Protein 8UVC (pdb70)

InterPro domains:
  IPR001898 Solute carrier family 13 [PF00939] (11-571)

Structure (mmCIF, N/CA/C/O backbone):
data_8UVC
#
_entry.id   8UVC
#
_cell.length_a   1.00
_cell.length_b   1.00
_cell.length_c   1.00
_cell.angle_alpha   90.00
_cell.angle_beta   90.00
_cell.angle_gamma   90.00
#
_symmetry.space_group_name_H-M   'P 1'
#
loop_
_entity.id
_entity.type
_entity.pdbx_description
1 polymer 'Na(+)/dicarboxylate cotransporter 3'
2 non-polymer 'SODIUM ION'
3 non-polymer '2-OXOGLUTARIC ACID'
4 non-polymer TETRADECANE
5 non-polymer 1,2-Distearoyl-sn-glycerophosphoethanolamine
6 non-polymer CHOLESTEROL
#
loop_
_atom_site.group_PDB
_atom_site.id
_atom_site.type_symbol
_atom_site.label_atom_id
_atom_site.label_alt_id
_atom_site.label_comp_id
_atom_site.label_asym_id
_atom_site.label_entity_id
_atom_site.label_seq_id
_atom_site.pdbx_PDB_ins_code
_atom_site.Cartn_x
_atom_site.Cartn_y
_atom_site.Cartn_z
_atom_site.occupancy
_atom_site.B_iso_or_equiv
_atom_site.auth_seq_id
_atom_site.auth_comp_id
_atom_site.auth_asym_id
_atom_site.auth_atom_id
_atom_site.pdbx_PDB_model_num
ATOM 1 N N . MET A 1 1 ? 78.021 146.372 122.880 1.00 126.34 1 MET A N 1
ATOM 2 C CA . MET A 1 1 ? 77.894 145.341 121.857 1.00 126.34 1 MET A CA 1
ATOM 3 C C . MET A 1 1 ? 78.815 144.162 122.148 1.00 126.34 1 MET A C 1
ATOM 4 O O . MET A 1 1 ? 79.568 143.721 121.279 1.00 126.34 1 MET A O 1
ATOM 9 N N . ALA A 1 2 ? 78.751 143.654 123.382 1.00 122.81 2 ALA A N 1
ATOM 10 C CA . ALA A 1 2 ? 79.562 142.501 123.756 1.00 122.81 2 ALA A CA 1
ATOM 11 C C . ALA A 1 2 ? 79.133 141.235 123.028 1.00 122.81 2 ALA A C 1
ATOM 12 O O . ALA A 1 2 ? 79.910 140.274 122.966 1.00 122.81 2 ALA A O 1
ATOM 14 N N . ALA A 1 3 ? 77.914 141.210 122.482 1.00 120.97 3 ALA A N 1
ATOM 15 C CA . ALA A 1 3 ? 77.465 140.047 121.725 1.00 120.97 3 ALA A CA 1
ATOM 16 C C . ALA A 1 3 ? 78.320 139.835 120.483 1.00 120.97 3 ALA A C 1
ATOM 17 O O . ALA A 1 3 ? 78.615 138.694 120.112 1.00 120.97 3 ALA A O 1
ATOM 19 N N . LEU A 1 4 ? 78.722 140.924 119.824 1.00 120.05 4 LEU A N 1
ATOM 20 C CA . LEU A 1 4 ? 79.588 140.804 118.654 1.00 120.05 4 LEU A CA 1
ATOM 21 C C . LEU A 1 4 ? 80.932 140.188 119.022 1.00 120.05 4 LEU A C 1
ATOM 22 O O . LEU A 1 4 ? 81.431 139.301 118.318 1.00 120.05 4 LEU A O 1
ATOM 27 N N . ALA A 1 5 ? 81.532 140.641 120.126 1.00 116.02 5 ALA A N 1
ATOM 28 C CA . ALA A 1 5 ? 82.803 140.073 120.564 1.00 116.02 5 ALA A CA 1
ATOM 29 C C . ALA A 1 5 ? 82.648 138.608 120.952 1.00 116.02 5 ALA A C 1
ATOM 30 O O . ALA A 1 5 ? 83.511 137.778 120.637 1.00 116.02 5 ALA A O 1
ATOM 32 N N . ALA A 1 6 ? 81.554 138.272 121.639 1.00 114.12 6 ALA A N 1
ATOM 33 C CA . ALA A 1 6 ? 81.312 136.880 122.002 1.00 114.12 6 ALA A CA 1
ATOM 34 C C . ALA A 1 6 ? 81.175 136.004 120.763 1.00 114.12 6 ALA A C 1
ATOM 35 O O . ALA A 1 6 ? 81.754 134.914 120.699 1.00 114.12 6 ALA A O 1
ATOM 37 N N . ALA A 1 7 ? 80.423 136.471 119.764 1.00 111.03 7 ALA A N 1
ATOM 38 C CA . ALA A 1 7 ? 80.261 135.706 118.532 1.00 111.03 7 ALA A CA 1
ATOM 39 C C . ALA A 1 7 ? 81.585 135.560 117.795 1.00 111.03 7 ALA A C 1
ATOM 40 O O . ALA A 1 7 ? 81.869 134.506 117.215 1.00 111.03 7 ALA A O 1
ATOM 42 N N . ALA A 1 8 ? 82.406 136.613 117.798 1.00 108.60 8 ALA A N 1
ATOM 43 C CA . ALA A 1 8 ? 83.724 136.521 117.178 1.00 108.60 8 ALA A CA 1
ATOM 44 C C . ALA A 1 8 ? 84.588 135.480 117.878 1.00 108.60 8 ALA A C 1
ATOM 45 O O . ALA A 1 8 ? 85.304 134.715 117.222 1.00 108.60 8 ALA A O 1
ATOM 47 N N . LYS A 1 9 ? 84.535 135.438 119.212 1.00 107.30 9 LYS A N 1
ATOM 48 C CA . LYS A 1 9 ? 85.290 134.425 119.944 1.00 107.30 9 LYS A CA 1
ATOM 49 C C . LYS A 1 9 ? 84.778 133.022 119.637 1.00 107.30 9 LYS A C 1
ATOM 50 O O . LYS A 1 9 ? 85.571 132.083 119.492 1.00 107.30 9 LYS A O 1
ATOM 56 N N . LYS A 1 10 ? 83.455 132.859 119.537 1.00 105.92 10 LYS A N 1
ATOM 57 C CA . LYS A 1 10 ? 82.899 131.558 119.170 1.00 105.92 10 LYS A CA 1
ATOM 58 C C . LYS A 1 10 ? 83.374 131.130 117.788 1.00 105.92 10 LYS A C 1
ATOM 59 O O . LYS A 1 10 ? 83.724 129.963 117.575 1.00 105.92 10 LYS A O 1
ATOM 65 N N . VAL A 1 11 ? 83.384 132.062 116.833 1.00 98.44 11 VAL A N 1
ATOM 66 C CA . VAL A 1 11 ? 83.828 131.744 115.479 1.00 98.44 11 VAL A CA 1
ATOM 67 C C . VAL A 1 11 ? 85.304 131.367 115.475 1.00 98.44 11 VAL A C 1
ATOM 68 O O . VAL A 1 11 ? 85.710 130.395 114.826 1.00 98.44 11 VAL A O 1
ATOM 72 N N . TRP A 1 12 ? 86.129 132.124 116.202 1.00 92.94 12 TRP A N 1
ATOM 73 C CA . TRP A 1 12 ? 87.560 131.838 116.232 1.00 92.94 12 TRP A CA 1
ATOM 74 C C . TRP A 1 12 ? 87.849 130.494 116.888 1.00 92.94 12 TRP A C 1
ATOM 75 O O . TRP A 1 12 ? 88.748 129.767 116.450 1.00 92.94 12 TRP A O 1
ATOM 86 N N . SER A 1 13 ? 87.111 130.152 117.946 1.00 96.31 13 SER A N 1
ATOM 87 C CA . SER A 1 13 ? 87.344 128.880 118.622 1.00 96.31 13 SER A CA 1
ATOM 88 C C . SER A 1 13 ? 87.072 127.694 117.705 1.00 96.31 13 SER A C 1
ATOM 89 O O . SER A 1 13 ? 87.772 126.678 117.785 1.00 96.31 13 SER A O 1
ATOM 92 N N . ALA A 1 14 ? 86.068 127.801 116.834 1.00 88.95 14 ALA A N 1
ATOM 93 C CA . ALA A 1 14 ? 85.744 126.758 115.868 1.00 88.95 14 ALA A CA 1
ATOM 94 C C . ALA A 1 14 ? 86.216 127.107 114.461 1.00 88.95 14 ALA A C 1
ATOM 95 O O . ALA A 1 14 ? 85.562 126.743 113.479 1.00 88.95 14 ALA A O 1
ATOM 97 N N . ARG A 1 15 ? 87.348 127.807 114.346 1.00 85.24 15 ARG A N 1
ATOM 98 C CA . ARG A 1 15 ? 87.805 128.276 113.042 1.00 85.24 15 ARG A CA 1
ATOM 99 C C . ARG A 1 15 ? 88.208 127.125 112.127 1.00 85.24 15 ARG A C 1
ATOM 100 O O . ARG A 1 15 ? 87.998 127.200 110.911 1.00 85.24 15 ARG A O 1
ATOM 108 N N . ARG A 1 16 ? 88.777 126.054 112.688 1.00 77.89 16 ARG A N 1
ATOM 109 C CA . ARG A 1 16 ? 89.276 124.960 111.861 1.00 77.89 16 ARG A CA 1
ATOM 110 C C . ARG A 1 16 ? 88.143 124.283 111.098 1.00 77.89 16 ARG A C 1
ATOM 111 O O . ARG A 1 16 ? 88.223 124.108 109.876 1.00 77.89 16 ARG A O 1
ATOM 119 N N . LEU A 1 17 ? 87.071 123.911 111.801 1.00 73.66 17 LEU A N 1
ATOM 120 C CA . LEU A 1 17 ? 85.950 123.247 111.143 1.00 73.66 17 LEU A CA 1
ATOM 121 C C . LEU A 1 17 ? 85.263 124.169 110.145 1.00 73.66 17 LEU A C 1
ATOM 122 O O . LEU A 1 17 ? 84.868 123.730 109.060 1.00 73.66 17 LEU A O 1
ATOM 127 N N . LEU A 1 18 ? 85.103 125.446 110.498 1.00 74.90 18 LEU A N 1
ATOM 128 C CA . LEU A 1 18 ? 84.462 126.393 109.591 1.00 74.90 18 LEU A CA 1
ATOM 129 C C . LEU A 1 18 ? 85.254 126.529 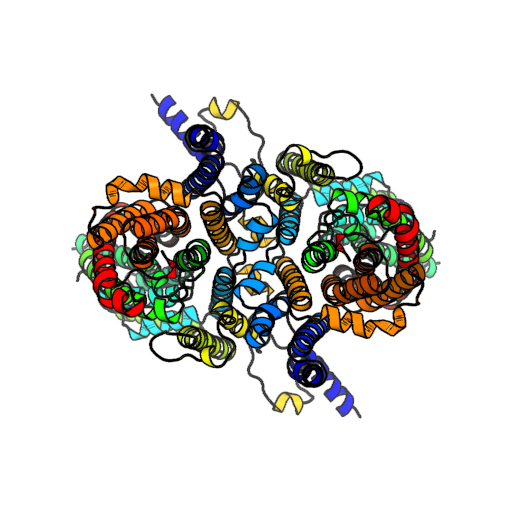108.298 1.00 74.90 18 LEU A C 1
ATOM 130 O O . LEU A 1 18 ? 84.688 126.474 107.199 1.00 74.90 18 LEU A O 1
ATOM 135 N N . VAL A 1 19 ? 86.572 126.701 108.414 1.00 69.05 19 VAL A N 1
ATOM 136 C CA . VAL A 1 19 ? 87.417 126.808 107.229 1.00 69.05 19 VAL A CA 1
ATOM 137 C C . VAL A 1 19 ? 87.339 125.525 106.415 1.00 69.05 19 VAL A C 1
ATOM 138 O O . VAL A 1 19 ? 87.178 125.554 105.189 1.00 69.05 19 VAL A O 1
ATOM 142 N N . LEU A 1 20 ? 87.417 124.378 107.094 1.00 65.26 20 LEU A N 1
ATOM 143 C CA . LEU A 1 20 ? 87.406 123.096 106.403 1.00 65.26 20 LEU A CA 1
ATOM 144 C C . LEU A 1 20 ? 86.122 122.905 105.609 1.00 65.26 20 LEU A C 1
ATOM 145 O O . LEU A 1 20 ? 86.152 122.434 104.466 1.00 65.26 20 LEU A O 1
ATOM 150 N N . LEU A 1 21 ? 84.983 123.263 106.199 1.00 69.16 21 LEU A N 1
ATOM 151 C CA . LEU A 1 21 ? 83.710 123.040 105.527 1.00 69.16 21 LEU A CA 1
ATOM 152 C C . LEU A 1 21 ? 83.451 124.074 104.436 1.00 69.16 21 LEU A C 1
ATOM 153 O O . LEU A 1 21 ? 82.880 123.738 103.394 1.00 69.16 21 LEU A O 1
ATOM 158 N N . PHE A 1 22 ? 83.863 125.328 104.644 1.00 70.88 22 PHE A N 1
ATOM 159 C CA . PHE A 1 22 ? 83.491 126.399 103.728 1.00 70.88 22 PHE A CA 1
ATOM 160 C C . PHE A 1 22 ? 84.516 126.673 102.636 1.00 70.88 22 PHE A C 1
ATOM 161 O O . PHE A 1 22 ? 84.197 127.397 101.685 1.00 70.88 22 PHE A O 1
ATOM 169 N N . THR A 1 23 ? 85.736 126.149 102.747 1.00 66.54 23 THR A N 1
ATOM 170 C CA . THR A 1 23 ? 86.710 126.356 101.677 1.00 66.54 23 THR A CA 1
ATOM 171 C C . THR A 1 23 ? 86.291 125.703 100.365 1.00 66.54 23 THR A C 1
ATOM 172 O O . THR A 1 23 ? 86.391 126.366 99.318 1.00 66.54 23 THR A O 1
ATOM 176 N N . PRO A 1 24 ? 85.839 124.438 100.328 1.00 64.81 24 PRO A N 1
ATOM 177 C CA . PRO A 1 24 ? 85.390 123.881 99.039 1.00 64.81 24 PRO A CA 1
ATOM 178 C C . PRO A 1 24 ? 84.256 124.665 98.404 1.00 64.81 24 PRO A C 1
ATOM 179 O O . PRO A 1 24 ? 84.240 124.837 97.180 1.00 64.81 24 PRO A O 1
ATOM 183 N N . LEU A 1 25 ? 83.307 125.156 99.203 1.00 67.02 25 LEU A N 1
ATOM 184 C CA . LEU A 1 25 ? 82.212 125.941 98.642 1.00 67.02 25 LEU A CA 1
ATOM 185 C C . LEU A 1 25 ? 82.714 127.259 98.068 1.00 67.02 25 LEU A C 1
ATOM 186 O O . LEU A 1 25 ? 82.241 127.704 97.016 1.00 67.02 25 LEU A O 1
ATOM 191 N N . ALA A 1 26 ? 83.669 127.900 98.745 1.00 67.76 26 ALA A N 1
ATOM 192 C CA . ALA A 1 26 ? 84.221 129.148 98.234 1.00 67.76 26 ALA A CA 1
ATOM 193 C C . ALA A 1 26 ? 85.043 128.926 96.971 1.00 67.76 26 ALA A C 1
ATOM 194 O O . ALA A 1 26 ? 85.062 129.790 96.087 1.00 67.76 26 ALA A O 1
ATOM 196 N N . LEU A 1 27 ? 85.723 127.786 96.865 1.00 64.76 27 LEU A N 1
ATOM 197 C CA . LEU A 1 27 ? 86.559 127.493 95.708 1.00 64.76 27 LEU A CA 1
ATOM 198 C C . LEU A 1 27 ? 85.805 126.804 94.579 1.00 64.76 27 LEU A C 1
ATOM 199 O O . LEU A 1 27 ? 86.388 126.585 93.513 1.00 64.76 27 LEU A O 1
ATOM 204 N N . LEU A 1 28 ? 84.542 126.448 94.794 1.00 66.59 28 LEU A N 1
ATOM 205 C CA . LEU A 1 28 ? 83.744 125.816 93.746 1.00 66.59 28 LEU A CA 1
ATOM 206 C C . LEU A 1 28 ? 83.700 126.585 92.425 1.00 66.59 28 LEU A C 1
ATOM 207 O O . LEU A 1 28 ? 83.782 125.933 91.371 1.00 66.59 28 LEU A O 1
ATOM 212 N N . PRO A 1 29 ? 83.566 127.917 92.388 1.00 68.01 29 PRO A N 1
ATOM 213 C CA . PRO A 1 29 ? 83.532 128.603 91.082 1.00 68.01 29 PRO A CA 1
ATOM 214 C C . PRO A 1 29 ? 84.795 128.427 90.254 1.00 68.01 29 PRO A C 1
ATOM 215 O O . PRO A 1 29 ? 84.751 128.652 89.037 1.00 68.01 29 PRO A O 1
ATOM 219 N N . VAL A 1 30 ? 85.917 128.045 90.869 1.00 66.04 30 VAL A N 1
ATOM 220 C CA . VAL A 1 30 ? 87.137 127.786 90.107 1.00 66.04 30 VAL A CA 1
ATOM 221 C C . VAL A 1 30 ? 86.912 126.656 89.111 1.00 66.04 30 VAL A C 1
ATOM 222 O O . VAL A 1 30 ? 87.374 126.715 87.965 1.00 66.04 30 VAL A O 1
ATOM 226 N N . VAL A 1 31 ? 86.196 125.611 89.532 1.00 65.91 31 VAL A N 1
ATOM 227 C CA . VAL A 1 31 ? 85.916 124.487 88.642 1.00 65.91 31 VAL A CA 1
ATOM 228 C C . VAL A 1 31 ? 85.086 124.943 87.448 1.00 65.91 31 VAL A C 1
ATOM 229 O O . VAL A 1 31 ? 85.350 124.555 86.304 1.00 65.91 31 VAL A O 1
ATOM 233 N N . PHE A 1 32 ? 84.073 125.776 87.694 1.00 67.89 32 PHE A N 1
ATOM 234 C CA . PHE A 1 32 ? 83.191 126.210 86.615 1.00 67.89 32 PHE A CA 1
ATOM 235 C C . PHE A 1 32 ? 83.898 127.165 85.660 1.00 67.89 32 PHE A C 1
ATOM 236 O O . PHE A 1 32 ? 83.670 127.116 84.446 1.00 67.89 32 PHE A O 1
ATOM 244 N N . ALA A 1 33 ? 84.753 128.045 86.186 1.00 66.58 33 ALA A N 1
ATOM 245 C CA . ALA A 1 33 ? 85.376 129.061 85.342 1.00 66.58 33 ALA A CA 1
ATOM 246 C C . ALA A 1 33 ? 86.388 128.452 84.378 1.00 66.58 33 ALA A C 1
ATOM 247 O O . ALA A 1 33 ? 86.396 128.783 83.187 1.00 66.58 33 ALA A O 1
ATOM 249 N N . LEU A 1 34 ? 87.241 127.568 84.869 1.00 64.38 34 LEU A N 1
ATOM 250 C CA . LEU A 1 34 ? 88.321 126.989 84.083 1.00 64.38 34 LEU A CA 1
ATOM 251 C C . LEU A 1 34 ? 87.826 125.781 83.303 1.00 64.38 34 LEU A C 1
ATOM 252 O O . LEU A 1 34 ? 86.736 125.261 83.551 1.00 64.38 34 LEU A O 1
ATOM 257 N N . PRO A 1 35 ? 88.605 125.313 82.330 1.00 63.80 35 PRO A N 1
ATOM 258 C CA . PRO A 1 35 ? 88.309 124.024 81.691 1.00 63.80 35 PRO A CA 1
ATOM 259 C C . PRO A 1 35 ? 88.299 122.906 82.718 1.00 63.80 35 PRO A C 1
ATOM 260 O O . PRO A 1 35 ? 88.939 123.022 83.774 1.00 63.80 35 PRO A O 1
ATOM 264 N N . PRO A 1 36 ? 87.580 121.803 82.445 1.00 63.35 36 PRO A N 1
ATOM 265 C CA . PRO A 1 36 ? 87.280 120.820 83.500 1.00 63.35 36 PRO A CA 1
ATOM 266 C C . PRO A 1 36 ? 88.489 120.276 84.247 1.00 63.35 36 PRO A C 1
ATOM 267 O O . PRO A 1 36 ? 88.560 120.399 85.473 1.00 63.35 36 PRO A O 1
ATOM 271 N N . LYS A 1 37 ? 89.440 119.671 83.532 1.00 62.85 37 LYS A N 1
ATOM 272 C CA . LYS A 1 37 ? 90.584 119.056 84.200 1.00 62.85 37 LYS A CA 1
ATOM 273 C C . LYS A 1 37 ? 91.441 120.105 84.902 1.00 62.85 37 LYS A C 1
ATOM 274 O O . LYS A 1 37 ? 91.812 119.944 86.073 1.00 62.85 37 LYS A O 1
ATOM 280 N N . GLU A 1 38 ? 91.758 121.194 84.197 1.00 61.67 38 GLU A N 1
ATOM 281 C CA . GLU A 1 38 ? 92.547 122.264 84.798 1.00 61.67 38 GLU A CA 1
ATOM 282 C C . GLU A 1 38 ? 91.807 122.904 85.963 1.00 61.67 38 GLU A C 1
ATOM 283 O O . GLU A 1 38 ? 92.412 123.218 86.995 1.00 61.67 38 GLU A O 1
ATOM 289 N N . GLY A 1 39 ? 90.497 123.109 85.816 1.00 61.70 39 GLY A N 1
ATOM 290 C CA . GLY A 1 39 ? 89.724 123.692 86.900 1.00 61.70 39 GLY A CA 1
ATOM 291 C C . GLY A 1 39 ? 89.711 122.824 88.141 1.00 61.70 39 GLY A C 1
ATOM 292 O O . GLY A 1 39 ? 89.862 123.321 89.258 1.00 61.70 39 GLY A O 1
ATOM 293 N N . ARG A 1 40 ? 89.537 121.515 87.964 1.00 60.80 40 ARG A N 1
ATOM 294 C CA . ARG A 1 40 ? 89.532 120.610 89.108 1.00 60.80 40 ARG A CA 1
ATOM 295 C C . ARG A 1 40 ? 90.906 120.540 89.765 1.00 60.80 40 ARG A C 1
ATOM 296 O O . ARG A 1 40 ? 91.011 120.517 91.000 1.00 60.80 40 ARG A O 1
ATOM 304 N N . CYS A 1 41 ? 91.974 120.520 88.962 1.00 60.11 41 CYS A N 1
ATOM 305 C CA . CYS A 1 41 ? 93.317 120.520 89.535 1.00 60.11 41 CYS A CA 1
ATOM 306 C C . CYS A 1 41 ? 93.584 121.800 90.318 1.00 60.11 41 CYS A C 1
ATOM 307 O O . CYS A 1 41 ? 94.159 121.760 91.413 1.00 60.11 41 CYS A O 1
ATOM 310 N N . LEU A 1 42 ? 93.174 122.948 89.772 1.00 58.14 42 LEU A N 1
ATOM 311 C CA . LEU A 1 42 ? 93.348 124.209 90.485 1.00 58.14 42 LEU A CA 1
ATOM 312 C C . LEU A 1 42 ? 92.516 124.238 91.759 1.00 58.14 42 LEU A C 1
ATOM 313 O O . LEU A 1 42 ? 92.954 124.782 92.777 1.00 58.14 42 LEU A O 1
ATOM 318 N N . PHE A 1 43 ? 91.311 123.665 91.718 1.00 57.53 43 PHE A N 1
ATOM 319 C CA . PHE A 1 43 ? 90.495 123.555 92.922 1.00 57.53 43 PHE A CA 1
ATOM 320 C C . PHE A 1 43 ? 91.223 122.762 93.998 1.00 57.53 43 PHE A C 1
ATOM 321 O O . PHE A 1 43 ? 91.268 123.171 95.164 1.00 57.53 43 PHE A O 1
ATOM 329 N N . VAL A 1 44 ? 91.811 121.626 93.617 1.00 55.89 44 VAL A N 1
ATOM 330 C CA . VAL A 1 44 ? 92.545 120.811 94.582 1.00 55.89 44 VAL A CA 1
ATOM 331 C C . VAL A 1 44 ? 93.724 121.588 95.153 1.00 55.89 44 VAL A C 1
ATOM 332 O O . VAL A 1 44 ? 93.961 121.588 96.370 1.00 55.89 44 VAL A O 1
ATOM 336 N N . ILE A 1 45 ? 94.478 122.265 94.285 1.00 55.98 45 ILE A N 1
ATOM 337 C CA . ILE A 1 45 ? 95.673 122.979 94.731 1.00 55.98 45 ILE A CA 1
ATOM 338 C C . ILE A 1 45 ? 95.298 124.104 95.688 1.00 55.98 45 ILE A C 1
ATOM 339 O O . ILE A 1 45 ? 95.926 124.286 96.738 1.00 55.98 45 ILE A O 1
ATOM 344 N N . LEU A 1 46 ? 94.263 124.874 95.343 1.00 56.17 46 LEU A N 1
ATOM 345 C CA . LEU A 1 46 ? 93.840 125.977 96.200 1.00 56.17 46 LEU A CA 1
ATOM 346 C C . LEU A 1 46 ? 93.278 125.469 97.521 1.00 56.17 46 LEU A C 1
ATOM 347 O O . LEU A 1 46 ? 93.523 126.069 98.575 1.00 56.17 46 LEU A O 1
ATOM 352 N N . LEU A 1 47 ? 92.521 124.368 97.489 1.00 55.95 47 LEU A N 1
ATOM 353 C CA . LEU A 1 47 ? 92.010 123.785 98.724 1.00 55.95 47 LEU A CA 1
ATOM 354 C C . LEU A 1 47 ? 93.151 123.372 99.639 1.00 55.95 47 LEU A C 1
ATOM 355 O O . LEU A 1 47 ? 93.125 123.641 100.846 1.00 55.95 47 LEU A O 1
ATOM 360 N N . MET A 1 48 ? 94.172 122.726 99.074 1.00 55.40 48 MET A N 1
ATOM 361 C CA . MET A 1 48 ? 95.299 122.286 99.887 1.00 55.40 48 MET A CA 1
ATOM 362 C C . MET A 1 48 ? 96.082 123.477 100.423 1.00 55.40 48 MET A C 1
ATOM 363 O O . MET A 1 48 ? 96.548 123.458 101.567 1.00 55.40 48 MET A O 1
ATOM 368 N N . ALA A 1 49 ? 96.226 124.528 99.612 1.00 56.38 49 ALA A N 1
ATOM 369 C CA . ALA A 1 49 ? 96.916 125.732 100.065 1.00 56.38 49 ALA A CA 1
ATOM 370 C C . ALA A 1 49 ? 96.187 126.376 101.236 1.00 56.38 49 ALA A C 1
ATOM 371 O O . ALA A 1 49 ? 96.808 126.765 102.233 1.00 56.38 49 ALA A O 1
ATOM 373 N N . VAL A 1 50 ? 94.862 126.498 101.132 1.00 58.75 50 VAL A N 1
ATOM 374 C CA . VAL A 1 50 ? 94.087 127.101 102.212 1.00 58.75 50 VAL A CA 1
ATOM 375 C C . VAL A 1 50 ? 94.158 126.239 103.466 1.00 58.75 50 VAL A C 1
ATOM 376 O O . VAL A 1 50 ? 94.301 126.753 104.581 1.00 58.75 50 VAL A O 1
ATOM 380 N N . TYR A 1 51 ? 94.058 124.916 103.307 1.00 57.29 51 TYR A N 1
ATOM 381 C CA . TYR A 1 51 ? 94.128 124.030 104.464 1.00 57.29 51 TYR A CA 1
ATOM 382 C C . TYR A 1 51 ? 95.490 124.115 105.144 1.00 57.29 51 TYR A C 1
ATOM 383 O O . TYR A 1 51 ? 95.579 124.080 106.377 1.00 57.29 51 TYR A O 1
ATOM 392 N N . TRP A 1 52 ? 96.563 124.217 104.357 1.00 54.27 52 TRP A N 1
ATOM 393 C CA . TRP A 1 52 ? 97.894 124.358 104.937 1.00 54.27 52 TRP A CA 1
ATOM 394 C C . TRP A 1 52 ? 98.048 125.690 105.660 1.00 54.27 52 TRP A C 1
ATOM 395 O O . TRP A 1 52 ? 98.601 125.741 106.764 1.00 54.27 52 TRP A O 1
ATOM 406 N N . CYS A 1 53 ? 97.574 126.779 105.049 1.00 63.12 53 CYS A N 1
ATOM 407 C CA . CYS A 1 53 ? 97.737 128.096 105.656 1.00 63.12 53 CYS A CA 1
ATOM 408 C C . CYS A 1 53 ? 96.924 128.227 106.937 1.00 63.12 53 CYS A C 1
ATOM 409 O O . CYS A 1 53 ? 97.415 128.762 107.938 1.00 63.12 53 CYS A O 1
ATOM 412 N N . THR A 1 54 ? 95.683 127.745 106.930 1.00 62.33 54 THR A N 1
ATOM 413 C CA . THR A 1 54 ? 94.798 127.873 108.079 1.00 62.33 54 THR A CA 1
ATOM 414 C C . THR A 1 54 ? 94.961 126.748 109.091 1.00 62.33 54 THR A C 1
ATOM 415 O O . THR A 1 54 ? 94.358 126.819 110.167 1.00 62.33 54 THR A O 1
ATOM 419 N N . GLU A 1 55 ? 95.750 125.720 108.772 1.00 66.11 55 GLU A N 1
ATOM 420 C CA . GLU A 1 55 ? 95.962 124.575 109.659 1.00 66.11 55 GLU A CA 1
ATOM 421 C C . GLU A 1 55 ? 94.642 123.885 110.000 1.00 66.11 55 GLU A C 1
ATOM 422 O O . GLU A 1 55 ? 94.457 123.373 111.105 1.00 66.11 55 GLU A O 1
ATOM 428 N N . ALA A 1 56 ? 93.713 123.877 109.040 1.00 62.53 56 ALA A N 1
ATOM 429 C CA . ALA A 1 56 ? 92.432 123.210 109.251 1.00 62.53 56 ALA A CA 1
ATOM 430 C C . ALA A 1 56 ? 92.610 121.713 109.460 1.00 62.53 56 ALA A C 1
ATOM 431 O O . ALA A 1 56 ? 91.820 121.087 110.175 1.00 62.53 56 ALA A O 1
ATOM 433 N N . LEU A 1 57 ? 93.629 121.131 108.848 1.00 56.19 57 LEU A N 1
ATOM 434 C CA . LEU A 1 57 ? 94.019 119.743 109.021 1.00 56.19 57 LEU A CA 1
ATOM 435 C C . LEU A 1 57 ? 95.509 119.698 109.308 1.00 56.19 57 LEU A C 1
ATOM 436 O O . LEU A 1 57 ? 96.231 120.660 109.023 1.00 56.19 57 LEU A O 1
ATOM 441 N N . PRO A 1 58 ? 96.001 118.606 109.892 1.00 52.32 58 PRO A N 1
ATOM 442 C CA . PRO A 1 58 ? 97.452 118.440 110.011 1.00 52.32 58 PRO A CA 1
ATOM 443 C C . PRO A 1 58 ? 98.104 118.465 108.637 1.00 52.32 58 PRO A C 1
ATOM 444 O O . PRO A 1 58 ? 97.519 118.033 107.642 1.00 52.32 58 PRO A O 1
ATOM 448 N N . LEU A 1 59 ? 99.326 119.001 108.593 1.00 51.47 59 LEU A N 1
ATOM 449 C CA . LEU A 1 59 ? 100.009 119.192 107.316 1.00 51.47 59 LEU A CA 1
ATOM 450 C C . LEU A 1 59 ? 100.141 117.878 106.556 1.00 51.47 59 LEU A C 1
ATOM 451 O O . LEU A 1 59 ? 99.925 117.832 105.339 1.00 51.47 59 LEU A O 1
ATOM 456 N N . SER A 1 60 ? 100.487 116.798 107.259 1.00 52.25 60 SER A N 1
ATOM 457 C CA . SER A 1 60 ? 100.582 115.493 106.613 1.00 52.25 60 SER A CA 1
ATOM 458 C C . SER A 1 60 ? 99.224 115.028 106.100 1.00 52.25 60 SER A C 1
ATOM 459 O O . SER A 1 60 ? 99.133 114.446 105.013 1.00 52.25 60 SER A O 1
ATOM 462 N N . VAL A 1 61 ? 98.160 115.267 106.870 1.00 50.92 61 VAL A N 1
ATOM 463 C CA . VAL A 1 61 ? 96.824 114.858 106.444 1.00 50.92 61 VAL A CA 1
ATOM 464 C C . VAL A 1 61 ? 96.391 115.644 105.213 1.00 50.92 61 VAL A C 1
ATOM 465 O O . VAL A 1 61 ? 95.824 115.082 104.268 1.00 50.92 61 VAL A O 1
ATOM 469 N N . THR A 1 62 ? 96.648 116.954 105.204 1.00 51.93 62 THR A N 1
ATOM 470 C CA . THR A 1 62 ? 96.340 117.760 104.027 1.00 51.93 62 THR A CA 1
ATOM 471 C C . THR A 1 62 ? 97.157 117.303 102.825 1.00 51.93 62 THR A C 1
ATOM 472 O O . THR A 1 62 ? 96.672 117.324 101.688 1.00 51.93 62 THR A O 1
ATOM 476 N N . ALA A 1 63 ? 98.398 116.874 103.060 1.00 51.38 63 ALA A N 1
ATOM 477 C CA . ALA A 1 63 ? 99.233 116.371 101.976 1.00 51.38 63 ALA A CA 1
ATOM 478 C C . ALA A 1 63 ? 98.676 115.096 101.358 1.00 51.38 63 ALA A C 1
ATOM 479 O O . ALA A 1 63 ? 99.068 114.741 100.243 1.00 51.38 63 ALA A O 1
ATOM 481 N N . LEU A 1 64 ? 97.777 114.398 102.055 1.00 52.08 64 LEU A N 1
ATOM 482 C CA . LEU A 1 64 ? 97.157 113.199 101.506 1.00 52.08 64 LEU A CA 1
ATOM 483 C C . LEU A 1 64 ? 95.965 113.510 100.613 1.00 52.08 64 LEU A C 1
ATOM 484 O O . LEU A 1 64 ? 95.387 112.584 100.037 1.00 52.08 64 LEU A O 1
ATOM 489 N N . LEU A 1 65 ? 95.585 114.781 100.490 1.00 53.23 65 LEU A N 1
ATOM 490 C CA . LEU A 1 65 ? 94.420 115.135 99.687 1.00 53.23 65 LEU A CA 1
ATOM 491 C C . LEU A 1 65 ? 94.539 114.807 98.199 1.00 53.23 65 LEU A C 1
ATOM 492 O O . LEU A 1 65 ? 93.495 114.504 97.595 1.00 53.23 65 LEU A O 1
ATOM 497 N N . PRO A 1 66 ? 95.710 114.881 97.546 1.00 54.88 66 PRO A N 1
ATOM 498 C CA . PRO A 1 66 ? 95.762 114.453 96.138 1.00 54.88 66 PRO A CA 1
ATOM 499 C C . PRO A 1 66 ? 95.291 113.026 95.940 1.00 54.88 66 PRO A C 1
ATOM 500 O O . PRO A 1 66 ? 94.588 112.743 94.964 1.00 54.88 66 PRO A O 1
ATOM 504 N N . ILE A 1 67 ? 95.612 112.144 96.890 1.00 55.13 67 ILE A N 1
ATOM 505 C CA . ILE A 1 67 ? 95.252 110.732 96.800 1.00 55.13 67 ILE A CA 1
ATOM 506 C C . ILE A 1 67 ? 93.752 110.575 96.630 1.00 55.13 67 ILE A C 1
ATOM 507 O O . ILE A 1 67 ? 93.280 109.702 95.894 1.00 55.13 67 ILE A O 1
ATOM 512 N N . VAL A 1 68 ? 92.980 111.388 97.344 1.00 56.05 68 VAL A N 1
ATOM 513 C CA . VAL A 1 68 ? 91.533 111.333 97.209 1.00 56.05 68 VAL A CA 1
ATOM 514 C C . VAL A 1 68 ? 91.083 112.090 95.969 1.00 56.05 68 VAL A C 1
ATOM 515 O O . VAL A 1 68 ? 90.398 111.536 95.105 1.00 56.05 68 VAL A O 1
ATOM 519 N N . LEU A 1 69 ? 91.498 113.346 95.837 1.00 56.23 69 LEU A N 1
ATOM 520 C CA . LEU A 1 69 ? 90.871 114.247 94.881 1.00 56.23 69 LEU A CA 1
ATOM 521 C C . LEU A 1 69 ? 91.253 113.962 93.431 1.00 56.23 69 LEU A C 1
ATOM 522 O O . LEU A 1 69 ? 90.383 114.006 92.556 1.00 56.23 69 LEU A O 1
ATOM 527 N N . PHE A 1 70 ? 92.524 113.675 93.143 1.00 56.45 70 PHE A N 1
ATOM 528 C CA . PHE A 1 70 ? 92.920 113.428 91.757 1.00 56.45 70 PHE A CA 1
ATOM 529 C C . PHE A 1 70 ? 92.204 112.231 91.139 1.00 56.45 70 PHE A C 1
ATOM 530 O O . PHE A 1 70 ? 91.749 112.344 89.987 1.00 56.45 70 PHE A O 1
ATOM 538 N N . PRO A 1 71 ? 92.071 111.078 91.809 1.00 56.70 71 PRO A N 1
ATOM 539 C CA . PRO A 1 71 ? 91.343 109.966 91.173 1.00 56.70 71 PRO A CA 1
ATOM 540 C C . PRO A 1 71 ? 89.852 110.210 91.005 1.00 56.70 71 PRO A C 1
ATOM 541 O O . PRO A 1 71 ? 89.311 109.897 89.937 1.00 56.70 71 PRO A O 1
ATOM 545 N N . PHE A 1 72 ? 89.160 110.748 92.017 1.00 61.49 72 PHE A N 1
ATOM 546 C CA . PHE A 1 72 ? 87.735 111.025 91.841 1.00 61.49 72 PHE A CA 1
ATOM 547 C C . PHE A 1 72 ? 87.484 112.058 90.751 1.00 61.49 72 PHE A C 1
ATOM 548 O O . PHE A 1 72 ? 86.482 111.964 90.035 1.00 61.49 72 PHE A O 1
ATOM 556 N N . MET A 1 73 ? 88.368 113.040 90.604 1.00 60.93 73 MET A N 1
ATOM 557 C CA . MET A 1 73 ? 88.195 114.077 89.599 1.00 60.93 73 MET A CA 1
ATOM 558 C C . MET A 1 73 ? 88.778 113.696 88.245 1.00 60.93 73 MET A C 1
ATOM 559 O O . MET A 1 73 ? 88.661 114.478 87.297 1.00 60.93 73 MET A O 1
ATOM 564 N N . GLY A 1 74 ? 89.393 112.521 88.128 1.00 59.81 74 GLY A N 1
ATOM 565 C CA . GLY A 1 74 ? 89.953 112.090 86.864 1.00 59.81 74 GLY A CA 1
ATOM 566 C C . GLY A 1 74 ? 91.251 112.757 86.477 1.00 59.81 74 GLY A C 1
ATOM 567 O O . GLY A 1 74 ? 91.696 112.593 85.335 1.00 59.81 74 GLY A O 1
ATOM 568 N N . ILE A 1 75 ? 91.868 113.513 87.385 1.00 59.45 75 ILE A N 1
ATOM 569 C CA . ILE A 1 75 ? 93.135 114.168 87.074 1.00 59.45 75 ILE A CA 1
ATOM 570 C C . ILE A 1 75 ? 94.252 113.139 86.961 1.00 59.45 75 ILE A C 1
ATOM 571 O O . ILE A 1 75 ? 95.060 113.174 86.025 1.00 59.45 75 ILE A O 1
ATOM 576 N N . LEU A 1 76 ? 94.308 112.202 87.902 1.00 60.20 76 LEU A N 1
ATOM 577 C CA . LEU A 1 76 ? 95.386 111.225 87.941 1.00 60.20 76 LEU A CA 1
ATOM 578 C C . LEU A 1 76 ? 94.922 109.952 88.637 1.00 60.20 76 LEU A C 1
ATOM 579 O O . LEU A 1 76 ? 94.331 110.019 89.722 1.00 60.20 76 LEU A O 1
ATOM 584 N N . PRO A 1 77 ? 95.161 108.783 88.051 1.00 60.18 77 PRO A N 1
ATOM 585 C CA . PRO A 1 77 ? 94.774 107.534 88.715 1.00 60.18 77 PRO A CA 1
ATOM 586 C C . PRO A 1 77 ? 95.613 107.280 89.958 1.00 60.18 77 PRO A C 1
ATOM 587 O O . PRO A 1 77 ? 96.704 107.827 90.133 1.00 60.18 77 PRO A O 1
ATOM 591 N N . SER A 1 78 ? 95.070 106.434 90.837 1.00 60.85 78 SER A N 1
ATOM 592 C CA . SER A 1 78 ? 95.721 106.169 92.117 1.00 60.85 78 SER A CA 1
ATOM 593 C C . SER A 1 78 ? 97.103 105.558 91.927 1.00 60.85 78 SER A C 1
ATOM 594 O O . SER A 1 78 ? 98.061 105.947 92.608 1.00 60.85 78 SER A O 1
ATOM 597 N N . ASN A 1 79 ? 97.229 104.612 90.993 1.00 64.22 79 ASN A N 1
ATOM 598 C CA . ASN A 1 79 ? 98.500 103.939 90.759 1.00 64.22 79 ASN A CA 1
ATOM 599 C C . ASN A 1 79 ? 99.574 104.878 90.228 1.00 64.22 79 ASN A C 1
ATOM 600 O O . ASN A 1 79 ? 100.747 104.494 90.203 1.00 64.22 79 ASN A O 1
ATOM 605 N N . LYS A 1 80 ? 99.203 106.079 89.790 1.00 61.31 80 LYS A N 1
ATOM 606 C CA . LYS A 1 80 ? 100.165 107.098 89.395 1.00 61.31 80 LYS A CA 1
ATOM 607 C C . LYS A 1 80 ? 100.436 108.113 90.494 1.00 61.31 80 LYS A C 1
ATOM 608 O O . LYS A 1 80 ? 101.597 108.435 90.754 1.00 61.31 80 LYS A O 1
ATOM 614 N N . VAL A 1 81 ? 99.392 108.612 91.160 1.00 57.91 81 VAL A N 1
ATOM 615 C CA . VAL A 1 81 ? 99.586 109.656 92.162 1.00 57.91 81 VAL A CA 1
ATOM 616 C C . VAL A 1 81 ? 100.276 109.097 93.402 1.00 57.91 81 VAL A C 1
ATOM 617 O O . VAL A 1 81 ? 101.115 109.770 94.012 1.00 57.91 81 VAL A O 1
ATOM 621 N N . CYS A 1 82 ? 99.937 107.866 93.801 1.00 58.92 82 CYS A N 1
ATOM 622 C CA . CYS A 1 82 ? 100.508 107.317 95.030 1.00 58.92 82 CYS A CA 1
ATOM 623 C C . CYS A 1 82 ? 102.025 107.175 94.969 1.00 58.92 82 CYS A C 1
ATOM 624 O O . CYS A 1 82 ? 102.699 107.603 95.922 1.00 58.92 82 CYS A O 1
ATOM 627 N N . PRO A 1 83 ? 102.630 106.594 93.923 1.00 57.77 83 PRO A N 1
ATOM 628 C CA . PRO A 1 83 ? 104.102 106.546 93.877 1.00 57.77 83 PRO A CA 1
ATOM 629 C C . PRO A 1 83 ? 104.765 107.908 93.748 1.00 57.77 83 PRO A C 1
ATOM 630 O O . PRO A 1 83 ? 105.937 108.037 94.121 1.00 57.77 83 PRO A O 1
ATOM 634 N N . GLN A 1 84 ? 104.138 108.984 93.373 1.00 59.29 84 GLN A N 1
ATOM 635 C CA . GLN A 1 84 ? 104.829 110.278 93.480 1.00 59.29 84 GLN A CA 1
ATOM 636 C C . GLN A 1 84 ? 105.248 110.561 94.926 1.00 59.29 84 GLN A C 1
ATOM 637 O O . GLN A 1 84 ? 106.087 111.394 95.089 1.00 59.29 84 GLN A O 1
ATOM 643 N N . TYR A 1 85 ? 104.746 109.853 95.915 1.00 55.23 85 TYR A N 1
ATOM 644 C CA . TYR A 1 85 ? 104.991 110.146 97.344 1.00 55.23 85 TYR A CA 1
ATOM 645 C C . TYR A 1 85 ? 106.295 109.542 97.868 1.00 55.23 85 TYR A C 1
ATOM 646 O O . TYR A 1 85 ? 106.657 109.814 98.993 1.00 55.23 85 TYR A O 1
ATOM 655 N N . PHE A 1 86 ? 106.917 108.688 97.096 1.00 59.34 86 PHE A N 1
ATOM 656 C CA . PHE A 1 86 ? 108.231 108.135 97.460 1.00 59.34 86 PHE A CA 1
ATOM 657 C C . PHE A 1 86 ? 109.201 108.236 96.294 1.00 59.34 86 PHE A C 1
ATOM 658 O O . PHE A 1 86 ? 109.937 107.327 96.078 1.00 59.34 86 PHE A O 1
ATOM 666 N N . LEU A 1 87 ? 109.187 109.338 95.579 1.00 56.56 87 LEU A N 1
ATOM 667 C CA . LEU A 1 87 ? 110.305 109.696 94.664 1.00 56.56 87 LEU A CA 1
ATOM 668 C C . LEU A 1 87 ? 111.596 109.692 95.500 1.00 56.56 87 LEU A C 1
ATOM 669 O O . LEU A 1 87 ? 111.456 109.762 96.692 1.00 56.56 87 LEU A O 1
ATOM 674 N N . ASP A 1 88 ? 112.808 109.600 94.924 1.00 57.61 88 ASP A N 1
ATOM 675 C CA . ASP A 1 88 ? 114.120 109.472 95.552 1.00 57.61 88 ASP A CA 1
ATOM 676 C C . ASP A 1 88 ? 114.465 110.693 96.397 1.00 57.61 88 ASP A C 1
ATOM 677 O O . ASP A 1 88 ? 115.288 110.601 97.314 1.00 57.61 88 ASP A O 1
ATOM 682 N N . THR A 1 89 ? 113.844 111.840 96.115 1.00 54.27 89 THR A N 1
ATOM 683 C CA . THR A 1 89 ? 114.047 113.011 96.960 1.00 54.27 89 THR A CA 1
ATOM 684 C C . THR A 1 89 ? 113.599 112.733 98.389 1.00 54.27 89 THR A C 1
ATOM 685 O O . THR A 1 89 ? 114.272 113.123 99.352 1.00 54.27 89 THR A O 1
ATOM 689 N N . ASN A 1 90 ? 112.465 112.047 98.547 1.00 55.31 90 ASN A N 1
ATOM 690 C CA . ASN A 1 90 ? 112.029 111.645 99.878 1.00 55.31 90 ASN A CA 1
ATOM 691 C C . ASN A 1 90 ? 112.991 110.664 100.530 1.00 55.31 90 ASN A C 1
ATOM 692 O O . ASN A 1 90 ? 113.120 110.670 101.756 1.00 55.31 90 ASN A O 1
ATOM 697 N N . PHE A 1 91 ? 113.694 109.837 99.755 1.00 54.99 91 PHE A N 1
ATOM 698 C CA . PHE A 1 91 ? 114.673 108.963 100.391 1.00 54.99 91 PHE A CA 1
ATOM 699 C C . PHE A 1 91 ? 115.927 109.717 100.801 1.00 54.99 91 PHE A C 1
ATOM 700 O O . PHE A 1 91 ? 116.543 109.384 101.818 1.00 54.99 91 PHE A O 1
ATOM 708 N N . LEU A 1 92 ? 116.325 110.731 100.033 1.00 53.41 92 LEU A N 1
ATOM 709 C CA . LEU A 1 92 ? 117.403 111.599 100.493 1.00 53.41 92 LEU A CA 1
ATOM 710 C C . LEU A 1 92 ? 117.008 112.295 101.790 1.00 53.41 92 LEU A C 1
ATOM 711 O O . LEU A 1 92 ? 117.805 112.374 102.735 1.00 53.41 92 LEU A O 1
ATOM 716 N N . PHE A 1 93 ? 115.762 112.772 101.862 1.00 51.63 93 PHE A N 1
ATOM 717 C CA . PHE A 1 93 ? 115.270 113.382 103.094 1.00 51.63 93 PHE A CA 1
ATOM 718 C C . PHE A 1 93 ? 115.274 112.384 104.245 1.00 51.63 93 PHE A C 1
ATOM 719 O O . PHE A 1 93 ? 115.664 112.723 105.367 1.00 51.63 93 PHE A O 1
ATOM 727 N N . LEU A 1 94 ? 114.824 111.154 103.989 1.00 52.49 94 LEU A N 1
ATOM 728 C CA . LEU A 1 94 ? 114.757 110.146 105.041 1.00 52.49 94 LEU A CA 1
ATOM 729 C C . LEU A 1 94 ? 116.147 109.764 105.530 1.00 52.49 94 LEU A C 1
ATOM 730 O O . LEU A 1 94 ? 116.353 109.558 106.730 1.00 52.49 94 LEU A O 1
ATOM 735 N N . SER A 1 95 ? 117.111 109.652 104.615 1.00 52.99 95 SER A N 1
ATOM 736 C CA . SER A 1 95 ? 118.485 109.378 105.020 1.00 52.99 95 SER A CA 1
ATOM 737 C C . SER A 1 95 ? 119.044 110.519 105.859 1.00 52.99 95 SER A C 1
ATOM 738 O O . SER A 1 95 ? 119.723 110.284 106.866 1.00 52.99 95 SER A O 1
ATOM 741 N N . GLY A 1 96 ? 118.763 111.763 105.465 1.00 51.53 96 GLY A N 1
ATOM 742 C CA . GLY A 1 96 ? 119.179 112.891 106.283 1.00 51.53 96 GLY A CA 1
ATOM 743 C C . GLY A 1 96 ? 118.558 112.865 107.666 1.00 51.53 96 GLY A C 1
ATOM 744 O O . GLY A 1 96 ? 119.228 113.137 108.665 1.00 51.53 96 GLY A O 1
ATOM 745 N N . LEU A 1 97 ? 117.269 112.528 107.744 1.00 50.38 97 LEU A N 1
ATOM 746 C CA . LEU A 1 97 ? 116.594 112.446 109.036 1.00 50.38 97 LEU A CA 1
ATOM 747 C C . LEU A 1 97 ? 117.171 111.333 109.898 1.00 50.38 97 LEU A C 1
ATOM 748 O O . LEU A 1 97 ? 117.324 111.499 111.111 1.00 50.38 97 LEU A O 1
ATOM 753 N N . ILE A 1 98 ? 117.474 110.184 109.294 1.00 51.22 98 ILE A N 1
ATOM 754 C CA . ILE A 1 98 ? 118.053 109.075 110.045 1.00 51.22 98 ILE A CA 1
ATOM 755 C C . ILE A 1 98 ? 119.434 109.450 110.566 1.00 51.22 98 ILE A C 1
ATOM 756 O O . ILE A 1 98 ? 119.787 109.141 111.711 1.00 51.22 98 ILE A O 1
ATOM 761 N N . MET A 1 99 ? 120.236 110.124 109.739 1.00 54.68 99 MET A N 1
ATOM 762 C CA . MET A 1 99 ? 121.551 110.563 110.192 1.00 54.68 99 MET A CA 1
ATOM 763 C C . MET A 1 99 ? 121.427 111.588 111.314 1.00 54.68 99 MET A C 1
ATOM 764 O O . MET A 1 99 ? 122.202 111.563 112.277 1.00 54.68 99 MET A O 1
ATOM 769 N N . ALA A 1 100 ? 120.453 112.496 111.208 1.00 53.42 100 ALA A N 1
ATOM 770 C CA . ALA A 1 100 ? 120.215 113.462 112.276 1.00 53.42 100 ALA A CA 1
ATOM 771 C C . ALA A 1 100 ? 119.785 112.770 113.563 1.00 53.42 100 ALA A C 1
ATOM 772 O O . ALA A 1 100 ? 120.192 113.170 114.660 1.00 53.42 100 ALA A O 1
ATOM 774 N N . SER A 1 101 ? 118.945 111.740 113.448 1.00 54.76 101 SER A N 1
ATOM 775 C CA . SER A 1 101 ? 118.529 110.976 114.619 1.00 54.76 101 SER A CA 1
ATOM 776 C C . SER A 1 101 ? 119.715 110.274 115.263 1.00 54.76 101 SER A C 1
ATOM 777 O O . SER A 1 101 ? 119.833 110.237 116.492 1.00 54.76 101 SER A O 1
ATOM 780 N N . ALA A 1 102 ? 120.605 109.709 114.445 1.00 54.53 102 ALA A N 1
ATOM 781 C CA . ALA A 1 102 ? 121.812 109.090 114.983 1.00 54.53 102 ALA A CA 1
ATOM 782 C C . ALA A 1 102 ? 122.693 110.119 115.682 1.00 54.53 102 ALA A C 1
ATOM 783 O O . ALA A 1 102 ? 123.268 109.838 116.740 1.00 54.53 102 ALA A O 1
ATOM 785 N N . ILE A 1 103 ? 122.815 111.315 115.100 1.00 55.62 103 ILE A N 1
ATOM 786 C CA . ILE A 1 103 ? 123.627 112.369 115.705 1.00 55.62 103 ILE A CA 1
ATOM 787 C C . ILE A 1 103 ? 123.045 112.793 117.048 1.00 55.62 103 ILE A C 1
ATOM 788 O O . ILE A 1 103 ? 123.774 112.960 118.034 1.00 55.62 103 ILE A O 1
ATOM 793 N N . GLU A 1 104 ? 121.725 112.980 117.109 1.00 59.71 104 GLU A N 1
ATOM 794 C CA . GLU A 1 104 ? 121.096 113.428 118.348 1.00 59.71 104 GLU A CA 1
ATOM 795 C C . GLU A 1 104 ? 121.049 112.321 119.393 1.00 59.71 104 GLU A C 1
ATOM 796 O O . GLU A 1 104 ? 120.963 112.608 120.592 1.00 59.71 104 GLU A O 1
ATOM 802 N N . GLU A 1 105 ? 121.090 111.059 118.960 1.00 60.60 105 GLU A N 1
ATOM 803 C CA . GLU A 1 105 ? 121.030 109.946 119.901 1.00 60.60 105 GLU A CA 1
ATOM 804 C C . GLU A 1 105 ? 122.239 109.939 120.827 1.00 60.60 105 GLU A C 1
ATOM 805 O O . GLU A 1 105 ? 122.114 109.649 122.022 1.00 60.60 105 GLU A O 1
ATOM 811 N N . TRP A 1 106 ? 123.415 110.257 120.294 1.00 59.50 106 TRP A N 1
ATOM 812 C CA . TRP A 1 106 ? 124.656 110.215 121.052 1.00 59.50 106 TRP A CA 1
ATOM 813 C C . TRP A 1 106 ? 125.116 111.594 121.505 1.00 59.50 106 TRP A C 1
ATOM 814 O O . TRP A 1 106 ? 126.265 111.740 121.935 1.00 59.50 106 TRP A O 1
ATOM 825 N N . ASN A 1 107 ? 124.248 112.604 121.413 1.00 62.36 107 ASN A N 1
ATOM 826 C CA . ASN A 1 107 ? 124.550 113.967 121.853 1.00 62.36 107 ASN A CA 1
ATOM 827 C C . ASN A 1 107 ? 125.770 114.543 121.141 1.00 62.36 107 ASN A C 1
ATOM 828 O O . ASN A 1 107 ? 126.505 115.355 121.706 1.00 62.36 107 ASN A O 1
ATOM 833 N N . LEU A 1 108 ? 125.997 114.121 119.897 1.00 60.47 108 LEU A N 1
ATOM 834 C CA . LEU A 1 108 ? 127.084 114.693 119.111 1.00 60.47 108 LEU A CA 1
ATOM 835 C C . LEU A 1 108 ? 126.815 116.158 118.791 1.00 60.47 108 LEU A C 1
ATOM 836 O O . LEU A 1 108 ? 127.735 116.986 118.812 1.00 60.47 108 LEU A O 1
ATOM 841 N N . HIS A 1 109 ? 125.557 116.492 118.493 1.00 61.83 109 HIS A N 1
ATOM 842 C CA . HIS A 1 109 ? 125.204 117.873 118.185 1.00 61.83 109 HIS A CA 1
ATOM 843 C C . HIS A 1 109 ? 125.455 118.786 119.378 1.00 61.83 109 HIS A C 1
ATOM 844 O O . HIS A 1 109 ? 125.962 119.901 119.216 1.00 61.83 109 HIS A O 1
ATOM 851 N N . ARG A 1 110 ? 125.114 118.330 120.585 1.00 64.56 110 ARG A N 1
ATOM 852 C CA . ARG A 1 110 ? 125.368 119.133 121.777 1.00 64.56 110 ARG A CA 1
ATOM 853 C C . ARG A 1 110 ? 126.862 119.324 122.009 1.00 64.56 110 ARG A C 1
ATOM 854 O O . ARG A 1 110 ? 127.301 120.417 122.387 1.00 64.56 110 ARG A O 1
ATOM 862 N N . ARG A 1 111 ? 127.655 118.272 121.797 1.00 64.02 111 ARG A N 1
ATOM 863 C CA . ARG A 1 111 ? 129.101 118.391 121.954 1.00 64.02 111 ARG A CA 1
ATOM 864 C C . ARG A 1 111 ? 129.674 119.405 120.974 1.00 64.02 111 ARG A C 1
ATOM 865 O O . ARG A 1 111 ? 130.486 120.260 121.349 1.00 64.02 111 ARG A O 1
ATOM 873 N N . ILE A 1 112 ? 129.248 119.334 119.711 1.00 62.85 112 ILE A N 1
ATOM 874 C CA . ILE A 1 112 ? 129.726 120.283 118.709 1.00 62.85 112 ILE A CA 1
ATOM 875 C C . ILE A 1 112 ? 129.301 121.700 119.072 1.00 62.85 112 ILE A C 1
ATOM 876 O O . ILE A 1 112 ? 130.088 122.649 118.961 1.00 62.85 112 ILE A O 1
ATOM 881 N N . ALA A 1 113 ? 128.052 121.863 119.516 1.00 62.00 113 ALA A N 1
ATOM 882 C CA . ALA A 1 113 ? 127.548 123.182 119.879 1.00 62.00 113 ALA A CA 1
ATOM 883 C C . ALA A 1 113 ? 128.359 123.789 121.015 1.00 62.00 113 ALA A C 1
ATOM 884 O O . ALA A 1 113 ? 128.774 124.952 120.949 1.00 62.00 113 ALA A O 1
ATOM 886 N N . LEU A 1 114 ? 128.601 123.006 122.066 1.00 64.46 114 LEU A N 1
ATOM 887 C CA . LEU A 1 114 ? 129.340 123.520 123.213 1.00 64.46 114 LEU A CA 1
ATOM 888 C C . LEU A 1 114 ? 130.794 123.795 122.855 1.00 64.46 114 LEU A C 1
ATOM 889 O O . LEU A 1 114 ? 131.378 124.777 123.329 1.00 64.46 114 LEU A O 1
ATOM 894 N N . LYS A 1 115 ? 131.393 122.953 122.009 1.00 67.77 115 LYS A N 1
ATOM 895 C CA . LYS A 1 115 ? 132.760 123.208 121.573 1.00 67.77 115 LYS A CA 1
ATOM 896 C C . LYS A 1 115 ? 132.856 124.509 120.786 1.00 67.77 115 LYS A C 1
ATOM 897 O O . LYS A 1 115 ? 133.770 125.310 121.010 1.00 67.77 115 LYS A O 1
ATOM 903 N N . ILE A 1 116 ? 131.915 124.743 119.868 1.00 64.21 116 ILE A N 1
ATOM 904 C CA . ILE A 1 116 ? 131.933 125.985 119.098 1.00 64.21 116 ILE A CA 1
ATOM 905 C C . ILE A 1 116 ? 131.720 127.183 120.015 1.00 64.21 116 ILE A C 1
ATOM 906 O O . ILE A 1 116 ? 132.372 128.223 119.861 1.00 64.21 116 ILE A O 1
ATOM 911 N N . LEU A 1 117 ? 130.802 127.061 120.977 1.00 65.06 117 LEU A N 1
ATOM 912 C CA . LEU A 1 117 ? 130.576 128.156 121.917 1.00 65.06 117 LEU A CA 1
ATOM 913 C C . LEU A 1 117 ? 131.829 128.454 122.731 1.00 65.06 117 LEU A C 1
ATOM 914 O O . LEU A 1 117 ? 132.113 129.617 123.042 1.00 65.06 117 LEU A O 1
ATOM 919 N N . MET A 1 118 ? 132.585 127.417 123.097 1.00 69.56 118 MET A N 1
ATOM 920 C CA . MET A 1 118 ? 133.871 127.634 123.754 1.00 69.56 118 MET A CA 1
ATOM 921 C C . MET A 1 118 ? 134.846 128.354 122.830 1.00 69.56 118 MET A C 1
ATOM 922 O O . MET A 1 118 ? 135.556 129.275 123.250 1.00 69.56 118 MET A O 1
ATOM 927 N N . LEU A 1 119 ? 134.896 127.939 121.562 1.00 70.11 119 LEU A N 1
ATOM 928 C CA . LEU A 1 119 ? 135.886 128.493 120.642 1.00 70.11 119 LEU A CA 1
ATOM 929 C C . LEU A 1 119 ? 135.626 129.966 120.351 1.00 70.11 119 LEU A C 1
ATOM 930 O O . LEU A 1 119 ? 136.561 130.776 120.348 1.00 70.11 119 LEU A O 1
ATOM 935 N N . VAL A 1 120 ? 134.368 130.334 120.099 1.00 69.64 120 VAL A N 1
ATOM 936 C CA . VAL A 1 120 ? 134.085 131.693 119.644 1.00 69.64 120 VAL A CA 1
ATOM 937 C C . VAL A 1 120 ? 134.384 132.719 120.732 1.00 69.64 120 VAL A C 1
ATOM 938 O O . VAL A 1 120 ? 134.985 133.764 120.455 1.00 69.64 120 VAL A O 1
ATOM 942 N N . GLY A 1 121 ? 133.994 132.451 121.970 1.00 71.39 121 GLY A N 1
ATOM 943 C CA . GLY A 1 121 ? 134.265 133.351 123.073 1.00 71.39 121 GLY A CA 1
ATOM 944 C C . GLY A 1 121 ? 133.051 133.550 123.957 1.00 71.39 121 GLY A C 1
ATOM 945 O O . GLY A 1 121 ? 132.069 132.804 123.899 1.00 71.39 121 GLY A O 1
ATOM 946 N N . VAL A 1 122 ? 133.128 134.588 124.791 1.00 75.26 122 VAL A N 1
ATOM 947 C CA . VAL A 1 122 ? 132.124 134.845 125.818 1.00 75.26 122 VAL A CA 1
ATOM 948 C C . VAL A 1 122 ? 131.672 136.300 125.746 1.00 75.26 122 VAL A C 1
ATOM 949 O O . VAL A 1 122 ? 130.667 136.683 126.357 1.00 75.26 122 VAL A O 1
ATOM 953 N N . GLN A 1 123 ? 132.402 137.116 124.989 1.00 75.63 123 GLN A N 1
ATOM 954 C CA . GLN A 1 123 ? 132.040 138.517 124.832 1.00 75.63 123 GLN A CA 1
ATOM 955 C C . GLN A 1 123 ? 130.677 138.630 124.147 1.00 75.63 123 GLN A C 1
ATOM 956 O O . GLN A 1 123 ? 130.329 137.795 123.309 1.00 75.63 123 GLN A O 1
ATOM 962 N N . PRO A 1 124 ? 129.891 139.662 124.480 1.00 73.48 124 PRO A N 1
ATOM 963 C CA . PRO A 1 124 ? 128.483 139.685 124.023 1.00 73.48 124 PRO A CA 1
ATOM 964 C C . PRO A 1 124 ? 128.317 139.605 122.515 1.00 73.48 124 PRO A C 1
ATOM 965 O O . PRO A 1 124 ? 127.553 138.763 122.026 1.00 73.48 124 PRO A O 1
ATOM 969 N N . ALA A 1 125 ? 128.960 140.475 121.750 1.00 69.46 125 ALA A N 1
ATOM 970 C CA . ALA A 1 125 ? 128.857 140.334 120.282 1.00 69.46 125 ALA A CA 1
ATOM 971 C C . ALA A 1 125 ? 129.414 138.978 119.863 1.00 69.46 125 ALA A C 1
ATOM 972 O O . ALA A 1 125 ? 128.766 138.320 119.026 1.00 69.46 125 ALA A O 1
ATOM 974 N N . ARG A 1 126 ? 130.523 138.566 120.478 1.00 70.51 126 ARG A N 1
ATOM 975 C CA . ARG A 1 126 ? 131.162 137.280 120.123 1.00 70.51 126 ARG A CA 1
ATOM 976 C C . ARG A 1 126 ? 130.184 136.181 120.478 1.00 70.51 126 ARG A C 1
ATOM 977 O O . ARG A 1 126 ? 130.086 135.289 119.723 1.00 70.51 126 ARG A O 1
ATOM 985 N N . LEU A 1 127 ? 129.412 136.339 121.534 1.00 67.26 127 LEU A N 1
ATOM 986 C CA . LEU A 1 127 ? 128.473 135.291 121.984 1.00 67.26 127 LEU A CA 1
ATOM 987 C C . LEU A 1 127 ? 127.285 135.182 121.025 1.00 67.26 127 LEU A C 1
ATOM 988 O O . LEU A 1 127 ? 126.905 134.066 120.728 1.00 67.26 127 LEU A O 1
ATOM 993 N N . ILE A 1 128 ? 126.781 136.295 120.513 1.00 61.68 128 ILE A N 1
ATOM 994 C CA . ILE A 1 128 ? 125.694 136.206 119.510 1.00 61.68 128 ILE A CA 1
ATOM 995 C C . ILE A 1 128 ? 126.286 135.574 118.255 1.00 61.68 128 ILE A C 1
ATOM 996 O O . ILE A 1 128 ? 125.642 134.693 117.723 1.00 61.68 128 ILE A O 1
ATOM 1001 N N . LEU A 1 129 ? 127.518 135.930 117.900 1.00 58.74 129 LEU A N 1
ATOM 1002 C CA . LEU A 1 129 ? 128.118 135.265 116.730 1.00 58.74 129 LEU A CA 1
ATOM 1003 C C . LEU A 1 129 ? 128.187 133.769 116.998 1.00 58.74 129 LEU A C 1
ATOM 1004 O O . LEU A 1 129 ? 127.752 133.041 116.158 1.00 58.74 129 LEU A O 1
ATOM 1009 N N . GLY A 1 130 ? 128.666 133.349 118.152 1.00 59.39 130 GLY A N 1
ATOM 1010 C CA . GLY A 1 130 ? 128.812 131.931 118.473 1.00 59.39 130 GLY A CA 1
ATOM 1011 C C . GLY A 1 130 ? 127.501 131.250 118.325 1.00 59.39 130 GLY A C 1
ATOM 1012 O O . GLY A 1 130 ? 127.439 130.281 117.607 1.00 59.39 130 GLY A O 1
ATOM 1013 N N . MET A 1 131 ? 126.474 131.837 118.900 1.00 61.83 131 MET A N 1
ATOM 1014 C CA . MET A 1 131 ? 125.145 131.202 118.877 1.00 61.83 131 MET A CA 1
ATOM 1015 C C . MET A 1 131 ? 124.685 131.062 117.438 1.00 61.83 131 MET A C 1
ATOM 1016 O O . MET A 1 131 ? 124.400 129.956 117.051 1.00 61.83 131 MET A O 1
ATOM 1021 N N . MET A 1 132 ? 124.738 132.130 116.667 1.00 55.95 132 MET A N 1
ATOM 1022 C CA . MET A 1 132 ? 124.306 132.112 115.262 1.00 55.95 132 MET A CA 1
ATOM 1023 C C . MET A 1 132 ? 125.092 131.059 114.477 1.00 55.95 132 MET A C 1
ATOM 1024 O O . MET A 1 132 ? 124.455 130.216 113.872 1.00 55.95 132 MET A O 1
ATOM 1029 N N . VAL A 1 133 ? 126.402 130.990 114.641 1.00 56.07 133 VAL A N 1
ATOM 1030 C CA . VAL A 1 133 ? 127.216 130.037 113.838 1.00 56.07 133 VAL A CA 1
ATOM 1031 C C . VAL A 1 133 ? 126.845 128.617 114.265 1.00 56.07 133 VAL A C 1
ATOM 1032 O O . VAL A 1 133 ? 126.480 127.843 113.402 1.00 56.07 133 VAL A O 1
ATOM 1036 N N . THR A 1 134 ? 126.747 128.350 115.556 1.00 57.63 134 THR A N 1
ATOM 1037 C CA . THR A 1 134 ? 126.307 127.022 116.029 1.00 57.63 134 THR A CA 1
ATOM 1038 C C . THR A 1 134 ? 124.940 126.658 115.446 1.00 57.63 134 THR A C 1
ATOM 1039 O O . THR A 1 134 ? 124.864 125.610 114.803 1.00 57.63 134 THR A O 1
ATOM 1043 N N . THR A 1 135 ? 123.934 127.514 115.562 1.00 54.60 135 THR A N 1
ATOM 1044 C CA . THR A 1 135 ? 122.570 127.116 115.147 1.00 54.60 135 THR A CA 1
ATOM 1045 C C . THR A 1 135 ? 122.548 126.930 113.636 1.00 54.60 135 THR A C 1
ATOM 1046 O O . THR A 1 135 ? 121.856 126.041 113.189 1.00 54.60 135 THR A O 1
ATOM 1050 N N . SER A 1 136 ? 123.301 127.733 112.905 1.00 55.03 136 SER A N 1
ATOM 1051 C CA . SER A 1 136 ? 123.269 127.664 111.429 1.00 55.03 136 SER A CA 1
ATOM 1052 C C . SER A 1 136 ? 123.975 126.392 110.968 1.00 55.03 136 SER A C 1
ATOM 1053 O O . SER A 1 136 ? 123.512 125.779 110.018 1.00 55.03 136 SER A O 1
ATOM 1056 N N . PHE A 1 137 ? 125.058 126.035 111.636 1.00 57.94 137 PHE A N 1
ATOM 1057 C CA . PHE A 1 137 ? 125.763 124.772 111.333 1.00 57.94 137 PHE A CA 1
ATOM 1058 C C . PHE A 1 137 ? 124.863 123.597 111.707 1.00 57.94 137 PHE A C 1
ATOM 1059 O O . PHE A 1 137 ? 124.762 122.709 110.878 1.00 57.94 137 PHE A O 1
ATOM 1067 N N . LEU A 1 138 ? 124.204 123.615 112.866 1.00 56.25 138 LEU A N 1
ATOM 1068 C CA . LEU A 1 138 ? 123.386 122.467 113.226 1.00 56.25 138 LEU A CA 1
ATOM 1069 C C . LEU A 1 138 ? 122.098 122.403 112.416 1.00 56.25 138 LEU A C 1
ATOM 1070 O O . LEU A 1 138 ? 121.545 121.315 112.229 1.00 56.25 138 LEU A O 1
ATOM 1075 N N . SER A 1 139 ? 121.617 123.542 111.915 1.00 54.07 139 SER A N 1
ATOM 1076 C CA . SER A 1 139 ? 120.451 123.534 111.042 1.00 54.07 139 SER A CA 1
ATOM 1077 C C . SER A 1 139 ? 120.787 123.052 109.638 1.00 54.07 139 SER A C 1
ATOM 1078 O O . SER A 1 139 ? 119.875 122.717 108.875 1.00 54.07 139 SER A O 1
ATOM 1081 N N . MET A 1 140 ? 122.072 123.018 109.278 1.00 54.93 140 MET A N 1
ATOM 1082 C CA . MET A 1 140 ? 122.463 122.505 107.970 1.00 54.93 140 MET A CA 1
ATOM 1083 C C . MET A 1 140 ? 122.200 121.010 107.853 1.00 54.93 140 MET A C 1
ATOM 1084 O O . MET A 1 140 ? 122.015 120.497 106.744 1.00 54.93 140 MET A O 1
ATOM 1089 N N . TRP A 1 141 ? 122.182 120.300 108.975 1.00 56.11 141 TRP A N 1
ATOM 1090 C CA . TRP A 1 141 ? 121.991 118.856 108.995 1.00 56.11 141 TRP A CA 1
ATOM 1091 C C . TRP A 1 141 ? 120.783 118.424 109.807 1.00 56.11 141 TRP A C 1
ATOM 1092 O O . TRP A 1 141 ? 120.068 117.507 109.398 1.00 56.11 141 TRP A O 1
ATOM 1103 N N . LEU A 1 142 ? 120.535 119.058 110.947 1.00 56.09 142 LEU A N 1
ATOM 1104 C CA . LEU A 1 142 ? 119.303 118.848 111.686 1.00 56.09 142 LEU A CA 1
ATOM 1105 C C . LEU A 1 142 ? 118.233 119.810 111.178 1.00 56.09 142 LEU A C 1
ATOM 1106 O O . LEU A 1 142 ? 118.511 120.751 110.433 1.00 56.09 142 LEU A O 1
ATOM 1111 N N . SER A 1 143 ? 116.993 119.562 111.583 1.00 59.38 143 SER A N 1
ATOM 1112 C CA . SER A 1 143 ? 115.912 120.462 111.214 1.00 59.38 143 SER A CA 1
ATOM 1113 C C . SER A 1 143 ? 116.046 121.784 111.963 1.00 59.38 143 SER A C 1
ATOM 1114 O O . SER A 1 143 ? 116.683 121.869 113.016 1.00 59.38 143 SER A O 1
ATOM 1117 N N . ASN A 1 144 ? 115.443 122.832 111.394 1.00 58.08 144 ASN A N 1
ATOM 1118 C CA . ASN A 1 144 ? 115.459 124.136 112.049 1.00 58.08 144 ASN A CA 1
ATOM 1119 C C . ASN A 1 144 ? 114.793 124.067 113.416 1.00 58.08 144 ASN A C 1
ATOM 1120 O O . ASN A 1 144 ? 115.295 124.636 114.394 1.00 58.08 144 ASN A O 1
ATOM 1125 N N . THR A 1 145 ? 113.663 123.362 113.500 1.00 60.77 145 THR A N 1
ATOM 1126 C CA . THR A 1 145 ? 112.957 123.213 114.767 1.00 60.77 145 THR A CA 1
ATOM 1127 C C . THR A 1 145 ? 113.833 122.527 115.807 1.00 60.77 145 THR A C 1
ATOM 1128 O O . THR A 1 145 ? 113.931 122.985 116.951 1.00 60.77 145 THR A O 1
ATOM 1132 N N . ALA A 1 146 ? 114.484 121.427 115.423 1.00 61.18 146 ALA A N 1
ATOM 1133 C CA . ALA A 1 146 ? 115.324 120.697 116.367 1.00 61.18 146 ALA A CA 1
ATOM 1134 C C . ALA A 1 146 ? 116.512 121.535 116.817 1.00 61.18 146 ALA A C 1
ATOM 1135 O O . ALA A 1 146 ? 116.851 121.557 118.006 1.00 61.18 146 ALA A O 1
ATOM 1137 N N . SER A 1 147 ? 117.158 122.235 115.881 1.00 59.59 147 SER A N 1
ATOM 1138 C CA . SER A 1 147 ? 118.308 123.059 116.235 1.00 59.59 147 SER A CA 1
ATOM 1139 C C . SER A 1 147 ? 117.909 124.170 117.197 1.00 59.59 147 SER A C 1
ATOM 1140 O O . SER A 1 147 ? 118.582 124.404 118.208 1.00 59.59 147 SER A O 1
ATOM 1143 N N . THR A 1 148 ? 116.802 124.858 116.905 1.00 59.74 148 THR A N 1
ATOM 1144 C CA . THR A 1 148 ? 116.346 125.925 117.789 1.00 59.74 148 THR A CA 1
ATOM 1145 C C . THR A 1 148 ? 115.969 125.382 119.162 1.00 59.74 148 THR A C 1
ATOM 1146 O O . THR A 1 148 ? 116.338 125.963 120.192 1.00 59.74 148 THR A O 1
ATOM 1150 N N . ALA A 1 149 ? 115.241 124.262 119.199 1.00 63.09 149 ALA A N 1
ATOM 1151 C CA . ALA A 1 149 ? 114.792 123.707 120.469 1.00 63.09 149 ALA A CA 1
ATOM 1152 C C . ALA A 1 149 ? 115.952 123.189 121.303 1.00 63.09 149 ALA A C 1
ATOM 1153 O O . ALA A 1 149 ? 115.877 123.198 122.535 1.00 63.09 149 ALA A O 1
ATOM 1155 N N . MET A 1 150 ? 117.020 122.716 120.661 1.00 65.19 150 MET A N 1
ATOM 1156 C CA . MET A 1 150 ? 118.181 122.277 121.422 1.00 65.19 150 MET A CA 1
ATOM 1157 C C . MET A 1 150 ? 119.027 123.456 121.880 1.00 65.19 150 MET A C 1
ATOM 1158 O O . MET A 1 150 ? 119.610 123.408 122.968 1.00 65.19 150 MET A O 1
ATOM 1163 N N . MET A 1 151 ? 119.098 124.523 121.082 1.00 63.29 151 MET A N 1
ATOM 1164 C CA . MET A 1 151 ? 120.036 125.589 121.400 1.00 63.29 151 MET A CA 1
ATOM 1165 C C . MET A 1 151 ? 119.431 126.627 122.337 1.00 63.29 151 MET A C 1
ATOM 1166 O O . MET A 1 151 ? 120.174 127.373 122.984 1.00 63.29 151 MET A O 1
ATOM 1171 N N . LEU A 1 152 ? 118.101 126.698 122.420 1.00 64.05 152 LEU A N 1
ATOM 1172 C CA . LEU A 1 152 ? 117.471 127.657 123.328 1.00 64.05 152 LEU A CA 1
ATOM 1173 C C . LEU A 1 152 ? 117.790 127.404 124.798 1.00 64.05 152 LEU A C 1
ATOM 1174 O O . LEU A 1 152 ? 118.089 128.377 125.512 1.00 64.05 152 LEU A O 1
ATOM 1179 N N . PRO A 1 153 ? 117.716 126.173 125.329 1.00 64.65 153 PRO A N 1
ATOM 1180 C CA . PRO A 1 153 ? 118.084 125.984 126.745 1.00 64.65 153 PRO A CA 1
ATOM 1181 C C . PRO A 1 153 ? 119.517 126.379 127.056 1.00 64.65 153 PRO A C 1
ATOM 1182 O O . PRO A 1 153 ? 119.789 126.902 128.144 1.00 64.65 153 PRO A O 1
ATOM 1186 N N . ILE A 1 154 ? 120.444 126.145 126.126 1.00 64.82 154 ILE A N 1
ATOM 1187 C CA . ILE A 1 154 ? 121.831 126.544 126.344 1.00 64.82 154 ILE A CA 1
ATOM 1188 C C . ILE A 1 154 ? 121.936 128.060 126.445 1.00 64.82 154 ILE A C 1
ATOM 1189 O O . ILE A 1 154 ? 122.634 128.595 127.316 1.00 64.82 154 ILE A O 1
ATOM 1194 N N . ALA A 1 155 ? 121.239 128.775 125.559 1.00 66.56 155 ALA A N 1
ATOM 1195 C CA . ALA A 1 155 ? 121.231 130.232 125.623 1.00 66.56 155 ALA A CA 1
ATOM 1196 C C . ALA A 1 155 ? 120.611 130.722 126.923 1.00 66.56 155 ALA A C 1
ATOM 1197 O O . ALA A 1 155 ? 121.099 131.682 127.529 1.00 66.56 155 ALA A O 1
ATOM 1199 N N . ASN A 1 156 ? 119.526 130.079 127.363 1.00 70.51 156 ASN A N 1
ATOM 1200 C CA . ASN A 1 156 ? 118.900 130.461 128.624 1.00 70.51 156 ASN A CA 1
ATOM 1201 C C . ASN A 1 156 ? 119.857 130.273 129.793 1.00 70.51 156 ASN A C 1
ATOM 1202 O O . ASN A 1 156 ? 119.972 131.149 130.658 1.00 70.51 156 ASN A O 1
ATOM 1207 N N . ALA A 1 157 ? 120.559 129.138 129.830 1.00 69.69 157 ALA A N 1
ATOM 1208 C CA . ALA A 1 157 ? 121.511 128.889 130.908 1.00 69.69 157 ALA A CA 1
ATOM 1209 C C . ALA A 1 157 ? 122.649 129.901 130.885 1.00 69.69 157 ALA A C 1
ATOM 1210 O O . ALA A 1 157 ? 123.056 130.413 131.936 1.00 69.69 157 ALA A O 1
ATOM 1212 N N . ILE A 1 158 ? 123.172 130.207 129.695 1.00 70.25 158 ILE A N 1
ATOM 1213 C CA . ILE A 1 158 ? 124.265 131.171 129.592 1.00 70.25 158 ILE A CA 1
ATOM 1214 C C . ILE A 1 158 ? 123.806 132.551 130.047 1.00 70.25 158 ILE A C 1
ATOM 1215 O O . ILE A 1 158 ? 124.526 133.255 130.764 1.00 70.25 158 ILE A O 1
ATOM 1220 N N . LEU A 1 159 ? 122.603 132.961 129.637 1.00 71.99 159 LEU A N 1
ATOM 1221 C CA . LEU A 1 159 ? 122.089 134.266 130.040 1.00 71.99 159 LEU A CA 1
ATOM 1222 C C . LEU A 1 159 ? 121.854 134.332 131.544 1.00 71.99 159 LEU A C 1
ATOM 1223 O O . LEU A 1 159 ? 122.157 135.349 132.181 1.00 71.99 159 LEU A O 1
ATOM 1228 N N . LYS A 1 160 ? 121.312 133.261 132.131 1.00 74.29 160 LYS A N 1
ATOM 1229 C CA . LYS A 1 160 ? 121.113 133.235 133.576 1.00 74.29 160 LYS A CA 1
ATOM 1230 C C . LYS A 1 160 ? 122.442 133.318 134.314 1.00 74.29 160 LYS A C 1
ATOM 1231 O O . LYS A 1 160 ? 122.554 134.015 135.328 1.00 74.29 160 LYS A O 1
ATOM 1237 N N . SER A 1 161 ? 123.460 132.609 133.824 1.00 76.82 161 SER A N 1
ATOM 1238 C CA . SER A 1 161 ? 124.776 132.690 134.448 1.00 76.82 161 SER A CA 1
ATOM 1239 C C . SER A 1 161 ? 125.366 134.089 134.313 1.00 76.82 161 SER A C 1
ATOM 1240 O O . SER A 1 161 ? 126.000 134.595 135.247 1.00 76.82 161 SER A O 1
ATOM 1243 N N . LEU A 1 162 ? 125.173 134.725 133.156 1.00 77.23 162 LEU A N 1
ATOM 1244 C CA . LEU A 1 162 ? 125.687 136.075 132.947 1.00 77.23 162 LEU A CA 1
ATOM 1245 C C . LEU A 1 162 ? 125.013 137.079 133.872 1.00 77.23 162 LEU A C 1
ATOM 1246 O O . LEU A 1 162 ? 125.674 137.970 134.419 1.00 77.23 162 LEU A O 1
ATOM 1251 N N . PHE A 1 163 ? 123.700 136.956 134.059 1.00 78.76 163 PHE A N 1
ATOM 1252 C CA . PHE A 1 163 ? 122.928 137.946 134.795 1.00 78.76 163 PHE A CA 1
ATOM 1253 C C . PHE A 1 163 ? 122.376 137.428 136.116 1.00 78.76 163 PHE A C 1
ATOM 1254 O O . PHE A 1 163 ? 121.455 138.040 136.667 1.00 78.76 163 PHE A O 1
ATOM 1262 N N . GLY A 1 164 ? 122.904 136.326 136.638 1.00 81.32 164 GLY A N 1
ATOM 1263 C CA . GLY A 1 164 ? 122.446 135.795 137.908 1.00 81.32 164 GLY A CA 1
ATOM 1264 C C . GLY A 1 164 ? 122.900 136.613 139.100 1.00 81.32 164 GLY A C 1
ATOM 1265 O O . GLY A 1 164 ? 123.860 137.378 139.010 1.00 81.32 164 GLY A O 1
ATOM 1266 N N . ASP A 1 219 ? 120.757 154.828 137.281 1.00 113.16 219 ASP A N 1
ATOM 1267 C CA . ASP A 1 219 ? 121.543 154.072 136.314 1.00 113.16 219 ASP A CA 1
ATOM 1268 C C . ASP A 1 219 ? 121.068 152.624 136.254 1.00 113.16 219 ASP A C 1
ATOM 1269 O O . ASP A 1 219 ? 121.487 151.855 135.388 1.00 113.16 219 ASP A O 1
ATOM 1274 N N . SER A 1 220 ? 120.186 152.259 137.188 1.00 110.75 220 SER A N 1
ATOM 1275 C CA . SER A 1 220 ? 119.611 150.919 137.174 1.00 110.75 220 SER A CA 1
ATOM 1276 C C . SER A 1 220 ? 118.741 150.697 135.945 1.00 110.75 220 SER A C 1
ATOM 1277 O O . SER A 1 220 ? 118.723 149.589 135.394 1.00 110.75 220 SER A O 1
ATOM 1280 N N . ARG A 1 221 ? 118.011 151.728 135.505 1.00 108.63 221 ARG A N 1
ATOM 1281 C CA . ARG A 1 221 ? 117.207 151.590 134.295 1.00 108.63 221 ARG A CA 1
ATOM 1282 C C . ARG A 1 221 ? 118.081 151.288 133.085 1.00 108.63 221 ARG A C 1
ATOM 1283 O O . ARG A 1 221 ? 117.734 150.435 132.262 1.00 108.63 221 ARG A O 1
ATOM 1291 N N . LYS A 1 222 ? 119.228 151.961 132.970 1.00 106.66 222 LYS A N 1
ATOM 1292 C CA . LYS A 1 222 ? 120.154 151.670 131.880 1.00 106.66 222 LYS A CA 1
ATOM 1293 C C . LYS A 1 222 ? 120.625 150.222 131.910 1.00 106.66 222 LYS A C 1
ATOM 1294 O O . LYS A 1 222 ? 120.594 149.527 130.884 1.00 106.66 222 LYS A O 1
ATOM 1300 N N . GLU A 1 223 ? 121.088 149.755 133.071 1.00 104.04 223 GLU A N 1
ATOM 1301 C CA . GLU A 1 223 ? 121.694 148.431 133.134 1.00 104.04 223 GLU A CA 1
ATOM 1302 C C . GLU A 1 223 ? 120.640 147.359 132.882 1.00 104.04 223 GLU A C 1
ATOM 1303 O O . GLU A 1 223 ? 120.892 146.370 132.182 1.00 104.04 223 GLU A O 1
ATOM 1309 N N . ASP A 1 224 ? 119.434 147.562 133.422 1.00 98.08 224 ASP A N 1
ATOM 1310 C CA . ASP A 1 224 ? 118.331 146.641 133.170 1.00 98.08 224 ASP A CA 1
ATOM 1311 C C . ASP A 1 224 ? 117.923 146.652 131.700 1.00 98.08 224 ASP A C 1
ATOM 1312 O O . ASP A 1 224 ? 117.625 145.593 131.133 1.00 98.08 224 ASP A O 1
ATOM 1317 N N . GLU A 1 225 ? 117.904 147.831 131.070 1.00 94.76 225 GLU A N 1
ATOM 1318 C CA . GLU A 1 225 ? 117.652 147.919 129.637 1.00 94.76 225 GLU A CA 1
ATOM 1319 C C . GLU A 1 225 ? 118.652 147.085 128.854 1.00 94.76 225 GLU A C 1
ATOM 1320 O O . GLU A 1 225 ? 118.275 146.346 127.936 1.00 94.76 225 GLU A O 1
ATOM 1326 N N . TYR A 1 226 ? 119.934 147.194 129.207 1.00 89.07 226 TYR A N 1
ATOM 1327 C CA . TYR A 1 226 ? 120.962 146.452 128.487 1.00 89.07 226 TYR A CA 1
ATOM 1328 C C . TYR A 1 226 ? 120.796 144.950 128.701 1.00 89.07 226 TYR A C 1
ATOM 1329 O O . TYR A 1 226 ? 120.939 144.160 127.760 1.00 89.07 226 TYR A O 1
ATOM 1338 N N . ARG A 1 227 ? 120.466 144.544 129.931 1.00 86.47 227 ARG A N 1
ATOM 1339 C CA . ARG A 1 227 ? 120.213 143.132 130.212 1.00 86.47 227 ARG A CA 1
ATOM 1340 C C . ARG A 1 227 ? 119.069 142.596 129.362 1.00 86.47 227 ARG A C 1
ATOM 1341 O O . ARG A 1 227 ? 119.171 141.516 128.765 1.00 86.47 227 ARG A O 1
ATOM 1349 N N . ARG A 1 228 ? 117.970 143.346 129.300 1.00 85.81 228 ARG A N 1
ATOM 1350 C CA . ARG A 1 228 ? 116.787 142.894 128.576 1.00 85.81 228 ARG A CA 1
ATOM 1351 C C . ARG A 1 228 ? 117.049 142.847 127.076 1.00 85.81 228 ARG A C 1
ATOM 1352 O O . ARG A 1 228 ? 116.596 141.925 126.382 1.00 85.81 228 ARG A O 1
ATOM 1360 N N . ASN A 1 229 ? 117.792 143.829 126.560 1.00 78.48 229 ASN A N 1
ATOM 1361 C CA . ASN A 1 229 ? 118.147 143.821 125.143 1.00 78.48 229 ASN A CA 1
ATOM 1362 C C . ASN A 1 229 ? 119.055 142.644 124.806 1.00 78.48 229 ASN A C 1
ATOM 1363 O O . ASN A 1 229 ? 118.902 142.020 123.751 1.00 78.48 229 ASN A O 1
ATOM 1368 N N . ILE A 1 230 ? 120.003 142.323 125.692 1.00 74.98 230 ILE A N 1
ATOM 1369 C CA . ILE A 1 230 ? 120.865 141.163 125.467 1.00 74.98 230 ILE A CA 1
ATOM 1370 C C . ILE A 1 230 ? 120.044 139.879 125.461 1.00 74.98 230 ILE A C 1
ATOM 1371 O O . ILE A 1 230 ? 120.244 139.001 124.610 1.00 74.98 230 ILE A O 1
ATOM 1376 N N . TRP A 1 231 ? 119.113 139.746 126.412 1.00 72.60 231 TRP A N 1
ATOM 1377 C CA . TRP A 1 231 ? 118.223 138.586 126.424 1.00 72.60 231 TRP A CA 1
ATOM 1378 C C . TRP A 1 231 ? 117.467 138.456 125.108 1.00 72.60 231 TRP A C 1
ATOM 1379 O O . TRP A 1 231 ? 117.448 137.381 124.489 1.00 72.60 231 TRP A O 1
ATOM 1390 N N . LYS A 1 232 ? 116.838 139.548 124.664 1.00 71.25 232 LYS A N 1
ATOM 1391 C CA . LYS A 1 232 ? 116.057 139.501 123.432 1.00 71.25 232 LYS A CA 1
ATOM 1392 C C . LYS A 1 232 ? 116.935 139.161 122.235 1.00 71.25 232 LYS A C 1
ATOM 1393 O O . LYS A 1 232 ? 116.530 138.388 121.361 1.00 71.25 232 LYS A O 1
ATOM 1399 N N . GLY A 1 233 ? 118.142 139.728 122.180 1.00 66.15 233 GLY A N 1
ATOM 1400 C CA . GLY A 1 233 ? 119.032 139.445 121.067 1.00 66.15 233 GLY A CA 1
ATOM 1401 C C . GLY A 1 233 ? 119.453 137.992 121.012 1.00 66.15 233 GLY A C 1
ATOM 1402 O O . GLY A 1 233 ? 119.449 137.374 119.944 1.00 66.15 233 GLY A O 1
ATOM 1403 N N . PHE A 1 234 ? 119.821 137.427 122.163 1.00 65.97 234 PHE A N 1
ATOM 1404 C CA . PHE A 1 234 ? 120.200 136.020 122.194 1.00 65.97 234 PHE A CA 1
ATOM 1405 C C . PHE A 1 234 ? 119.034 135.136 121.780 1.00 65.97 234 PHE A C 1
ATOM 1406 O O . PHE A 1 234 ? 119.209 134.179 121.016 1.00 65.97 234 PHE A O 1
ATOM 1414 N N . LEU A 1 235 ? 117.830 135.446 122.264 1.00 65.74 235 LEU A N 1
ATOM 1415 C CA . LEU A 1 235 ? 116.682 134.607 121.948 1.00 65.74 235 LEU A CA 1
ATOM 1416 C C . LEU A 1 235 ? 116.195 134.776 120.513 1.00 65.74 235 LEU A C 1
ATOM 1417 O O . LEU A 1 235 ? 115.553 133.864 119.984 1.00 65.74 235 LEU A O 1
ATOM 1422 N N . ILE A 1 236 ? 116.482 135.910 119.873 1.00 61.07 236 ILE A N 1
ATOM 1423 C CA . ILE A 1 236 ? 116.071 136.105 118.487 1.00 61.07 236 ILE A CA 1
ATOM 1424 C C . ILE A 1 236 ? 117.133 135.665 117.485 1.00 61.07 236 ILE A C 1
ATOM 1425 O O . ILE A 1 236 ? 116.798 135.392 116.324 1.00 61.07 236 ILE A O 1
ATOM 1430 N N . SER A 1 237 ? 118.401 135.583 117.896 1.00 57.35 237 SER A N 1
ATOM 1431 C CA . SER A 1 237 ? 119.450 135.190 116.964 1.00 57.35 237 SER A CA 1
ATOM 1432 C C . SER A 1 237 ? 119.420 133.703 116.639 1.00 57.35 237 SER A C 1
ATOM 1433 O O . SER A 1 237 ? 119.962 133.299 115.605 1.00 57.35 237 SER A O 1
ATOM 1436 N N . ILE A 1 238 ? 118.803 132.886 117.485 1.00 54.89 238 ILE A N 1
ATOM 1437 C CA . ILE A 1 238 ? 118.795 131.435 117.301 1.00 54.89 238 ILE A CA 1
ATOM 1438 C C . ILE A 1 238 ? 117.856 131.024 116.168 1.00 54.89 238 ILE A C 1
ATOM 1439 O O . ILE A 1 238 ? 118.308 130.351 115.231 1.00 54.89 238 ILE A O 1
ATOM 1444 N N . PRO A 1 239 ? 116.559 131.370 116.195 1.00 54.78 239 PRO A N 1
ATOM 1445 C CA . PRO A 1 239 ? 115.685 130.914 115.099 1.00 54.78 239 PRO A CA 1
ATOM 1446 C C . PRO A 1 239 ? 116.060 131.505 113.755 1.00 54.78 239 PRO A C 1
ATOM 1447 O O . PRO A 1 239 ? 115.934 130.830 112.725 1.00 54.78 239 PRO A O 1
ATOM 1451 N N . TYR A 1 240 ? 116.519 132.757 113.738 1.00 55.12 240 TYR A N 1
ATOM 1452 C CA . TYR A 1 240 ? 116.928 133.378 112.484 1.00 55.12 240 TYR A CA 1
ATOM 1453 C C . TYR A 1 240 ? 118.108 132.633 111.877 1.00 55.12 240 TYR A C 1
ATOM 1454 O O . TYR A 1 240 ? 118.122 132.332 110.679 1.00 55.12 240 TYR A O 1
ATOM 1463 N N . SER A 1 241 ? 119.102 132.310 112.705 1.00 52.48 241 SER A N 1
ATOM 1464 C CA . SER A 1 241 ? 120.262 131.574 112.220 1.00 52.48 241 SER A CA 1
ATOM 1465 C C . SER A 1 241 ? 119.888 130.157 111.807 1.00 52.48 241 SER A C 1
ATOM 1466 O O . SER A 1 241 ? 120.448 129.622 110.847 1.00 52.48 241 SER A O 1
ATOM 1469 N N . ALA A 1 242 ? 118.946 129.532 112.516 1.00 52.27 242 ALA A N 1
ATOM 1470 C CA . ALA A 1 242 ? 118.485 128.206 112.115 1.00 52.27 242 ALA A CA 1
ATOM 1471 C C . ALA A 1 242 ? 117.829 128.250 110.740 1.00 52.27 242 ALA A C 1
ATOM 1472 O O . ALA A 1 242 ? 118.110 127.412 109.874 1.00 52.27 242 ALA A O 1
ATOM 1474 N N . SER A 1 243 ? 116.959 129.238 110.519 1.00 52.14 243 SER A N 1
ATOM 1475 C CA . SER A 1 243 ? 116.310 129.380 109.220 1.00 52.14 243 SER A CA 1
ATOM 1476 C C . SER A 1 243 ? 117.327 129.671 108.124 1.00 52.14 243 SER A C 1
ATOM 1477 O O . SER A 1 243 ? 117.218 129.144 107.011 1.00 52.14 243 SER A O 1
ATOM 1480 N N . ILE A 1 244 ? 118.318 130.513 108.418 1.00 51.41 244 ILE A N 1
ATOM 1481 C CA . ILE A 1 244 ? 119.336 130.844 107.424 1.00 51.41 244 ILE A CA 1
ATOM 1482 C C . ILE A 1 244 ? 120.168 129.614 107.079 1.00 51.41 244 ILE A C 1
ATOM 1483 O O . ILE A 1 244 ? 120.416 129.323 105.903 1.00 51.41 244 ILE A O 1
ATOM 1488 N N . GLY A 1 245 ? 120.598 128.864 108.096 1.00 51.08 245 GLY A N 1
ATOM 1489 C CA . GLY A 1 245 ? 121.441 127.705 107.875 1.00 51.08 245 GLY A CA 1
ATOM 1490 C C . GLY A 1 245 ? 120.722 126.521 107.269 1.00 51.08 245 GLY A C 1
ATOM 1491 O O . GLY A 1 245 ? 121.371 125.661 106.666 1.00 51.08 245 GLY A O 1
ATOM 1492 N N . GLY A 1 246 ? 119.397 126.454 107.414 1.00 52.91 246 GLY A N 1
ATOM 1493 C CA . GLY A 1 246 ? 118.654 125.388 106.767 1.00 52.91 246 GLY A CA 1
ATOM 1494 C C . GLY A 1 246 ? 118.704 125.438 105.254 1.00 52.91 246 GLY A C 1
ATOM 1495 O O . GLY A 1 246 ? 118.495 124.411 104.601 1.00 52.91 246 GLY A O 1
ATOM 1496 N N . THR A 1 247 ? 118.981 126.609 104.680 1.00 51.57 247 THR A N 1
ATOM 1497 C CA . THR A 1 247 ? 119.024 126.768 103.232 1.00 51.57 247 THR A CA 1
ATOM 1498 C C . THR A 1 247 ? 120.361 126.370 102.621 1.00 51.57 247 THR A C 1
ATOM 1499 O O . THR A 1 247 ? 120.447 126.249 101.395 1.00 51.57 247 THR A O 1
ATOM 1503 N N . ALA A 1 248 ? 121.400 126.166 103.435 1.00 51.23 248 ALA A N 1
ATOM 1504 C CA . ALA A 1 248 ? 122.729 125.916 102.887 1.00 51.23 248 ALA A CA 1
ATOM 1505 C C . ALA A 1 248 ? 122.828 124.549 102.221 1.00 51.23 248 ALA A C 1
ATOM 1506 O O . ALA A 1 248 ? 123.605 124.380 101.275 1.00 51.23 248 ALA A O 1
ATOM 1508 N N . THR A 1 249 ? 122.061 123.569 102.691 1.00 53.29 249 THR A N 1
ATOM 1509 C CA . THR A 1 249 ? 122.110 122.219 102.154 1.00 53.29 249 THR A CA 1
ATOM 1510 C C . THR A 1 249 ? 120.716 121.786 101.725 1.00 53.29 249 THR A C 1
ATOM 1511 O O . THR A 1 249 ? 119.705 122.310 102.200 1.00 53.29 249 THR A O 1
ATOM 1515 N N . LEU A 1 250 ? 120.676 120.821 100.803 1.00 53.09 250 LEU A N 1
ATOM 1516 C CA . LEU A 1 250 ? 119.397 120.291 100.341 1.00 53.09 250 LEU A CA 1
ATOM 1517 C C . LEU A 1 250 ? 118.635 119.623 101.477 1.00 53.09 250 LEU A C 1
ATOM 1518 O O . LEU A 1 250 ? 117.418 119.797 101.607 1.00 53.09 250 LEU A O 1
ATOM 1523 N N . THR A 1 251 ? 119.335 118.855 102.311 1.00 55.83 251 THR A N 1
ATOM 1524 C CA . THR A 1 251 ? 118.711 118.195 103.449 1.00 55.83 251 THR A CA 1
ATOM 1525 C C . THR A 1 251 ? 118.542 119.118 104.648 1.00 55.83 251 THR A C 1
ATOM 1526 O O . THR A 1 251 ? 117.954 118.700 105.651 1.00 55.83 251 THR A O 1
ATOM 1530 N N . GLY A 1 252 ? 119.046 120.351 104.571 1.00 55.01 252 GLY A N 1
ATOM 1531 C CA . GLY A 1 252 ? 118.916 121.265 105.694 1.00 55.01 252 GLY A CA 1
ATOM 1532 C C . GLY A 1 252 ? 117.474 121.612 106.008 1.00 55.01 252 GLY A C 1
ATOM 1533 O O . GLY A 1 252 ? 117.091 121.714 107.175 1.00 55.01 252 GLY A O 1
ATOM 1534 N N . THR A 1 253 ? 116.655 121.795 104.975 1.00 55.15 253 THR A N 1
ATOM 1535 C CA . THR A 1 253 ? 115.261 122.154 105.177 1.00 55.15 253 THR A CA 1
ATOM 1536 C C . THR A 1 253 ? 114.410 121.517 104.086 1.00 55.15 253 THR A C 1
ATOM 1537 O O . THR A 1 253 ? 114.899 121.205 102.997 1.00 55.15 253 THR A O 1
ATOM 1541 N N . ALA A 1 254 ? 113.133 121.315 104.405 1.00 53.06 254 ALA A N 1
ATOM 1542 C CA . ALA A 1 254 ? 112.216 120.668 103.469 1.00 53.06 254 ALA A CA 1
ATOM 1543 C C . ALA A 1 254 ? 112.025 121.415 102.150 1.00 53.06 254 ALA A C 1
ATOM 1544 O O . ALA A 1 254 ? 111.953 120.742 101.106 1.00 53.06 254 ALA A O 1
ATOM 1546 N N . PRO A 1 255 ? 111.900 122.750 102.109 1.00 51.07 255 PRO A N 1
ATOM 1547 C CA . PRO A 1 255 ? 111.652 123.416 100.817 1.00 51.07 255 PRO A CA 1
ATOM 1548 C C . PRO A 1 255 ? 112.690 123.132 99.742 1.00 51.07 255 PRO A C 1
ATOM 1549 O O . PRO A 1 255 ? 112.338 123.099 98.555 1.00 51.07 255 PRO A O 1
ATOM 1553 N N . ASN A 1 256 ? 113.958 122.942 100.110 1.00 50.57 256 ASN A N 1
ATOM 1554 C CA . ASN A 1 256 ? 114.957 122.579 99.110 1.00 50.57 256 ASN A CA 1
ATOM 1555 C C . ASN A 1 256 ? 114.606 121.251 98.452 1.00 50.57 256 ASN A C 1
ATOM 1556 O O . ASN A 1 256 ? 114.697 121.105 97.225 1.00 50.57 256 ASN A O 1
ATOM 1561 N N . LEU A 1 257 ? 114.180 120.274 99.253 1.00 50.71 257 LEU A N 1
ATOM 1562 C CA . LEU A 1 257 ? 113.761 118.996 98.697 1.00 50.71 257 LEU A CA 1
ATOM 1563 C C . LEU A 1 257 ? 112.453 119.120 97.927 1.00 50.71 257 LEU A C 1
ATOM 1564 O O . LEU A 1 257 ? 112.230 118.368 96.975 1.00 50.71 257 LEU A O 1
ATOM 1569 N N . ILE A 1 258 ? 111.584 120.059 98.309 1.00 50.20 258 ILE A N 1
ATOM 1570 C CA . ILE A 1 258 ? 110.396 120.331 97.501 1.00 50.20 258 ILE A CA 1
ATOM 1571 C C . ILE A 1 258 ? 110.802 120.801 96.112 1.00 50.20 258 ILE A C 1
ATOM 1572 O O . ILE A 1 258 ? 110.261 120.344 95.099 1.00 50.20 258 ILE A O 1
ATOM 1577 N N . LEU A 1 259 ? 111.761 121.724 96.048 1.00 49.73 259 LEU A N 1
ATOM 1578 C CA . LEU A 1 259 ? 112.255 122.187 94.755 1.00 49.73 259 LEU A CA 1
ATOM 1579 C C . LEU A 1 259 ? 112.842 121.031 93.956 1.00 49.73 259 LEU A C 1
ATOM 1580 O O . LEU A 1 259 ? 112.536 120.859 92.769 1.00 49.73 259 LEU A O 1
ATOM 1585 N N . LEU A 1 260 ? 113.669 120.210 94.607 1.00 52.07 260 LEU A N 1
ATOM 1586 C CA . LEU A 1 260 ? 114.308 119.094 93.915 1.00 52.07 260 LEU A CA 1
ATOM 1587 C C . LEU A 1 260 ? 113.278 118.108 93.372 1.00 52.07 260 LEU A C 1
ATOM 1588 O O . LEU A 1 260 ? 113.399 117.639 92.234 1.00 52.07 260 LEU A O 1
ATOM 1593 N N . GLY A 1 261 ? 112.260 117.782 94.168 1.00 53.28 261 GLY A N 1
ATOM 1594 C CA . GLY A 1 261 ? 111.268 116.816 93.729 1.00 53.28 261 GLY A CA 1
ATOM 1595 C C . GLY A 1 261 ? 110.334 117.359 92.665 1.00 53.28 261 GLY A C 1
ATOM 1596 O O . GLY A 1 261 ? 109.980 116.649 91.720 1.00 53.28 261 GLY A O 1
ATOM 1597 N N . GLN A 1 262 ? 109.915 118.620 92.800 1.00 54.63 262 GLN A N 1
ATOM 1598 C CA . GLN A 1 262 ? 109.019 119.206 91.813 1.00 54.63 262 GLN A CA 1
ATOM 1599 C C . GLN A 1 262 ? 109.728 119.500 90.500 1.00 54.63 262 GLN A C 1
ATOM 1600 O O . GLN A 1 262 ? 109.069 119.568 89.456 1.00 54.63 262 GLN A O 1
ATOM 1606 N N . LEU A 1 263 ? 111.054 119.669 90.526 1.00 55.63 263 LEU A N 1
ATOM 1607 C CA . LEU A 1 263 ? 111.797 119.778 89.277 1.00 55.63 263 LEU A CA 1
ATOM 1608 C C . LEU A 1 263 ? 111.647 118.513 88.445 1.00 55.63 263 LEU A C 1
ATOM 1609 O O . LEU A 1 263 ? 111.525 118.580 87.217 1.00 55.63 263 LEU A O 1
ATOM 1614 N N . LYS A 1 264 ? 111.643 117.348 89.099 1.00 60.38 264 LYS A N 1
ATOM 1615 C CA . LYS A 1 264 ? 111.490 116.089 88.378 1.00 60.38 264 LYS A CA 1
ATOM 1616 C C . LYS A 1 264 ? 110.150 116.006 87.660 1.00 60.38 264 LYS A C 1
ATOM 1617 O O . LYS A 1 264 ? 110.048 115.363 86.609 1.00 60.38 264 LYS A O 1
ATOM 1623 N N . SER A 1 265 ? 109.113 116.640 88.207 1.00 59.76 265 SER A N 1
ATOM 1624 C CA . SER A 1 265 ? 107.808 116.612 87.558 1.00 59.76 265 SER A CA 1
ATOM 1625 C C . SER A 1 265 ? 107.710 117.667 86.463 1.00 59.76 265 SER A C 1
ATOM 1626 O O . SER A 1 265 ? 107.260 117.376 85.350 1.00 59.76 265 SER A O 1
ATOM 1629 N N . PHE A 1 266 ? 108.125 118.900 86.761 1.00 58.51 266 PHE A N 1
ATOM 1630 C CA . PHE A 1 266 ? 108.009 119.966 85.772 1.00 58.51 266 PHE A CA 1
ATOM 1631 C C . PHE A 1 266 ? 109.052 119.821 84.670 1.00 58.51 266 PHE A C 1
ATOM 1632 O O . PHE A 1 266 ? 108.739 119.993 83.487 1.00 58.51 266 PHE A O 1
ATOM 1640 N N . PHE A 1 267 ? 110.293 119.504 85.035 1.00 60.48 267 PHE A N 1
ATOM 1641 C CA . PHE A 1 267 ? 111.396 119.377 84.083 1.00 60.48 267 PHE A CA 1
ATOM 1642 C C . PHE A 1 267 ? 112.131 118.073 84.363 1.00 6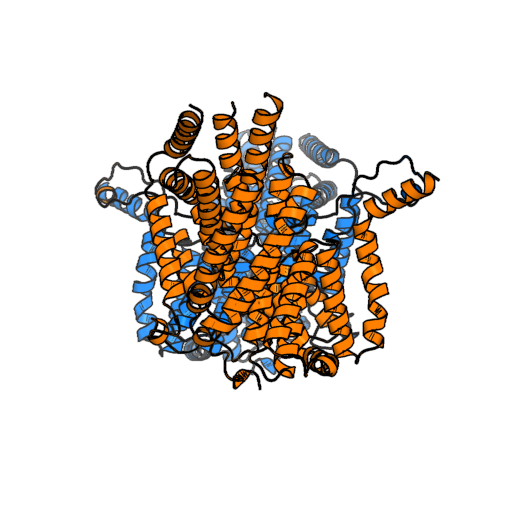0.48 267 PHE A C 1
ATOM 1643 O O . PHE A 1 267 ? 113.180 118.067 85.021 1.00 60.48 267 PHE A O 1
ATOM 1651 N N . PRO A 1 268 ? 111.602 116.944 83.883 1.00 64.95 268 PRO A N 1
ATOM 1652 C CA . PRO A 1 268 ? 112.224 115.649 84.210 1.00 64.95 268 PRO A CA 1
ATOM 1653 C C . PRO A 1 268 ? 113.657 115.523 83.731 1.00 64.95 268 PRO A C 1
ATOM 1654 O O . PRO A 1 268 ? 114.445 114.795 84.347 1.00 64.95 268 PRO A O 1
ATOM 1658 N N . GLN A 1 269 ? 114.019 116.206 82.649 1.00 69.28 269 GLN A N 1
ATOM 1659 C CA . GLN A 1 269 ? 115.355 116.084 82.084 1.00 69.28 269 GLN A CA 1
ATOM 1660 C C . GLN A 1 269 ? 116.386 116.965 82.780 1.00 69.28 269 GLN A C 1
ATOM 1661 O O . GLN A 1 269 ? 117.574 116.873 82.456 1.00 69.28 269 GLN A O 1
ATOM 1667 N N . CYS A 1 270 ? 115.971 117.807 83.719 1.00 69.00 270 CYS A N 1
ATOM 1668 C CA . CYS A 1 270 ? 116.904 118.646 84.460 1.00 69.00 270 CYS A CA 1
ATOM 1669 C C . CYS A 1 270 ? 117.593 117.832 85.547 1.00 69.00 270 CYS A C 1
ATOM 1670 O O . CYS A 1 270 ? 116.935 117.133 86.323 1.00 69.00 270 CYS A O 1
ATOM 1673 N N . ASP A 1 271 ? 118.923 117.927 85.602 1.00 67.74 271 ASP A N 1
ATOM 1674 C CA . ASP A 1 271 ? 119.687 117.203 86.609 1.00 67.74 271 ASP A CA 1
ATOM 1675 C C . ASP A 1 271 ? 120.836 118.023 87.187 1.00 67.74 271 ASP A C 1
ATOM 1676 O O . ASP A 1 271 ? 121.697 117.452 87.868 1.00 67.74 271 ASP A O 1
ATOM 1681 N N . VAL A 1 272 ? 120.884 119.334 86.944 1.00 61.58 272 VAL A N 1
ATOM 1682 C CA . VAL A 1 272 ? 122.022 120.128 87.400 1.00 61.58 272 VAL A CA 1
ATOM 1683 C C . VAL A 1 272 ? 121.945 120.474 88.882 1.00 61.58 272 VAL A C 1
ATOM 1684 O O . VAL A 1 272 ? 122.960 120.871 89.468 1.00 61.58 272 VAL A O 1
ATOM 1688 N N . VAL A 1 273 ? 120.779 120.341 89.507 1.00 56.23 273 VAL A N 1
ATOM 1689 C CA . VAL A 1 273 ? 120.624 120.624 90.929 1.00 56.23 273 VAL A CA 1
ATOM 1690 C C . VAL A 1 273 ? 120.832 119.324 91.698 1.00 56.23 273 VAL A C 1
ATOM 1691 O O . VAL A 1 273 ? 120.050 118.380 91.565 1.00 56.23 273 VAL A O 1
ATOM 1695 N N . ASN A 1 274 ? 121.888 119.278 92.503 1.00 56.79 274 ASN A N 1
ATOM 1696 C CA . ASN A 1 274 ? 122.153 118.155 93.390 1.00 56.79 274 ASN A CA 1
ATOM 1697 C C . ASN A 1 274 ? 122.725 118.715 94.687 1.00 56.79 274 ASN A C 1
ATOM 1698 O O . ASN A 1 274 ? 122.702 119.926 94.924 1.00 56.79 274 ASN A O 1
ATOM 1703 N N . PHE A 1 275 ? 123.238 117.826 95.539 1.00 52.91 275 PHE A N 1
ATOM 1704 C CA . PHE A 1 275 ? 123.759 118.259 96.831 1.00 52.91 275 PHE A CA 1
ATOM 1705 C C . PHE A 1 275 ? 124.957 119.187 96.662 1.00 52.91 275 PHE A C 1
ATOM 1706 O O . PHE A 1 275 ? 125.023 120.254 97.282 1.00 52.91 275 PHE A O 1
ATOM 1714 N N . GLY A 1 276 ? 125.912 118.798 95.815 1.00 52.43 276 GLY A N 1
ATOM 1715 C CA . GLY A 1 276 ? 127.127 119.587 95.673 1.00 52.43 276 GLY A CA 1
ATOM 1716 C C . GLY A 1 276 ? 126.883 120.956 95.064 1.00 52.43 276 GLY A C 1
ATOM 1717 O O . GLY A 1 276 ? 127.394 121.967 95.557 1.00 52.43 276 GLY A O 1
ATOM 1718 N N . SER A 1 277 ? 126.111 121.007 93.976 1.00 51.53 277 SER A N 1
ATOM 1719 C CA . SER A 1 277 ? 125.844 122.285 93.323 1.00 51.53 277 SER A CA 1
ATOM 1720 C C . SER A 1 277 ? 125.033 123.205 94.225 1.00 51.53 277 SER A C 1
ATOM 1721 O O . SER A 1 277 ? 125.334 124.401 94.343 1.00 51.53 277 SER A O 1
ATOM 1724 N N . TRP A 1 278 ? 124.009 122.662 94.886 1.00 49.54 278 TRP A N 1
ATOM 1725 C CA . TRP A 1 278 ? 123.219 123.476 95.799 1.00 49.54 278 TRP A CA 1
ATOM 1726 C C . TRP A 1 278 ? 124.070 123.988 96.950 1.00 49.54 278 TRP A C 1
ATOM 1727 O O . TRP A 1 278 ? 123.908 125.133 97.386 1.00 49.54 278 TRP A O 1
ATOM 1738 N N . PHE A 1 279 ? 124.981 123.157 97.461 1.00 50.33 279 PHE A N 1
ATOM 1739 C CA . PHE A 1 279 ? 125.844 123.603 98.548 1.00 50.33 279 PHE A CA 1
ATOM 1740 C C . PHE A 1 279 ? 126.771 124.721 98.089 1.00 50.33 279 PHE A C 1
ATOM 1741 O O . PHE A 1 279 ? 126.860 125.770 98.735 1.00 50.33 279 PHE A O 1
ATOM 1749 N N . ILE A 1 280 ? 127.460 124.525 96.961 1.00 51.89 280 ILE A N 1
ATOM 1750 C CA . ILE A 1 280 ? 128.381 125.557 96.494 1.00 51.89 280 ILE A CA 1
ATOM 1751 C C . ILE A 1 280 ? 127.645 126.829 96.101 1.00 51.89 280 ILE A C 1
ATOM 1752 O O . ILE A 1 280 ? 128.258 127.901 96.053 1.00 51.89 280 ILE A O 1
ATOM 1757 N N . PHE A 1 281 ? 126.344 126.748 95.816 1.00 49.43 281 PHE A N 1
ATOM 1758 C CA . PHE A 1 281 ? 125.586 127.969 95.566 1.00 49.43 281 PHE A CA 1
ATOM 1759 C C . PHE A 1 281 ? 125.169 128.650 96.866 1.00 49.43 281 PHE A C 1
ATOM 1760 O O . PHE A 1 281 ? 125.338 129.864 97.020 1.00 49.43 281 PHE A O 1
ATOM 1768 N N . ALA A 1 282 ? 124.626 127.885 97.813 1.00 50.53 282 ALA A N 1
ATOM 1769 C CA . ALA A 1 282 ? 123.935 128.461 98.959 1.00 50.53 282 ALA A CA 1
ATOM 1770 C C . ALA A 1 282 ? 124.842 128.744 100.147 1.00 50.53 282 ALA A C 1
ATOM 1771 O O . ALA A 1 282 ? 124.566 129.679 100.907 1.00 50.53 282 ALA A O 1
ATOM 1773 N N . PHE A 1 283 ? 125.905 127.962 100.342 1.00 51.21 283 PHE A N 1
ATOM 1774 C CA . PHE A 1 283 ? 126.759 128.156 101.511 1.00 51.21 283 PHE A CA 1
ATOM 1775 C C . PHE A 1 283 ? 127.407 129.535 101.556 1.00 51.21 283 PHE A C 1
ATOM 1776 O O . PHE A 1 283 ? 127.398 130.155 102.632 1.00 51.21 283 PHE A O 1
ATOM 1784 N N . PRO A 1 284 ? 127.999 130.066 100.476 1.00 50.84 284 PRO A N 1
ATOM 1785 C CA . PRO A 1 284 ? 128.460 131.465 100.543 1.00 50.84 284 PRO A CA 1
ATOM 1786 C C . PRO A 1 284 ? 127.330 132.449 100.788 1.00 50.84 284 PRO A C 1
ATOM 1787 O O . PRO A 1 284 ? 127.498 133.409 101.553 1.00 50.84 284 PRO A O 1
ATOM 1791 N N . LEU A 1 285 ? 126.172 132.226 100.163 1.00 50.86 285 LEU A N 1
ATOM 1792 C CA . LEU A 1 285 ? 125.016 133.079 100.418 1.00 50.86 285 LEU A CA 1
ATOM 1793 C C . LEU A 1 285 ? 124.561 132.960 101.865 1.00 50.86 285 LEU A C 1
ATOM 1794 O O . LEU A 1 285 ? 124.220 133.964 102.504 1.00 50.86 285 LEU A O 1
ATOM 1799 N N . MET A 1 286 ? 124.552 131.736 102.399 1.00 52.75 286 MET A N 1
ATOM 1800 C CA . MET A 1 286 ? 124.185 131.538 103.796 1.00 52.75 286 MET A CA 1
ATOM 1801 C C . MET A 1 286 ? 125.153 132.258 104.723 1.00 52.75 286 MET A C 1
ATOM 1802 O O . MET A 1 286 ? 124.736 132.873 105.707 1.00 52.75 286 MET A O 1
ATOM 1807 N N . LEU A 1 287 ? 126.452 132.188 104.426 1.00 51.46 287 LEU A N 1
ATOM 1808 C CA . LEU A 1 287 ? 127.443 132.861 105.259 1.00 51.46 287 LEU A CA 1
ATOM 1809 C C . LEU A 1 287 ? 127.271 134.373 105.211 1.00 51.46 287 LEU A C 1
ATOM 1810 O O . LEU A 1 287 ? 127.344 135.046 106.246 1.00 51.46 287 LEU A O 1
ATOM 1815 N N . LEU A 1 288 ? 127.043 134.926 104.017 1.00 51.09 288 LEU A N 1
ATOM 1816 C CA . LEU A 1 288 ? 126.842 136.367 103.900 1.00 51.09 288 LEU A CA 1
ATOM 1817 C C . LEU A 1 288 ? 125.594 136.811 104.653 1.00 51.09 288 LEU A C 1
ATOM 1818 O O . LEU A 1 288 ? 125.614 137.823 105.367 1.00 51.09 288 LEU A O 1
ATOM 1823 N N . PHE A 1 289 ? 124.499 136.060 104.514 1.00 52.36 289 PHE A N 1
ATOM 1824 C CA . PHE A 1 289 ? 123.270 136.417 105.210 1.00 52.36 289 PHE A CA 1
ATOM 1825 C C . PHE A 1 289 ? 123.421 136.269 106.718 1.00 52.36 289 PHE A C 1
ATOM 1826 O O . PHE A 1 289 ? 122.889 137.088 107.473 1.00 52.36 289 PHE A O 1
ATOM 1834 N N . LEU A 1 290 ? 124.148 135.247 107.175 1.00 51.15 290 LEU A N 1
ATOM 1835 C CA . LEU A 1 290 ? 124.396 135.087 108.602 1.00 51.15 290 LEU A CA 1
ATOM 1836 C C . LEU A 1 290 ? 125.235 136.234 109.149 1.00 51.15 290 LEU A C 1
ATOM 1837 O O . LEU A 1 290 ? 124.966 136.734 110.244 1.00 51.15 290 LEU A O 1
ATOM 1842 N N . LEU A 1 291 ? 126.256 136.662 108.403 1.00 52.31 291 LEU A N 1
ATOM 1843 C CA . LEU A 1 291 ? 127.062 137.798 108.837 1.00 52.31 291 LEU A CA 1
ATOM 1844 C C . LEU A 1 291 ? 126.228 139.071 108.912 1.00 52.31 291 LEU A C 1
ATOM 1845 O O . LEU A 1 291 ? 126.322 139.832 109.885 1.00 52.31 291 LEU A O 1
ATOM 1850 N N . ALA A 1 292 ? 125.401 139.318 107.891 1.00 51.48 292 ALA A N 1
ATOM 1851 C CA . ALA A 1 292 ? 124.551 140.504 107.901 1.00 51.48 292 ALA A CA 1
ATOM 1852 C C . ALA A 1 292 ? 123.564 140.465 109.060 1.00 51.48 292 ALA A C 1
ATOM 1853 O O . ALA A 1 292 ? 123.355 141.475 109.744 1.00 51.48 292 ALA A O 1
ATOM 1855 N N . GLY A 1 293 ? 122.955 139.303 109.304 1.00 53.10 293 GLY A N 1
ATOM 1856 C CA . GLY A 1 293 ? 122.034 139.178 110.419 1.00 53.10 293 GLY A CA 1
ATOM 1857 C C . GLY A 1 293 ? 122.714 139.353 111.761 1.00 53.10 293 GLY A C 1
ATOM 1858 O O . GLY A 1 293 ? 122.149 139.957 112.675 1.00 53.10 293 GLY A O 1
ATOM 1859 N N . TRP A 1 294 ? 123.931 138.823 111.903 1.00 54.08 294 TRP A N 1
ATOM 1860 C CA . TRP A 1 294 ? 124.670 138.996 113.148 1.00 54.08 294 TRP A CA 1
ATOM 1861 C C . TRP A 1 294 ? 124.977 140.463 113.396 1.00 54.08 294 TRP A C 1
ATOM 1862 O O . TRP A 1 294 ? 124.804 140.963 114.512 1.00 54.08 294 TRP A O 1
ATOM 1873 N N . LEU A 1 295 ? 125.432 141.172 112.361 1.00 54.29 295 LEU A N 1
ATOM 1874 C CA . LEU A 1 295 ? 125.694 142.599 112.518 1.00 54.29 295 LEU A CA 1
ATOM 1875 C C . LEU A 1 295 ? 124.422 143.353 112.881 1.00 54.29 295 LEU A C 1
ATOM 1876 O O . LEU A 1 295 ? 124.432 144.210 113.773 1.00 54.29 295 LEU A O 1
ATOM 1881 N N . TRP A 1 296 ? 123.312 143.034 112.212 1.00 56.74 296 TRP A N 1
ATOM 1882 C CA . TRP A 1 296 ? 122.057 143.732 112.469 1.00 56.74 296 TRP A CA 1
ATOM 1883 C C . TRP A 1 296 ? 121.572 143.492 113.894 1.00 56.74 296 TRP A C 1
ATOM 1884 O O . TRP A 1 296 ? 121.159 144.428 114.590 1.00 56.74 296 TRP A O 1
ATOM 1895 N N . ILE A 1 297 ? 121.635 142.241 114.355 1.00 57.39 297 ILE A N 1
ATOM 1896 C CA . ILE A 1 297 ? 121.174 141.915 115.700 1.00 57.39 297 ILE A CA 1
ATOM 1897 C C . ILE A 1 297 ? 122.092 142.531 116.749 1.00 57.39 297 ILE A C 1
ATOM 1898 O O . ILE A 1 297 ? 121.626 143.064 117.763 1.00 57.39 297 ILE A O 1
ATOM 1903 N N . SER A 1 298 ? 123.408 142.472 116.527 1.00 62.58 298 SER A N 1
ATOM 1904 C CA . SER A 1 298 ? 124.348 143.043 117.484 1.00 62.58 298 SER A CA 1
ATOM 1905 C C . SER A 1 298 ? 124.180 144.552 117.593 1.00 62.58 298 SER A C 1
ATOM 1906 O O . SER A 1 298 ? 124.230 145.110 118.695 1.00 62.58 298 SER A O 1
ATOM 1909 N N . PHE A 1 299 ? 123.984 145.234 116.462 1.00 64.90 299 PHE A N 1
ATOM 1910 C CA . PHE A 1 299 ? 123.718 146.667 116.507 1.00 64.90 299 PHE A CA 1
ATOM 1911 C C . PHE A 1 299 ? 122.399 146.966 117.205 1.00 64.90 299 PHE A C 1
ATOM 1912 O O . PHE A 1 299 ? 122.313 147.897 118.015 1.00 64.90 299 PHE A O 1
ATOM 1920 N N . LEU A 1 300 ? 121.361 146.182 116.914 1.00 64.24 300 LEU A N 1
ATOM 1921 C CA . LEU A 1 300 ? 120.028 146.508 117.404 1.00 64.24 300 LEU A CA 1
ATOM 1922 C C . LEU A 1 300 ? 119.876 146.237 118.896 1.00 64.24 300 LEU A C 1
ATOM 1923 O O . LEU A 1 300 ? 119.278 147.046 119.615 1.00 64.24 300 LEU A O 1
ATOM 1928 N N . TYR A 1 301 ? 120.404 145.114 119.373 1.00 69.44 301 TYR A N 1
ATOM 1929 C CA . TYR A 1 301 ? 120.247 144.638 120.747 1.00 69.44 301 TYR A CA 1
ATOM 1930 C C . TYR A 1 301 ? 121.560 144.502 121.504 1.00 69.44 301 TYR A C 1
ATOM 1931 O O . TYR A 1 301 ? 121.612 144.854 122.684 1.00 69.44 301 TYR A O 1
ATOM 1940 N N . GLY A 1 302 ? 122.624 144.018 120.859 1.00 71.19 302 GLY A N 1
ATOM 1941 C CA . GLY A 1 302 ? 123.877 143.715 121.524 1.00 71.19 302 GLY A CA 1
ATOM 1942 C C . GLY A 1 302 ? 124.752 144.888 121.909 1.00 71.19 302 GLY A C 1
ATOM 1943 O O . GLY A 1 302 ? 125.841 144.681 122.450 1.00 71.19 302 GLY A O 1
ATOM 1944 N N . GLY A 1 303 ? 124.317 146.119 121.655 1.00 75.01 303 GLY A N 1
ATOM 1945 C CA . GLY A 1 303 ? 125.117 147.274 122.017 1.00 75.01 303 GLY A CA 1
ATOM 1946 C C . GLY A 1 303 ? 126.342 147.486 121.156 1.00 75.01 303 GLY A C 1
ATOM 1947 O O . GLY A 1 303 ? 127.294 148.138 121.595 1.00 75.01 303 GLY A O 1
ATOM 1948 N N . LEU A 1 304 ? 126.345 146.951 119.939 1.00 73.42 304 LEU A N 1
ATOM 1949 C CA . LEU A 1 304 ? 127.477 147.116 119.035 1.00 73.42 304 LEU A CA 1
ATOM 1950 C C . LEU A 1 304 ? 127.606 148.565 118.577 1.00 73.42 304 LEU A C 1
ATOM 1951 O O . LEU A 1 304 ? 126.657 149.145 118.051 1.00 73.42 304 LEU A O 1
ATOM 1956 N N . ASN A 1 319 ? 132.832 139.962 135.808 1.00 86.38 319 ASN A N 1
ATOM 1957 C CA . ASN A 1 319 ? 132.848 138.590 136.303 1.00 86.38 319 ASN A CA 1
ATOM 1958 C C . ASN A 1 319 ? 131.746 137.760 135.656 1.00 86.38 319 ASN A C 1
ATOM 1959 O O . ASN A 1 319 ? 131.683 136.545 135.839 1.00 86.38 319 ASN A O 1
ATOM 1964 N N . ALA A 1 320 ? 130.870 138.429 134.902 1.00 84.70 320 ALA A N 1
ATOM 1965 C CA . ALA A 1 320 ? 129.804 137.720 134.201 1.00 84.70 320 ALA A CA 1
ATOM 1966 C C . ALA A 1 320 ? 130.367 136.808 133.118 1.00 84.70 320 ALA A C 1
ATOM 1967 O O . ALA A 1 320 ? 129.869 135.694 132.910 1.00 84.70 320 ALA A O 1
ATOM 1969 N N . GLU A 1 321 ? 131.404 137.270 132.414 1.00 84.43 321 GLU A N 1
ATOM 1970 C CA . GLU A 1 321 ? 132.026 136.448 131.382 1.00 84.43 321 GLU A CA 1
ATOM 1971 C C . GLU A 1 321 ? 132.610 135.173 131.974 1.00 84.43 321 GLU A C 1
ATOM 1972 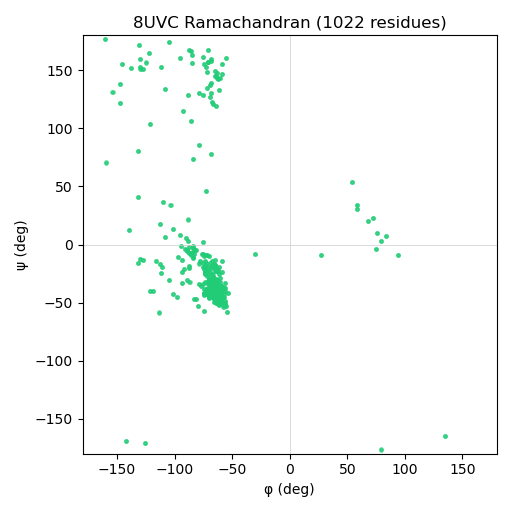O O . GLU A 1 321 ? 132.490 134.092 131.384 1.00 84.43 321 GLU A O 1
ATOM 1978 N N . ASP A 1 322 ? 133.244 135.279 133.144 1.00 84.60 322 ASP A N 1
ATOM 1979 C CA . ASP A 1 322 ? 133.777 134.095 133.807 1.00 84.60 322 ASP A CA 1
ATOM 1980 C C . ASP A 1 322 ? 132.664 133.125 134.180 1.00 84.60 322 ASP A C 1
ATOM 1981 O O . ASP A 1 322 ? 132.819 131.908 134.035 1.00 84.60 322 ASP A O 1
ATOM 1986 N N . ARG A 1 323 ? 131.531 133.6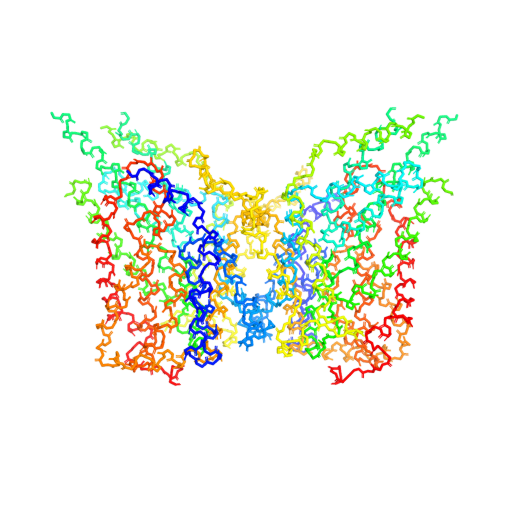44 134.659 1.00 81.73 323 ARG A N 1
ATOM 1987 C CA . ARG A 1 323 ? 130.412 132.775 135.013 1.00 81.73 323 ARG A CA 1
ATOM 1988 C C . ARG A 1 323 ? 129.850 132.063 133.788 1.00 81.73 323 ARG A C 1
ATOM 1989 O O . ARG A 1 323 ? 129.517 130.872 133.849 1.00 81.73 323 ARG A O 1
ATOM 1997 N N . ALA A 1 324 ? 129.716 132.780 132.669 1.00 79.29 324 ALA A N 1
ATOM 1998 C CA . ALA A 1 324 ? 129.222 132.147 131.450 1.00 79.29 324 ALA A CA 1
ATOM 1999 C C . ALA A 1 324 ? 130.196 131.089 130.944 1.00 79.29 324 ALA A C 1
ATOM 2000 O O . ALA A 1 324 ? 129.783 130.009 130.502 1.00 79.29 324 ALA A O 1
ATOM 2002 N N . ARG A 1 325 ? 131.497 131.378 131.006 1.00 80.38 325 ARG A N 1
ATOM 2003 C CA . ARG A 1 325 ? 132.491 130.381 130.628 1.00 80.38 325 ARG A CA 1
ATOM 2004 C C . ARG A 1 325 ? 132.402 129.156 131.531 1.00 80.38 325 ARG A C 1
ATOM 2005 O O . ARG A 1 325 ? 132.522 128.016 131.064 1.00 80.38 325 ARG A O 1
ATOM 2013 N N . ALA A 1 326 ? 132.180 129.375 132.829 1.00 78.09 326 ALA A N 1
ATOM 2014 C CA . ALA A 1 326 ? 132.064 128.266 133.770 1.00 78.09 326 ALA A CA 1
ATOM 2015 C C . ALA A 1 326 ? 130.839 127.408 133.478 1.00 78.09 326 ALA A C 1
ATOM 2016 O O . ALA A 1 326 ? 130.907 126.178 133.551 1.00 78.09 326 ALA A O 1
ATOM 2018 N N . VAL A 1 327 ? 129.704 128.033 133.159 1.00 77.19 327 VAL A N 1
ATOM 2019 C CA . VAL A 1 327 ? 128.519 127.228 132.866 1.00 77.19 327 VAL A CA 1
ATOM 2020 C C . VAL A 1 327 ? 128.695 126.480 131.547 1.00 77.19 327 VAL A C 1
ATOM 2021 O O . VAL A 1 327 ? 128.244 125.333 131.409 1.00 77.19 327 VAL A O 1
ATOM 2025 N N . ILE A 1 328 ? 129.372 127.090 130.568 1.00 75.61 328 ILE A N 1
ATOM 2026 C CA . ILE A 1 328 ? 129.628 126.400 129.306 1.00 75.61 328 ILE A CA 1
ATOM 2027 C C . ILE A 1 328 ? 130.530 125.191 129.532 1.00 75.61 328 ILE A C 1
ATOM 2028 O O . ILE A 1 328 ? 130.301 124.111 128.974 1.00 75.61 328 ILE A O 1
ATOM 2033 N N . ARG A 1 329 ? 131.570 125.351 130.353 1.00 78.81 329 ARG A N 1
ATOM 2034 C CA . ARG A 1 329 ? 132.446 124.214 130.614 1.00 78.81 329 ARG A CA 1
ATOM 2035 C C . ARG A 1 329 ? 131.749 123.159 131.467 1.00 78.81 329 ARG A C 1
ATOM 2036 O O . ARG A 1 329 ? 132.007 121.967 131.296 1.00 78.81 329 ARG A O 1
ATOM 2044 N N . GLU A 1 330 ? 130.845 123.567 132.359 1.00 78.30 330 GLU A N 1
ATOM 2045 C CA . GLU A 1 330 ? 129.993 122.600 133.045 1.00 78.30 330 GLU A CA 1
ATOM 2046 C C . GLU A 1 330 ? 129.196 121.762 132.056 1.00 78.30 330 GLU A C 1
ATOM 2047 O O . GLU A 1 330 ? 129.178 120.528 132.146 1.00 78.30 330 GLU A O 1
ATOM 2053 N N . GLU A 1 331 ? 128.524 122.415 131.112 1.00 76.19 331 GLU A N 1
ATOM 2054 C CA . GLU A 1 331 ? 127.665 121.670 130.200 1.00 76.19 331 GLU A CA 1
ATOM 2055 C C . GLU A 1 331 ? 128.465 120.842 129.202 1.00 76.19 331 GLU A C 1
ATOM 2056 O O . GLU A 1 331 ? 127.960 119.829 128.707 1.00 76.19 331 GLU A O 1
ATOM 2062 N N . TYR A 1 332 ? 129.696 121.253 128.881 1.00 71.93 332 TYR A N 1
ATOM 2063 C CA . TYR A 1 332 ? 130.551 120.403 128.053 1.00 71.93 332 TYR A CA 1
ATOM 2064 C C . TYR A 1 332 ? 131.068 119.199 128.829 1.00 71.93 332 TYR A C 1
ATOM 2065 O O . TYR A 1 332 ? 131.096 118.083 128.298 1.00 71.93 332 TYR A O 1
ATOM 2074 N N . GLN A 1 333 ? 131.489 119.401 130.082 1.00 73.88 333 GLN A N 1
ATOM 2075 C CA . GLN A 1 333 ? 131.999 118.295 130.885 1.00 73.88 333 GLN A CA 1
ATOM 2076 C C . GLN A 1 333 ? 130.904 117.299 131.236 1.00 73.88 333 GLN A C 1
ATOM 2077 O O . GLN A 1 333 ? 131.185 116.105 131.393 1.00 73.88 333 GLN A O 1
ATOM 2083 N N . ASN A 1 334 ? 129.660 117.763 131.366 1.00 73.04 334 ASN A N 1
ATOM 2084 C CA . ASN A 1 334 ? 128.565 116.861 131.701 1.00 73.04 334 ASN A CA 1
ATOM 2085 C C . ASN A 1 334 ? 128.303 115.837 130.605 1.00 73.04 334 ASN A C 1
ATOM 2086 O O . ASN A 1 334 ? 127.652 114.820 130.865 1.00 73.04 334 ASN A O 1
ATOM 2091 N N . LEU A 1 335 ? 128.795 116.080 129.388 1.00 69.02 335 LEU A N 1
ATOM 2092 C CA . LEU A 1 335 ? 128.679 115.093 128.323 1.00 69.02 335 LEU A CA 1
ATOM 2093 C C . LEU A 1 335 ? 129.610 113.907 128.532 1.00 69.02 335 LEU A C 1
ATOM 2094 O O . LEU A 1 335 ? 129.391 112.850 127.932 1.00 69.02 335 LEU A O 1
ATOM 2099 N N . GLY A 1 336 ? 130.636 114.057 129.366 1.00 67.74 336 GLY A N 1
ATOM 2100 C CA . GLY A 1 336 ? 131.604 113.011 129.581 1.00 67.74 336 GLY A CA 1
ATOM 2101 C C . GLY A 1 336 ? 132.624 112.952 128.464 1.00 67.74 336 GLY A C 1
ATOM 2102 O O . GLY A 1 336 ? 132.623 113.781 127.549 1.00 67.74 336 GLY A O 1
ATOM 2103 N N . PRO A 1 337 ? 133.523 111.974 128.522 1.00 65.38 337 PRO A N 1
ATOM 2104 C CA . PRO A 1 337 ? 134.501 111.808 127.443 1.00 65.38 337 PRO A CA 1
ATOM 2105 C C . PRO A 1 337 ? 133.829 111.355 126.157 1.00 65.38 337 PRO A C 1
ATOM 2106 O O . PRO A 1 337 ? 132.731 110.793 126.158 1.00 65.38 337 PRO A O 1
ATOM 2110 N N . ILE A 1 338 ? 134.507 111.621 125.042 1.00 66.61 338 ILE A N 1
ATOM 2111 C CA . ILE A 1 338 ? 133.979 111.259 123.732 1.00 66.61 338 ILE A CA 1
ATOM 2112 C C . ILE A 1 338 ? 133.874 109.743 123.638 1.00 66.61 338 ILE A C 1
ATOM 2113 O O . ILE A 1 338 ? 134.876 109.028 123.750 1.00 66.61 338 ILE A O 1
ATOM 2118 N N . LYS A 1 339 ? 132.658 109.248 123.435 1.00 65.27 339 LYS A N 1
ATOM 2119 C CA . LYS A 1 339 ? 132.436 107.818 123.317 1.00 65.27 339 LYS A CA 1
ATOM 2120 C C . LYS A 1 339 ? 132.896 107.318 121.951 1.00 65.27 339 LYS A C 1
ATOM 2121 O O . LYS A 1 339 ? 133.059 108.085 120.999 1.00 65.27 339 LYS A O 1
ATOM 2127 N N . PHE A 1 340 ? 133.112 106.004 121.867 1.00 65.28 340 PHE A N 1
ATOM 2128 C CA . PHE A 1 340 ? 133.411 105.392 120.576 1.00 65.28 340 PHE A CA 1
ATOM 2129 C C . PHE A 1 340 ? 132.239 105.550 119.618 1.00 65.28 340 PHE A C 1
ATOM 2130 O O . PHE A 1 340 ? 132.432 105.752 118.413 1.00 65.28 340 PHE A O 1
ATOM 2138 N N . ALA A 1 341 ? 131.013 105.456 120.139 1.00 61.63 341 ALA A N 1
ATOM 2139 C CA . ALA A 1 341 ? 129.834 105.639 119.301 1.00 61.63 341 ALA A CA 1
ATOM 2140 C C . ALA A 1 341 ? 129.782 107.046 118.723 1.00 61.63 341 ALA A C 1
ATOM 2141 O O . ALA A 1 341 ? 129.417 107.231 117.558 1.00 61.63 341 ALA A O 1
ATOM 2143 N N . GLU A 1 342 ? 130.140 108.053 119.524 1.00 63.32 342 GLU A N 1
ATOM 2144 C CA . GLU A 1 342 ? 130.159 109.423 119.020 1.00 63.32 342 GLU A CA 1
ATOM 2145 C C . GLU A 1 342 ? 131.172 109.584 117.894 1.00 63.32 342 GLU A C 1
ATOM 2146 O O . GLU A 1 342 ? 130.883 110.223 116.877 1.00 63.32 342 GLU A O 1
ATOM 2152 N N . GLN A 1 343 ? 132.366 109.009 118.058 1.00 62.92 343 GLN A N 1
ATOM 2153 C CA . GLN A 1 343 ? 133.378 109.092 117.010 1.00 62.92 343 GLN A CA 1
ATOM 2154 C C . GLN A 1 343 ? 132.919 108.383 115.742 1.00 62.92 343 GLN A C 1
ATOM 2155 O O . GLN A 1 343 ? 133.112 108.892 114.631 1.00 62.92 343 GLN A O 1
ATOM 2161 N N . ALA A 1 344 ? 132.313 107.202 115.888 1.00 59.86 344 ALA A N 1
ATOM 2162 C CA . ALA A 1 344 ? 131.822 106.474 114.723 1.00 59.86 344 ALA A CA 1
ATOM 2163 C C . ALA A 1 344 ? 130.726 107.252 114.007 1.00 59.86 344 ALA A C 1
ATOM 2164 O O . ALA A 1 344 ? 130.711 107.325 112.773 1.00 59.86 344 ALA A O 1
ATOM 2166 N N . VAL A 1 345 ? 129.802 107.846 114.766 1.00 59.22 345 VAL A N 1
ATOM 2167 C CA . VAL A 1 345 ? 128.726 108.625 114.162 1.00 59.22 345 VAL A CA 1
ATOM 2168 C C . VAL A 1 345 ? 129.286 109.851 113.454 1.00 59.22 345 VAL A C 1
ATOM 2169 O O . VAL A 1 345 ? 128.839 110.209 112.360 1.00 59.22 345 VAL A O 1
ATOM 2173 N N . PHE A 1 346 ? 130.275 110.514 114.061 1.00 63.83 346 PHE A N 1
ATOM 2174 C CA . PHE A 1 346 ? 130.878 111.680 113.424 1.00 63.83 346 PHE A CA 1
ATOM 2175 C C . PHE A 1 346 ? 131.589 111.301 112.131 1.00 63.83 346 PHE A C 1
ATOM 2176 O O . PHE A 1 346 ? 131.488 112.015 111.126 1.00 63.83 346 PHE A O 1
ATOM 2184 N N . ILE A 1 347 ? 132.321 110.186 112.138 1.00 62.62 347 ILE A N 1
ATOM 2185 C CA . ILE A 1 347 ? 133.017 109.750 110.930 1.00 62.62 347 ILE A CA 1
ATOM 2186 C C . ILE A 1 347 ? 132.017 109.378 109.843 1.00 62.62 347 ILE A C 1
ATOM 2187 O O . ILE A 1 347 ? 132.203 109.712 108.665 1.00 62.62 347 ILE A O 1
ATOM 2192 N N . LEU A 1 348 ? 130.934 108.693 110.219 1.00 60.80 348 LEU A N 1
ATOM 2193 C CA . LEU A 1 348 ? 129.904 108.350 109.244 1.00 60.80 348 LEU A CA 1
ATOM 2194 C C . LEU A 1 348 ? 129.225 109.597 108.693 1.00 60.80 348 LEU A C 1
ATOM 2195 O O . LEU A 1 348 ? 128.893 109.651 107.507 1.00 60.80 348 LEU A O 1
ATOM 2200 N N . PHE A 1 349 ? 129.011 110.609 109.536 1.00 60.42 349 PHE A N 1
ATOM 2201 C CA . PHE A 1 349 ? 128.428 111.864 109.071 1.00 60.42 349 PHE A CA 1
ATOM 2202 C C . PHE A 1 349 ? 129.361 112.587 108.107 1.00 60.42 349 PHE A C 1
ATOM 2203 O O . PHE A 1 349 ? 128.910 113.158 107.104 1.00 60.42 349 PHE A O 1
ATOM 2211 N N . CYS A 1 350 ? 130.662 112.589 108.403 1.00 64.95 350 CYS A N 1
ATOM 2212 C CA . CYS A 1 350 ? 131.625 113.195 107.491 1.00 64.95 350 CYS A CA 1
ATOM 2213 C C . CYS A 1 350 ? 131.641 112.469 106.152 1.00 64.95 350 CYS A C 1
ATOM 2214 O O . CYS A 1 350 ? 131.681 113.106 105.092 1.00 64.95 350 CYS A O 1
ATOM 2217 N N . MET A 1 351 ? 131.607 111.134 106.182 1.00 65.33 351 MET A N 1
ATOM 2218 C CA . MET A 1 351 ? 131.525 110.368 104.942 1.00 65.33 351 MET A CA 1
ATOM 2219 C C . MET A 1 351 ? 130.237 110.680 104.191 1.00 65.33 351 MET A C 1
ATOM 2220 O O . MET A 1 351 ? 130.242 110.814 102.964 1.00 65.33 351 MET A O 1
ATOM 2225 N N . PHE A 1 352 ? 129.127 110.795 104.919 1.00 60.11 352 PHE A N 1
ATOM 2226 C CA . PHE A 1 352 ? 127.843 111.158 104.330 1.00 60.11 352 PHE A CA 1
ATOM 2227 C C . PHE A 1 352 ? 127.944 112.472 103.568 1.00 60.11 352 PHE A C 1
ATOM 2228 O O . PHE A 1 352 ? 127.606 112.548 102.379 1.00 60.11 352 PHE A O 1
ATOM 2236 N N . ALA A 1 353 ? 128.452 113.509 104.234 1.00 59.30 353 ALA A N 1
ATOM 2237 C CA . ALA A 1 353 ? 128.549 114.825 103.610 1.00 59.30 353 ALA A CA 1
ATOM 2238 C C . ALA A 1 353 ? 129.500 114.805 102.419 1.00 59.30 353 ALA A C 1
ATOM 2239 O O . ALA A 1 353 ? 129.185 115.343 101.350 1.00 59.30 353 ALA A O 1
ATOM 2241 N N . ILE A 1 354 ? 130.667 114.175 102.579 1.00 61.10 354 ILE A N 1
ATOM 2242 C CA . ILE A 1 354 ? 131.669 114.190 101.518 1.00 61.10 354 ILE A CA 1
ATOM 2243 C C . ILE A 1 354 ? 131.174 113.425 100.296 1.00 61.10 354 ILE A C 1
ATOM 2244 O O . ILE A 1 354 ? 131.334 113.881 99.158 1.00 61.10 354 ILE A O 1
ATOM 2249 N N . LEU A 1 355 ? 130.564 112.256 100.505 1.00 61.05 355 LEU A N 1
ATOM 2250 C CA . LEU A 1 355 ? 130.086 111.463 99.381 1.00 61.05 355 LEU A CA 1
ATOM 2251 C C . LEU A 1 355 ? 128.886 112.110 98.705 1.00 61.05 355 LEU A C 1
ATOM 2252 O O . LEU A 1 355 ? 128.729 111.985 97.485 1.00 61.05 355 LEU A O 1
ATOM 2257 N N . LEU A 1 356 ? 128.027 112.797 99.464 1.00 57.70 356 LEU A N 1
ATOM 2258 C CA . LEU A 1 356 ? 126.958 113.558 98.828 1.00 57.70 356 LEU A CA 1
ATOM 2259 C C . LEU A 1 356 ? 127.521 114.698 97.991 1.00 57.70 356 LEU A C 1
ATOM 2260 O O . LEU A 1 356 ? 127.037 114.966 96.885 1.00 57.70 356 LEU A O 1
ATOM 2265 N N . PHE A 1 357 ? 128.546 115.382 98.504 1.00 61.92 357 PHE A N 1
ATOM 2266 C CA . PHE A 1 357 ? 129.106 116.524 97.791 1.00 61.92 357 PHE A CA 1
ATOM 2267 C C . PHE A 1 357 ? 129.844 116.096 96.528 1.00 61.92 357 PHE A C 1
ATOM 2268 O O . PHE A 1 357 ? 129.748 116.764 95.492 1.00 61.92 357 PHE A O 1
ATOM 2276 N N . THR A 1 358 ? 130.580 114.990 96.589 1.00 63.19 358 THR A N 1
ATOM 2277 C CA . THR A 1 358 ? 131.491 114.603 95.521 1.00 63.19 358 THR A CA 1
ATOM 2278 C C . THR A 1 358 ? 130.885 113.616 94.531 1.00 63.19 358 THR A C 1
ATOM 2279 O O . THR A 1 358 ? 131.611 113.098 93.677 1.00 63.19 358 THR A O 1
ATOM 2283 N N . ARG A 1 359 ? 129.584 113.334 94.625 1.00 63.76 359 ARG A N 1
ATOM 2284 C CA . ARG A 1 359 ? 128.967 112.409 93.679 1.00 63.76 359 ARG A CA 1
ATOM 2285 C C . ARG A 1 359 ? 128.989 112.977 92.265 1.00 63.76 359 ARG A C 1
ATOM 2286 O O . ARG A 1 359 ? 129.390 112.297 91.315 1.00 63.76 359 ARG A O 1
ATOM 2294 N N . ASP A 1 360 ? 128.565 114.228 92.111 1.00 71.94 360 ASP A N 1
ATOM 2295 C CA . ASP A 1 360 ? 128.552 114.896 90.816 1.00 71.94 360 ASP A CA 1
ATOM 2296 C C . ASP A 1 360 ? 128.513 116.405 91.021 1.00 71.94 360 ASP A C 1
ATOM 2297 O O . ASP A 1 360 ? 127.488 117.043 90.748 1.00 71.94 360 ASP A O 1
ATOM 2302 N N . PRO A 1 361 ? 129.604 117.013 91.498 1.00 75.44 361 PRO A N 1
ATOM 2303 C CA . PRO A 1 361 ? 129.574 118.451 91.813 1.00 75.44 361 PRO A CA 1
ATOM 2304 C C . PRO A 1 361 ? 129.500 119.354 90.592 1.00 75.44 361 PRO A C 1
ATOM 2305 O O . PRO A 1 361 ? 129.314 120.567 90.760 1.00 75.44 361 PRO A O 1
ATOM 2309 N N . LYS A 1 362 ? 129.662 118.811 89.385 1.00 76.78 362 LYS A N 1
ATOM 2310 C CA . LYS A 1 362 ? 129.474 119.471 88.093 1.00 76.78 362 LYS A CA 1
ATOM 2311 C C . LYS A 1 362 ? 130.591 120.440 87.721 1.00 76.78 362 LYS A C 1
ATOM 2312 O O . LYS A 1 362 ? 130.561 120.988 86.613 1.00 76.78 362 LYS A O 1
ATOM 2318 N N . PHE A 1 363 ? 131.573 120.676 88.591 1.00 81.51 363 PHE A N 1
ATOM 2319 C CA . PHE A 1 363 ? 132.754 121.440 88.203 1.00 81.51 363 PHE A CA 1
ATOM 2320 C C . PHE A 1 363 ? 134.006 120.572 88.164 1.00 81.51 363 PHE A C 1
ATOM 2321 O O . PHE A 1 363 ? 134.965 120.894 87.456 1.00 81.51 363 PHE A O 1
ATOM 2329 N N . ILE A 1 364 ? 134.013 119.476 88.914 1.00 83.89 364 ILE A N 1
ATOM 2330 C CA . ILE A 1 364 ? 135.052 118.454 88.811 1.00 83.89 364 ILE A CA 1
ATOM 2331 C C . ILE A 1 364 ? 134.351 117.108 88.668 1.00 83.89 364 ILE A C 1
ATOM 2332 O O . ILE A 1 364 ? 133.221 116.952 89.152 1.00 83.89 364 ILE A O 1
ATOM 2337 N N . PRO A 1 365 ? 134.955 116.126 88.002 1.00 84.55 365 PRO A N 1
ATOM 2338 C CA . PRO A 1 365 ? 134.299 114.818 87.878 1.00 84.55 365 PRO A CA 1
ATOM 2339 C C . PRO A 1 365 ? 134.086 114.171 89.237 1.00 84.55 365 PRO A C 1
ATOM 2340 O O . PRO A 1 365 ? 134.923 114.264 90.138 1.00 84.55 365 PRO A O 1
ATOM 2344 N N . GLY A 1 366 ? 132.939 113.506 89.376 1.00 74.56 366 GLY A N 1
ATOM 2345 C CA . GLY A 1 366 ? 132.576 112.820 90.593 1.00 74.56 366 GLY A CA 1
ATOM 2346 C C . GLY A 1 366 ? 132.712 111.311 90.467 1.00 74.56 366 GLY A C 1
ATOM 2347 O O . GLY A 1 366 ? 132.993 110.761 89.405 1.00 74.56 366 GLY A O 1
ATOM 2348 N N . TRP A 1 367 ? 132.501 110.640 91.601 1.00 66.85 367 TRP A N 1
ATOM 2349 C CA . TRP A 1 367 ? 132.599 109.187 91.620 1.00 66.85 367 TRP A CA 1
ATOM 2350 C C . TRP A 1 367 ? 131.402 108.511 90.968 1.00 66.85 367 TRP A C 1
ATOM 2351 O O . TRP A 1 367 ? 131.445 107.296 90.747 1.00 66.85 367 TRP A O 1
ATOM 2362 N N . ALA A 1 368 ? 130.341 109.259 90.656 1.00 69.43 368 ALA A N 1
ATOM 2363 C CA . ALA A 1 368 ? 129.224 108.688 89.916 1.00 69.43 368 ALA A CA 1
ATOM 2364 C C . ALA A 1 368 ? 129.586 108.399 88.466 1.00 69.43 368 ALA A C 1
ATOM 2365 O O . ALA A 1 368 ? 128.898 107.609 87.813 1.00 69.43 368 ALA A O 1
ATOM 2367 N N . SER A 1 369 ? 130.648 109.022 87.950 1.00 72.45 369 SER A N 1
ATOM 2368 C CA . SER A 1 369 ? 131.116 108.739 86.599 1.00 72.45 369 SER A CA 1
ATOM 2369 C C . SER A 1 369 ? 131.689 107.336 86.459 1.00 72.45 369 SER A C 1
ATOM 2370 O O . SER A 1 369 ? 131.878 106.873 85.330 1.00 72.45 369 SER A O 1
ATOM 2373 N N . LEU A 1 370 ? 131.969 106.657 87.568 1.00 73.45 370 LEU A N 1
ATOM 2374 C CA . LEU A 1 370 ? 132.493 105.299 87.548 1.00 73.45 370 LEU A CA 1
ATOM 2375 C C . LEU A 1 370 ? 131.401 104.247 87.421 1.00 73.45 370 LEU A C 1
ATOM 2376 O O . LEU A 1 370 ? 131.713 103.054 87.373 1.00 73.45 370 LEU A O 1
ATOM 2381 N N . PHE A 1 371 ? 130.135 104.657 87.368 1.00 72.78 371 PHE A N 1
ATOM 2382 C CA . PHE A 1 371 ? 129.028 103.714 87.282 1.00 72.78 371 PHE A CA 1
ATOM 2383 C C . PHE A 1 371 ? 128.135 104.042 86.092 1.00 72.78 371 PHE A C 1
ATOM 2384 O O . PHE A 1 371 ? 128.489 104.877 85.255 1.00 72.78 371 PHE A O 1
ATOM 2392 N N . ASN A 1 372 ? 126.985 103.386 86.008 1.00 76.91 372 ASN A N 1
ATOM 2393 C CA . ASN A 1 372 ? 126.075 103.619 84.893 1.00 76.91 372 ASN A CA 1
ATOM 2394 C C . ASN A 1 372 ? 125.474 105.016 84.993 1.00 76.91 372 ASN A C 1
ATOM 2395 O O . ASN A 1 372 ? 124.927 105.376 86.042 1.00 76.91 372 ASN A O 1
ATOM 2400 N N . PRO A 1 373 ? 125.566 105.831 83.943 1.00 73.77 373 PRO A N 1
ATOM 2401 C CA . PRO A 1 373 ? 124.958 107.166 83.991 1.00 73.77 373 PRO A CA 1
ATOM 2402 C C . PRO A 1 373 ? 123.447 107.084 84.150 1.00 73.77 373 PRO A C 1
ATOM 2403 O O . PRO A 1 373 ? 122.792 106.198 83.598 1.00 73.77 373 PRO A O 1
ATOM 2407 N N . GLY A 1 374 ? 122.897 108.023 84.916 1.00 68.74 374 GLY A N 1
ATOM 2408 C CA . GLY A 1 374 ? 121.467 108.107 85.113 1.00 68.74 374 GLY A CA 1
ATOM 2409 C C . GLY A 1 374 ? 120.887 107.128 86.109 1.00 68.74 374 GLY A C 1
ATOM 2410 O O . GLY A 1 374 ? 119.662 107.101 86.281 1.00 68.74 374 GLY A O 1
ATOM 2411 N N . PHE A 1 375 ? 121.717 106.324 86.771 1.00 63.00 375 PHE A N 1
ATOM 2412 C CA . PHE A 1 375 ? 121.244 105.339 87.734 1.00 63.00 375 PHE A CA 1
ATOM 2413 C C . PHE A 1 375 ? 121.415 105.786 89.178 1.00 63.00 375 PHE A C 1
ATOM 2414 O O . PHE A 1 375 ? 120.510 105.584 89.994 1.00 63.00 375 PHE A O 1
ATOM 2422 N N . LEU A 1 376 ? 122.551 106.388 89.514 1.00 61.46 376 LEU A N 1
ATOM 2423 C CA . LEU A 1 376 ? 122.811 106.806 90.881 1.00 61.46 376 LEU A CA 1
ATOM 2424 C C . LEU A 1 376 ? 122.200 108.179 91.152 1.00 61.46 376 LEU A C 1
ATOM 2425 O O . LEU A 1 376 ? 121.852 108.933 90.239 1.00 61.46 376 LEU A O 1
ATOM 2430 N N . SER A 1 377 ? 122.073 108.498 92.436 1.00 58.76 377 SER A N 1
ATOM 2431 C CA . SER A 1 377 ? 121.532 109.777 92.875 1.00 58.76 377 SER A CA 1
ATOM 2432 C C . SER A 1 377 ? 121.975 110.010 94.313 1.00 58.76 377 SER A C 1
ATOM 2433 O O . SER A 1 377 ? 122.633 109.165 94.926 1.00 58.76 377 SER A O 1
ATOM 2436 N N . ASP A 1 378 ? 121.609 111.176 94.850 1.00 59.13 378 ASP A N 1
ATOM 2437 C CA . ASP A 1 378 ? 121.933 111.481 96.238 1.00 59.13 378 ASP A CA 1
ATOM 2438 C C . ASP A 1 378 ? 121.191 110.561 97.198 1.00 59.13 378 ASP A C 1
ATOM 2439 O O . ASP A 1 378 ? 121.703 110.246 98.279 1.00 59.13 378 ASP A O 1
ATOM 2444 N N . ALA A 1 379 ? 119.988 110.122 96.820 1.00 56.72 379 ALA A N 1
ATOM 2445 C CA . ALA A 1 379 ? 119.216 109.227 97.675 1.00 56.72 379 ALA A CA 1
ATOM 2446 C C . ALA A 1 379 ? 119.933 107.902 97.885 1.00 56.72 379 ALA A C 1
ATOM 2447 O O . ALA A 1 379 ? 119.953 107.370 99.000 1.00 56.72 379 ALA A O 1
ATOM 2449 N N . VAL A 1 380 ? 120.509 107.345 96.819 1.00 56.14 380 VAL A N 1
ATOM 2450 C CA . VAL A 1 380 ? 121.192 106.059 96.929 1.00 56.14 380 VAL A CA 1
ATOM 2451 C C . VAL A 1 380 ? 122.382 106.174 97.870 1.00 56.14 380 VAL A C 1
ATOM 2452 O O . VAL A 1 380 ? 122.590 105.326 98.747 1.00 56.14 380 VAL A O 1
ATOM 2456 N N . THR A 1 381 ? 123.175 107.235 97.708 1.00 57.02 381 THR A N 1
ATOM 2457 C CA . THR A 1 381 ? 124.324 107.452 98.579 1.00 57.02 381 THR A CA 1
ATOM 2458 C C . THR A 1 381 ? 123.885 107.624 100.027 1.00 57.02 381 THR A C 1
ATOM 2459 O O . THR A 1 381 ? 124.477 107.039 100.944 1.00 57.02 381 THR A O 1
ATOM 2463 N N . GLY A 1 382 ? 122.833 108.414 100.249 1.00 55.09 382 GLY A N 1
ATOM 2464 C CA . GLY A 1 382 ? 122.360 108.633 101.605 1.00 55.09 382 GLY A CA 1
ATOM 2465 C C . GLY A 1 382 ? 121.876 107.359 102.268 1.00 55.09 382 GLY A C 1
ATOM 2466 O O . GLY A 1 382 ? 122.211 107.080 103.422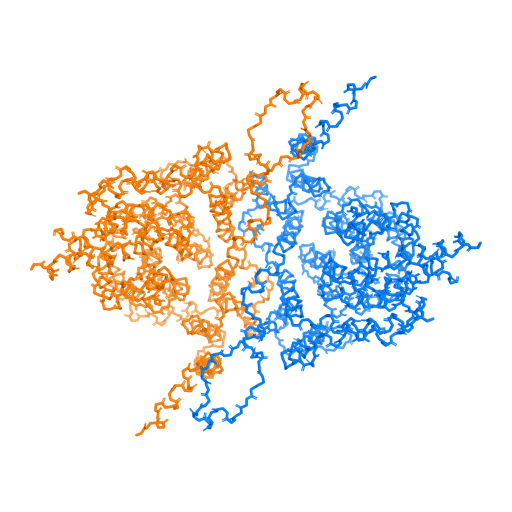 1.00 55.09 382 GLY A O 1
ATOM 2467 N N . VAL A 1 383 ? 121.078 106.569 101.546 1.00 53.65 383 VAL A N 1
ATOM 2468 C CA . VAL A 1 383 ? 120.564 105.321 102.103 1.00 53.65 383 VAL A CA 1
ATOM 2469 C C . VAL A 1 383 ? 121.705 104.353 102.382 1.00 53.65 383 VAL A C 1
ATOM 2470 O O . VAL A 1 383 ? 121.743 103.703 103.435 1.00 53.65 383 VAL A O 1
ATOM 2474 N N . ALA A 1 384 ? 122.661 104.250 101.454 1.00 53.59 384 ALA A N 1
ATOM 2475 C CA . ALA A 1 384 ? 123.792 103.353 101.656 1.00 53.59 384 ALA A CA 1
ATOM 2476 C C . ALA A 1 384 ? 124.602 103.751 102.882 1.00 53.59 384 ALA A C 1
ATOM 2477 O O . ALA A 1 384 ? 125.047 102.889 103.647 1.00 53.59 384 ALA A O 1
ATOM 2479 N N . ILE A 1 385 ? 124.807 105.054 103.084 1.00 54.92 385 ILE A N 1
ATOM 2480 C CA . ILE A 1 385 ? 125.592 105.499 104.230 1.00 54.92 385 ILE A CA 1
ATOM 2481 C C . ILE A 1 385 ? 124.831 105.275 105.532 1.00 54.92 385 ILE A C 1
ATOM 2482 O O . ILE A 1 385 ? 125.397 104.785 106.517 1.00 54.92 385 ILE A O 1
ATOM 2487 N N . VAL A 1 386 ? 123.539 105.616 105.565 1.00 53.32 386 VAL A N 1
ATOM 2488 C CA . VAL A 1 386 ? 122.787 105.472 106.808 1.00 53.32 386 VAL A CA 1
ATOM 2489 C C . VAL A 1 386 ? 122.487 104.015 107.130 1.00 53.32 386 VAL A C 1
ATOM 2490 O O . VAL A 1 386 ? 122.125 103.702 108.270 1.00 53.32 386 VAL A O 1
ATOM 2494 N N . THR A 1 387 ? 122.618 103.110 106.156 1.00 53.58 387 THR A N 1
ATOM 2495 C CA . THR A 1 387 ? 122.468 101.689 106.455 1.00 53.58 387 THR A CA 1
ATOM 2496 C C . THR A 1 387 ? 123.538 101.210 107.429 1.00 53.58 387 THR A C 1
ATOM 2497 O O . THR A 1 387 ? 123.284 100.313 108.242 1.00 53.58 387 THR A O 1
ATOM 2501 N N . ILE A 1 388 ? 124.730 101.810 107.378 1.00 52.06 388 ILE A N 1
ATOM 2502 C CA . ILE A 1 388 ? 125.820 101.407 108.264 1.00 52.06 388 ILE A CA 1
ATOM 2503 C C . ILE A 1 388 ? 125.468 101.672 109.721 1.00 52.06 388 ILE A C 1
ATOM 2504 O O . ILE A 1 388 ? 125.893 100.930 110.616 1.00 52.06 388 ILE A O 1
ATOM 2509 N N . LEU A 1 389 ? 124.682 102.718 109.987 1.00 52.74 389 LEU A N 1
ATOM 2510 C CA . LEU A 1 389 ? 124.317 103.059 111.358 1.00 52.74 389 LEU A CA 1
ATOM 2511 C C . LEU A 1 389 ? 123.538 101.950 112.052 1.00 52.74 389 LEU A C 1
ATOM 2512 O O . LEU A 1 389 ? 123.562 101.871 113.285 1.00 52.74 389 LEU A O 1
ATOM 2517 N N . PHE A 1 390 ? 122.852 101.096 111.299 1.00 52.99 390 PHE A N 1
ATOM 2518 C CA . PHE A 1 390 ? 121.969 100.094 111.877 1.00 52.99 390 PHE A CA 1
ATOM 2519 C C . PHE A 1 390 ? 122.665 98.775 112.187 1.00 52.99 390 PHE A C 1
ATOM 2520 O O . PHE A 1 390 ? 122.032 97.883 112.762 1.00 52.99 390 PHE A O 1
ATOM 2528 N N . PHE A 1 391 ? 123.939 98.620 111.829 1.00 54.87 391 PHE A N 1
ATOM 2529 C CA . PHE A 1 391 ? 124.689 97.431 112.215 1.00 54.87 391 PHE A CA 1
ATOM 2530 C C . PHE A 1 391 ? 126.060 97.715 112.807 1.00 54.87 391 PHE A C 1
ATOM 2531 O O . PHE A 1 391 ? 126.639 96.807 113.416 1.00 54.87 391 PHE A O 1
ATOM 2539 N N . PHE A 1 392 ? 126.601 98.915 112.653 1.00 58.59 392 PHE A N 1
ATOM 2540 C CA . PHE A 1 392 ? 127.909 99.211 113.222 1.00 58.59 392 PHE A CA 1
ATOM 2541 C C . PHE A 1 392 ? 127.815 99.236 114.743 1.00 58.59 392 PHE A C 1
ATOM 2542 O O . PHE A 1 392 ? 126.921 99.890 115.292 1.00 58.59 392 PHE A O 1
ATOM 2550 N N . PRO A 1 393 ? 128.700 98.538 115.453 1.00 62.07 393 PRO A N 1
ATOM 2551 C CA . PRO A 1 393 ? 128.598 98.490 116.916 1.00 62.07 393 PRO A CA 1
ATOM 2552 C C . PRO A 1 393 ? 128.820 99.856 117.545 1.00 62.07 393 PRO A C 1
ATOM 2553 O O . PRO A 1 393 ? 129.621 100.660 117.067 1.00 62.07 393 PRO A O 1
ATOM 2557 N N . SER A 1 394 ? 128.099 100.108 118.636 1.00 66.59 394 SER A N 1
ATOM 2558 C CA . SER A 1 394 ? 128.251 101.343 119.391 1.00 66.59 394 SER A CA 1
ATOM 2559 C C . SER A 1 394 ? 129.362 101.269 120.428 1.00 66.59 394 SER A C 1
ATOM 2560 O O . SER A 1 394 ? 129.702 102.296 121.024 1.00 66.59 394 SER A O 1
ATOM 2563 N N . GLN A 1 395 ? 129.927 100.089 120.658 1.00 71.24 395 GLN A N 1
ATOM 2564 C CA . GLN A 1 395 ? 131.043 99.908 121.571 1.00 71.24 395 GLN A CA 1
ATOM 2565 C C . GLN A 1 395 ? 132.290 99.535 120.781 1.00 71.24 395 GLN A C 1
ATOM 2566 O O . GLN A 1 395 ? 132.206 98.960 119.693 1.00 71.24 395 GLN A O 1
ATOM 2572 N N . ARG A 1 396 ? 133.445 99.872 121.336 1.00 78.00 396 ARG A N 1
ATOM 2573 C CA . ARG A 1 396 ? 134.706 99.636 120.646 1.00 78.00 396 ARG A CA 1
ATOM 2574 C C . ARG A 1 396 ? 134.958 98.141 120.507 1.00 78.00 396 ARG A C 1
ATOM 2575 O O . ARG A 1 396 ? 135.024 97.436 121.522 1.00 78.00 396 ARG A O 1
ATOM 2583 N N . PRO A 1 397 ? 135.103 97.617 119.295 1.00 87.50 397 PRO A N 1
ATOM 2584 C CA . PRO A 1 397 ? 135.404 96.194 119.132 1.00 87.50 397 PRO A CA 1
ATOM 2585 C C . PRO A 1 397 ? 136.850 95.882 119.490 1.00 87.50 397 PRO A C 1
ATOM 2586 O O . PRO A 1 397 ? 137.737 96.735 119.433 1.00 87.50 397 PRO A O 1
ATOM 2590 N N . SER A 1 398 ? 137.072 94.624 119.865 1.00 102.16 398 SER A N 1
ATOM 2591 C CA . SER A 1 398 ? 138.401 94.161 120.233 1.00 102.16 398 SER A CA 1
ATOM 2592 C C . SER A 1 398 ? 138.552 92.704 119.827 1.00 102.16 398 SER A C 1
ATOM 2593 O O . SER A 1 398 ? 137.639 91.894 120.012 1.00 102.16 398 SER A O 1
ATOM 2596 N N . LEU A 1 399 ? 139.719 92.377 119.271 1.00 108.22 399 LEU A N 1
ATOM 2597 C CA . LEU A 1 399 ? 140.004 91.005 118.875 1.00 108.22 399 LEU A CA 1
ATOM 2598 C C . LEU A 1 399 ? 140.270 90.094 120.065 1.00 108.22 399 LEU A C 1
ATOM 2599 O O . LEU A 1 399 ? 140.169 88.871 119.927 1.00 108.22 399 LEU A O 1
ATOM 2604 N N . LYS A 1 400 ? 140.608 90.661 121.227 1.00 108.82 400 LYS A N 1
ATOM 2605 C CA . LYS A 1 400 ? 140.860 89.841 122.407 1.00 108.82 400 LYS A CA 1
ATOM 2606 C C . LYS A 1 400 ? 139.589 89.171 122.912 1.00 108.82 400 LYS A C 1
ATOM 2607 O O . LYS A 1 400 ? 139.664 88.181 123.649 1.00 108.82 400 LYS A O 1
ATOM 2613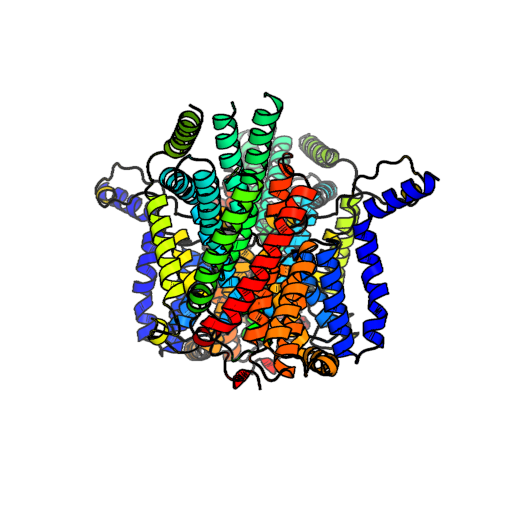 N N . TRP A 1 401 ? 138.421 89.697 122.537 1.00 107.92 401 TRP A N 1
ATOM 2614 C CA . TRP A 1 401 ? 137.162 89.127 123.007 1.00 107.92 401 TRP A CA 1
ATOM 2615 C C . TRP A 1 401 ? 136.978 87.701 122.502 1.00 107.92 401 TRP A C 1
ATOM 2616 O O . TRP A 1 401 ? 136.490 86.834 123.236 1.00 107.92 401 TRP A O 1
ATOM 2627 N N . TRP A 1 402 ? 137.358 87.440 121.248 1.00 109.03 402 TRP A N 1
ATOM 2628 C CA . TRP A 1 402 ? 137.308 86.076 120.732 1.00 109.03 402 TRP A CA 1
ATOM 2629 C C . TRP A 1 402 ? 138.241 85.158 121.510 1.00 109.03 402 TRP A C 1
ATOM 2630 O O . TRP A 1 402 ? 137.879 84.021 121.836 1.00 109.03 402 TRP A O 1
ATOM 2641 N N . PHE A 1 403 ? 139.450 85.634 121.816 1.00 112.31 403 PHE A N 1
ATOM 2642 C CA . PHE A 1 403 ? 140.420 84.805 122.524 1.00 112.31 403 PHE A CA 1
ATOM 2643 C C . PHE A 1 403 ? 140.024 84.587 123.978 1.00 112.31 403 PHE A C 1
ATOM 2644 O O . PHE A 1 403 ? 140.295 83.518 124.538 1.00 112.31 403 PHE A O 1
ATOM 2652 N N . ASP A 1 404 ? 139.390 85.575 124.604 1.00 114.69 404 ASP A N 1
ATOM 2653 C CA . ASP A 1 404 ? 139.014 85.484 126.014 1.00 114.69 404 ASP A CA 1
ATOM 2654 C C . ASP A 1 404 ? 137.665 84.785 126.114 1.00 114.69 404 ASP A C 1
ATOM 2655 O O . ASP A 1 404 ? 136.624 85.366 125.799 1.00 114.69 404 ASP A O 1
ATOM 2660 N N . PHE A 1 405 ? 137.681 83.527 126.558 1.00 116.96 405 PHE A N 1
ATOM 2661 C CA . PHE A 1 405 ? 136.456 82.747 126.677 1.00 116.96 405 PHE A CA 1
ATOM 2662 C C . PHE A 1 405 ? 135.635 83.112 127.906 1.00 116.96 405 PHE A C 1
ATOM 2663 O O . PHE A 1 405 ? 134.463 82.727 127.980 1.00 116.96 405 PHE A O 1
ATOM 2671 N N . LYS A 1 406 ? 136.211 83.836 128.864 1.00 117.08 406 LYS A N 1
ATOM 2672 C CA . LYS A 1 406 ? 135.509 84.187 130.090 1.00 117.08 406 LYS A CA 1
ATOM 2673 C C . LYS A 1 406 ? 134.762 85.512 129.997 1.00 117.08 406 LYS A C 1
ATOM 2674 O O . LYS A 1 406 ? 134.068 85.880 130.951 1.00 117.08 406 LYS A O 1
ATOM 2680 N N . ALA A 1 407 ? 134.886 86.230 128.885 1.00 116.65 407 ALA A N 1
ATOM 2681 C CA . ALA A 1 407 ? 134.175 87.487 128.729 1.00 116.65 407 ALA A CA 1
ATOM 2682 C C . ALA A 1 407 ? 132.680 87.235 128.535 1.00 116.65 407 ALA A C 1
ATOM 2683 O O . ALA A 1 407 ? 132.282 86.208 127.978 1.00 116.65 407 ALA A O 1
ATOM 2685 N N . PRO A 1 408 ? 131.831 88.154 128.993 1.00 114.70 408 PRO A N 1
ATOM 2686 C CA . PRO A 1 408 ? 130.393 88.011 128.745 1.00 114.70 408 PRO A CA 1
ATOM 2687 C C . PRO A 1 408 ? 130.074 88.107 127.262 1.00 114.70 408 PRO A C 1
ATOM 2688 O O . PRO A 1 408 ? 130.758 88.790 126.497 1.00 114.70 408 PRO A O 1
ATOM 2692 N N . ASN A 1 409 ? 129.017 87.407 126.861 1.00 111.09 409 ASN A N 1
ATOM 2693 C CA . ASN A 1 409 ? 128.619 87.306 125.461 1.00 111.09 409 ASN A CA 1
ATOM 2694 C C . ASN A 1 409 ? 127.322 88.062 125.184 1.00 111.09 409 ASN A C 1
ATOM 2695 O O . ASN A 1 409 ? 126.488 87.624 124.388 1.00 111.09 409 ASN A O 1
ATOM 2700 N N . THR A 1 410 ? 127.137 89.204 125.840 1.00 105.63 410 THR A N 1
ATOM 2701 C CA . THR A 1 410 ? 125.982 90.043 125.559 1.00 105.63 410 THR A CA 1
ATOM 2702 C C . THR A 1 410 ? 126.106 90.659 124.170 1.00 105.63 410 THR A C 1
ATOM 2703 O O . THR A 1 410 ? 127.178 91.119 123.771 1.00 105.63 410 THR A O 1
ATOM 2707 N N . GLU A 1 411 ? 124.999 90.660 123.431 1.00 96.98 411 GLU A N 1
ATOM 2708 C CA . GLU A 1 411 ? 125.013 91.188 122.074 1.00 96.98 411 GLU A CA 1
ATOM 2709 C C . GLU A 1 411 ? 125.225 92.696 122.088 1.00 96.98 411 GLU A C 1
ATOM 2710 O O . GLU A 1 411 ? 124.664 93.413 122.921 1.00 96.98 411 GLU A O 1
ATOM 2716 N N . THR A 1 412 ? 126.043 93.174 121.155 1.00 87.09 412 THR A N 1
ATOM 2717 C CA . THR A 1 412 ? 126.382 94.588 121.110 1.00 87.09 412 THR A CA 1
ATOM 2718 C C . THR A 1 412 ? 125.206 95.419 120.608 1.00 87.09 412 THR A C 1
ATOM 2719 O O . THR A 1 412 ? 124.348 94.945 119.860 1.00 87.09 412 THR A O 1
ATOM 2723 N N . GLU A 1 413 ? 125.172 96.668 121.044 1.00 75.17 413 GLU A N 1
ATOM 2724 C CA . GLU A 1 413 ? 124.182 97.647 120.615 1.00 75.17 413 GLU A CA 1
ATOM 2725 C C . GLU A 1 413 ? 124.671 98.358 119.360 1.00 75.17 413 GLU A C 1
ATOM 2726 O O . GLU A 1 413 ? 125.806 98.848 119.339 1.00 75.17 413 GLU A O 1
ATOM 2732 N N . PRO A 1 414 ? 123.872 98.421 118.300 1.00 64.63 414 PRO A N 1
ATOM 2733 C CA . PRO A 1 414 ? 124.282 99.172 117.110 1.00 64.63 414 PRO A CA 1
ATOM 2734 C C . PRO A 1 414 ? 124.254 100.670 117.375 1.00 64.63 414 PRO A C 1
ATOM 2735 O O . PRO A 1 414 ? 123.719 101.148 118.378 1.00 64.63 414 PRO A O 1
ATOM 2739 N N . LEU A 1 415 ? 124.860 101.418 116.450 1.00 58.16 415 LEU A N 1
ATOM 2740 C CA . LEU A 1 415 ? 124.882 102.873 116.575 1.00 58.16 415 LEU A CA 1
ATOM 2741 C C . LEU A 1 415 ? 123.472 103.445 116.604 1.00 58.16 415 LEU A C 1
ATOM 2742 O O . LEU A 1 415 ? 123.206 104.429 117.303 1.00 58.16 415 LEU A O 1
ATOM 2747 N N . LEU A 1 416 ? 122.555 102.843 115.852 1.00 55.56 416 LEU A N 1
ATOM 2748 C CA . LEU A 1 416 ? 121.169 103.294 115.827 1.00 55.56 416 LEU A CA 1
ATOM 2749 C C . LEU A 1 416 ? 120.268 102.089 115.614 1.00 55.56 416 LEU A C 1
ATOM 2750 O O . LEU A 1 416 ? 120.409 101.380 114.614 1.00 55.56 416 LEU A O 1
ATOM 2755 N N . THR A 1 417 ? 119.357 101.855 116.552 1.00 57.20 417 THR A N 1
ATOM 2756 C CA . THR A 1 417 ? 118.322 100.856 116.350 1.00 57.20 417 THR A CA 1
ATOM 2757 C C . THR A 1 417 ? 117.159 101.468 115.580 1.00 57.20 417 THR A C 1
ATOM 2758 O O . THR A 1 417 ? 116.955 102.685 115.576 1.00 57.20 417 THR A O 1
ATOM 2762 N N . TRP A 1 418 ? 116.389 100.608 114.912 1.00 56.75 418 TRP A N 1
ATOM 2763 C CA . TRP A 1 418 ? 115.272 101.121 114.129 1.00 56.75 418 TRP A CA 1
ATOM 2764 C C . TRP A 1 418 ? 114.165 101.673 115.016 1.00 56.75 418 TRP A C 1
ATOM 2765 O O . TRP A 1 418 ? 113.382 102.513 114.568 1.00 56.75 418 TRP A O 1
ATOM 2776 N N . LYS A 1 419 ? 114.078 101.218 116.266 1.00 60.74 419 LYS A N 1
ATOM 2777 C CA . LYS A 1 419 ? 113.068 101.751 117.175 1.00 60.74 419 LYS A CA 1
ATOM 2778 C C . LYS A 1 419 ? 113.286 103.240 117.421 1.00 60.74 419 LYS A C 1
ATOM 2779 O O . LYS A 1 419 ? 112.364 104.053 117.265 1.00 60.74 419 LYS A O 1
ATOM 2785 N N . LYS A 1 420 ? 114.513 103.617 117.789 1.00 60.70 420 LYS A N 1
ATOM 2786 C CA . LYS A 1 420 ? 114.825 105.022 118.032 1.00 60.70 420 LYS A CA 1
ATOM 2787 C C . LYS A 1 420 ? 114.669 105.851 116.764 1.00 60.70 420 LYS A C 1
ATOM 2788 O O . LYS A 1 420 ? 114.119 106.960 116.800 1.00 60.70 420 LYS A O 1
ATOM 2794 N N . ALA A 1 421 ? 115.145 105.330 115.632 1.00 58.18 421 ALA A N 1
ATOM 2795 C CA . ALA A 1 421 ? 115.023 106.057 114.374 1.00 58.18 421 ALA A CA 1
ATOM 2796 C C . ALA A 1 421 ? 113.561 106.296 114.021 1.00 58.18 421 ALA A C 1
ATOM 2797 O O . ALA A 1 421 ? 113.169 107.414 113.671 1.00 58.18 421 ALA A O 1
ATOM 2799 N N . GLN A 1 422 ? 112.731 105.258 114.135 1.00 57.34 422 GLN A N 1
ATOM 2800 C CA . GLN A 1 422 ? 111.316 105.399 113.817 1.00 57.34 422 GLN A CA 1
ATOM 2801 C C . GLN A 1 422 ? 110.636 106.388 114.752 1.00 57.34 422 GLN A C 1
ATOM 2802 O O . GLN A 1 422 ? 109.805 107.193 114.316 1.00 57.34 422 GLN A O 1
ATOM 2808 N N . GLU A 1 423 ? 110.977 106.352 116.041 1.00 61.54 423 GLU A N 1
ATOM 2809 C CA . GLU A 1 423 ? 110.369 107.290 116.973 1.00 61.54 423 GLU A CA 1
ATOM 2810 C C . GLU A 1 423 ? 110.951 108.695 116.869 1.00 61.54 423 GLU A C 1
ATOM 2811 O O . GLU A 1 423 ? 110.414 109.613 117.497 1.00 61.54 423 GLU A O 1
ATOM 2817 N N . THR A 1 424 ? 112.026 108.889 116.099 1.00 57.78 424 THR A N 1
ATOM 2818 C CA . THR A 1 424 ? 112.606 110.214 115.927 1.00 57.78 424 THR A CA 1
ATOM 2819 C C . THR A 1 424 ? 112.434 110.805 114.532 1.00 57.78 424 THR A C 1
ATOM 2820 O O . THR A 1 424 ? 112.551 112.025 114.385 1.00 57.78 424 THR A O 1
ATOM 2824 N N . VAL A 1 425 ? 112.166 109.993 113.518 1.00 53.73 425 VAL A N 1
ATOM 2825 C CA . VAL A 1 425 ? 111.995 110.514 112.158 1.00 53.73 425 VAL A CA 1
ATOM 2826 C C . VAL A 1 425 ? 110.633 111.195 112.050 1.00 53.73 425 VAL A C 1
ATOM 2827 O O . VAL A 1 425 ? 109.615 110.591 112.422 1.00 53.73 425 VAL A O 1
ATOM 2831 N N . PRO A 1 426 ? 110.574 112.436 111.559 1.00 51.31 426 PRO A N 1
ATOM 2832 C CA . PRO A 1 426 ? 109.278 113.095 111.342 1.00 51.31 426 PRO A CA 1
ATOM 2833 C C . PRO A 1 426 ? 108.588 112.632 110.067 1.00 51.31 426 PRO A C 1
ATOM 2834 O O . PRO A 1 426 ? 108.736 113.255 109.011 1.00 51.31 426 PRO A O 1
ATOM 2838 N N . TRP A 1 427 ? 107.836 111.532 110.155 1.00 52.17 427 TRP A N 1
ATOM 2839 C CA . TRP A 1 427 ? 107.154 110.996 108.980 1.00 52.17 427 TRP A CA 1
ATOM 2840 C C . TRP A 1 427 ? 106.133 111.979 108.418 1.00 52.17 427 TRP A C 1
ATOM 2841 O O . TRP A 1 427 ? 105.784 111.904 107.232 1.00 52.17 427 TRP A O 1
ATOM 2852 N N . ASN A 1 428 ? 105.648 112.907 109.248 1.00 51.28 428 ASN A N 1
ATOM 2853 C CA . ASN A 1 428 ? 104.714 113.919 108.766 1.00 51.28 428 ASN A CA 1
ATOM 2854 C C . ASN A 1 428 ? 105.347 114.784 107.685 1.00 51.28 428 ASN A C 1
ATOM 2855 O O . ASN A 1 428 ? 104.704 115.101 106.679 1.00 51.28 428 ASN A O 1
ATOM 2860 N N . ILE A 1 429 ? 106.610 115.175 107.871 1.00 49.54 429 ILE A N 1
ATOM 2861 C CA . ILE A 1 429 ? 107.284 115.988 106.865 1.00 49.54 429 ILE A CA 1
ATOM 2862 C C . ILE A 1 429 ? 107.522 115.187 105.591 1.00 49.54 429 ILE A C 1
ATOM 2863 O O . ILE A 1 429 ? 107.457 115.735 104.484 1.00 49.54 429 ILE A O 1
ATOM 2868 N N . ILE A 1 430 ? 107.808 113.889 105.719 1.00 49.85 430 ILE A N 1
ATOM 2869 C CA . ILE A 1 430 ? 107.965 113.043 104.538 1.00 49.85 430 ILE A CA 1
ATOM 2870 C C . ILE A 1 430 ? 106.665 113.001 103.744 1.00 49.85 430 ILE A C 1
ATOM 2871 O O . ILE A 1 430 ? 106.657 113.154 102.515 1.00 49.85 430 ILE A O 1
ATOM 2876 N N . LEU A 1 431 ? 105.541 112.810 104.440 1.00 49.64 431 LEU A N 1
ATOM 2877 C CA . LEU A 1 431 ? 104.253 112.810 103.755 1.00 49.64 431 LEU A CA 1
ATOM 2878 C C . LEU A 1 431 ? 103.926 114.178 103.167 1.00 49.64 431 LEU A C 1
ATOM 2879 O O . LEU A 1 431 ? 103.288 114.258 102.114 1.00 49.64 431 LEU A O 1
ATOM 2884 N N . LEU A 1 432 ? 104.351 115.257 103.826 1.00 47.75 432 LEU A N 1
ATOM 2885 C CA . LEU A 1 432 ? 104.137 116.598 103.287 1.00 47.75 432 LEU A CA 1
ATOM 2886 C C . LEU A 1 432 ? 104.906 116.798 101.986 1.00 47.75 432 LEU A C 1
ATOM 2887 O O . LEU A 1 432 ? 104.366 117.322 101.001 1.00 47.75 432 LEU A O 1
ATOM 2892 N N . LEU A 1 433 ? 106.174 116.379 101.964 1.00 49.08 433 LEU A N 1
ATOM 2893 C CA . LEU A 1 433 ? 106.958 116.465 100.737 1.00 49.08 433 LEU A CA 1
ATOM 2894 C C . LEU A 1 433 ? 106.324 115.623 99.640 1.00 49.08 433 LEU A C 1
ATOM 2895 O O . LEU A 1 433 ? 106.293 116.025 98.470 1.00 49.08 433 LEU A O 1
ATOM 2900 N N . GLY A 1 434 ? 105.826 114.440 100.003 1.00 50.32 434 GLY A N 1
ATOM 2901 C CA . GLY A 1 434 ? 105.162 113.600 99.024 1.00 50.32 434 GLY A CA 1
ATOM 2902 C C . GLY A 1 434 ? 103.904 114.229 98.461 1.00 50.32 434 GLY A C 1
ATOM 2903 O O . GLY A 1 434 ? 103.625 114.118 97.266 1.00 50.32 434 GLY A O 1
ATOM 2904 N N . GLY A 1 435 ? 103.116 114.875 99.319 1.00 50.12 435 GLY A N 1
ATOM 2905 C CA . GLY A 1 435 ? 101.952 115.595 98.837 1.00 50.12 435 GLY A CA 1
ATOM 2906 C C . GLY A 1 435 ? 102.328 116.716 97.891 1.00 50.12 435 GLY A C 1
ATOM 2907 O O . GLY A 1 435 ? 101.652 116.947 96.886 1.00 50.12 435 GLY A O 1
ATOM 2908 N N . GLY A 1 436 ? 103.419 117.421 98.194 1.00 50.88 436 GLY A N 1
ATOM 2909 C CA . GLY A 1 436 ? 103.900 118.443 97.275 1.00 50.88 436 GLY A CA 1
ATOM 2910 C C . GLY A 1 436 ? 104.289 117.872 95.923 1.00 50.88 436 GLY A C 1
ATOM 2911 O O . GLY A 1 436 ? 103.940 118.423 94.874 1.00 50.88 436 GLY A O 1
ATOM 2912 N N . PHE A 1 437 ? 105.016 116.751 95.931 1.00 50.37 437 PHE A N 1
ATOM 2913 C CA . PHE A 1 437 ? 105.417 116.121 94.674 1.00 50.37 437 PHE A CA 1
ATOM 2914 C C . PHE A 1 437 ? 104.203 115.650 93.881 1.00 50.37 437 PHE A C 1
ATOM 2915 O O . PHE A 1 437 ? 104.147 115.813 92.655 1.00 50.37 437 PHE A O 1
ATOM 2923 N N . ALA A 1 438 ? 103.225 115.053 94.564 1.00 52.90 438 ALA A N 1
ATOM 2924 C CA . ALA A 1 438 ? 102.021 114.585 93.887 1.00 52.90 438 ALA A CA 1
ATOM 2925 C C . ALA A 1 438 ? 101.219 115.744 93.314 1.00 52.90 438 ALA A C 1
ATOM 2926 O O . ALA A 1 438 ? 100.658 115.634 92.220 1.00 52.90 438 ALA A O 1
ATOM 2928 N N . MET A 1 439 ? 101.137 116.859 94.045 1.00 57.61 439 MET A N 1
ATOM 2929 C CA . MET A 1 439 ? 100.467 118.033 93.503 1.00 57.61 439 MET A CA 1
ATOM 2930 C C . MET A 1 439 ? 101.190 118.576 92.280 1.00 57.61 439 MET A C 1
ATOM 2931 O O . MET A 1 439 ? 100.540 119.001 91.320 1.00 57.61 439 MET A O 1
ATOM 2936 N N . ALA A 1 440 ? 102.525 118.579 92.295 1.00 54.97 440 ALA A N 1
ATOM 2937 C CA . ALA A 1 440 ? 103.265 119.000 91.109 1.00 54.97 440 ALA A CA 1
ATOM 2938 C C . ALA A 1 440 ? 102.966 118.089 89.924 1.00 54.97 440 ALA A C 1
ATOM 2939 O O . ALA A 1 440 ? 102.754 118.564 88.799 1.00 54.97 440 ALA A O 1
ATOM 2941 N N . LYS A 1 441 ? 102.936 116.775 90.160 1.00 58.02 441 LYS A N 1
ATOM 2942 C CA . LYS A 1 441 ? 102.624 115.838 89.085 1.00 58.02 441 LYS A CA 1
ATOM 2943 C C . LYS A 1 441 ? 101.214 116.057 88.551 1.00 58.02 441 LYS A C 1
ATOM 2944 O O . LYS A 1 441 ? 100.990 116.021 87.336 1.00 58.02 441 LYS A O 1
ATOM 2950 N N . GLY A 1 442 ? 100.248 116.277 89.444 1.00 56.66 442 GLY A N 1
ATOM 2951 C CA . GLY A 1 442 ? 98.887 116.529 89.002 1.00 56.66 442 GLY A CA 1
ATOM 2952 C C . GLY A 1 442 ? 98.756 117.822 88.222 1.00 56.66 442 GLY A C 1
ATOM 2953 O O . GLY A 1 442 ? 98.017 117.892 87.237 1.00 56.66 442 GLY A O 1
ATOM 2954 N N . CYS A 1 443 ? 99.468 118.865 88.654 1.00 59.41 443 CYS A N 1
ATOM 2955 C CA . CYS A 1 443 ? 99.460 120.127 87.922 1.00 59.41 443 CYS A CA 1
ATOM 2956 C C . CYS A 1 443 ? 100.054 119.956 86.531 1.00 59.41 443 CYS A C 1
ATOM 2957 O O . CYS A 1 443 ? 99.547 120.525 85.557 1.00 59.41 443 CYS A O 1
ATOM 2960 N N . GLU A 1 444 ? 101.133 119.178 86.419 1.00 62.15 444 GLU A N 1
ATOM 2961 C CA . GLU A 1 444 ? 101.744 118.961 85.111 1.00 62.15 444 GLU A CA 1
ATOM 2962 C C . GLU A 1 444 ? 100.849 118.125 84.201 1.00 62.15 444 GLU A C 1
ATOM 2963 O O . GLU A 1 444 ? 100.677 118.454 83.022 1.00 62.15 444 GLU A O 1
ATOM 2969 N N . GLU A 1 445 ? 100.270 117.044 84.728 1.00 63.91 445 GLU A N 1
ATOM 2970 C CA . GLU A 1 445 ? 99.519 116.116 83.887 1.00 63.91 445 GLU A CA 1
ATOM 2971 C C . GLU A 1 445 ? 98.163 116.677 83.476 1.00 63.91 445 GLU A C 1
ATOM 2972 O O . GLU A 1 445 ? 97.721 116.464 82.341 1.00 63.91 445 GLU A O 1
ATOM 2978 N N . SER A 1 446 ? 97.487 117.391 84.377 1.00 59.67 446 SER A N 1
ATOM 2979 C CA . SER A 1 446 ? 96.154 117.903 84.083 1.00 59.67 446 SER A CA 1
ATOM 2980 C C . SER A 1 446 ? 96.162 119.047 83.080 1.00 59.67 446 SER A C 1
ATOM 2981 O O . SER A 1 446 ? 95.088 119.447 82.618 1.00 59.67 446 SER A O 1
ATOM 2984 N N . GLY A 1 447 ? 97.330 119.579 82.732 1.00 58.13 447 GLY A N 1
ATOM 2985 C CA . GLY A 1 447 ? 97.397 120.736 81.867 1.00 58.13 447 GLY A CA 1
ATOM 2986 C C . GLY A 1 447 ? 97.217 122.060 82.569 1.00 58.13 447 GLY A C 1
ATOM 2987 O O . GLY A 1 447 ? 97.118 123.091 81.896 1.00 58.13 447 GLY A O 1
ATOM 2988 N N . LEU A 1 448 ? 97.162 122.064 83.903 1.00 57.46 448 LEU A N 1
ATOM 2989 C CA . LEU A 1 448 ? 97.016 123.314 84.638 1.00 57.46 448 LEU A CA 1
ATOM 2990 C C . LEU A 1 448 ? 98.238 124.207 84.474 1.00 57.46 448 LEU A C 1
ATOM 2991 O O . LEU A 1 448 ? 98.113 125.436 84.510 1.00 57.46 448 LEU A O 1
ATOM 2996 N N . SER A 1 449 ? 99.421 123.615 84.297 1.00 57.50 449 SER A N 1
ATOM 2997 C CA . SER A 1 449 ? 100.621 124.415 84.079 1.00 57.50 449 SER A CA 1
ATOM 2998 C C . SER A 1 449 ? 100.523 125.220 82.790 1.00 57.50 449 SER A C 1
ATOM 2999 O O . SER A 1 449 ? 100.901 126.396 82.753 1.00 57.50 449 SER A O 1
ATOM 3002 N N . VAL A 1 450 ? 100.016 124.604 81.720 1.00 57.31 450 VAL A N 1
ATOM 3003 C CA . VAL A 1 450 ? 99.868 125.316 80.453 1.00 57.31 450 VAL A CA 1
ATOM 3004 C C . VAL A 1 450 ? 98.887 126.472 80.603 1.00 57.31 450 VAL A C 1
ATOM 3005 O O . VAL A 1 450 ? 99.122 127.578 80.100 1.00 57.31 450 VAL A O 1
ATOM 3009 N N . TRP A 1 451 ? 97.772 126.235 81.298 1.00 59.35 451 TRP A N 1
ATOM 3010 C CA . TRP A 1 451 ? 96.799 127.299 81.525 1.00 59.35 451 TRP A CA 1
ATOM 3011 C C . TRP A 1 451 ? 97.397 128.431 82.351 1.00 59.35 451 TRP A C 1
ATOM 3012 O O . TRP A 1 451 ? 97.167 129.611 82.060 1.00 59.35 451 TRP A O 1
ATOM 3023 N N . ILE A 1 452 ? 98.167 128.092 83.388 1.00 60.38 452 ILE A N 1
ATOM 3024 C CA . ILE A 1 452 ? 98.802 129.114 84.216 1.00 60.38 452 ILE A CA 1
ATOM 3025 C C . ILE A 1 452 ? 99.781 129.935 83.388 1.00 60.38 452 ILE A C 1
ATOM 3026 O O . ILE A 1 452 ? 99.815 131.168 83.482 1.00 60.38 452 ILE A O 1
ATOM 3031 N N . GLY A 1 453 ? 100.588 129.266 82.562 1.00 61.84 453 GLY A N 1
ATOM 3032 C CA . GLY A 1 453 ? 101.497 129.986 81.686 1.00 61.84 453 GLY A CA 1
ATOM 3033 C C . GLY A 1 453 ? 100.767 130.897 80.719 1.00 61.84 453 GLY A C 1
ATOM 3034 O O . GLY A 1 453 ? 101.225 132.004 80.427 1.00 61.84 453 GLY A O 1
ATOM 3035 N N . GLY A 1 454 ? 99.623 130.442 80.205 1.00 62.55 454 GLY A N 1
ATOM 3036 C CA . GLY A 1 454 ? 98.799 131.307 79.380 1.00 62.55 454 GLY A CA 1
ATOM 3037 C C . GLY A 1 454 ? 98.261 132.506 80.135 1.00 62.55 454 GLY A C 1
ATOM 3038 O O . GLY A 1 454 ? 98.097 133.585 79.560 1.00 62.55 454 GLY A O 1
ATOM 3039 N N . GLN A 1 455 ? 97.977 132.336 81.428 1.00 66.11 455 GLN A N 1
ATOM 3040 C CA . GLN A 1 455 ? 97.486 133.445 82.238 1.00 66.11 455 GLN A CA 1
ATOM 3041 C C . GLN A 1 455 ? 98.582 134.440 82.597 1.00 66.11 455 GLN A C 1
ATOM 3042 O O . GLN A 1 455 ? 98.270 135.580 82.958 1.00 66.11 455 GLN A O 1
ATOM 3048 N N . LEU A 1 456 ? 99.851 134.042 82.510 1.00 66.63 456 LEU A N 1
ATOM 3049 C CA . LEU A 1 456 ? 100.971 134.908 82.851 1.00 66.63 456 LEU A CA 1
ATOM 3050 C C . LEU A 1 456 ? 101.455 135.738 81.667 1.00 66.63 456 LEU A C 1
ATOM 3051 O O . LEU A 1 456 ? 102.603 136.196 81.670 1.00 66.63 456 LEU A O 1
ATOM 3056 N N . HIS A 1 457 ? 100.607 135.934 80.659 1.00 75.07 457 HIS A N 1
ATOM 3057 C CA . HIS A 1 457 ? 101.011 136.705 79.486 1.00 75.07 457 HIS A CA 1
ATOM 3058 C C . HIS A 1 457 ? 101.398 138.150 79.795 1.00 75.07 457 HIS A C 1
ATOM 3059 O O . HIS A 1 457 ? 102.428 138.602 79.266 1.00 75.07 457 HIS A O 1
ATOM 3066 N N . PRO A 1 458 ? 100.653 138.921 80.598 1.00 74.16 458 PRO A N 1
ATOM 3067 C CA . PRO A 1 458 ? 101.047 140.324 80.822 1.00 74.16 458 PRO A CA 1
ATOM 3068 C C . PRO A 1 458 ? 102.396 140.493 81.500 1.00 74.16 458 PRO A C 1
ATOM 3069 O O . PRO A 1 458 ? 102.993 141.571 81.389 1.00 74.16 458 PRO A O 1
ATOM 3073 N N . LEU A 1 459 ? 102.897 139.476 82.196 1.00 73.68 459 LEU A N 1
ATOM 3074 C CA . LEU A 1 459 ? 104.175 139.570 82.889 1.00 73.68 459 LEU A CA 1
ATOM 3075 C C . LEU A 1 459 ? 105.359 139.182 82.013 1.00 73.68 459 LEU A C 1
ATOM 3076 O O . LEU A 1 459 ? 106.492 139.167 82.503 1.00 73.68 459 LEU A O 1
ATOM 3081 N N . GLU A 1 460 ? 105.129 138.870 80.737 1.00 76.67 460 GLU A N 1
ATOM 3082 C CA . GLU A 1 460 ? 106.205 138.430 79.858 1.00 76.67 460 GLU A CA 1
ATOM 3083 C C . GLU A 1 460 ? 107.198 139.537 79.525 1.00 76.67 460 GLU A C 1
ATOM 3084 O O . GLU A 1 460 ? 108.296 139.232 79.047 1.00 76.67 460 GLU A O 1
ATOM 3090 N N . ASN A 1 461 ? 106.849 140.800 79.758 1.00 77.32 461 ASN A N 1
ATOM 3091 C CA . ASN A 1 461 ? 107.734 141.917 79.458 1.00 77.32 461 ASN A CA 1
ATOM 3092 C C . ASN A 1 461 ? 108.561 142.364 80.657 1.00 77.32 461 ASN A C 1
ATOM 3093 O O . ASN A 1 461 ? 109.366 143.291 80.524 1.00 77.32 461 ASN A O 1
ATOM 3098 N N . VAL A 1 462 ? 108.383 141.738 81.812 1.00 71.58 462 VAL A N 1
ATOM 3099 C CA . VAL A 1 462 ? 109.141 142.123 83.008 1.00 71.58 462 VAL A CA 1
ATOM 3100 C C . VAL A 1 462 ? 110.593 141.683 82.846 1.00 71.58 462 VAL A C 1
ATOM 3101 O O . VAL A 1 462 ? 110.845 140.549 82.402 1.00 71.58 462 VAL A O 1
ATOM 3105 N N . PRO A 1 463 ? 111.568 142.530 83.165 1.00 67.39 463 PRO A N 1
ATOM 3106 C CA . PRO A 1 463 ? 112.973 142.107 83.112 1.00 67.39 463 PRO A CA 1
ATOM 3107 C C . PRO A 1 463 ? 113.228 140.951 84.061 1.00 67.39 463 PRO A C 1
ATOM 3108 O O . PRO A 1 463 ? 112.648 140.897 85.156 1.00 67.39 463 PRO A O 1
ATOM 3112 N N . PRO A 1 464 ? 114.081 139.999 83.669 1.00 62.03 464 PRO A N 1
ATOM 3113 C CA . PRO A 1 464 ? 114.288 138.808 84.514 1.00 62.03 464 PRO A CA 1
ATOM 3114 C C . PRO A 1 464 ? 114.795 139.118 85.913 1.00 62.03 464 PRO A C 1
ATOM 3115 O O . PRO A 1 464 ? 114.351 138.483 86.877 1.00 62.03 464 PRO A O 1
ATOM 3119 N N . ALA A 1 465 ? 115.713 140.077 86.058 1.00 61.65 465 ALA A N 1
ATOM 3120 C CA . ALA A 1 465 ? 116.202 140.429 87.388 1.00 61.65 465 ALA A CA 1
ATOM 3121 C C . ALA A 1 465 ? 115.101 141.062 88.228 1.00 61.65 465 ALA A C 1
ATOM 3122 O O . ALA A 1 465 ? 114.951 140.746 89.417 1.00 61.65 465 ALA A O 1
ATOM 3124 N N . LEU A 1 466 ? 114.316 141.955 87.623 1.00 62.79 466 LEU A N 1
ATOM 3125 C CA . LEU A 1 466 ? 113.170 142.521 88.323 1.00 62.79 466 LEU A CA 1
ATOM 3126 C C . LEU A 1 466 ? 112.160 141.438 88.673 1.00 62.79 466 LEU A C 1
ATOM 3127 O O . LEU A 1 466 ? 111.537 141.483 89.738 1.00 62.79 466 LEU A O 1
ATOM 3132 N N . ALA A 1 467 ? 111.986 140.456 87.786 1.00 60.85 467 ALA A N 1
ATOM 3133 C CA . ALA A 1 467 ? 111.091 139.343 88.084 1.00 60.85 467 ALA A CA 1
ATOM 3134 C C . ALA A 1 467 ? 111.577 138.556 89.294 1.00 60.85 467 ALA A C 1
ATOM 3135 O O . ALA A 1 467 ? 110.776 138.177 90.157 1.00 60.85 467 ALA A O 1
ATOM 3137 N N . VAL A 1 468 ? 112.886 138.304 89.375 1.00 57.26 468 VAL A N 1
ATOM 3138 C CA . VAL A 1 468 ? 113.446 137.620 90.539 1.00 57.26 468 VAL A CA 1
ATOM 3139 C C . VAL A 1 468 ? 113.182 138.429 91.800 1.00 57.26 468 VAL A C 1
ATOM 3140 O O . VAL A 1 468 ? 112.773 137.888 92.834 1.00 57.26 468 VAL A O 1
ATOM 3144 N N . LEU A 1 469 ? 113.411 139.742 91.729 1.00 58.54 469 LEU A N 1
ATOM 3145 C CA . LEU A 1 469 ? 113.188 140.590 92.896 1.00 58.54 469 LEU A CA 1
ATOM 3146 C C . LEU A 1 469 ? 111.733 140.531 93.351 1.00 58.54 469 LEU A C 1
ATOM 3147 O O . LEU A 1 469 ? 111.451 140.355 94.543 1.00 58.54 469 LEU A O 1
ATOM 3152 N N . LEU A 1 470 ? 110.795 140.657 92.408 1.00 59.16 470 LEU A N 1
ATOM 3153 C CA . LEU A 1 470 ? 109.379 140.652 92.767 1.00 59.16 470 LEU A CA 1
ATOM 3154 C C . LEU A 1 470 ? 108.944 139.307 93.335 1.00 59.16 470 LEU A C 1
ATOM 3155 O O . LEU A 1 470 ? 108.221 139.263 94.337 1.00 59.16 470 LEU A O 1
ATOM 3160 N N . ILE A 1 471 ? 109.358 138.199 92.714 1.00 56.97 471 ILE A N 1
ATOM 3161 C CA . ILE A 1 471 ? 108.923 136.898 93.216 1.00 56.97 471 ILE A CA 1
ATOM 3162 C C . ILE A 1 471 ? 109.535 136.626 94.583 1.00 56.97 471 ILE A C 1
ATOM 3163 O O . ILE A 1 471 ? 108.876 136.070 95.470 1.00 56.97 471 ILE A O 1
ATOM 3168 N N . THR A 1 472 ? 110.793 137.032 94.789 1.00 57.20 472 THR A N 1
ATOM 3169 C CA . THR A 1 472 ? 111.415 136.854 96.094 1.00 57.20 472 THR A CA 1
ATOM 3170 C C . THR A 1 472 ? 110.691 137.665 97.159 1.00 57.20 472 THR A C 1
ATOM 3171 O O . THR A 1 472 ? 110.429 137.163 98.256 1.00 57.20 472 THR A O 1
ATOM 3175 N N . VAL A 1 473 ? 110.337 138.915 96.846 1.00 57.23 473 VAL A N 1
ATOM 3176 C CA . VAL A 1 473 ? 109.622 139.749 97.810 1.00 57.23 473 VAL A CA 1
ATOM 3177 C C . VAL A 1 473 ? 108.260 139.145 98.133 1.00 57.23 473 VAL A C 1
ATOM 3178 O O . VAL A 1 473 ? 107.857 139.060 99.301 1.00 57.23 473 VAL A O 1
ATOM 3182 N N . VAL A 1 474 ? 107.534 138.708 97.100 1.00 56.94 474 VAL A N 1
ATOM 3183 C CA . VAL A 1 474 ? 106.193 138.165 97.301 1.00 56.94 474 VAL A CA 1
ATOM 3184 C C . VAL A 1 474 ? 106.250 136.904 98.153 1.00 56.94 474 VAL A C 1
ATOM 3185 O O . VAL A 1 474 ? 105.465 136.731 99.093 1.00 56.94 474 VAL A O 1
ATOM 3189 N N . ILE A 1 475 ? 107.188 136.008 97.846 1.00 55.81 475 ILE A N 1
ATOM 3190 C CA . ILE A 1 475 ? 107.283 134.756 98.587 1.00 55.81 475 ILE A CA 1
ATOM 3191 C C . ILE A 1 475 ? 107.755 135.009 100.015 1.00 55.81 475 ILE A C 1
ATOM 3192 O O . ILE A 1 475 ? 107.275 134.373 100.961 1.00 55.81 475 ILE A O 1
ATOM 3197 N N . ALA A 1 476 ? 108.688 135.947 100.200 1.00 59.85 476 ALA A N 1
ATOM 3198 C CA . ALA A 1 476 ? 109.170 136.258 101.541 1.00 59.85 476 ALA A CA 1
ATOM 3199 C C . ALA A 1 476 ? 108.065 136.852 102.403 1.00 59.85 476 ALA A C 1
ATOM 3200 O O . ALA A 1 476 ? 107.965 136.541 103.595 1.00 59.85 476 ALA A O 1
ATOM 3202 N N . PHE A 1 477 ? 107.227 137.714 101.824 1.00 64.51 477 PHE A N 1
ATOM 3203 C CA . PHE A 1 477 ? 106.145 138.309 102.596 1.00 64.51 477 PHE A CA 1
ATOM 3204 C C . PHE A 1 477 ? 104.907 137.424 102.656 1.00 64.51 477 PHE A C 1
ATOM 3205 O O . PHE A 1 477 ? 103.971 137.744 103.397 1.00 64.51 477 PHE A O 1
ATOM 3213 N N . PHE A 1 478 ? 104.879 136.327 101.903 1.00 60.44 478 PHE A N 1
ATOM 3214 C CA . PHE A 1 478 ? 103.797 135.360 102.025 1.00 60.44 478 PHE A CA 1
ATOM 3215 C C . PHE A 1 478 ? 104.146 134.242 102.998 1.00 60.44 478 PHE A C 1
ATOM 3216 O O . PHE A 1 478 ? 103.261 133.743 103.703 1.00 60.44 478 PHE A O 1
ATOM 3224 N N . THR A 1 479 ? 105.422 133.858 103.077 1.00 58.08 479 THR A N 1
ATOM 3225 C CA . THR A 1 479 ? 105.844 132.833 104.023 1.00 58.08 479 THR A CA 1
ATOM 3226 C C . THR A 1 479 ? 105.858 133.331 105.462 1.00 58.08 479 THR A C 1
ATOM 3227 O O . THR A 1 479 ? 106.041 132.520 106.376 1.00 58.08 479 THR A O 1
ATOM 3231 N N . GLU A 1 480 ? 105.677 134.635 105.685 1.00 61.22 480 GLU A N 1
ATOM 3232 C CA . GLU A 1 480 ? 105.608 135.160 107.043 1.00 61.22 480 GLU A CA 1
ATOM 3233 C C . GLU A 1 480 ? 104.367 134.685 107.785 1.00 61.22 480 GLU A C 1
ATOM 3234 O O . GLU A 1 480 ? 104.331 134.759 109.017 1.00 61.22 480 GLU A O 1
ATOM 3240 N N . PHE A 1 481 ? 103.351 134.203 107.067 1.00 62.12 481 PHE A N 1
ATOM 3241 C CA . PHE A 1 481 ? 102.097 133.789 107.677 1.00 62.12 481 PHE A CA 1
ATOM 3242 C C . PHE A 1 481 ? 101.838 132.292 107.598 1.00 62.12 481 PHE A C 1
ATOM 3243 O O . PHE A 1 481 ? 100.981 131.795 108.335 1.00 62.12 481 PHE A O 1
ATOM 3251 N N . ALA A 1 482 ? 102.546 131.568 106.737 1.00 59.71 482 ALA A N 1
ATOM 3252 C CA . ALA A 1 482 ? 102.314 130.147 106.532 1.00 59.71 482 ALA A CA 1
ATOM 3253 C C . ALA A 1 482 ? 103.633 129.391 106.610 1.00 59.71 482 ALA A C 1
ATOM 3254 O O . ALA A 1 482 ? 104.714 129.981 106.673 1.00 59.71 482 ALA A O 1
ATOM 3256 N N . SER A 1 483 ? 103.527 128.065 106.612 1.00 58.12 483 SER A N 1
ATOM 3257 C CA . SER A 1 483 ? 104.709 127.216 106.639 1.00 58.12 483 SER A CA 1
ATOM 3258 C C . SER A 1 483 ? 105.531 127.405 105.370 1.00 58.12 483 SER A C 1
ATOM 3259 O O . SER A 1 483 ? 104.987 127.627 104.285 1.00 58.12 483 SER A O 1
ATOM 3262 N N . ASN A 1 484 ? 106.855 127.324 105.515 1.00 56.42 484 ASN A N 1
ATOM 3263 C CA . ASN A 1 484 ? 107.742 127.491 104.368 1.00 56.42 484 ASN A CA 1
ATOM 3264 C C . ASN A 1 484 ? 107.517 126.395 103.335 1.00 56.42 484 ASN A C 1
ATOM 3265 O O . ASN A 1 484 ? 107.489 126.658 102.126 1.00 56.42 484 ASN A O 1
ATOM 3270 N N . THR A 1 485 ? 107.362 125.152 103.798 1.00 54.89 485 THR A N 1
ATOM 3271 C CA . THR A 1 485 ? 107.185 124.032 102.879 1.00 54.89 485 THR A CA 1
ATOM 3272 C C . THR A 1 485 ? 105.906 124.185 102.067 1.00 54.89 485 THR A C 1
ATOM 3273 O O . THR A 1 485 ? 105.911 124.019 100.843 1.00 54.89 485 THR A O 1
ATOM 3277 N N . ALA A 1 486 ? 104.797 124.515 102.733 1.00 52.98 486 ALA A N 1
ATOM 3278 C CA . ALA A 1 486 ? 103.542 124.714 102.017 1.00 52.98 486 ALA A CA 1
ATOM 3279 C C . ALA A 1 486 ? 103.640 125.886 101.050 1.00 52.98 486 ALA A C 1
ATOM 3280 O O . ALA A 1 486 ? 103.135 125.817 99.922 1.00 52.98 486 ALA A O 1
ATOM 3282 N N . THR A 1 487 ? 104.289 126.972 101.477 1.00 53.05 487 THR A N 1
ATOM 3283 C CA . THR A 1 487 ? 104.438 128.141 100.618 1.00 53.05 487 THR A CA 1
ATOM 3284 C C . THR A 1 487 ? 105.195 127.793 99.343 1.00 53.05 487 THR A C 1
ATOM 3285 O O . THR A 1 487 ? 104.759 128.133 98.236 1.00 53.05 487 THR A O 1
ATOM 3289 N N . ILE A 1 488 ? 106.332 127.106 99.476 1.00 50.49 488 ILE A N 1
ATOM 3290 C CA . ILE A 1 488 ? 107.110 126.770 98.289 1.00 50.49 488 ILE A CA 1
ATOM 3291 C C . ILE A 1 488 ? 106.366 125.754 97.431 1.00 50.49 488 ILE A C 1
ATOM 3292 O O . ILE A 1 488 ? 106.405 125.827 96.198 1.00 50.49 488 ILE A O 1
ATOM 3297 N N . ILE A 1 489 ? 105.649 124.816 98.059 1.00 50.84 489 ILE A N 1
ATOM 3298 C CA . ILE A 1 489 ? 104.868 123.846 97.297 1.00 50.84 489 ILE A CA 1
ATOM 3299 C C . ILE A 1 489 ? 103.846 124.559 96.425 1.00 50.84 489 ILE A C 1
ATOM 3300 O O . ILE A 1 489 ? 103.681 124.238 95.242 1.00 50.84 489 ILE A O 1
ATOM 3305 N N . ILE A 1 490 ? 103.150 125.542 96.994 1.00 53.55 490 ILE A N 1
ATOM 3306 C CA . ILE A 1 490 ? 102.114 126.243 96.244 1.00 53.55 490 ILE A CA 1
ATOM 3307 C C . ILE A 1 490 ? 102.727 127.128 95.164 1.00 53.55 490 ILE A C 1
ATOM 3308 O O . ILE A 1 490 ? 102.221 127.193 94.037 1.00 53.55 490 ILE A O 1
ATOM 3313 N N . PHE A 1 491 ? 103.829 127.814 95.478 1.00 55.24 491 PHE A N 1
ATOM 3314 C CA . PHE A 1 491 ? 104.336 128.844 94.577 1.00 55.24 491 PHE A CA 1
ATOM 3315 C C . PHE A 1 491 ? 105.280 128.320 93.500 1.00 55.24 491 PHE A C 1
ATOM 3316 O O . PHE A 1 491 ? 105.488 129.016 92.500 1.00 55.24 491 PHE A O 1
ATOM 3324 N N . LEU A 1 492 ? 105.857 127.130 93.667 1.00 52.39 492 LEU A N 1
ATOM 3325 C CA . LEU A 1 492 ? 106.860 126.665 92.712 1.00 52.39 492 LEU A CA 1
ATOM 3326 C C . LEU A 1 492 ? 106.327 126.445 91.297 1.00 52.39 492 LEU A C 1
ATOM 3327 O O . LEU A 1 492 ? 107.022 126.844 90.345 1.00 52.39 492 LEU A O 1
ATOM 3332 N N . PRO A 1 493 ? 105.166 125.810 91.074 1.00 53.28 493 PRO A N 1
ATOM 3333 C CA . PRO A 1 493 ? 104.670 125.700 89.689 1.00 53.28 493 PRO A CA 1
ATOM 3334 C C . PRO A 1 493 ? 104.475 127.046 89.014 1.00 53.28 493 PRO A C 1
ATOM 3335 O O . PRO A 1 493 ? 104.740 127.182 87.811 1.00 53.28 493 PRO A O 1
ATOM 3339 N N . VAL A 1 494 ? 104.021 128.050 89.767 1.00 54.02 494 VAL A N 1
ATOM 3340 C CA . VAL A 1 494 ? 103.869 129.389 89.207 1.00 54.02 494 VAL A CA 1
ATOM 3341 C C . VAL A 1 494 ? 105.220 129.935 88.771 1.00 54.02 494 VAL A C 1
ATOM 3342 O O . VAL A 1 494 ? 105.344 130.538 87.700 1.00 54.02 494 VAL A O 1
ATOM 3346 N N . LEU A 1 495 ? 106.251 129.737 89.596 1.00 53.08 495 LEU A N 1
ATOM 3347 C CA . LEU A 1 495 ? 107.587 130.201 89.236 1.00 53.08 495 LEU A CA 1
ATOM 3348 C C . LEU A 1 495 ? 108.099 129.496 87.987 1.00 53.08 495 LEU A C 1
ATOM 3349 O O . LEU A 1 495 ? 108.690 130.131 87.106 1.00 53.08 495 LEU A O 1
ATOM 3354 N N . ALA A 1 496 ? 107.882 128.182 87.894 1.00 54.01 496 ALA A N 1
ATOM 3355 C CA . ALA A 1 496 ? 108.334 127.444 86.718 1.00 54.01 496 ALA A CA 1
ATOM 3356 C C . ALA A 1 496 ? 107.638 127.936 85.455 1.00 54.01 496 ALA A C 1
ATOM 3357 O O . ALA A 1 496 ? 108.285 128.150 84.420 1.00 54.01 496 ALA A O 1
ATOM 3359 N N . GLU A 1 497 ? 106.320 128.136 85.522 1.00 57.18 497 GLU A N 1
ATOM 3360 C CA . GLU A 1 497 ? 105.593 128.607 84.348 1.00 57.18 497 GLU A CA 1
ATOM 3361 C C . GLU A 1 497 ? 105.987 130.033 83.983 1.00 57.18 497 GLU A C 1
ATOM 3362 O O . GLU A 1 497 ? 106.088 130.369 82.798 1.00 57.18 497 GLU A O 1
ATOM 3368 N N . LEU A 1 498 ? 106.215 130.885 84.985 1.00 57.31 498 LEU A N 1
ATOM 3369 C CA . LEU A 1 498 ? 106.663 132.245 84.711 1.00 57.31 498 LEU A CA 1
ATOM 3370 C C . LEU A 1 498 ? 108.031 132.246 84.043 1.00 57.31 498 LEU A C 1
ATOM 3371 O O . LEU A 1 498 ? 108.279 133.032 83.123 1.00 57.31 498 LEU A O 1
ATOM 3376 N N . ALA A 1 499 ? 108.933 131.374 84.497 1.00 57.07 499 ALA A N 1
ATOM 3377 C CA . ALA A 1 499 ? 110.246 131.276 83.871 1.00 57.07 499 ALA A CA 1
ATOM 3378 C C . ALA A 1 499 ? 110.138 130.779 82.436 1.00 57.07 499 ALA A C 1
ATOM 3379 O O . ALA A 1 499 ? 110.858 131.255 81.551 1.00 57.07 499 ALA A O 1
ATOM 3381 N N . ILE A 1 500 ? 109.251 129.812 82.189 1.00 60.33 500 ILE A N 1
ATOM 3382 C CA . ILE A 1 500 ? 109.030 129.348 80.821 1.00 60.33 500 ILE A CA 1
ATOM 3383 C C . ILE A 1 500 ? 108.514 130.487 79.950 1.00 60.33 500 ILE A C 1
ATOM 3384 O O . ILE A 1 500 ? 108.954 130.667 78.808 1.00 60.33 500 ILE A O 1
ATOM 3389 N N . ARG A 1 501 ? 107.577 131.277 80.478 1.00 64.61 501 ARG A N 1
ATOM 3390 C CA . ARG A 1 501 ? 107.015 132.387 79.713 1.00 64.61 501 ARG A CA 1
ATOM 3391 C C . ARG A 1 501 ? 108.039 133.496 79.495 1.00 64.61 501 ARG A C 1
ATOM 3392 O O . ARG A 1 501 ? 107.955 134.239 78.511 1.00 64.61 501 ARG A O 1
ATOM 3400 N N . LEU A 1 502 ? 109.008 133.627 80.401 1.00 63.35 502 LEU A N 1
ATOM 3401 C CA . LEU A 1 502 ? 109.940 134.747 80.365 1.00 63.35 502 LEU A CA 1
ATOM 3402 C C . LEU A 1 502 ? 111.196 134.476 79.548 1.00 63.35 502 LEU A C 1
ATOM 3403 O O . LEU A 1 502 ? 112.101 135.317 79.561 1.00 63.35 502 LEU A O 1
ATOM 3408 N N . ARG A 1 503 ? 111.288 133.328 78.869 1.00 69.05 503 ARG A N 1
ATOM 3409 C CA . ARG A 1 503 ? 112.396 133.040 77.954 1.00 69.05 503 ARG A CA 1
ATOM 3410 C C . ARG A 1 503 ? 113.705 132.874 78.735 1.00 69.05 503 ARG A C 1
ATOM 3411 O O . ARG A 1 503 ? 114.805 132.982 78.190 1.00 69.05 503 ARG A O 1
ATOM 3419 N N . VAL A 1 504 ? 113.588 132.589 80.031 1.00 60.20 504 VAL A N 1
ATOM 3420 C CA . VAL A 1 504 ? 114.745 132.499 80.913 1.00 60.20 504 VAL A CA 1
ATOM 3421 C C . VAL A 1 504 ? 114.795 131.121 81.562 1.00 60.20 504 VAL A C 1
ATOM 3422 O O . VAL A 1 504 ? 113.823 130.361 81.563 1.00 60.20 504 VAL A O 1
ATOM 3426 N N . HIS A 1 505 ? 115.955 130.815 82.135 1.00 55.15 505 HIS A N 1
ATOM 3427 C CA . HIS A 1 505 ? 116.186 129.513 82.746 1.00 55.15 505 HIS A CA 1
ATOM 3428 C C . HIS A 1 505 ? 115.210 129.289 83.898 1.00 55.15 505 HIS A C 1
ATOM 3429 O O . HIS A 1 505 ? 115.021 130.190 84.726 1.00 55.15 505 HIS A O 1
ATOM 3436 N N . PRO A 1 506 ? 114.563 128.122 83.977 1.00 53.94 506 PRO A N 1
ATOM 3437 C CA . PRO A 1 506 ? 113.603 127.893 85.072 1.00 53.94 506 PRO A CA 1
ATOM 3438 C C . PRO A 1 506 ? 114.213 128.023 86.455 1.00 53.94 506 PRO A C 1
ATOM 3439 O O . PRO A 1 506 ? 113.560 128.541 87.370 1.00 53.94 506 PRO A O 1
ATOM 3443 N N . LEU A 1 507 ? 115.455 127.572 86.631 1.00 50.64 507 LEU A N 1
ATOM 3444 C CA . LEU A 1 507 ? 116.090 127.667 87.940 1.00 50.64 507 LEU A CA 1
ATOM 3445 C C . LEU A 1 507 ? 116.272 129.113 88.369 1.00 50.64 507 LEU A C 1
ATOM 3446 O O . LEU A 1 507 ? 116.175 129.415 89.562 1.00 50.64 507 LEU A O 1
ATOM 3451 N N . TYR A 1 508 ? 116.486 130.019 87.412 1.00 50.88 508 TYR A N 1
ATOM 3452 C CA . TYR A 1 508 ? 116.706 131.426 87.723 1.00 50.88 508 TYR A CA 1
ATOM 3453 C C . TYR A 1 508 ? 115.539 132.042 88.484 1.00 50.88 508 TYR A C 1
ATOM 3454 O O . TYR A 1 508 ? 115.732 133.038 89.188 1.00 50.88 508 TYR A O 1
ATOM 3463 N N . LEU A 1 509 ? 114.339 131.477 88.361 1.00 50.03 509 LEU A N 1
ATOM 3464 C CA . LEU A 1 509 ? 113.202 131.878 89.178 1.00 50.03 509 LEU A CA 1
ATOM 3465 C C . LEU A 1 509 ? 112.858 130.882 90.274 1.00 50.03 509 LEU A C 1
ATOM 3466 O O . LEU A 1 509 ? 112.364 131.291 91.326 1.00 50.03 509 LEU A O 1
ATOM 3471 N N . MET A 1 510 ? 113.106 129.589 90.053 1.00 49.60 510 MET A N 1
ATOM 3472 C CA . MET A 1 510 ? 112.703 128.581 91.028 1.00 49.60 510 MET A CA 1
ATOM 3473 C C . MET A 1 510 ? 113.608 128.583 92.256 1.00 49.60 510 MET A C 1
ATOM 3474 O O . MET A 1 510 ? 113.123 128.459 93.386 1.00 49.60 510 MET A O 1
ATOM 3479 N N . ILE A 1 511 ? 114.922 128.710 92.057 1.00 48.03 511 ILE A N 1
ATOM 3480 C CA . ILE A 1 511 ? 115.852 128.707 93.189 1.00 48.03 511 ILE A CA 1
ATOM 3481 C C . ILE A 1 511 ? 115.636 129.900 94.115 1.00 48.03 511 ILE A C 1
ATOM 3482 O O . ILE A 1 511 ? 115.574 129.699 95.340 1.00 48.03 511 ILE A O 1
ATOM 3487 N N . PRO A 1 512 ? 115.538 131.147 93.627 1.00 48.11 512 PRO A N 1
ATOM 3488 C CA . PRO A 1 512 ? 115.290 132.257 94.562 1.00 48.11 512 PRO A CA 1
ATOM 3489 C C . PRO A 1 512 ? 114.001 132.104 95.346 1.00 48.11 512 PRO A C 1
ATOM 3490 O O . PRO A 1 512 ? 113.960 132.469 96.523 1.00 48.11 512 PRO A O 1
ATOM 3494 N N . GLY A 1 513 ? 112.947 131.561 94.736 1.00 48.48 513 GLY A N 1
ATOM 3495 C CA . GLY A 1 513 ? 111.726 131.320 95.486 1.00 48.48 513 GLY A CA 1
ATOM 3496 C C . GLY A 1 513 ? 111.916 130.294 96.587 1.00 48.48 513 GLY A C 1
ATOM 3497 O O . GLY A 1 513 ? 111.438 130.475 97.711 1.00 48.48 513 GLY A O 1
ATOM 3498 N N . THR A 1 514 ? 112.631 129.209 96.280 1.00 48.58 514 THR A N 1
ATOM 3499 C CA . THR A 1 514 ? 112.894 128.178 97.278 1.00 48.58 514 THR A CA 1
ATOM 3500 C C . THR A 1 514 ? 113.714 128.728 98.436 1.00 48.58 514 THR A C 1
ATOM 3501 O O . THR A 1 514 ? 113.453 128.405 99.601 1.00 48.58 514 THR A O 1
ATOM 3505 N N . VAL A 1 515 ? 114.713 129.561 98.139 1.00 50.00 515 VAL A N 1
ATOM 3506 C CA . VAL A 1 515 ? 115.529 130.134 99.204 1.00 50.00 515 VAL A CA 1
ATOM 3507 C C . VAL A 1 515 ? 114.728 131.151 100.012 1.00 50.00 515 VAL A C 1
ATOM 3508 O O . VAL A 1 515 ? 114.807 131.182 101.245 1.00 50.00 515 VAL A O 1
ATOM 3512 N N . GLY A 1 516 ? 113.937 131.989 99.337 1.00 51.55 516 GLY A N 1
ATOM 3513 C CA . GLY A 1 516 ? 113.213 133.049 100.011 1.00 51.55 516 GLY A CA 1
ATOM 3514 C C . GLY A 1 516 ? 112.030 132.580 100.827 1.00 51.55 516 GLY A C 1
ATOM 3515 O O . GLY A 1 516 ? 111.624 133.280 101.760 1.00 51.55 516 GLY A O 1
ATOM 3516 N N . CYS A 1 517 ? 111.458 131.420 100.497 1.00 53.57 517 CYS A N 1
ATOM 3517 C CA . CYS A 1 517 ? 110.377 130.896 101.324 1.00 53.57 517 CYS A CA 1
ATOM 3518 C C . CYS A 1 517 ? 110.853 130.539 102.726 1.00 53.57 517 CYS A C 1
ATOM 3519 O O . CYS A 1 517 ? 110.037 130.497 103.651 1.00 53.57 517 CYS A O 1
ATOM 3522 N N . SER A 1 518 ? 112.149 130.284 102.901 1.00 53.14 518 SER A N 1
ATOM 3523 C CA . SER A 1 518 ? 112.714 130.055 104.223 1.00 53.14 518 SER A CA 1
ATOM 3524 C C . SER A 1 518 ? 113.037 131.348 104.958 1.00 53.14 518 SER A C 1
ATOM 3525 O O . SER A 1 518 ? 113.386 131.297 106.142 1.00 53.14 518 SER A O 1
ATOM 3528 N N . PHE A 1 519 ? 112.933 132.498 104.290 1.00 53.93 519 PHE A N 1
ATOM 3529 C CA . PHE A 1 519 ? 113.204 133.794 104.913 1.00 53.93 519 PHE A CA 1
ATOM 3530 C C . PHE A 1 519 ? 111.946 134.274 105.638 1.00 53.93 519 PHE A C 1
ATOM 3531 O O . PHE A 1 519 ? 111.233 135.180 105.204 1.00 53.93 519 PHE A O 1
ATOM 3539 N N . ALA A 1 520 ? 111.678 133.633 106.771 1.00 56.87 520 ALA A N 1
ATOM 3540 C CA . ALA A 1 520 ? 110.511 133.929 107.598 1.00 56.87 520 ALA A CA 1
ATOM 3541 C C . ALA A 1 520 ? 111.012 134.332 108.981 1.00 56.87 520 ALA A C 1
ATOM 3542 O O . ALA A 1 520 ? 111.416 133.479 109.776 1.00 56.87 520 ALA A O 1
ATOM 3544 N N . PHE A 1 521 ? 110.985 135.634 109.265 1.00 57.90 521 PHE A N 1
ATOM 3545 C CA . PHE A 1 521 ? 111.593 136.171 110.471 1.00 57.90 521 PHE A CA 1
ATOM 3546 C C . PHE A 1 521 ? 110.667 137.041 111.309 1.00 57.90 521 PHE A C 1
ATOM 3547 O O . PHE A 1 521 ? 111.006 137.336 112.461 1.00 57.90 521 PHE A O 1
ATOM 3555 N N . MET A 1 522 ? 109.516 137.455 110.782 1.00 63.96 522 MET A N 1
ATOM 3556 C CA . MET A 1 522 ? 108.737 138.515 111.412 1.00 63.96 522 MET A CA 1
ATOM 3557 C C . MET A 1 522 ? 107.767 138.029 112.482 1.00 63.96 522 MET A C 1
ATOM 3558 O O . MET A 1 522 ? 107.529 138.754 113.455 1.00 63.96 522 MET A O 1
ATOM 3563 N N . LEU A 1 523 ? 107.209 136.831 112.348 1.00 61.53 523 LEU A N 1
ATOM 3564 C CA . LEU A 1 523 ? 106.127 136.427 113.230 1.00 61.53 523 LEU A CA 1
ATOM 3565 C C . LEU A 1 523 ? 106.398 135.057 113.830 1.00 61.53 523 LEU A C 1
ATOM 3566 O O . LEU A 1 523 ? 107.113 134.244 113.237 1.00 61.53 523 LEU A O 1
ATOM 3571 N N . PRO A 1 524 ? 105.846 134.776 115.016 1.00 62.26 524 PRO A N 1
ATOM 3572 C CA . PRO A 1 524 ? 105.962 133.417 115.570 1.00 62.26 524 PRO A CA 1
ATOM 3573 C C . PRO A 1 524 ? 105.329 132.359 114.688 1.00 62.26 524 PRO A C 1
ATOM 3574 O O . PRO A 1 524 ? 105.809 131.219 114.652 1.00 62.26 524 PRO A O 1
ATOM 3578 N N . VAL A 1 525 ? 104.254 132.707 113.976 1.00 63.17 525 VAL A N 1
ATOM 3579 C CA . VAL A 1 525 ? 103.576 131.759 113.095 1.00 63.17 525 VAL A CA 1
ATOM 3580 C C . VAL A 1 525 ? 104.366 131.488 111.825 1.00 63.17 525 VAL A C 1
ATOM 3581 O O . VAL A 1 525 ? 104.085 130.506 111.126 1.00 63.17 525 VAL A O 1
ATOM 3585 N N . SER A 1 526 ? 105.372 132.314 111.525 1.00 60.50 526 SER A N 1
ATOM 3586 C CA . SER A 1 526 ? 106.122 132.162 110.282 1.00 60.50 526 SER A CA 1
ATOM 3587 C C . SER A 1 526 ? 106.814 130.806 110.212 1.00 60.50 526 SER A C 1
ATOM 3588 O O . SER A 1 526 ? 106.663 130.069 109.231 1.00 60.50 526 SER A O 1
ATOM 3591 N N . THR A 1 527 ? 107.577 130.458 111.243 1.00 60.78 527 THR A N 1
ATOM 3592 C CA . THR A 1 527 ? 108.271 129.182 111.315 1.00 60.78 527 THR A CA 1
ATOM 3593 C C . THR A 1 527 ? 108.140 128.616 112.720 1.00 60.78 527 THR A C 1
ATOM 3594 O O . THR A 1 527 ? 107.985 129.373 113.685 1.00 60.78 527 THR A O 1
ATOM 3598 N N . PRO A 1 528 ? 108.185 127.294 112.862 1.00 61.11 528 PRO A N 1
ATOM 3599 C CA . PRO A 1 528 ? 108.148 126.681 114.197 1.00 61.11 528 PRO A CA 1
ATOM 3600 C C . PRO A 1 528 ? 109.277 127.163 115.096 1.00 61.11 528 PRO A C 1
ATOM 3601 O O . PRO A 1 528 ? 109.055 127.337 116.304 1.00 61.11 528 PRO A O 1
ATOM 3605 N N . PRO A 1 529 ? 110.502 127.378 114.580 1.00 59.23 529 PRO A N 1
ATOM 3606 C CA . PRO A 1 529 ? 111.534 127.965 115.456 1.00 59.23 529 PRO A CA 1
ATOM 3607 C C . PRO A 1 529 ? 111.137 129.306 116.048 1.00 59.23 529 PRO A C 1
ATOM 3608 O O . PRO A 1 529 ? 111.458 129.588 117.211 1.00 59.23 529 PRO A O 1
ATOM 3612 N N . ASN A 1 530 ? 110.441 130.142 115.276 1.00 59.43 530 ASN A N 1
ATOM 3613 C CA . ASN A 1 530 ? 109.972 131.417 115.807 1.00 59.43 530 ASN A CA 1
ATOM 3614 C C . ASN A 1 530 ? 108.991 131.203 116.952 1.00 59.43 530 ASN A C 1
ATOM 3615 O O . ASN A 1 530 ? 109.043 131.911 117.964 1.00 59.43 530 ASN A O 1
ATOM 3620 N N . SER A 1 531 ? 108.091 130.227 116.812 1.00 62.40 531 SER A N 1
ATOM 3621 C CA . SER A 1 531 ? 107.148 129.928 117.885 1.00 62.40 531 SER A CA 1
ATOM 3622 C C . SER A 1 531 ? 107.866 129.414 119.127 1.00 62.40 531 SER A C 1
ATOM 3623 O O . SER A 1 531 ? 107.515 129.784 120.254 1.00 62.40 531 SER A O 1
ATOM 3626 N N . ILE A 1 532 ? 108.874 128.557 118.943 1.00 62.12 532 ILE A N 1
ATOM 3627 C CA . ILE A 1 532 ? 109.621 128.043 120.089 1.00 62.12 532 ILE A CA 1
ATOM 3628 C C . ILE A 1 532 ? 110.337 129.177 120.811 1.00 62.12 532 ILE A C 1
ATOM 3629 O O . ILE A 1 532 ? 110.359 129.228 122.047 1.00 62.12 532 ILE A O 1
ATOM 3634 N N . ALA A 1 533 ? 110.940 130.098 120.056 1.00 63.66 533 ALA A N 1
ATOM 3635 C CA . ALA A 1 533 ? 111.595 131.243 120.682 1.00 63.66 533 ALA A CA 1
ATOM 3636 C C . ALA A 1 533 ? 110.591 132.133 121.403 1.00 63.66 533 ALA A C 1
ATOM 3637 O O . ALA A 1 533 ? 110.861 132.618 122.508 1.00 63.66 533 ALA A O 1
ATOM 3639 N N . PHE A 1 534 ? 109.428 132.366 120.790 1.00 66.85 534 PHE A N 1
ATOM 3640 C CA . PHE A 1 534 ? 108.407 133.199 121.416 1.00 66.85 534 PHE A CA 1
ATOM 3641 C C . PHE A 1 534 ? 107.843 132.553 122.674 1.00 66.85 534 PHE A C 1
ATOM 3642 O O . PHE A 1 534 ? 107.372 133.258 123.573 1.00 66.85 534 PHE A O 1
ATOM 3650 N N . ALA A 1 535 ? 107.881 131.221 122.755 1.00 67.57 535 ALA A N 1
ATOM 3651 C CA . ALA A 1 535 ? 107.408 130.536 123.952 1.00 67.57 535 ALA A CA 1
ATOM 3652 C C . ALA A 1 535 ? 108.252 130.860 125.178 1.00 67.57 535 ALA A C 1
ATOM 3653 O O . ALA A 1 535 ? 107.804 130.621 126.304 1.00 67.57 535 ALA A O 1
ATOM 3655 N N . SER A 1 536 ? 109.461 131.394 124.987 1.00 70.93 536 SER A N 1
ATOM 3656 C CA . SER A 1 536 ? 110.297 131.767 126.124 1.00 70.93 536 SER A CA 1
ATOM 3657 C C . SER A 1 536 ? 109.694 132.922 126.914 1.00 70.93 536 SER A C 1
ATOM 3658 O O . SER A 1 536 ? 109.849 132.980 128.138 1.00 70.93 536 SER A O 1
ATOM 3661 N N . GLY A 1 537 ? 109.010 133.845 126.238 1.00 72.14 537 GLY A N 1
ATOM 3662 C CA . GLY A 1 537 ? 108.358 134.956 126.893 1.00 72.14 537 GLY A CA 1
ATOM 3663 C C . GLY A 1 537 ? 109.166 136.234 126.971 1.00 72.14 537 GLY A C 1
ATOM 3664 O O . GLY A 1 537 ? 108.612 137.271 127.358 1.00 72.14 537 GLY A O 1
ATOM 3665 N N . HIS A 1 538 ? 110.449 136.202 126.619 1.00 72.18 538 HIS A N 1
ATOM 3666 C CA . HIS A 1 538 ? 111.270 137.405 126.628 1.00 72.18 538 HIS A CA 1
ATOM 3667 C C . HIS A 1 538 ? 111.199 138.186 125.323 1.00 72.18 538 HIS A C 1
ATOM 3668 O O . HIS A 1 538 ? 111.739 139.294 125.254 1.00 72.18 538 HIS A O 1
ATOM 3675 N N . LEU A 1 539 ? 110.547 137.645 124.299 1.00 70.51 539 LEU A N 1
ATOM 3676 C CA . LEU A 1 539 ? 110.467 138.283 122.992 1.00 70.51 539 LEU A CA 1
ATOM 3677 C C . LEU A 1 539 ? 109.057 138.805 122.753 1.00 70.51 539 LEU A C 1
ATOM 3678 O O . LEU A 1 539 ? 108.077 138.099 123.009 1.00 70.51 539 LEU A O 1
ATOM 3683 N N . LEU A 1 540 ? 108.963 140.039 122.274 1.00 72.25 540 LEU A N 1
ATOM 3684 C CA . LEU A 1 540 ? 107.695 140.611 121.854 1.00 72.25 540 LEU A CA 1
ATOM 3685 C C . LEU A 1 540 ? 107.516 140.439 120.349 1.00 72.25 540 LEU A C 1
ATOM 3686 O O . LEU A 1 540 ? 108.472 140.211 119.606 1.00 72.25 540 LEU A O 1
ATOM 3691 N N . VAL A 1 541 ? 106.262 140.545 119.906 1.00 70.40 541 VAL A N 1
ATOM 3692 C CA . VAL A 1 541 ? 105.971 140.444 118.479 1.00 70.40 541 VAL A CA 1
ATOM 3693 C C . VAL A 1 541 ? 106.586 141.617 117.727 1.00 70.40 541 VAL A C 1
ATOM 3694 O O . VAL A 1 541 ? 107.101 141.461 116.612 1.00 70.40 541 VAL A O 1
ATOM 3698 N N . LYS A 1 542 ? 106.553 142.809 118.331 1.00 71.63 542 LYS A N 1
ATOM 3699 C CA . LYS A 1 542 ? 107.104 143.992 117.678 1.00 71.63 542 LYS A CA 1
ATOM 3700 C C . LYS A 1 542 ? 108.608 143.862 117.469 1.00 71.63 542 LYS A C 1
ATOM 3701 O O . LYS A 1 542 ? 109.141 144.315 116.449 1.00 71.63 542 LYS A O 1
ATOM 3707 N N . ASP A 1 543 ? 109.308 143.254 118.428 1.00 72.12 543 ASP A N 1
ATOM 3708 C CA . ASP A 1 543 ? 110.748 143.057 118.290 1.00 72.12 543 ASP A CA 1
ATOM 3709 C C . ASP A 1 543 ? 111.066 142.191 117.078 1.00 72.12 543 ASP A C 1
ATOM 3710 O O . ASP A 1 543 ? 111.922 142.539 116.252 1.00 72.12 543 ASP A O 1
ATOM 3715 N N . MET A 1 544 ? 110.373 141.059 116.950 1.00 68.50 544 MET A N 1
ATOM 3716 C CA . MET A 1 544 ? 110.604 140.185 115.809 1.00 68.50 544 MET A CA 1
ATOM 3717 C C . MET A 1 544 ? 110.201 140.860 114.507 1.00 68.50 544 MET A C 1
ATOM 3718 O O . MET A 1 544 ? 110.861 140.676 113.485 1.00 68.50 544 MET A O 1
ATOM 3723 N N . VAL A 1 545 ? 109.127 141.652 114.523 1.00 66.93 545 VAL A N 1
ATOM 3724 C CA . VAL A 1 545 ? 108.696 142.340 113.306 1.00 66.93 545 VAL A CA 1
ATOM 3725 C C . VAL A 1 545 ? 109.759 143.336 112.848 1.00 66.93 545 VAL A C 1
ATOM 3726 O O . VAL A 1 545 ? 110.130 143.381 111.665 1.00 66.93 545 VAL A O 1
ATOM 3730 N N . ARG A 1 546 ? 110.269 144.146 113.780 1.00 70.02 546 ARG A N 1
ATOM 3731 C CA . ARG A 1 546 ? 111.233 145.177 113.410 1.00 70.02 546 ARG A CA 1
ATOM 3732 C C . ARG A 1 546 ? 112.581 144.579 113.027 1.00 70.02 546 ARG A C 1
ATOM 3733 O O . ARG A 1 546 ? 113.286 145.143 112.183 1.00 70.02 546 ARG A O 1
ATOM 3741 N N . THR A 1 547 ? 112.961 143.446 113.625 1.00 64.55 547 THR A N 1
ATOM 3742 C CA . THR A 1 547 ? 114.169 142.768 113.168 1.00 64.55 547 THR A CA 1
ATOM 3743 C C . THR A 1 547 ? 113.947 142.116 111.806 1.00 64.55 547 THR A C 1
ATOM 3744 O O . THR A 1 547 ? 114.818 142.176 110.925 1.00 64.55 547 THR A O 1
ATOM 3748 N N . GLY A 1 548 ? 112.778 141.505 111.607 1.00 62.92 548 GLY A N 1
ATOM 3749 C CA . GLY A 1 548 ? 112.511 140.743 110.409 1.00 62.92 548 GLY A CA 1
ATOM 3750 C C . GLY A 1 548 ? 112.301 141.575 109.173 1.00 62.92 548 GLY A C 1
ATOM 3751 O O . GLY A 1 548 ? 112.548 141.080 108.074 1.00 62.92 548 GLY A O 1
ATOM 3752 N N . LEU A 1 549 ? 111.874 142.831 109.318 1.00 63.25 549 LEU A N 1
ATOM 3753 C CA . LEU A 1 549 ? 111.804 143.685 108.137 1.00 63.25 549 LEU A CA 1
ATOM 3754 C C . LEU A 1 549 ? 113.173 143.801 107.475 1.00 63.25 549 LEU A C 1
ATOM 3755 O O . LEU A 1 549 ? 113.326 143.546 106.272 1.00 63.25 549 LEU A O 1
ATOM 3760 N N . LEU A 1 550 ? 114.190 144.160 108.255 1.00 61.05 550 LEU A N 1
ATOM 3761 C CA . LEU A 1 550 ? 115.519 144.299 107.675 1.00 61.05 550 LEU A CA 1
ATOM 3762 C C . LEU A 1 550 ? 116.143 142.950 107.359 1.00 61.05 550 LEU A C 1
ATOM 3763 O O . LEU A 1 550 ? 116.901 142.840 106.388 1.00 61.05 550 LEU A O 1
ATOM 3768 N N . MET A 1 551 ? 115.845 141.917 108.151 1.00 59.91 551 MET A N 1
ATOM 3769 C CA . MET A 1 551 ? 116.324 140.587 107.791 1.00 59.91 551 MET A CA 1
ATOM 3770 C C . MET A 1 551 ? 115.805 140.169 106.423 1.00 59.91 551 MET A C 1
ATOM 3771 O O . MET A 1 551 ? 116.568 139.671 105.588 1.00 59.91 551 MET A O 1
ATOM 3776 N N . ASN A 1 552 ? 114.518 140.397 106.164 1.00 59.82 552 ASN A N 1
ATOM 3777 C CA . ASN A 1 552 ? 113.931 140.059 104.875 1.00 59.82 552 ASN A CA 1
ATOM 3778 C C . ASN A 1 552 ? 114.513 140.914 103.758 1.00 59.82 552 ASN A C 1
ATOM 3779 O O . ASN A 1 552 ? 114.769 140.412 102.660 1.00 59.82 552 ASN A O 1
ATOM 3784 N N . LEU A 1 553 ? 114.716 142.209 104.011 1.00 59.67 553 LEU A N 1
ATOM 3785 C CA . LEU A 1 553 ? 115.283 143.075 102.980 1.00 59.67 553 LEU A CA 1
ATOM 3786 C C . LEU A 1 553 ? 116.694 142.630 102.604 1.00 59.67 553 LEU A C 1
ATOM 3787 O O . LEU A 1 553 ? 117.031 142.519 101.416 1.00 59.67 553 LEU A O 1
ATOM 3792 N N . MET A 1 554 ? 117.532 142.360 103.609 1.00 59.49 554 MET A N 1
ATOM 3793 C CA . MET A 1 554 ? 118.888 141.893 103.344 1.00 59.49 554 MET A CA 1
ATOM 3794 C C . MET A 1 554 ? 118.878 140.538 102.652 1.00 59.49 554 MET A C 1
ATOM 3795 O O . MET A 1 554 ? 119.686 140.289 101.752 1.00 59.49 554 MET A O 1
ATOM 3800 N N . GLY A 1 555 ? 117.971 139.647 103.061 1.00 57.99 555 GLY A N 1
ATOM 3801 C CA . GLY A 1 555 ? 117.863 138.361 102.395 1.00 57.99 555 GLY A CA 1
ATOM 3802 C C . GLY A 1 555 ? 117.475 138.491 100.936 1.00 57.99 555 GLY A C 1
ATOM 3803 O O . GLY A 1 555 ? 118.033 137.811 100.077 1.00 57.99 555 GLY A O 1
ATOM 3804 N N . VAL A 1 556 ? 116.520 139.373 100.637 1.00 57.98 556 VAL A N 1
ATOM 3805 C CA . VAL A 1 556 ? 116.099 139.585 99.253 1.00 57.98 556 VAL A CA 1
ATOM 3806 C C . VAL A 1 556 ? 117.255 140.137 98.427 1.00 57.98 556 VAL A C 1
ATOM 3807 O O . VAL A 1 556 ? 117.524 139.672 97.311 1.00 57.98 556 VAL A O 1
ATOM 3811 N N . LEU A 1 557 ? 117.958 141.136 98.966 1.00 58.92 557 LEU A N 1
ATOM 3812 C CA . LEU A 1 557 ? 119.068 141.737 98.230 1.00 58.92 557 LEU A CA 1
ATOM 3813 C C . LEU A 1 557 ? 120.182 140.725 97.985 1.00 58.92 557 LEU A C 1
ATOM 3814 O O . LEU A 1 557 ? 120.712 140.620 96.871 1.00 58.92 557 LEU A O 1
ATOM 3819 N N . LEU A 1 558 ? 120.543 139.957 99.016 1.00 56.09 558 LEU A N 1
ATOM 3820 C CA . LEU A 1 558 ? 121.608 138.972 98.871 1.00 56.09 558 LEU A CA 1
ATOM 3821 C C . LEU A 1 558 ? 121.194 137.840 97.942 1.00 56.09 558 LEU A C 1
ATOM 3822 O O . LEU A 1 558 ? 122.023 137.309 97.197 1.00 56.09 558 LEU A O 1
ATOM 3827 N N . LEU A 1 559 ? 119.918 137.453 97.972 1.00 54.83 559 LEU A N 1
ATOM 3828 C CA . LEU A 1 559 ? 119.429 136.426 97.063 1.00 54.83 559 LEU A CA 1
ATOM 3829 C C . LEU A 1 559 ? 119.486 136.900 95.618 1.00 54.83 559 LEU A C 1
ATOM 3830 O O . LEU A 1 559 ? 119.867 136.136 94.726 1.00 54.83 559 LEU A O 1
ATOM 3835 N N . SER A 1 560 ? 119.115 138.158 95.368 1.00 58.46 560 SER A N 1
ATOM 3836 C CA . SER A 1 560 ? 119.243 138.704 94.021 1.00 58.46 560 SER A CA 1
ATOM 3837 C C . SER A 1 560 ? 120.702 138.738 93.581 1.00 58.46 560 SER A C 1
ATOM 3838 O O . SER A 1 560 ? 121.025 138.380 92.441 1.00 58.46 560 SER A O 1
ATOM 3841 N N . LEU A 1 561 ? 121.597 139.154 94.481 1.00 57.55 561 LEU A N 1
ATOM 3842 C CA . LEU A 1 561 ? 123.021 139.177 94.160 1.00 57.55 561 LEU A CA 1
ATOM 3843 C C . LEU A 1 561 ? 123.528 137.783 93.808 1.00 57.55 561 LEU A C 1
ATOM 3844 O O . LEU A 1 561 ? 124.245 137.600 92.816 1.00 57.55 561 LEU A O 1
ATOM 3849 N N . ALA A 1 562 ? 123.160 136.785 94.614 1.00 54.25 562 ALA A N 1
ATOM 3850 C CA . ALA A 1 562 ? 123.592 135.415 94.357 1.00 54.25 562 ALA A CA 1
ATOM 3851 C C . ALA A 1 562 ? 123.031 134.894 93.043 1.00 54.25 562 ALA A C 1
ATOM 3852 O O . ALA A 1 562 ? 123.743 134.245 92.268 1.00 54.25 562 ALA A O 1
ATOM 3854 N N . MET A 1 563 ? 121.752 135.166 92.774 1.00 54.57 563 MET A N 1
ATOM 3855 C CA . MET A 1 563 ? 121.130 134.677 91.552 1.00 54.57 563 MET A CA 1
ATOM 3856 C C . MET A 1 563 ? 121.722 135.338 90.317 1.00 54.57 563 MET A C 1
ATOM 3857 O O . MET A 1 563 ? 121.741 134.731 89.241 1.00 54.57 563 MET A O 1
ATOM 3862 N N . ASN A 1 564 ? 122.206 136.573 90.444 1.00 58.96 564 ASN A N 1
ATOM 3863 C CA . ASN A 1 564 ? 122.715 137.300 89.293 1.00 58.96 564 ASN A CA 1
ATOM 3864 C C . ASN A 1 564 ? 124.230 137.233 89.136 1.00 58.96 564 ASN A C 1
ATOM 3865 O O . ASN A 1 564 ? 124.738 137.648 88.089 1.00 58.96 564 ASN A O 1
ATOM 3870 N N . THR A 1 565 ? 124.968 136.729 90.127 1.00 56.48 565 THR A N 1
ATOM 3871 C CA . THR A 1 565 ? 126.425 136.757 90.060 1.00 56.48 565 THR A CA 1
ATOM 3872 C C . THR A 1 565 ? 127.055 135.374 89.946 1.00 56.48 565 THR A C 1
ATOM 3873 O O . THR A 1 565 ? 127.769 135.109 88.976 1.00 56.48 565 THR A O 1
ATOM 3877 N N . TRP A 1 566 ? 126.815 134.471 90.901 1.00 51.74 566 TRP A N 1
ATOM 3878 C CA . TRP A 1 566 ? 127.506 133.188 90.882 1.00 51.74 566 TRP A CA 1
ATOM 3879 C C . TRP A 1 566 ? 126.595 131.985 90.701 1.00 51.74 566 TRP A C 1
ATOM 3880 O O . TRP A 1 566 ? 127.098 130.897 90.406 1.00 51.74 566 TRP A O 1
ATOM 3891 N N . ALA A 1 567 ? 125.281 132.141 90.867 1.00 51.44 567 ALA A N 1
ATOM 3892 C CA . ALA A 1 567 ? 124.374 131.068 90.479 1.00 51.44 567 ALA A CA 1
ATOM 3893 C C . ALA A 1 567 ? 124.399 130.849 88.972 1.00 51.44 567 ALA A C 1
ATOM 3894 O O . ALA A 1 567 ? 124.168 129.728 88.501 1.00 51.44 567 ALA A O 1
ATOM 3896 N N . GLN A 1 568 ? 124.690 131.906 88.208 1.00 52.98 568 GLN A N 1
ATOM 3897 C CA . GLN A 1 568 ? 124.754 131.790 86.755 1.00 52.98 568 GLN A CA 1
ATOM 3898 C C . GLN A 1 568 ? 125.830 130.802 86.327 1.00 52.98 568 GLN A C 1
ATOM 3899 O O . GLN A 1 568 ? 125.607 129.976 85.435 1.00 52.98 568 GLN A O 1
ATOM 3905 N N . THR A 1 569 ? 127.007 130.876 86.949 1.00 52.76 569 THR A N 1
ATOM 3906 C CA . THR A 1 569 ? 128.087 129.962 86.596 1.00 52.76 569 THR A CA 1
ATOM 3907 C C . THR A 1 569 ? 127.801 128.551 87.093 1.00 52.76 569 THR A C 1
ATOM 3908 O O . THR A 1 569 ? 128.103 127.570 86.404 1.00 52.76 569 THR A O 1
ATOM 3912 N N . ILE A 1 570 ? 127.217 128.429 88.285 1.00 49.89 570 ILE A N 1
ATOM 3913 C CA . ILE A 1 570 ? 127.018 127.112 88.882 1.00 49.89 570 ILE A CA 1
ATOM 3914 C C . ILE A 1 570 ? 125.958 126.327 88.116 1.00 49.89 570 ILE A C 1
ATOM 3915 O O . ILE A 1 570 ? 126.131 125.136 87.835 1.00 49.89 570 ILE A O 1
ATOM 3920 N N . PHE A 1 571 ? 124.850 126.977 87.761 1.00 50.61 571 PHE A N 1
ATOM 3921 C CA . PHE A 1 571 ? 123.714 126.279 87.171 1.00 50.61 571 PHE A CA 1
ATOM 3922 C C . PHE A 1 571 ? 123.527 126.561 85.684 1.00 50.61 571 PHE A C 1
ATOM 3923 O O . PHE A 1 571 ? 122.535 126.107 85.105 1.00 50.61 571 PHE A O 1
ATOM 3931 N N . GLN A 1 572 ? 124.453 127.280 85.052 1.00 56.01 572 GLN A N 1
ATOM 3932 C CA . GLN A 1 572 ? 124.345 127.635 83.634 1.00 56.01 572 GLN A CA 1
ATOM 3933 C C . GLN A 1 572 ? 123.015 128.332 83.344 1.00 56.01 572 GLN A C 1
ATOM 3934 O O . GLN A 1 572 ? 122.250 127.931 82.464 1.00 56.01 572 GLN A O 1
ATOM 3940 N N . LEU A 1 573 ? 122.743 129.391 84.107 1.00 53.55 573 LEU A N 1
ATOM 3941 C CA . LEU A 1 573 ? 121.500 130.143 83.991 1.00 53.55 573 LEU A CA 1
ATOM 3942 C C . LEU A 1 573 ? 121.527 131.177 82.875 1.00 53.55 573 LEU A C 1
ATOM 3943 O O . LEU A 1 573 ? 120.505 131.828 82.634 1.00 53.55 573 LEU A O 1
ATOM 3948 N N . GLY A 1 574 ? 122.663 131.349 82.198 1.00 59.49 574 GLY A N 1
ATOM 3949 C CA . GLY A 1 574 ? 122.770 132.371 81.174 1.00 59.49 574 GLY A CA 1
ATOM 3950 C C . GLY A 1 574 ? 121.991 132.074 79.911 1.00 59.49 574 GLY A C 1
ATOM 3951 O O . GLY A 1 574 ? 121.655 133.006 79.173 1.00 59.49 574 GLY A O 1
ATOM 3952 N N . THR A 1 575 ? 121.695 130.804 79.644 1.00 65.32 575 THR A N 1
ATOM 3953 C CA . THR A 1 575 ? 120.995 130.409 78.432 1.00 65.32 575 THR A CA 1
ATOM 3954 C C . THR A 1 575 ? 119.788 129.554 78.789 1.00 65.32 575 THR A C 1
ATOM 3955 O O . THR A 1 575 ? 119.781 128.850 79.802 1.00 65.32 575 THR A O 1
ATOM 3959 N N . PHE A 1 576 ? 118.767 129.625 77.947 1.00 69.72 576 PHE A N 1
ATOM 3960 C CA . PHE A 1 576 ? 117.590 128.784 78.123 1.00 69.72 576 PHE A CA 1
ATOM 3961 C C . PHE A 1 576 ? 117.970 127.330 77.882 1.00 69.72 576 PHE A C 1
ATOM 3962 O O . PHE A 1 576 ? 118.468 127.003 76.797 1.00 69.72 576 PHE A O 1
ATOM 3970 N N . PRO A 1 577 ? 117.757 126.433 78.840 1.00 69.83 577 PRO A N 1
ATOM 3971 C CA . PRO A 1 577 ? 118.143 125.032 78.641 1.00 69.83 577 PRO A CA 1
ATOM 3972 C C . PRO A 1 577 ? 117.246 124.325 77.634 1.00 69.83 577 PRO A C 1
ATOM 3973 O O . PRO A 1 577 ? 116.109 124.724 77.376 1.00 69.83 577 PRO A O 1
ATOM 3977 N N . ASP A 1 578 ? 117.791 123.254 77.048 1.00 77.21 578 ASP A N 1
ATOM 3978 C CA . ASP A 1 578 ? 117.025 122.468 76.084 1.00 77.21 578 ASP A CA 1
ATOM 3979 C C . ASP A 1 578 ? 115.871 121.733 76.755 1.00 77.21 578 ASP A C 1
ATOM 3980 O O . ASP A 1 578 ? 114.808 121.549 76.150 1.00 77.21 578 ASP A O 1
ATOM 3985 N N . TRP A 1 579 ? 116.056 121.306 78.006 1.00 72.24 579 TRP A N 1
ATOM 3986 C CA . TRP A 1 579 ? 115.013 120.553 78.691 1.00 72.24 579 TRP A CA 1
ATOM 3987 C C . TRP A 1 579 ? 113.850 121.418 79.153 1.00 72.24 579 TRP A C 1
ATOM 3988 O O . TRP A 1 579 ? 112.845 120.870 79.617 1.00 72.24 579 TRP A O 1
ATOM 3999 N N . ALA A 1 580 ? 113.964 122.740 79.053 1.00 74.16 580 ALA A N 1
ATOM 4000 C CA . ALA A 1 580 ? 112.875 123.635 79.418 1.00 74.16 580 ALA A CA 1
ATOM 4001 C C . ALA A 1 580 ? 112.000 124.008 78.231 1.00 74.16 580 ALA A C 1
ATOM 4002 O O . ALA A 1 580 ? 110.835 124.377 78.421 1.00 74.16 580 ALA A O 1
ATOM 4004 N N . ASP A 1 581 ? 112.536 123.928 77.019 1.00 80.95 581 ASP A N 1
ATOM 4005 C CA . ASP A 1 581 ? 111.791 124.300 75.825 1.00 80.95 581 ASP A CA 1
ATOM 4006 C C . ASP A 1 581 ? 110.978 123.125 75.298 1.00 80.95 581 ASP A C 1
ATOM 4007 O O . ASP A 1 581 ? 111.403 121.975 75.387 1.00 80.95 581 ASP A O 1
ATOM 4012 N N . MET B 1 1 ? 136.230 69.049 126.125 1.00 126.34 1 MET B N 1
ATOM 4013 C CA . MET B 1 1 ? 136.305 69.950 124.981 1.00 126.34 1 MET B CA 1
ATOM 4014 C C . MET B 1 1 ? 135.396 71.158 125.172 1.00 126.34 1 MET B C 1
ATOM 4015 O O . MET B 1 1 ? 134.600 71.494 124.294 1.00 126.34 1 MET B O 1
ATOM 4020 N N . ALA B 1 2 ? 135.517 71.810 126.332 1.00 122.81 2 ALA B N 1
ATOM 4021 C CA . ALA B 1 2 ? 134.722 73.002 126.604 1.00 122.81 2 ALA B CA 1
ATOM 4022 C C . ALA B 1 2 ? 135.112 74.170 125.710 1.00 122.81 2 ALA B C 1
ATOM 4023 O O . ALA B 1 2 ? 134.330 75.119 125.571 1.00 122.81 2 ALA B O 1
ATOM 4025 N N . ALA B 1 3 ? 136.303 74.126 125.107 1.00 120.97 3 ALA B N 1
ATOM 4026 C CA . ALA B 1 3 ? 136.712 75.189 124.196 1.00 120.97 3 ALA B CA 1
ATOM 4027 C C . ALA B 1 3 ? 135.798 75.253 122.980 1.00 120.97 3 ALA B C 1
ATOM 4028 O O . ALA B 1 3 ? 135.483 76.343 122.490 1.00 120.97 3 ALA B O 1
ATOM 4030 N N . LEU B 1 4 ? 135.368 74.094 122.476 1.00 120.05 4 LEU B N 1
ATOM 4031 C CA . LEU B 1 4 ? 134.447 74.076 121.343 1.00 120.05 4 LEU B CA 1
ATOM 4032 C C . LEU B 1 4 ? 133.120 74.736 121.699 1.00 120.05 4 LEU B C 1
ATOM 4033 O O . LEU B 1 4 ? 132.585 75.534 120.918 1.00 120.05 4 LEU B O 1
ATOM 4038 N N . ALA B 1 5 ? 132.575 74.420 122.876 1.00 116.02 5 ALA B N 1
ATOM 4039 C CA . ALA B 1 5 ? 131.325 75.040 123.304 1.00 116.02 5 ALA B CA 1
ATOM 4040 C C . ALA B 1 5 ? 131.494 76.541 123.506 1.00 116.02 5 ALA B C 1
ATOM 4041 O O . ALA B 1 5 ? 130.615 77.330 123.136 1.00 116.02 5 ALA B O 1
ATOM 4043 N N . ALA B 1 6 ? 132.619 76.953 124.094 1.00 114.12 6 ALA B N 1
ATOM 4044 C CA . ALA B 1 6 ? 132.874 78.378 124.276 1.00 114.12 6 ALA B CA 1
ATOM 4045 C C . ALA B 1 6 ? 132.949 79.099 122.936 1.00 114.12 6 ALA B C 1
ATOM 4046 O O . ALA B 1 6 ? 132.365 80.175 122.770 1.00 114.12 6 ALA B O 1
ATOM 4048 N N . ALA B 1 7 ? 133.654 78.513 121.965 1.00 111.03 7 ALA B N 1
ATOM 4049 C CA . ALA B 1 7 ? 133.754 79.125 120.644 1.00 111.03 7 ALA B CA 1
ATOM 4050 C C . ALA B 1 7 ? 132.396 79.186 119.960 1.00 111.03 7 ALA B C 1
ATOM 4051 O O . ALA B 1 7 ? 132.082 80.164 119.272 1.00 111.03 7 ALA B O 1
ATOM 4053 N N . ALA B 1 8 ? 131.579 78.143 120.128 1.00 108.60 8 ALA B N 1
ATOM 4054 C CA . ALA B 1 8 ? 130.233 78.164 119.565 1.00 108.60 8 ALA B CA 1
ATOM 4055 C C . ALA B 1 8 ? 129.400 79.284 120.176 1.00 108.60 8 ALA B C 1
ATOM 4056 O O . ALA B 1 8 ? 128.652 79.967 119.469 1.00 108.60 8 ALA B O 1
ATOM 4058 N N . LYS B 1 9 ? 129.517 79.485 121.492 1.00 107.30 9 LYS B N 1
ATOM 4059 C CA . LYS B 1 9 ? 128.795 80.581 122.132 1.00 107.30 9 LYS B CA 1
ATOM 4060 C C . LYS B 1 9 ? 129.288 81.936 121.636 1.00 107.30 9 LYS B C 1
ATOM 4061 O O . LYS B 1 9 ? 128.487 82.853 121.418 1.00 107.30 9 LYS B O 1
ATOM 4067 N N . LYS B 1 10 ? 130.604 82.081 121.454 1.00 105.92 10 LYS B N 1
ATOM 4068 C CA . LYS B 1 10 ? 131.139 83.328 120.907 1.00 105.92 10 LYS B CA 1
ATOM 4069 C C . LYS B 1 10 ? 130.597 83.589 119.508 1.00 105.92 10 LYS B C 1
ATOM 4070 O O . LYS B 1 10 ? 130.234 84.723 119.174 1.00 105.92 10 LYS B O 1
ATOM 4076 N N . VAL B 1 11 ? 130.544 82.549 118.673 1.00 98.44 11 VAL B N 1
ATOM 4077 C CA . VAL B 1 11 ? 130.034 82.704 117.314 1.00 98.44 11 VAL B CA 1
ATOM 4078 C C . VAL B 1 11 ? 128.559 83.082 117.336 1.00 98.44 11 VAL B C 1
ATOM 4079 O O . VAL B 1 11 ? 128.119 83.971 116.595 1.00 98.44 11 VAL B O 1
ATOM 4083 N N . TRP B 1 12 ? 127.772 82.420 118.187 1.00 92.94 12 TRP B N 1
ATOM 4084 C CA . TRP B 1 12 ? 126.343 82.712 118.251 1.00 92.94 12 TRP B CA 1
ATOM 4085 C C . TRP B 1 12 ? 126.082 84.126 118.754 1.00 92.94 12 TRP B C 1
ATOM 4086 O O . TRP B 1 12 ? 125.161 84.798 118.276 1.00 92.94 12 TRP B O 1
ATOM 4097 N N . SER B 1 13 ? 126.869 84.590 119.727 1.00 96.31 13 SER B N 1
ATOM 4098 C CA . SER B 1 13 ? 126.665 85.934 120.257 1.00 96.31 13 SER B CA 1
ATOM 4099 C C . SER B 1 13 ? 126.890 87.001 119.192 1.00 96.31 13 SER B C 1
ATOM 4100 O O . SER B 1 13 ? 126.191 88.021 119.184 1.00 96.31 13 SER B O 1
ATOM 4103 N N . ALA B 1 14 ? 127.851 86.788 118.293 1.00 88.95 14 ALA B N 1
ATOM 4104 C CA . ALA B 1 14 ? 128.125 87.707 117.195 1.00 88.95 14 ALA B CA 1
ATOM 4105 C C . ALA B 1 14 ? 127.587 87.193 115.864 1.00 88.95 14 ALA B C 1
ATOM 4106 O O . ALA B 1 14 ? 128.192 87.435 114.816 1.00 88.95 14 ALA B O 1
ATOM 4108 N N . ARG B 1 15 ? 126.453 86.488 115.888 1.00 85.24 15 ARG B N 1
ATOM 4109 C CA . ARG B 1 15 ? 125.935 85.868 114.673 1.00 85.24 15 ARG B CA 1
ATOM 4110 C C . ARG B 1 15 ? 125.486 86.902 113.647 1.00 85.24 15 ARG B C 1
ATOM 4111 O O . ARG B 1 15 ? 125.637 86.682 112.440 1.00 85.24 15 ARG B O 1
ATOM 4119 N N . ARG B 1 16 ? 124.941 88.034 114.103 1.00 77.89 16 ARG B N 1
ATOM 4120 C CA . ARG B 1 16 ? 124.400 89.023 113.176 1.00 77.89 16 ARG B CA 1
ATOM 4121 C C . ARG B 1 16 ? 125.493 89.600 112.284 1.00 77.89 16 ARG B C 1
ATOM 4122 O O . ARG B 1 16 ? 125.354 89.628 111.055 1.00 77.89 16 ARG B O 1
ATOM 4130 N N . LEU B 1 17 ? 126.597 90.051 112.885 1.00 73.66 17 LEU B N 1
ATOM 4131 C CA . LEU B 1 17 ? 127.683 90.628 112.099 1.00 73.66 17 LEU B CA 1
ATOM 4132 C C . LEU B 1 17 ? 128.324 89.591 111.187 1.00 73.66 17 LEU B C 1
ATOM 4133 O O . LEU B 1 17 ? 128.665 89.896 110.040 1.00 73.66 17 LEU B O 1
ATOM 4138 N N . LEU B 1 18 ? 128.504 88.365 111.682 1.00 74.90 18 LEU B N 1
ATOM 4139 C CA . LEU B 1 18 ? 129.104 87.314 110.865 1.00 74.90 18 LEU B CA 1
ATOM 4140 C C . LEU B 1 18 ? 128.251 87.027 109.637 1.00 74.90 18 LEU B C 1
ATOM 4141 O O . LEU B 1 18 ? 128.764 86.948 108.514 1.00 74.90 18 LEU B O 1
ATOM 4146 N N . VAL B 1 19 ? 126.941 86.874 109.836 1.00 69.05 19 VAL B N 1
ATOM 4147 C CA . VAL B 1 19 ? 126.040 86.629 108.714 1.00 69.05 19 VAL B CA 1
ATOM 4148 C C . VAL B 1 19 ? 126.075 87.805 107.750 1.00 69.05 19 VAL B C 1
ATOM 4149 O O . VAL B 1 19 ? 126.177 87.629 106.530 1.00 69.05 19 VAL B O 1
ATOM 4153 N N . LEU B 1 20 ? 126.027 89.025 108.290 1.00 65.26 20 LEU B N 1
ATOM 4154 C CA . LEU B 1 20 ? 126.001 90.215 107.451 1.00 65.26 20 LEU B CA 1
ATOM 4155 C C . LEU B 1 20 ? 127.245 90.306 106.579 1.00 65.26 20 LEU B C 1
ATOM 4156 O O . LEU B 1 20 ? 127.159 90.637 105.391 1.00 65.26 20 LEU B O 1
ATOM 4161 N N . LEU B 1 21 ? 128.412 90.018 107.152 1.00 69.16 21 LEU B N 1
ATOM 4162 C CA . LEU B 1 21 ? 129.651 90.155 106.398 1.00 69.16 21 LEU B CA 1
ATOM 4163 C C . LEU B 1 21 ? 129.860 88.997 105.427 1.00 69.16 21 LEU B C 1
ATOM 4164 O O . LEU B 1 21 ? 130.379 89.204 104.327 1.00 69.16 21 LEU B O 1
ATOM 4169 N N . PHE B 1 22 ? 129.462 87.778 105.803 1.00 70.88 22 PHE B N 1
ATOM 4170 C CA . PHE B 1 22 ? 129.792 86.604 105.005 1.00 70.88 22 PHE B CA 1
ATOM 4171 C C . PHE B 1 22 ? 128.717 86.205 104.004 1.00 70.88 22 PHE B C 1
ATOM 4172 O O . PHE B 1 22 ? 128.992 85.371 103.133 1.00 70.88 22 PHE B O 1
ATOM 4180 N N . THR B 1 23 ? 127.502 86.742 104.110 1.00 66.54 23 THR B N 1
ATOM 4181 C CA . THR B 1 23 ? 126.479 86.411 103.121 1.00 66.54 23 THR B CA 1
ATOM 4182 C C . THR B 1 23 ? 126.832 86.901 101.721 1.00 66.54 23 THR B C 1
ATOM 4183 O O . THR B 1 23 ? 126.684 86.118 100.767 1.00 66.54 23 THR B O 1
ATOM 4187 N N . PRO B 1 24 ? 127.279 88.151 101.512 1.00 64.81 24 PRO B N 1
ATOM 4188 C CA . PRO B 1 24 ? 127.664 88.549 100.145 1.00 64.81 24 PRO B CA 1
ATOM 4189 C C . PRO B 1 24 ? 128.768 87.691 99.555 1.00 64.81 24 PRO B C 1
ATOM 4190 O O . PRO B 1 24 ? 128.726 87.374 98.361 1.00 64.81 24 PRO B O 1
ATOM 4194 N N . LEU B 1 25 ? 129.756 87.296 100.361 1.00 67.02 25 LEU B N 1
ATOM 4195 C CA . LEU B 1 25 ? 130.825 86.447 99.846 1.00 67.02 25 LEU B CA 1
ATOM 4196 C C . LEU B 1 25 ? 130.299 85.071 99.458 1.00 67.02 25 LEU B C 1
ATOM 4197 O O . LEU B 1 25 ? 130.723 84.502 98.446 1.00 67.02 25 LEU B O 1
ATOM 4202 N N . ALA B 1 26 ? 129.380 84.518 100.252 1.00 67.76 26 ALA B N 1
ATOM 4203 C CA . ALA B 1 26 ? 128.807 83.220 99.921 1.00 67.76 26 ALA B CA 1
ATOM 4204 C C . ALA B 1 26 ? 127.925 83.292 98.681 1.00 67.76 26 ALA B C 1
ATOM 4205 O O . ALA B 1 26 ? 127.866 82.328 97.909 1.00 67.76 26 ALA B O 1
ATOM 4207 N N . LEU B 1 27 ? 127.238 84.413 98.473 1.00 64.76 27 LEU B N 1
ATOM 4208 C CA . LEU B 1 27 ? 126.346 84.568 97.330 1.00 64.76 27 LEU B CA 1
ATOM 4209 C C . LEU B 1 27 ? 127.043 85.115 96.092 1.00 64.76 27 LEU B C 1
ATOM 4210 O O . LEU B 1 27 ? 126.409 85.206 95.037 1.00 64.76 27 LEU B O 1
ATOM 4215 N N . LEU B 1 28 ? 128.314 85.490 96.202 1.00 66.59 28 LEU B N 1
ATOM 4216 C CA . LEU B 1 28 ? 129.059 85.990 95.049 1.00 66.59 28 LEU B CA 1
ATOM 4217 C C . LEU B 1 28 ? 129.042 85.068 93.829 1.00 66.59 28 LEU B C 1
ATOM 4218 O O . LEU B 1 28 ? 128.908 85.590 92.710 1.00 66.59 28 LEU B O 1
ATOM 4223 N N . PRO B 1 29 ? 129.178 83.741 93.945 1.00 68.01 29 PRO B N 1
ATOM 4224 C CA . PRO B 1 29 ? 129.151 82.903 92.730 1.00 68.01 29 PRO B CA 1
ATOM 4225 C C . PRO B 1 29 ? 127.849 82.983 91.949 1.00 68.01 29 PRO B C 1
ATOM 4226 O O . PRO B 1 29 ? 127.835 82.614 90.767 1.00 68.01 29 PRO B O 1
ATOM 4230 N N . VAL B 1 30 ? 126.757 83.439 92.567 1.00 66.04 30 VAL B N 1
ATOM 4231 C CA . VAL B 1 30 ? 125.501 83.609 91.839 1.00 66.04 30 VAL B CA 1
ATOM 4232 C C . VAL B 1 30 ? 125.675 84.611 90.705 1.00 66.04 30 VAL B C 1
ATOM 4233 O O . VAL B 1 30 ? 125.159 84.417 89.598 1.00 66.04 30 VAL B O 1
ATOM 4237 N N . VAL B 1 31 ? 126.407 85.697 90.963 1.00 65.91 31 VAL B N 1
ATOM 4238 C CA . VAL B 1 31 ? 126.641 86.705 89.933 1.00 65.91 31 VAL B CA 1
ATOM 4239 C C . VAL B 1 31 ? 127.414 86.107 88.763 1.00 65.91 31 VAL B C 1
ATOM 4240 O O . VAL B 1 31 ? 127.095 86.356 87.595 1.00 65.91 31 VAL B O 1
ATOM 4244 N N . PHE B 1 32 ? 128.440 85.306 89.058 1.00 67.89 32 PHE B N 1
ATOM 4245 C CA . PHE B 1 32 ? 129.271 84.744 87.998 1.00 67.89 32 PHE B CA 1
ATOM 4246 C C . PHE B 1 32 ? 128.521 83.684 87.199 1.00 67.89 32 PHE B C 1
ATOM 4247 O O . PHE B 1 32 ? 128.691 83.586 85.979 1.00 67.89 32 PHE B O 1
ATOM 4255 N N . ALA B 1 33 ? 127.695 82.875 87.867 1.00 66.58 33 ALA B N 1
ATOM 4256 C CA . ALA B 1 33 ? 127.035 81.768 87.182 1.00 66.58 33 ALA B CA 1
ATOM 4257 C C . ALA B 1 33 ? 125.976 82.260 86.201 1.00 66.58 33 ALA B C 1
ATOM 4258 O O . ALA B 1 33 ? 125.912 81.789 85.060 1.00 66.58 33 ALA B O 1
ATOM 4260 N N . LEU B 1 34 ? 125.145 83.199 86.623 1.00 64.38 34 LEU B N 1
ATOM 4261 C CA . LEU B 1 34 ? 124.027 83.683 85.826 1.00 64.38 34 LEU B CA 1
ATOM 4262 C C . LEU B 1 34 ? 124.481 84.788 84.885 1.00 64.38 34 LEU B C 1
ATOM 4263 O O . LEU B 1 34 ? 125.580 85.330 85.016 1.00 64.38 34 LEU B O 1
ATOM 4268 N N . PRO B 1 35 ? 123.655 85.138 83.901 1.00 63.80 35 PRO B N 1
ATOM 4269 C CA . PRO B 1 35 ? 123.916 86.341 83.099 1.00 63.80 35 PRO B CA 1
ATOM 4270 C C . PRO B 1 35 ? 123.973 87.573 83.983 1.00 63.80 35 PRO B C 1
ATOM 4271 O O . PRO B 1 35 ? 123.384 87.586 85.075 1.00 63.80 35 PRO B O 1
ATOM 4275 N N . PRO B 1 36 ? 124.675 88.634 83.546 1.00 63.35 36 PRO B N 1
ATOM 4276 C CA . PRO B 1 36 ? 125.022 89.735 84.460 1.00 63.35 36 PRO B CA 1
ATOM 4277 C C . PRO B 1 36 ? 123.849 90.368 85.194 1.00 63.35 36 PRO B C 1
ATOM 4278 O O . PRO B 1 36 ? 123.837 90.393 86.428 1.00 63.35 36 PRO B O 1
ATOM 4282 N N . LYS B 1 37 ? 122.863 90.886 84.458 1.00 62.85 37 LYS B N 1
ATOM 4283 C CA . LYS B 1 37 ? 121.751 91.580 85.102 1.00 62.85 37 LYS B CA 1
ATOM 4284 C C . LYS B 1 37 ? 120.931 90.625 85.965 1.00 62.85 37 LYS B C 1
ATOM 4285 O O . LYS B 1 37 ? 120.616 90.926 87.124 1.00 62.85 37 LYS B O 1
ATOM 4291 N N . GLU B 1 38 ? 120.584 89.460 85.411 1.00 61.67 38 GLU B N 1
ATOM 4292 C CA . GLU B 1 38 ? 119.828 88.472 86.173 1.00 61.67 38 GLU B CA 1
ATOM 4293 C C . GLU B 1 38 ? 120.624 87.974 87.369 1.00 61.67 38 GLU B C 1
ATOM 4294 O O . GLU B 1 38 ? 120.070 87.788 88.459 1.00 61.67 38 GLU B O 1
ATOM 4300 N N . GLY B 1 39 ? 121.926 87.749 87.185 1.00 61.70 39 GLY B N 1
ATOM 4301 C CA . GLY B 1 39 ? 122.752 87.297 88.293 1.00 61.70 39 GLY B CA 1
ATOM 4302 C C . GLY B 1 39 ? 122.822 88.308 89.419 1.00 61.70 39 GLY B C 1
ATOM 4303 O O . GLY B 1 39 ? 122.726 87.948 90.593 1.00 61.70 39 GLY B O 1
ATOM 4304 N N . ARG B 1 40 ? 122.984 89.586 89.079 1.00 60.80 40 ARG B N 1
ATOM 4305 C CA . ARG B 1 40 ? 123.041 90.621 90.104 1.00 60.80 40 ARG B CA 1
ATOM 4306 C C . ARG B 1 40 ? 121.700 90.773 90.814 1.00 60.80 40 ARG B C 1
ATOM 4307 O O . ARG B 1 40 ? 121.654 90.944 92.040 1.00 60.80 40 ARG B O 1
ATOM 4315 N N . CYS B 1 41 ? 120.595 90.700 90.066 1.00 60.11 41 CYS B N 1
ATOM 4316 C CA . CYS B 1 41 ? 119.281 90.773 90.699 1.00 60.11 41 CYS B CA 1
ATOM 4317 C C . CYS B 1 41 ? 119.055 89.596 91.641 1.00 60.11 41 CYS B C 1
ATOM 4318 O O . CYS B 1 41 ? 118.533 89.769 92.750 1.00 60.11 41 CYS B O 1
ATOM 4321 N N . LEU B 1 42 ? 119.442 88.390 91.217 1.00 58.14 42 LEU B N 1
ATOM 4322 C CA . LEU B 1 42 ? 119.306 87.224 92.083 1.00 58.14 42 LEU B CA 1
ATOM 4323 C C . LEU B 1 42 ? 120.198 87.345 93.310 1.00 58.14 42 LEU B C 1
ATOM 4324 O O . LEU B 1 42 ? 119.811 86.928 94.406 1.00 58.14 42 LEU B O 1
ATOM 4329 N N . PHE B 1 43 ? 121.398 87.905 93.143 1.00 57.53 43 PHE B N 1
ATOM 4330 C CA . PHE B 1 43 ? 122.270 88.156 94.285 1.00 57.53 43 PHE B CA 1
ATOM 4331 C C . PHE B 1 43 ? 121.593 89.074 95.292 1.00 57.53 43 PHE B C 1
ATOM 4332 O O . PHE B 1 43 ? 121.605 88.808 96.500 1.00 57.53 43 PHE B O 1
ATOM 4340 N N . VAL B 1 44 ? 120.984 90.158 94.807 1.00 55.89 44 VAL B N 1
ATOM 4341 C CA . VAL B 1 44 ? 120.295 91.085 95.701 1.00 55.89 44 VAL B CA 1
ATOM 4342 C C . VAL B 1 44 ? 119.147 90.386 96.417 1.00 55.89 44 VAL B C 1
ATOM 4343 O O . VAL B 1 44 ? 118.968 90.532 97.635 1.00 55.89 44 VAL B O 1
ATOM 4347 N N . ILE B 1 45 ? 118.354 89.612 95.673 1.00 55.98 45 ILE B N 1
ATOM 4348 C CA . ILE B 1 45 ? 117.184 88.960 96.258 1.00 55.98 45 ILE B CA 1
ATOM 4349 C C . ILE B 1 45 ? 117.607 87.956 97.324 1.00 55.98 45 ILE B C 1
ATOM 4350 O O . ILE B 1 45 ? 117.031 87.903 98.417 1.00 55.98 45 ILE B O 1
ATOM 4355 N N . LEU B 1 46 ? 118.626 87.148 97.024 1.00 56.17 46 LEU B N 1
ATOM 4356 C CA . LEU B 1 46 ? 119.093 86.154 97.986 1.00 56.17 46 LEU B CA 1
ATOM 4357 C C . LEU B 1 46 ? 119.716 86.814 99.208 1.00 56.17 46 LEU B C 1
ATOM 4358 O O . LEU B 1 46 ? 119.524 86.346 100.337 1.00 56.17 46 LEU B O 1
ATOM 4363 N N . LEU B 1 47 ? 120.468 87.901 99.008 1.00 55.95 47 LEU B N 1
ATOM 4364 C CA . LEU B 1 47 ? 121.036 88.626 100.139 1.00 55.95 47 LEU B CA 1
ATOM 4365 C C . LEU B 1 47 ? 119.939 89.149 101.052 1.00 55.95 47 LEU B C 1
ATOM 4366 O O . LEU B 1 47 ? 120.024 89.027 102.279 1.00 55.95 47 LEU B O 1
ATOM 4371 N N . MET B 1 48 ? 118.890 89.726 100.463 1.00 55.40 48 MET B N 1
ATOM 4372 C CA . MET B 1 48 ? 117.803 90.264 101.271 1.00 55.40 48 MET B CA 1
ATOM 4373 C C . MET B 1 48 ? 117.049 89.148 101.982 1.00 55.40 48 MET B C 1
ATOM 4374 O O . MET B 1 48 ? 116.639 89.305 103.137 1.00 55.40 48 MET B O 1
ATOM 4379 N N . ALA B 1 49 ? 116.870 88.008 101.311 1.00 56.38 49 ALA B N 1
ATOM 4380 C CA . ALA B 1 49 ? 116.205 86.869 101.937 1.00 56.38 49 ALA B CA 1
ATOM 4381 C C . ALA B 1 49 ? 116.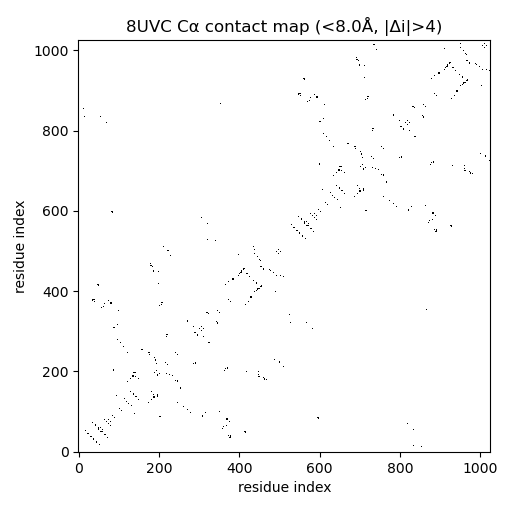992 86.367 103.140 1.00 56.38 49 ALA B C 1
ATOM 4382 O O . ALA B 1 49 ? 116.420 86.102 104.205 1.00 56.38 49 ALA B O 1
ATOM 4384 N N . VAL B 1 50 ? 118.310 86.229 102.988 1.00 58.75 50 VAL B N 1
ATOM 4385 C CA . VAL B 1 50 ? 119.138 85.758 104.094 1.00 58.75 50 VAL B CA 1
ATOM 4386 C C . VAL B 1 50 ? 119.125 86.764 105.238 1.00 58.75 50 VAL B C 1
ATOM 4387 O O . VAL B 1 50 ? 119.037 86.387 106.412 1.00 58.75 50 VAL B O 1
ATOM 4391 N N . TYR B 1 51 ? 119.213 88.058 104.917 1.00 57.29 51 TYR B N 1
ATOM 4392 C CA . TYR B 1 51 ? 119.196 89.076 105.962 1.00 57.29 51 TYR B CA 1
ATOM 4393 C C . TYR B 1 51 ? 117.869 89.077 106.712 1.00 57.29 51 TYR B C 1
ATOM 4394 O O . TYR B 1 51 ? 117.839 89.260 107.935 1.00 57.29 51 TYR B O 1
ATOM 4403 N N . TRP B 1 52 ? 116.760 88.885 105.995 1.00 54.27 52 TRP B N 1
ATOM 4404 C CA . TRP B 1 52 ? 115.458 88.818 106.651 1.00 54.27 52 TRP B CA 1
ATOM 4405 C C . TRP B 1 52 ? 115.343 87.583 107.534 1.00 54.27 52 TRP B C 1
ATOM 4406 O O . TRP B 1 52 ? 114.844 87.666 108.662 1.00 54.27 52 TRP B O 1
ATOM 4417 N N . CYS B 1 53 ? 115.790 86.427 107.036 1.00 63.12 53 CYS B N 1
ATOM 4418 C CA . CYS B 1 53 ? 115.660 85.193 107.803 1.00 63.12 53 CYS B CA 1
ATOM 4419 C C . CYS B 1 53 ? 116.534 85.213 109.050 1.00 63.12 53 CYS B C 1
ATOM 4420 O O . CYS B 1 53 ? 116.093 84.804 110.131 1.00 63.12 53 CYS B O 1
ATOM 4423 N N . THR B 1 54 ? 117.772 85.687 108.926 1.00 62.33 54 THR B N 1
ATOM 4424 C CA . THR B 1 54 ? 118.711 85.695 110.039 1.00 62.33 54 THR B CA 1
ATOM 4425 C C . THR B 1 54 ? 118.594 86.934 110.915 1.00 62.33 54 THR B C 1
ATOM 4426 O O . THR B 1 54 ? 119.248 86.990 111.962 1.00 62.33 54 THR B O 1
ATOM 4430 N N . GLU B 1 55 ? 117.788 87.918 110.514 1.00 66.11 55 GLU B N 1
ATOM 4431 C CA . GLU B 1 55 ? 117.615 89.162 111.267 1.00 66.11 55 GLU B CA 1
ATOM 4432 C C . GLU B 1 55 ? 118.948 89.884 111.459 1.00 66.11 55 GLU B C 1
ATOM 4433 O O . GLU B 1 55 ? 119.185 90.524 112.485 1.00 66.11 55 GLU B O 1
ATOM 4439 N N . ALA B 1 56 ? 119.830 89.774 110.462 1.00 62.53 56 ALA B N 1
ATOM 4440 C CA . ALA B 1 56 ? 121.118 90.458 110.530 1.00 62.53 56 ALA B CA 1
ATOM 4441 C C . ALA B 1 56 ? 120.946 91.970 110.566 1.00 62.53 56 ALA B C 1
ATOM 4442 O O . ALA B 1 56 ? 121.768 92.674 111.163 1.00 62.53 56 ALA B O 1
ATOM 4444 N N . LEU B 1 57 ? 119.897 92.477 109.939 1.00 56.19 57 LEU B N 1
ATOM 4445 C CA . LEU B 1 57 ? 119.512 93.877 109.963 1.00 56.19 57 LEU B CA 1
ATOM 4446 C C . LEU B 1 57 ? 118.038 93.961 110.314 1.00 56.19 57 LEU B C 1
ATOM 4447 O O . LEU B 1 57 ? 117.305 92.974 110.181 1.00 56.19 57 LEU B O 1
ATOM 4452 N N . PRO B 1 58 ? 117.571 95.116 110.786 1.00 52.32 58 PRO B N 1
ATOM 4453 C CA . PRO B 1 58 ? 116.127 95.299 110.953 1.00 52.32 58 PRO B CA 1
ATOM 4454 C C . PRO B 1 58 ? 115.410 95.112 109.625 1.00 52.32 58 PRO B C 1
ATOM 4455 O O . PRO B 1 58 ? 115.945 95.420 108.559 1.00 52.32 58 PRO B O 1
ATOM 4459 N N . LEU B 1 59 ? 114.189 94.579 109.704 1.00 51.47 59 LEU B N 1
ATOM 4460 C CA . LEU B 1 59 ? 113.446 94.238 108.493 1.00 51.47 59 LEU B CA 1
ATOM 4461 C C . LEU B 1 59 ? 113.274 95.452 107.589 1.00 51.47 59 LEU B C 1
ATOM 4462 O O . LEU B 1 59 ? 113.431 95.352 106.366 1.00 51.47 59 LEU B O 1
ATOM 4467 N N . SER B 1 60 ? 112.959 96.610 108.173 1.00 52.25 60 SER B N 1
ATOM 4468 C CA . SER B 1 60 ? 112.830 97.828 107.381 1.00 52.25 60 SER B CA 1
ATOM 4469 C C . SER B 1 60 ? 114.160 98.224 106.752 1.00 52.25 60 SER B C 1
ATOM 4470 O O . SER B 1 60 ? 114.197 98.672 105.600 1.00 52.25 60 SER B O 1
ATOM 4473 N N . VAL B 1 61 ? 115.260 98.076 107.493 1.00 50.92 61 VAL B N 1
ATOM 4474 C CA . VAL B 1 61 ? 116.573 98.427 106.957 1.00 50.92 61 VAL B CA 1
ATOM 4475 C C . VAL B 1 61 ? 116.949 97.498 105.810 1.00 50.92 61 VAL B C 1
ATOM 4476 O O . VAL B 1 61 ? 117.468 97.941 104.778 1.00 50.92 61 VAL B O 1
ATOM 4480 N N . THR B 1 62 ? 116.695 96.197 105.970 1.00 51.93 62 THR B N 1
ATOM 4481 C CA . THR B 1 62 ? 116.949 95.255 104.885 1.00 51.93 62 THR B CA 1
ATOM 4482 C C . THR B 1 62 ? 116.074 95.568 103.677 1.00 51.93 62 THR B C 1
ATOM 4483 O O . THR B 1 62 ? 116.504 95.410 102.529 1.00 51.93 62 THR B O 1
ATOM 4487 N N . ALA B 1 63 ? 114.844 96.026 103.918 1.00 51.38 63 ALA B N 1
ATOM 4488 C CA . ALA B 1 63 ? 113.957 96.398 102.823 1.00 51.38 63 ALA B CA 1
ATOM 4489 C C . ALA B 1 63 ? 114.480 97.588 102.031 1.00 51.38 63 ALA B C 1
ATOM 4490 O O . ALA B 1 63 ? 114.034 97.808 100.902 1.00 51.38 63 ALA B O 1
ATOM 4492 N N . LEU B 1 64 ? 115.410 98.362 102.596 1.00 52.08 64 LEU B N 1
ATOM 4493 C CA . LEU B 1 64 ? 115.999 99.485 101.878 1.00 52.08 64 LEU B CA 1
ATOM 4494 C C . LEU B 1 64 ? 117.148 99.065 100.973 1.00 52.08 64 LEU B C 1
ATOM 4495 O O . LEU B 1 64 ? 117.695 99.914 100.263 1.00 52.08 64 LEU B O 1
ATOM 4500 N N . LEU B 1 65 ? 117.525 97.788 100.985 1.00 53.23 65 LEU B N 1
ATOM 4501 C CA . LEU B 1 65 ? 118.651 97.337 100.175 1.00 53.23 65 LEU B CA 1
ATOM 4502 C C . LEU B 1 65 ? 118.460 97.485 98.666 1.00 53.23 65 LEU B C 1
ATOM 4503 O O . LEU B 1 65 ? 119.473 97.710 97.980 1.00 53.23 65 LEU B O 1
ATOM 4508 N N . PRO B 1 66 ? 117.259 97.337 98.083 1.00 54.88 66 PRO B N 1
ATOM 4509 C CA . PRO B 1 66 ? 117.139 97.593 96.638 1.00 54.88 66 PRO B CA 1
ATOM 4510 C C . PRO B 1 66 ? 117.596 98.985 96.248 1.00 54.88 66 PRO B C 1
ATOM 4511 O O . PRO B 1 66 ? 118.250 99.147 95.213 1.00 54.88 66 PRO B O 1
ATOM 4515 N N . ILE B 1 67 ? 117.318 99.975 97.100 1.00 55.13 67 ILE B N 1
ATOM 4516 C CA . ILE B 1 67 ? 117.670 101.365 96.825 1.00 55.13 67 ILE B CA 1
ATOM 4517 C C . ILE B 1 67 ? 119.159 101.496 96.566 1.00 55.13 67 ILE B C 1
ATOM 4518 O O . ILE B 1 67 ? 119.593 102.274 95.709 1.00 55.13 67 ILE B O 1
ATOM 4523 N N . VAL B 1 68 ? 119.967 100.772 97.334 1.00 56.05 68 VAL B N 1
ATOM 4524 C CA . VAL B 1 68 ? 121.406 100.806 97.124 1.00 56.05 68 VAL B CA 1
ATOM 4525 C C . VAL B 1 68 ? 121.798 99.905 95.963 1.00 56.05 68 VAL B C 1
ATOM 4526 O O . VAL B 1 68 ? 122.439 100.350 95.008 1.00 56.05 68 VAL B O 1
ATOM 4530 N N . LEU B 1 69 ? 121.380 98.644 96.003 1.00 56.23 69 LEU B N 1
ATOM 4531 C CA . LEU B 1 69 ? 121.963 97.633 95.132 1.00 56.23 69 LEU B CA 1
ATOM 4532 C C . LEU B 1 69 ? 121.511 97.743 93.679 1.00 56.23 69 LEU B C 1
ATOM 4533 O O . LEU B 1 69 ? 122.338 97.592 92.775 1.00 56.23 69 LEU B O 1
ATOM 4538 N N . PHE B 1 70 ? 120.227 97.998 93.420 1.00 56.45 70 PHE B N 1
ATOM 4539 C CA . PHE B 1 70 ? 119.764 98.078 92.035 1.00 56.45 70 PHE B CA 1
ATOM 4540 C C . PHE B 1 70 ? 120.447 99.191 91.244 1.00 56.45 70 PHE B C 1
ATOM 4541 O O . PHE B 1 70 ? 120.846 98.939 90.094 1.00 56.45 70 PHE B O 1
ATOM 4549 N N . PRO B 1 71 ? 120.608 100.415 91.764 1.00 56.70 71 PRO B N 1
ATOM 4550 C CA . PRO B 1 71 ? 121.302 101.441 90.966 1.00 56.70 71 PRO B CA 1
ATOM 4551 C C . PRO B 1 71 ? 122.784 101.174 90.757 1.00 56.70 71 PRO B C 1
ATOM 4552 O O . PRO B 1 71 ? 123.272 101.355 89.634 1.00 56.70 71 PRO B O 1
ATOM 4556 N N . PHE B 1 72 ? 123.525 100.759 91.792 1.00 61.49 72 PHE B N 1
ATOM 4557 C CA . PHE B 1 72 ? 124.941 100.459 91.582 1.00 61.49 72 PHE B CA 1
ATOM 4558 C C . PHE B 1 72 ? 125.142 99.302 90.613 1.00 61.49 72 PHE B C 1
ATOM 4559 O O . PHE B 1 72 ? 126.108 99.306 89.843 1.00 61.49 72 PHE B O 1
ATOM 4567 N N . MET B 1 73 ? 124.255 98.312 90.627 1.00 60.93 73 MET B N 1
ATOM 4568 C CA . MET B 1 73 ? 124.382 97.162 89.746 1.00 60.93 73 MET B CA 1
ATOM 4569 C C . MET B 1 73 ? 123.734 97.380 88.385 1.00 60.93 73 MET B C 1
ATOM 4570 O O . MET B 1 73 ? 123.807 96.490 87.533 1.00 60.93 73 MET B O 1
ATOM 4575 N N . GLY B 1 74 ? 123.111 98.534 88.158 1.00 59.81 74 GLY B N 1
ATOM 4576 C CA . GLY B 1 74 ? 122.490 98.813 86.880 1.00 59.81 74 GLY B CA 1
ATOM 4577 C C . GLY B 1 74 ? 121.176 98.108 86.638 1.00 59.81 74 GLY B C 1
ATOM 4578 O O . GLY B 1 74 ? 120.677 98.135 85.508 1.00 59.81 74 GLY B O 1
ATOM 4579 N N . ILE B 1 75 ? 120.606 97.468 87.659 1.00 59.45 75 ILE B N 1
ATOM 4580 C CA . ILE B 1 75 ? 119.327 96.784 87.490 1.00 59.45 75 ILE B CA 1
ATOM 4581 C C . ILE B 1 75 ? 118.203 97.796 87.308 1.00 59.45 75 ILE B C 1
ATOM 4582 O O . ILE B 1 75 ? 117.351 97.651 86.423 1.00 59.45 75 ILE B O 1
ATOM 4587 N N . LEU B 1 76 ? 118.190 98.839 88.132 1.00 60.20 76 LEU B N 1
ATOM 4588 C CA . LEU B 1 76 ? 117.112 99.816 88.105 1.00 60.20 76 LEU B CA 1
ATOM 4589 C C . LEU B 1 76 ? 117.605 101.162 88.621 1.00 60.20 76 LEU B C 1
ATOM 4590 O O . LEU B 1 76 ? 118.248 101.224 89.677 1.00 60.20 76 LEU B O 1
ATOM 4595 N N . PRO B 1 77 ? 117.335 102.253 87.911 1.00 60.18 77 PRO B N 1
ATOM 4596 C CA . PRO B 1 77 ? 117.750 103.572 88.402 1.00 60.18 77 PRO B CA 1
ATOM 4597 C C . PRO B 1 77 ? 116.971 103.975 89.644 1.00 60.18 77 PRO B C 1
ATOM 4598 O O . PRO B 1 77 ? 115.891 103.456 89.936 1.00 60.18 77 PRO B O 1
ATOM 4602 N N . SER B 1 78 ? 117.553 104.919 90.389 1.00 60.85 78 SER B N 1
ATOM 4603 C CA . SER B 1 78 ? 116.964 105.337 91.658 1.00 60.85 78 SER B CA 1
ATOM 4604 C C . SER B 1 78 ? 115.573 105.925 91.462 1.00 60.85 78 SER B C 1
ATOM 4605 O O . SER B 1 78 ? 114.650 105.623 92.230 1.00 60.85 78 SER B O 1
ATOM 4608 N N . ASN B 1 79 ? 115.399 106.753 90.429 1.00 64.22 79 ASN B N 1
ATOM 4609 C CA . ASN B 1 79 ? 114.117 107.397 90.178 1.00 64.22 79 ASN B CA 1
ATOM 4610 C C . ASN B 1 79 ? 113.021 106.404 89.815 1.00 64.22 79 ASN B C 1
ATOM 4611 O O . ASN B 1 79 ? 111.847 106.786 89.800 1.00 64.22 79 ASN B O 1
ATOM 4616 N N . LYS B 1 80 ? 113.374 105.158 89.506 1.00 61.31 80 LYS B N 1
ATOM 4617 C CA . LYS B 1 80 ? 112.397 104.102 89.283 1.00 61.31 80 LYS B CA 1
ATOM 4618 C C . LYS B 1 80 ? 112.182 103.227 90.507 1.00 61.31 80 LYS B C 1
ATOM 4619 O O . LYS B 1 80 ? 111.036 102.942 90.859 1.00 61.31 80 LYS B O 1
ATOM 4625 N N . VAL B 1 81 ? 113.258 102.808 91.177 1.00 57.91 81 VAL B N 1
ATOM 4626 C CA . VAL B 1 81 ? 113.115 101.892 92.305 1.00 57.91 81 VAL B CA 1
ATOM 4627 C C . VAL B 1 81 ? 112.484 102.597 93.501 1.00 57.91 81 VAL B C 1
ATOM 4628 O O . VAL B 1 81 ? 111.677 102.004 94.226 1.00 57.91 81 VAL B O 1
ATOM 4632 N N . CYS B 1 82 ? 112.838 103.866 93.733 1.00 58.92 82 CYS B N 1
ATOM 4633 C CA . CYS B 1 82 ? 112.325 104.560 94.913 1.00 58.92 82 CYS B CA 1
ATOM 4634 C C . CYS B 1 82 ? 110.807 104.698 94.909 1.00 58.92 82 CYS B C 1
ATOM 4635 O O . CYS B 1 82 ? 110.180 104.389 95.937 1.00 58.92 82 CYS B O 1
ATOM 4638 N N . PRO B 1 83 ? 110.151 105.152 93.831 1.00 57.77 83 PRO B N 1
ATOM 4639 C CA . PRO B 1 83 ? 108.678 105.198 93.850 1.00 57.77 83 PRO B CA 1
ATOM 4640 C C . PRO B 1 83 ? 108.013 103.832 93.917 1.00 57.77 83 PRO B C 1
ATOM 4641 O O . PRO B 1 83 ? 106.861 103.753 94.358 1.00 57.77 83 PRO B O 1
ATOM 4645 N N . GLN B 1 84 ? 108.625 102.717 93.644 1.00 59.29 84 GLN B N 1
ATOM 4646 C CA . GLN B 1 84 ? 107.943 101.448 93.938 1.00 59.29 84 GLN B CA 1
ATOM 4647 C C . GLN B 1 84 ? 107.595 101.341 95.425 1.00 59.29 84 GLN B C 1
ATOM 4648 O O . GLN B 1 84 ? 106.767 100.536 95.727 1.00 59.29 84 GLN B O 1
ATOM 4654 N N . TYR B 1 85 ? 108.142 102.161 96.297 1.00 55.23 85 TYR B N 1
ATOM 4655 C CA . TYR B 1 85 ? 107.966 102.041 97.761 1.00 55.23 85 TYR B CA 1
ATOM 4656 C C . TYR B 1 85 ? 106.687 102.708 98.271 1.00 55.23 85 TYR B C 1
ATOM 4657 O O . TYR B 1 85 ? 106.380 102.573 99.437 1.00 55.23 85 TYR B O 1
ATOM 4666 N N . PHE B 1 86 ? 106.027 103.465 97.433 1.00 59.34 86 PHE B N 1
ATOM 4667 C CA . PHE B 1 86 ? 104.730 104.062 97.791 1.00 59.34 86 PHE B CA 1
ATOM 4668 C C . PHE B 1 86 ? 103.706 103.825 96.693 1.00 59.34 86 PHE B C 1
ATOM 4669 O O . PHE B 1 86 ? 102.957 104.704 96.406 1.00 59.34 86 PHE B O 1
ATOM 4677 N N . LEU B 1 87 ? 103.688 102.645 96.116 1.00 56.56 87 LEU B N 1
ATOM 4678 C CA . LEU B 1 87 ? 102.529 102.184 95.305 1.00 56.56 87 LEU B CA 1
ATOM 4679 C C . LEU B 1 87 ? 101.279 102.291 96.195 1.00 56.56 87 LEU B C 1
ATOM 4680 O O . LEU B 1 87 ? 101.476 102.364 97.379 1.00 56.56 87 LEU B O 1
ATOM 4685 N N . ASP B 1 88 ? 100.041 102.317 95.671 1.00 57.61 88 ASP B N 1
ATOM 4686 C CA . ASP B 1 88 ? 98.760 102.524 96.341 1.00 57.61 88 ASP B CA 1
ATOM 4687 C C . ASP B 1 88 ? 98.459 101.413 97.342 1.00 57.61 88 ASP B C 1
ATOM 4688 O O . ASP B 1 88 ? 97.681 101.617 98.280 1.00 57.61 88 ASP B O 1
ATOM 4693 N N . THR B 1 89 ? 99.069 100.239 97.170 1.00 54.27 89 THR B N 1
ATOM 4694 C CA . THR B 1 89 ? 98.910 99.178 98.158 1.00 54.27 89 THR B CA 1
ATOM 4695 C C . THR B 1 89 ? 99.425 99.624 99.520 1.00 54.27 89 THR B C 1
ATOM 4696 O O . THR B 1 89 ? 98.801 99.354 100.554 1.00 54.27 89 THR B O 1
ATOM 4700 N N . ASN B 1 90 ? 100.564 100.320 99.540 1.00 55.31 90 ASN B N 1
ATOM 4701 C CA . ASN B 1 90 ? 101.062 100.877 100.791 1.00 55.31 90 ASN B CA 1
ATOM 4702 C C . ASN B 1 90 ? 100.130 101.932 101.366 1.00 55.31 90 ASN B C 1
ATOM 4703 O O . ASN B 1 90 ? 100.060 102.073 102.589 1.00 55.31 90 ASN B O 1
ATOM 4708 N N . PHE B 1 91 ? 99.388 102.663 100.533 1.00 54.99 91 PHE B N 1
ATOM 4709 C CA . PHE B 1 91 ? 98.438 103.609 101.106 1.00 54.99 91 PHE B CA 1
ATOM 4710 C C . PHE B 1 91 ? 97.208 102.914 101.663 1.00 54.99 91 PHE B C 1
ATOM 4711 O O . PHE B 1 91 ? 96.640 103.368 102.661 1.00 54.99 91 PHE B O 1
ATOM 4719 N N . LEU B 1 92 ? 96.776 101.816 101.041 1.00 53.41 92 LEU B N 1
ATOM 4720 C CA . LEU B 1 92 ? 95.724 101.013 101.653 1.00 53.41 92 LEU B CA 1
ATOM 4721 C C . LEU B 1 92 ? 96.182 100.476 103.004 1.00 53.41 92 LEU B C 1
ATOM 4722 O O . LEU B 1 92 ? 95.432 100.513 103.988 1.00 53.41 92 LEU B O 1
ATOM 4727 N N . PHE B 1 93 ? 97.432 100.007 103.072 1.00 51.63 93 PHE B N 1
ATOM 4728 C CA . PHE B 1 93 ? 97.984 99.547 104.343 1.00 51.63 93 PHE B CA 1
ATOM 4729 C C . PHE B 1 93 ? 98.032 100.676 105.366 1.00 51.63 93 PHE B C 1
ATOM 4730 O O . PHE B 1 93 ? 97.698 100.475 106.537 1.00 51.63 93 PHE B O 1
ATOM 4738 N N . LEU B 1 94 ? 98.466 101.865 104.943 1.00 52.49 94 LEU B N 1
ATOM 4739 C CA . LEU B 1 94 ? 98.581 102.991 105.862 1.00 52.49 94 LEU B CA 1
ATOM 4740 C C . LEU B 1 94 ? 97.215 103.433 106.368 1.00 52.49 94 LEU B C 1
ATOM 4741 O O . LEU B 1 94 ? 97.066 103.782 107.544 1.00 52.49 94 LEU B O 1
ATOM 4746 N N . SER B 1 95 ? 96.208 103.438 105.494 1.00 52.99 95 SER B N 1
ATOM 4747 C CA . SER B 1 95 ? 94.854 103.763 105.929 1.00 52.99 95 SER B CA 1
ATOM 4748 C C . SER B 1 95 ? 94.339 102.732 106.924 1.00 52.99 95 SER B C 1
ATOM 4749 O O . SER B 1 95 ? 93.708 103.088 107.927 1.00 52.99 95 SER B O 1
ATOM 4752 N N . GLY B 1 96 ? 94.604 101.449 106.668 1.00 51.53 96 GLY B N 1
ATOM 4753 C CA . GLY B 1 96 ? 94.231 100.428 107.634 1.00 51.53 96 GLY B CA 1
ATOM 4754 C C . GLY B 1 96 ? 94.918 100.617 108.973 1.00 51.53 96 GLY B C 1
ATOM 4755 O O . GLY B 1 96 ? 94.297 100.469 110.028 1.00 51.53 96 GLY B O 1
ATOM 4756 N N . LEU B 1 97 ? 96.208 100.957 108.948 1.00 50.38 97 LEU B N 1
ATOM 4757 C CA . LEU B 1 97 ? 96.944 101.191 110.187 1.00 50.38 97 LEU B CA 1
ATOM 4758 C C . LEU B 1 97 ? 96.406 102.401 110.937 1.00 50.38 97 LEU B C 1
ATOM 4759 O O . LEU B 1 97 ? 96.312 102.382 112.167 1.00 50.38 97 LEU B O 1
ATOM 4764 N N . ILE B 1 98 ? 96.071 103.471 110.215 1.00 51.22 98 ILE B N 1
ATOM 4765 C CA . ILE B 1 98 ? 95.526 104.663 110.855 1.00 51.22 98 ILE B CA 1
ATOM 4766 C C . ILE B 1 98 ? 94.172 104.357 111.482 1.00 51.22 98 ILE B C 1
ATOM 4767 O O . ILE B 1 98 ? 93.874 104.802 112.598 1.00 51.22 98 ILE B O 1
ATOM 4772 N N . MET B 1 99 ? 93.333 103.592 110.781 1.00 54.68 99 MET B N 1
ATOM 4773 C CA . MET B 1 99 ? 92.043 103.214 111.346 1.00 54.68 99 MET B CA 1
ATOM 4774 C C . MET B 1 99 ? 92.223 102.330 112.575 1.00 54.68 99 MET B C 1
ATOM 4775 O O . MET B 1 99 ? 91.495 102.473 113.565 1.00 54.68 99 MET B O 1
ATOM 4780 N N . ALA B 1 100 ? 93.194 101.413 112.532 1.00 53.42 100 ALA B N 1
ATOM 4781 C CA . ALA B 1 100 ? 93.485 100.581 113.695 1.00 53.42 100 ALA B CA 1
ATOM 4782 C C . ALA B 1 100 ? 93.975 101.421 114.868 1.00 53.42 100 ALA B C 1
ATOM 4783 O O . ALA B 1 100 ? 93.622 101.156 116.024 1.00 53.42 100 ALA B O 1
ATOM 4785 N N . SER B 1 101 ? 94.805 102.427 114.591 1.00 54.76 101 SER B N 1
ATOM 4786 C CA . SER B 1 101 ? 95.275 103.324 115.641 1.00 54.76 101 SER B CA 1
ATOM 4787 C C . SER B 1 101 ? 94.119 104.102 116.252 1.00 54.76 101 SER B C 1
ATOM 4788 O O . SER B 1 101 ? 94.060 104.286 117.472 1.00 54.76 101 SER B O 1
ATOM 4791 N N . ALA B 1 102 ? 93.189 104.568 115.416 1.00 54.53 102 ALA B N 1
ATOM 4792 C CA . ALA B 1 102 ? 92.008 105.250 115.934 1.00 54.53 102 ALA B CA 1
ATOM 4793 C C . ALA B 1 102 ? 91.164 104.315 116.792 1.00 54.53 102 ALA B C 1
ATOM 4794 O O . ALA B 1 102 ? 90.640 104.722 117.835 1.00 54.53 102 ALA B O 1
ATOM 4796 N N . ILE B 1 103 ? 91.018 103.058 116.364 1.00 55.62 103 ILE B N 1
ATOM 4797 C CA . ILE B 1 103 ? 90.239 102.087 117.129 1.00 55.62 103 ILE B CA 1
ATOM 4798 C C . ILE B 1 103 ? 90.886 101.825 118.483 1.00 55.62 103 ILE B C 1
ATOM 4799 O O . ILE B 1 103 ? 90.205 101.779 119.516 1.00 55.62 103 ILE B O 1
ATOM 4804 N N . GLU B 1 104 ? 92.207 101.642 118.503 1.00 59.71 104 GLU B N 1
ATOM 4805 C CA . GLU B 1 104 ? 92.896 101.344 119.755 1.00 59.71 104 GLU B CA 1
ATOM 4806 C C . GLU B 1 104 ? 92.990 102.568 120.657 1.00 59.71 104 GLU B C 1
ATOM 4807 O O . GLU B 1 104 ? 93.135 102.426 121.876 1.00 59.71 104 GLU B O 1
ATOM 4813 N N . GLU B 1 105 ? 92.925 103.769 120.078 1.00 60.60 105 GLU B N 1
ATOM 4814 C CA . GLU B 1 105 ? 93.027 104.986 120.875 1.00 60.60 105 GLU B CA 1
ATOM 4815 C C . GLU B 1 105 ? 91.864 105.108 121.851 1.00 60.60 105 GLU B C 1
ATOM 4816 O O . GLU B 1 105 ? 92.045 105.538 122.995 1.00 60.60 105 GLU B O 1
ATOM 4822 N N . TRP B 1 106 ? 90.665 104.732 121.417 1.00 59.50 106 TRP B N 1
ATOM 4823 C CA . TRP B 1 106 ? 89.461 104.868 122.223 1.00 59.50 106 TRP B CA 1
ATOM 4824 C C . TRP B 1 106 ? 89.027 103.554 122.859 1.00 59.50 106 TRP B C 1
ATOM 4825 O O . TRP B 1 106 ? 87.901 103.464 123.358 1.00 59.50 106 TRP B O 1
ATOM 4836 N N . ASN B 1 107 ? 89.893 102.538 122.847 1.00 62.36 107 ASN B N 1
ATOM 4837 C CA . ASN B 1 107 ? 89.616 101.238 123.461 1.00 62.36 107 ASN B CA 1
ATOM 4838 C C . ASN B 1 107 ? 88.365 100.585 122.882 1.00 62.36 107 ASN B C 1
ATOM 4839 O O . ASN B 1 107 ? 87.660 99.849 123.575 1.00 62.36 107 ASN B O 1
ATOM 4844 N N . LEU B 1 108 ? 88.077 100.856 121.609 1.00 60.47 108 LEU B N 1
ATOM 4845 C CA . LEU B 1 108 ? 86.955 100.197 120.950 1.00 60.47 108 LEU B CA 1
ATOM 4846 C C . LEU B 1 108 ? 87.213 98.704 120.795 1.00 60.47 108 LEU B C 1
ATOM 4847 O O . LEU B 1 108 ? 86.297 97.887 120.959 1.00 60.47 108 LEU B O 1
ATOM 4852 N N . HIS B 1 109 ? 88.456 98.333 120.479 1.00 61.83 109 HIS B N 1
ATOM 4853 C CA . HIS B 1 109 ? 88.798 96.924 120.322 1.00 61.83 109 HIS B CA 1
ATOM 4854 C C . HIS B 1 109 ? 88.607 96.161 121.626 1.00 61.83 109 HIS B C 1
ATOM 4855 O O . HIS B 1 109 ? 88.095 95.036 121.623 1.00 61.83 109 HIS B O 1
ATOM 4862 N N . ARG B 1 110 ? 89.004 96.757 122.752 1.00 64.56 110 ARG B N 1
ATOM 4863 C CA . ARG B 1 110 ? 88.810 96.103 124.043 1.00 64.56 110 ARG B CA 1
ATOM 4864 C C . ARG B 1 110 ? 87.329 95.945 124.367 1.00 64.56 110 ARG B C 1
ATOM 4865 O O . ARG B 1 110 ? 86.912 94.907 124.894 1.00 64.56 110 ARG B O 1
ATOM 4873 N N . ARG B 1 111 ? 86.524 96.967 124.069 1.00 64.02 111 ARG B N 1
ATOM 4874 C CA . ARG B 1 111 ? 85.087 96.872 124.308 1.00 64.02 111 ARG B CA 1
ATOM 4875 C C . ARG B 1 111 ? 84.471 95.750 123.485 1.00 64.02 111 ARG B C 1
ATOM 4876 O O . ARG B 1 111 ? 83.680 94.948 123.999 1.00 64.02 111 ARG B O 1
ATOM 4884 N N . ILE B 1 112 ? 84.835 95.668 122.204 1.00 62.85 112 ILE B N 1
ATOM 4885 C CA . ILE B 1 112 ? 84.313 94.607 121.347 1.00 62.85 112 ILE B CA 1
ATOM 4886 C C . ILE B 1 112 ? 84.758 93.242 121.856 1.00 62.85 112 ILE B C 1
ATOM 4887 O O . ILE B 1 112 ? 83.970 92.289 121.897 1.00 62.85 112 ILE B O 1
ATOM 4892 N N . ALA B 1 113 ? 86.028 93.130 122.256 1.00 62.00 113 ALA B N 1
ATOM 4893 C CA . ALA B 1 113 ? 86.552 91.862 122.749 1.00 62.00 113 ALA B CA 1
ATOM 4894 C C . ALA B 1 113 ? 85.798 91.398 123.987 1.00 62.00 113 ALA B C 1
ATOM 4895 O O . ALA B 1 113 ? 85.384 90.237 124.081 1.00 62.00 113 ALA B O 1
ATOM 4897 N N . LEU B 1 114 ? 85.605 92.302 124.948 1.00 64.46 114 LEU B N 1
ATOM 4898 C CA . LEU B 1 114 ? 84.923 91.931 126.182 1.00 64.46 114 LEU B CA 1
ATOM 4899 C C . LEU B 1 114 ? 83.454 91.620 125.930 1.00 64.46 114 LEU B C 1
ATOM 4900 O O . LEU B 1 114 ? 82.896 90.703 126.545 1.00 64.46 114 LEU B O 1
ATOM 4905 N N . LYS B 1 115 ? 82.813 92.356 125.019 1.00 67.77 115 LYS B N 1
ATOM 4906 C CA . LYS B 1 115 ? 81.427 92.055 124.682 1.00 67.77 115 LYS B CA 1
ATOM 4907 C C . LYS B 1 115 ? 81.297 90.669 124.062 1.00 67.77 115 LYS B C 1
ATOM 4908 O O . LYS B 1 115 ? 80.397 89.904 124.424 1.00 67.77 115 LYS B O 1
ATOM 4914 N N . ILE B 1 116 ? 82.194 90.324 123.135 1.00 64.21 116 ILE B N 1
ATOM 4915 C CA . ILE B 1 116 ? 82.142 88.999 122.521 1.00 64.21 116 ILE B CA 1
ATOM 4916 C C . ILE B 1 116 ? 82.403 87.919 123.563 1.00 64.21 116 ILE B C 1
ATOM 4917 O O . ILE B 1 116 ? 81.747 86.870 123.566 1.00 64.21 116 ILE B O 1
ATOM 4922 N N . LEU B 1 117 ? 83.365 88.152 124.458 1.00 65.06 117 LEU B N 1
ATOM 4923 C CA . LEU B 1 117 ? 83.639 87.177 125.511 1.00 65.06 117 LEU B CA 1
ATOM 4924 C C . LEU B 1 117 ? 82.427 86.982 126.414 1.00 65.06 117 LEU B C 1
ATOM 4925 O O . LEU B 1 117 ? 82.162 85.866 126.875 1.00 65.06 117 LEU B O 1
ATOM 4930 N N . MET B 1 118 ? 81.687 88.058 126.689 1.00 69.56 118 MET B N 1
ATOM 4931 C CA . MET B 1 118 ? 80.435 87.925 127.428 1.00 69.56 118 MET B CA 1
ATOM 4932 C C . MET B 1 118 ? 79.418 87.102 126.644 1.00 69.56 118 MET B C 1
ATOM 4933 O O . MET B 1 118 ? 78.732 86.240 127.205 1.00 69.56 118 MET B O 1
ATOM 4938 N N . LEU B 1 119 ? 79.306 87.363 125.340 1.00 70.11 119 LEU B N 1
ATOM 4939 C CA . LEU B 1 119 ? 78.275 86.706 124.541 1.00 70.11 119 LEU B CA 1
ATOM 4940 C C . LEU B 1 119 ? 78.525 85.208 124.416 1.00 70.11 119 LEU B C 1
ATOM 4941 O O . LEU B 1 119 ? 77.593 84.406 124.555 1.00 70.11 119 LEU B O 1
ATOM 4946 N N . VAL B 1 120 ? 79.770 84.809 124.150 1.00 69.64 120 VAL B N 1
ATOM 4947 C CA . VAL B 1 120 ? 80.035 83.404 123.848 1.00 69.64 120 VAL B CA 1
ATOM 4948 C C . VAL B 1 120 ? 79.791 82.516 125.064 1.00 69.64 120 VAL B C 1
ATOM 4949 O O . VAL B 1 120 ? 79.181 81.448 124.943 1.00 69.64 120 VAL B O 1
ATOM 4953 N N . GLY B 1 121 ? 80.239 82.929 126.241 1.00 71.39 121 GLY B N 1
ATOM 4954 C CA . GLY B 1 121 ? 80.024 82.169 127.455 1.00 71.39 121 GLY B CA 1
ATOM 4955 C C . GLY B 1 121 ? 81.280 82.073 128.298 1.00 71.39 121 GLY B C 1
ATOM 4956 O O . GLY B 1 121 ? 82.256 82.804 128.104 1.00 71.39 121 GLY B O 1
ATOM 4957 N N . VAL B 1 122 ? 81.246 81.143 129.252 1.00 75.26 122 VAL B N 1
ATOM 4958 C CA . VAL B 1 122 ? 82.298 81.007 130.253 1.00 75.26 122 VAL B CA 1
ATOM 4959 C C . VAL B 1 122 ? 82.750 79.553 130.334 1.00 75.26 122 VAL B C 1
ATOM 4960 O O . VAL B 1 122 ? 83.785 79.243 130.938 1.00 75.26 122 VAL B O 1
ATOM 4964 N N . GLN B 1 123 ? 81.987 78.654 129.716 1.00 75.63 123 GLN B N 1
ATOM 4965 C CA . GLN B 1 123 ? 82.345 77.244 129.711 1.00 75.63 123 GLN B CA 1
ATOM 4966 C C . GLN B 1 123 ? 83.674 77.045 128.980 1.00 75.63 123 GLN B C 1
ATOM 4967 O O . GLN B 1 123 ? 83.979 77.773 128.032 1.00 75.63 123 GLN B O 1
ATOM 4973 N N . PRO B 1 124 ? 84.478 76.058 129.396 1.00 73.48 124 PRO B N 1
ATOM 4974 C CA . PRO B 1 124 ? 85.862 75.976 128.878 1.00 73.48 124 PRO B CA 1
ATOM 4975 C C . PRO B 1 124 ? 85.956 75.875 127.365 1.00 73.48 124 PRO B C 1
ATOM 4976 O O . PRO B 1 124 ? 86.693 76.650 126.743 1.00 73.48 124 PRO B O 1
ATOM 4980 N N . ALA B 1 125 ? 85.279 74.922 126.741 1.00 69.46 125 ALA B N 1
ATOM 4981 C CA . ALA B 1 125 ? 85.311 74.886 125.264 1.00 69.46 125 ALA B CA 1
ATOM 4982 C C . ALA B 1 125 ? 84.731 76.184 124.713 1.00 69.46 125 ALA B C 1
ATOM 4983 O O . ALA B 1 125 ? 85.336 76.735 123.773 1.00 69.46 125 ALA B O 1
ATOM 4985 N N . ARG B 1 126 ? 83.652 76.669 125.326 1.00 70.51 126 ARG B N 1
ATOM 4986 C CA . ARG B 1 126 ? 82.993 77.906 124.851 1.00 70.51 126 ARG B CA 1
ATOM 4987 C C . ARG B 1 126 ? 83.984 79.036 125.025 1.00 70.51 126 ARG B C 1
ATOM 4988 O O . ARG B 1 126 ? 84.043 79.831 124.165 1.00 70.51 126 ARG B O 1
ATOM 4996 N N . LEU B 1 127 ? 84.806 79.003 126.054 1.00 67.26 127 LEU B N 1
ATOM 4997 C CA . LEU B 1 127 ? 85.763 80.095 126.330 1.00 67.26 127 LEU B CA 1
ATOM 4998 C C . LEU B 1 127 ? 86.903 80.085 125.309 1.00 67.26 127 LEU B C 1
ATOM 4999 O O . LEU B 1 127 ? 87.265 81.156 124.862 1.00 67.26 127 LEU B O 1
ATOM 5004 N N . ILE B 1 128 ? 87.385 78.917 124.910 1.00 61.68 128 ILE B N 1
ATOM 5005 C CA . ILE B 1 128 ? 88.422 78.882 123.853 1.00 61.68 128 ILE B CA 1
ATOM 5006 C C . ILE B 1 128 ? 87.769 79.361 122.561 1.00 61.68 128 ILE B C 1
ATOM 5007 O O . ILE B 1 128 ? 88.384 80.170 121.897 1.00 61.68 128 ILE B O 1
ATOM 5012 N N . LEU B 1 129 ? 86.522 78.969 122.310 1.00 58.74 129 LEU B N 1
ATOM 5013 C CA . LEU B 1 129 ? 85.865 79.491 121.099 1.00 58.74 129 LEU B CA 1
ATOM 5014 C C . LEU B 1 129 ? 85.805 81.009 121.190 1.00 58.74 129 LEU B C 1
ATOM 5015 O O . LEU B 1 129 ? 86.197 81.630 120.249 1.00 58.74 129 LEU B O 1
ATOM 5020 N N . GLY B 1 130 ? 85.381 81.565 122.307 1.00 59.39 130 GLY B N 1
ATOM 5021 C CA . GLY B 1 130 ? 85.246 83.012 122.462 1.00 59.39 130 GLY B CA 1
ATOM 5022 C C . GLY B 1 130 ? 86.547 83.666 122.171 1.00 59.39 130 GLY B C 1
ATOM 5023 O O . GLY B 1 130 ? 86.572 84.542 121.340 1.00 59.39 130 GLY B O 1
ATOM 5024 N N . MET B 1 131 ? 87.602 83.149 122.762 1.00 61.83 131 MET B N 1
ATOM 5025 C CA . MET B 1 131 ? 88.926 83.773 122.600 1.00 61.83 131 MET B CA 1
ATOM 5026 C C . MET B 1 131 ? 89.316 83.738 121.134 1.00 61.83 131 MET B C 1
ATOM 5027 O O . MET B 1 131 ? 89.580 84.789 120.604 1.00 61.83 131 MET B O 1
ATOM 5032 N N . MET B 1 132 ? 89.229 82.586 120.500 1.00 55.95 132 MET B N 1
ATOM 5033 C CA . MET B 1 132 ? 89.594 82.435 119.084 1.00 55.95 132 MET B CA 1
ATOM 5034 C C . MET B 1 132 ? 88.768 83.388 118.217 1.00 55.95 132 MET B C 1
ATOM 5035 O O . MET B 1 132 ? 89.373 84.151 117.486 1.00 55.95 132 MET B O 1
ATOM 5040 N N . VAL B 1 133 ? 87.467 83.480 118.434 1.00 56.07 133 VAL B N 1
ATOM 5041 C CA . VAL B 1 133 ? 86.613 84.333 117.563 1.00 56.07 133 VAL B CA 1
ATOM 5042 C C . VAL B 1 133 ? 87.000 85.793 117.799 1.00 56.07 133 VAL B C 1
ATOM 5043 O O . VAL B 1 133 ? 87.321 86.457 116.833 1.00 56.07 133 VAL B O 1
ATOM 5047 N N . THR B 1 134 ? 87.159 86.212 119.042 1.00 57.63 134 THR B N 1
ATOM 5048 C CA . THR B 1 134 ? 87.618 87.586 119.331 1.00 57.63 134 THR B CA 1
ATOM 5049 C C . THR B 1 134 ? 88.954 87.873 118.644 1.00 57.63 134 THR B C 1
ATOM 5050 O O . THR B 1 134 ? 88.996 88.837 117.878 1.00 57.63 134 THR B O 1
ATOM 5054 N N . THR B 1 135 ? 89.967 87.034 118.813 1.00 54.60 135 THR B N 1
ATOM 5055 C CA . THR B 1 135 ? 91.308 87.376 118.289 1.00 54.60 135 THR B CA 1
ATOM 5056 C C . THR B 1 135 ? 91.257 87.380 116.767 1.00 54.60 135 THR B C 1
ATOM 5057 O O . THR B 1 135 ? 91.925 88.207 116.184 1.00 54.60 135 THR B O 1
ATOM 5061 N N . SER B 1 136 ? 90.472 86.497 116.174 1.00 55.03 136 SER B N 1
ATOM 5062 C CA . SER B 1 136 ? 90.433 86.389 114.701 1.00 55.03 136 SER B CA 1
ATOM 5063 C C . SER B 1 136 ? 89.702 87.599 114.125 1.00 55.03 136 SER B C 1
ATOM 5064 O O . SER B 1 136 ? 90.118 88.092 113.088 1.00 55.03 136 SER B O 1
ATOM 5067 N N . PHE B 1 137 ? 88.652 88.036 114.797 1.00 57.94 137 PHE B N 1
ATOM 5068 C CA . PHE B 1 137 ? 87.930 89.256 114.379 1.00 57.94 137 PHE B CA 1
ATOM 5069 C C . PHE B 1 137 ? 88.843 90.465 114.566 1.00 57.94 137 PHE B C 1
ATOM 5070 O O . PHE B 1 137 ? 88.902 91.247 113.633 1.00 57.94 137 PHE B O 1
ATOM 5078 N N . LEU B 1 138 ? 89.557 90.584 115.686 1.00 56.25 138 LEU B N 1
ATOM 5079 C CA . LEU B 1 138 ? 90.388 91.764 115.867 1.00 56.25 138 LEU B CA 1
ATOM 5080 C C . LEU B 1 138 ? 91.636 91.727 114.994 1.00 56.25 138 LEU B C 1
ATOM 5081 O O . LEU B 1 138 ? 92.176 92.783 114.652 1.00 56.25 138 LEU B O 1
ATOM 5086 N N . SER B 1 139 ? 92.095 90.535 114.611 1.00 54.07 139 SER B N 1
ATOM 5087 C CA . SER B 1 139 ? 93.218 90.435 113.688 1.00 54.07 139 SER B CA 1
ATOM 5088 C C . SER B 1 139 ? 92.814 90.746 112.254 1.00 54.07 139 SER B C 1
ATOM 5089 O O . SER B 1 139 ? 93.687 90.985 111.414 1.00 54.07 139 SER B O 1
ATOM 5092 N N . MET B 1 140 ? 91.513 90.741 111.955 1.00 54.93 140 MET B N 1
ATOM 5093 C CA . MET B 1 140 ? 91.058 91.095 110.615 1.00 54.93 140 MET B CA 1
ATOM 5094 C C . MET B 1 140 ? 91.311 92.564 110.307 1.00 54.93 140 MET B C 1
ATOM 5095 O O . MET B 1 140 ? 91.441 92.940 109.137 1.00 54.93 140 MET B O 1
ATOM 5100 N N . TRP B 1 141 ? 91.381 93.403 111.334 1.00 56.11 141 TRP B N 1
ATOM 5101 C CA . TRP B 1 141 ? 91.569 94.839 111.172 1.00 56.11 141 TRP B CA 1
ATOM 5102 C C . TRP B 1 141 ? 92.813 95.361 111.868 1.00 56.11 141 TRP B C 1
ATOM 5103 O O . TRP B 1 141 ? 93.505 96.220 111.318 1.00 56.11 141 TRP B O 1
ATOM 5114 N N . LEU B 1 142 ? 93.117 94.867 113.062 1.00 56.09 142 LEU B N 1
ATOM 5115 C CA . LEU B 1 142 ? 94.383 95.160 113.711 1.00 56.09 142 LEU B CA 1
ATOM 5116 C C . LEU B 1 142 ? 95.430 94.141 113.271 1.00 56.09 142 LEU B C 1
ATOM 5117 O O . LEU B 1 142 ? 95.119 93.119 112.658 1.00 56.09 142 LEU B O 1
ATOM 5122 N N . SER B 1 143 ? 96.687 94.432 113.583 1.00 59.38 143 SER B N 1
ATOM 5123 C CA . SER B 1 143 ? 97.752 93.491 113.273 1.00 59.38 143 SER B CA 1
ATOM 5124 C C . SER B 1 143 ? 97.657 92.269 114.181 1.00 59.38 143 SER B C 1
ATOM 5125 O O . SER B 1 143 ? 97.072 92.312 115.266 1.00 59.38 143 SER B O 1
ATOM 5128 N N . ASN B 1 144 ? 98.235 91.159 113.713 1.00 58.08 144 ASN B N 1
ATOM 5129 C CA . ASN B 1 144 ? 98.254 89.942 114.519 1.00 58.08 144 ASN B CA 1
ATOM 5130 C C . ASN B 1 144 ? 98.985 90.172 115.835 1.00 58.08 144 ASN B C 1
ATOM 5131 O O . ASN B 1 144 ? 98.532 89.726 116.897 1.00 58.08 144 ASN B O 1
ATOM 5136 N N . THR B 1 145 ? 100.116 90.879 115.779 1.00 60.77 145 THR B N 1
ATOM 5137 C CA . THR B 1 145 ? 100.881 91.176 116.984 1.00 60.77 145 THR B CA 1
ATOM 5138 C C . THR B 1 145 ? 100.054 91.984 117.975 1.00 60.77 145 THR B C 1
ATOM 5139 O O . THR B 1 145 ? 100.012 91.667 119.169 1.00 60.77 145 THR B O 1
ATOM 5143 N N . ALA B 1 146 ? 99.382 93.032 117.494 1.00 61.18 146 ALA B N 1
ATOM 5144 C CA . ALA B 1 146 ? 98.587 93.873 118.383 1.00 61.18 146 ALA B CA 1
ATOM 5145 C C . ALA B 1 146 ? 97.424 93.098 118.987 1.00 61.18 146 ALA B C 1
ATOM 5146 O O . ALA B 1 146 ? 97.142 93.219 120.185 1.00 61.18 146 ALA B O 1
ATOM 5148 N N . SER B 1 147 ? 96.736 92.293 118.173 1.00 59.59 147 SER B N 1
ATOM 5149 C CA . SER B 1 147 ? 95.606 91.521 118.678 1.00 59.59 147 SER B CA 1
ATOM 5150 C C . SER B 1 147 ? 96.054 90.532 119.746 1.00 59.59 147 SER B C 1
ATOM 5151 O O . SER B 1 147 ? 95.431 90.422 120.809 1.00 59.59 147 SER B O 1
ATOM 5154 N N . THR B 1 148 ? 97.148 89.810 119.485 1.00 59.74 148 THR B N 1
ATOM 5155 C CA . THR B 1 148 ? 97.649 88.855 120.468 1.00 59.74 148 THR B CA 1
ATOM 5156 C C . THR B 1 148 ? 98.089 89.558 121.746 1.00 59.74 148 THR B C 1
ATOM 5157 O O . THR B 1 148 ? 97.772 89.105 122.855 1.00 59.74 148 THR B O 1
ATOM 5161 N N . ALA B 1 149 ? 98.815 90.672 121.614 1.00 63.09 149 ALA B N 1
ATOM 5162 C CA . ALA B 1 149 ? 99.323 91.373 122.786 1.00 63.09 149 ALA B CA 1
ATOM 5163 C C . ALA B 1 149 ? 98.203 91.991 123.606 1.00 63.09 149 ALA B C 1
ATOM 5164 O O . ALA B 1 149 ? 98.337 92.129 124.826 1.00 63.09 149 ALA B O 1
ATOM 5166 N N . MET B 1 150 ? 97.104 92.387 122.964 1.00 65.19 150 MET B N 1
ATOM 5167 C CA . MET B 1 150 ? 95.980 92.917 123.722 1.00 65.19 150 MET B CA 1
ATOM 5168 C C . MET B 1 150 ? 95.160 91.804 124.358 1.00 65.19 150 MET B C 1
ATOM 5169 O O . MET B 1 150 ? 94.630 91.984 125.459 1.00 65.19 150 MET B O 1
ATOM 5174 N N . MET B 1 151 ? 95.054 90.650 123.698 1.00 63.29 151 MET B N 1
ATOM 5175 C CA . MET B 1 151 ? 94.135 89.632 124.185 1.00 63.29 151 MET B CA 1
ATOM 5176 C C . MET B 1 151 ? 94.787 88.712 125.210 1.00 63.29 151 MET B C 1
ATOM 5177 O O . MET B 1 151 ? 94.078 88.051 125.976 1.00 63.29 151 MET B O 1
ATOM 5182 N N . LEU B 1 152 ? 96.120 88.647 125.237 1.00 64.05 152 LEU B N 1
ATOM 5183 C CA . LEU B 1 152 ? 96.795 87.802 126.222 1.00 64.05 152 LEU B CA 1
ATOM 5184 C C . LEU B 1 152 ? 96.546 88.230 127.665 1.00 64.05 152 LEU B C 1
ATOM 5185 O O . LEU B 1 152 ? 96.285 87.350 128.503 1.00 64.05 152 LEU B O 1
ATOM 5190 N N . PRO B 1 153 ? 96.642 89.515 128.040 1.00 64.65 153 PRO B N 1
ATOM 5191 C CA . PRO B 1 153 ? 96.342 89.873 129.440 1.00 64.65 153 PRO B CA 1
ATOM 5192 C C . PRO B 1 153 ? 94.927 89.523 129.864 1.00 64.65 153 PRO B C 1
ATOM 5193 O O . PRO B 1 153 ? 94.709 89.134 131.018 1.00 64.65 153 PRO B O 1
ATOM 5197 N N . ILE B 1 154 ? 93.956 89.647 128.958 1.00 64.82 154 ILE B N 1
ATOM 5198 C CA . ILE B 1 154 ? 92.582 89.281 129.289 1.00 64.82 154 ILE B CA 1
ATOM 5199 C C . ILE B 1 154 ? 92.486 87.788 129.575 1.00 64.82 154 ILE B C 1
ATOM 5200 O O . ILE B 1 154 ? 91.832 87.363 130.536 1.00 64.82 154 ILE B O 1
ATOM 5205 N N . ALA B 1 155 ? 93.142 86.970 128.749 1.00 66.56 155 ALA B N 1
ATOM 5206 C CA . ALA B 1 155 ? 93.157 85.531 128.986 1.00 66.56 155 ALA B CA 1
ATOM 5207 C C . ALA B 1 155 ? 93.840 85.198 130.304 1.00 66.56 155 ALA B C 1
ATOM 5208 O O . ALA B 1 155 ? 93.384 84.319 131.043 1.00 66.56 155 ALA B O 1
ATOM 5210 N N . ASN B 1 156 ? 94.943 85.886 130.611 1.00 70.51 156 ASN B N 1
ATOM 5211 C CA . ASN B 1 156 ? 95.630 85.656 131.878 1.00 70.51 156 ASN B CA 1
ATOM 5212 C C . ASN B 1 156 ? 94.729 85.985 133.060 1.00 70.51 156 ASN B C 1
ATOM 5213 O O . ASN B 1 156 ? 94.658 85.219 134.028 1.00 70.51 156 ASN B O 1
ATOM 5218 N N . ALA B 1 157 ? 94.027 87.118 132.995 1.00 69.69 157 ALA B N 1
ATOM 5219 C CA . ALA B 1 157 ? 93.127 87.497 134.080 1.00 69.69 157 ALA B CA 1
ATOM 5220 C C . ALA B 1 157 ? 91.992 86.493 134.232 1.00 69.69 157 ALA B C 1
ATOM 5221 O O . ALA B 1 157 ? 91.637 86.112 135.355 1.00 69.69 157 ALA B O 1
ATOM 5223 N N . ILE B 1 158 ? 91.413 86.049 133.114 1.00 70.25 158 ILE B N 1
ATOM 5224 C CA . ILE B 1 158 ? 90.319 85.083 133.180 1.00 70.25 158 ILE B CA 1
ATOM 5225 C C . ILE B 1 158 ? 90.803 83.766 133.774 1.00 70.25 158 ILE B C 1
ATOM 5226 O O . ILE B 1 158 ? 90.121 83.155 134.604 1.00 70.25 158 ILE B O 1
ATOM 5231 N N . LEU B 1 159 ? 91.986 83.306 133.359 1.00 71.99 159 LEU B N 1
ATOM 5232 C CA . LEU B 1 159 ? 92.523 82.057 133.890 1.00 71.99 159 LEU B CA 1
ATOM 5233 C C . LEU B 1 159 ? 92.830 82.171 135.378 1.00 71.99 159 LEU B C 1
ATOM 5234 O O . LEU B 1 159 ? 92.561 81.238 136.146 1.00 71.99 159 LEU B O 1
ATOM 5239 N N . LYS B 1 160 ? 93.396 83.303 135.806 1.00 74.29 160 LYS B N 1
ATOM 5240 C CA . LYS B 1 160 ? 93.664 83.501 137.226 1.00 74.29 160 LYS B CA 1
ATOM 5241 C C . LYS B 1 160 ? 92.373 83.511 138.032 1.00 74.29 160 LYS B C 1
ATOM 5242 O O . LYS B 1 160 ? 92.311 82.940 139.126 1.00 74.29 160 LYS B O 1
ATOM 5248 N N . SER B 1 161 ? 91.330 84.159 137.510 1.00 76.82 161 SER B N 1
ATOM 5249 C CA . SER B 1 161 ? 90.046 84.157 138.201 1.00 76.82 161 SER B CA 1
ATOM 5250 C C . SER B 1 161 ? 89.454 82.754 138.263 1.00 76.82 161 SER B C 1
ATOM 5251 O O . SER B 1 161 ? 88.867 82.365 139.280 1.00 76.82 161 SER B O 1
ATOM 5254 N N . LEU B 1 162 ? 89.593 81.983 137.183 1.00 77.23 162 LEU B N 1
ATOM 5255 C CA . LEU B 1 162 ? 89.073 80.620 137.162 1.00 77.23 162 LEU B CA 1
ATOM 5256 C C . LEU B 1 162 ? 89.794 79.731 138.167 1.00 77.23 162 LEU B C 1
ATOM 5257 O O . LEU B 1 162 ? 89.162 78.914 138.847 1.00 77.23 162 LEU B O 1
ATOM 5262 N N . PHE B 1 163 ? 91.114 79.872 138.274 1.00 78.76 163 PHE B N 1
ATOM 5263 C CA . PHE B 1 163 ? 91.923 78.975 139.086 1.00 78.76 163 PHE B CA 1
ATOM 5264 C C . PHE B 1 163 ? 92.536 79.645 140.307 1.00 78.76 163 PHE B C 1
ATOM 5265 O O . PHE B 1 163 ? 93.484 79.101 140.883 1.00 78.76 163 PHE B O 1
ATOM 5273 N N . GLY B 1 164 ? 92.031 80.803 140.718 1.00 81.32 164 GLY B N 1
ATOM 5274 C CA . GLY B 1 164 ? 92.548 81.481 141.892 1.00 81.32 164 GLY B CA 1
ATOM 5275 C C . GLY B 1 164 ? 92.154 80.813 143.194 1.00 81.32 164 GLY B C 1
ATOM 5276 O O . GLY B 1 164 ? 91.193 80.046 143.242 1.00 81.32 164 GLY B O 1
ATOM 5277 N N . ASP B 1 219 ? 94.257 62.505 143.466 1.00 113.16 219 ASP B N 1
ATOM 5278 C CA . ASP B 1 219 ? 93.424 63.142 142.455 1.00 113.16 219 ASP B CA 1
ATOM 5279 C C . ASP B 1 219 ? 93.891 64.571 142.199 1.00 113.16 219 ASP B C 1
ATOM 5280 O O . ASP B 1 219 ? 93.429 65.232 141.268 1.00 113.16 219 ASP B O 1
ATOM 5285 N N . SER B 1 220 ? 94.816 65.043 143.039 1.00 110.75 220 SER B N 1
ATOM 5286 C CA . SER B 1 220 ? 95.386 66.370 142.838 1.00 110.75 220 SER B CA 1
ATOM 5287 C C . SER B 1 220 ? 96.195 66.440 141.551 1.00 110.75 220 SER B C 1
ATOM 5288 O O . SER B 1 220 ? 96.184 67.474 140.871 1.00 110.75 220 SER B O 1
ATOM 5291 N N . ARG B 1 221 ? 96.906 65.362 141.203 1.00 108.63 221 ARG B N 1
ATOM 5292 C CA . ARG B 1 221 ? 97.651 65.352 139.948 1.00 108.63 221 ARG B CA 1
ATOM 5293 C C . ARG B 1 221 ? 96.719 65.509 138.753 1.00 108.63 221 ARG B C 1
ATOM 5294 O O . ARG B 1 221 ? 97.024 66.257 137.819 1.00 108.63 221 ARG B O 1
ATOM 5302 N N . LYS B 1 222 ? 95.570 64.831 138.775 1.00 106.66 222 LYS B N 1
ATOM 5303 C CA . LYS B 1 222 ? 94.592 64.992 137.704 1.00 106.66 222 LYS B CA 1
ATOM 5304 C C . LYS B 1 222 ? 94.119 66.435 137.583 1.00 106.66 222 LYS B C 1
ATOM 5305 O O . LYS B 1 222 ? 94.099 67.002 136.481 1.00 106.66 222 LYS B O 1
ATOM 5311 N N . GLU B 1 223 ? 93.711 67.039 138.700 1.00 104.04 223 GLU B N 1
ATOM 5312 C CA . GLU B 1 223 ? 93.105 68.363 138.634 1.00 104.04 223 GLU B CA 1
ATOM 5313 C C . GLU B 1 223 ? 94.142 69.394 138.205 1.00 104.04 223 GLU B C 1
ATOM 5314 O O . GLU B 1 223 ? 93.854 70.293 137.404 1.00 104.04 223 GLU B O 1
ATOM 5320 N N . ASP B 1 224 ? 95.374 69.253 138.707 1.00 98.08 224 ASP B N 1
ATOM 5321 C CA . ASP B 1 224 ? 96.461 70.134 138.294 1.00 98.08 224 ASP B CA 1
ATOM 5322 C C . ASP B 1 224 ? 96.798 69.946 136.818 1.00 98.08 224 ASP B C 1
ATOM 5323 O O . ASP B 1 224 ? 97.065 70.929 136.115 1.00 98.08 224 ASP B O 1
ATOM 5328 N N . GLU B 1 225 ? 96.790 68.700 136.333 1.00 94.76 225 GLU B N 1
ATOM 5329 C CA . GLU B 1 225 ? 96.973 68.441 134.911 1.00 94.76 225 GLU B CA 1
ATOM 5330 C C . GLU B 1 225 ? 95.934 69.178 134.082 1.00 94.76 225 GLU B C 1
ATOM 5331 O O . GLU B 1 225 ? 96.265 69.801 133.066 1.00 94.76 225 GLU B O 1
ATOM 5337 N N . TYR B 1 226 ? 94.671 69.116 134.507 1.00 89.07 226 TYR B N 1
ATOM 5338 C CA . TYR B 1 226 ? 93.608 69.769 133.753 1.00 89.07 226 TYR B CA 1
ATOM 5339 C C . TYR B 1 226 ? 93.779 71.286 133.778 1.00 89.07 226 TYR B C 1
ATOM 5340 O O . TYR B 1 226 ? 93.589 71.958 132.757 1.00 89.07 226 TYR B O 1
ATOM 5349 N N . ARG B 1 227 ? 94.167 71.835 134.933 1.00 86.47 227 ARG B N 1
ATOM 5350 C CA . ARG B 1 227 ? 94.429 73.270 135.031 1.00 86.47 227 ARG B CA 1
ATOM 5351 C C . ARG B 1 227 ? 95.530 73.697 134.069 1.00 86.47 227 ARG B C 1
ATOM 5352 O O . ARG B 1 227 ? 95.396 74.698 133.353 1.00 86.47 227 ARG B O 1
ATOM 5360 N N . ARG B 1 228 ? 96.627 72.941 134.045 1.00 85.81 228 ARG B N 1
ATOM 5361 C CA . ARG B 1 228 ? 97.772 73.300 133.216 1.00 85.81 228 ARG B CA 1
ATOM 5362 C C . ARG B 1 228 ? 97.438 73.168 131.735 1.00 85.81 228 ARG B C 1
ATOM 5363 O O . ARG B 1 228 ? 97.855 73.999 130.915 1.00 85.81 228 ARG B O 1
ATOM 5371 N N . ASN B 1 229 ? 96.674 72.134 131.377 1.00 78.48 229 ASN B N 1
ATOM 5372 C CA . ASN B 1 229 ? 96.252 71.973 129.988 1.00 78.48 229 ASN B CA 1
ATOM 5373 C C . ASN B 1 229 ? 95.325 73.104 129.556 1.00 78.48 229 ASN B C 1
ATOM 5374 O O . ASN B 1 229 ? 95.426 73.597 128.428 1.00 78.48 229 ASN B O 1
ATOM 5379 N N . ILE B 1 230 ? 94.420 73.532 130.442 1.00 74.98 230 ILE B N 1
ATOM 5380 C CA . ILE B 1 230 ? 93.545 74.659 130.121 1.00 74.98 230 ILE B CA 1
ATOM 5381 C C . ILE B 1 230 ? 94.361 75.930 129.922 1.00 74.98 230 ILE B C 1
ATOM 5382 O O . ILE B 1 230 ? 94.118 76.701 128.983 1.00 74.98 230 ILE B O 1
ATOM 5387 N N . TRP B 1 231 ? 95.336 76.173 130.805 1.00 72.60 231 TRP B N 1
ATOM 5388 C CA . TRP B 1 231 ? 96.223 77.324 130.635 1.00 72.60 231 TRP B CA 1
ATOM 5389 C C . TRP B 1 231 ? 96.914 77.293 129.279 1.00 72.60 231 TRP B C 1
ATOM 5390 O O . TRP B 1 231 ? 96.901 78.286 128.535 1.00 72.60 231 TRP B O 1
ATOM 5401 N N . LYS B 1 232 ? 97.524 76.154 128.939 1.00 71.25 232 LYS B N 1
ATOM 5402 C CA . LYS B 1 232 ? 98.245 76.051 127.674 1.00 71.25 232 LYS B CA 1
ATOM 5403 C C . LYS B 1 232 ? 97.310 76.248 126.488 1.00 71.25 232 LYS B C 1
ATOM 5404 O O . LYS B 1 232 ? 97.670 76.910 125.510 1.00 71.25 232 LYS B O 1
ATOM 5410 N N . GLY B 1 233 ? 96.103 75.682 126.559 1.00 66.15 233 GLY B N 1
ATOM 5411 C CA . GLY B 1 233 ? 95.160 75.833 125.465 1.00 66.15 233 GLY B CA 1
ATOM 5412 C C . GLY B 1 233 ? 94.733 77.270 125.256 1.00 66.15 233 GLY B C 1
ATOM 5413 O O . GLY B 1 233 ? 94.684 77.756 124.123 1.00 66.15 233 GLY B O 1
ATOM 5414 N N . PHE B 1 234 ? 94.419 77.970 126.348 1.00 65.97 234 PHE B N 1
ATOM 5415 C CA . PHE B 1 234 ? 94.038 79.371 126.229 1.00 65.97 234 PHE B CA 1
ATOM 5416 C C . PHE B 1 234 ? 95.180 80.196 125.656 1.00 65.97 234 PHE B C 1
ATOM 5417 O O . PHE B 1 234 ? 94.966 81.055 124.793 1.00 65.97 234 PHE B O 1
ATOM 5425 N N . LEU B 1 235 ? 96.407 79.943 126.116 1.00 65.74 235 LEU B N 1
ATOM 5426 C CA . LEU B 1 235 ? 97.536 80.734 125.647 1.00 65.74 235 LEU B CA 1
ATOM 5427 C C . LEU B 1 235 ? 97.954 80.393 124.221 1.00 65.74 235 LEU B C 1
ATOM 5428 O O . LEU B 1 235 ? 98.568 81.234 123.556 1.00 65.74 235 LEU B O 1
ATOM 5433 N N . ILE B 1 236 ? 97.640 79.192 123.735 1.00 61.07 236 ILE B N 1
ATOM 5434 C CA . ILE B 1 236 ? 97.985 78.831 122.365 1.00 61.07 236 ILE B CA 1
ATOM 5435 C C . ILE B 1 236 ? 96.875 79.151 121.369 1.00 61.07 236 ILE B C 1
ATOM 5436 O O . ILE B 1 236 ? 97.153 79.283 120.169 1.00 61.07 236 ILE B O 1
ATOM 5441 N N . SER B 1 237 ? 95.628 79.286 121.828 1.00 57.35 237 SER B N 1
ATOM 5442 C CA . SER B 1 237 ? 94.534 79.568 120.907 1.00 57.35 237 SER B CA 1
ATOM 5443 C C . SER B 1 237 ? 94.544 81.005 120.405 1.00 57.35 237 SER B C 1
ATOM 5444 O O . SER B 1 237 ? 93.952 81.284 119.358 1.00 57.35 237 SER B O 1
ATOM 5447 N N . ILE B 1 238 ? 95.199 81.915 121.117 1.00 54.89 238 ILE B N 1
ATOM 5448 C CA . ILE B 1 238 ? 95.194 83.334 120.760 1.00 54.89 238 ILE B CA 1
ATOM 5449 C C . ILE B 1 238 ? 96.077 83.604 119.543 1.00 54.89 238 ILE B C 1
ATOM 5450 O O . ILE B 1 238 ? 95.578 84.161 118.555 1.00 54.89 238 ILE B O 1
ATOM 5455 N N . PRO B 1 239 ? 97.374 83.259 119.549 1.00 54.78 239 PRO B N 1
ATOM 5456 C CA . PRO B 1 239 ? 98.193 83.578 118.365 1.00 54.78 239 PRO B CA 1
ATOM 5457 C C . PRO B 1 239 ? 97.756 82.832 117.121 1.00 54.78 239 PRO B C 1
ATOM 5458 O O . PRO B 1 239 ? 97.831 83.379 116.013 1.00 54.78 239 PRO B O 1
ATOM 5462 N N . TYR B 1 240 ? 97.300 81.588 117.276 1.00 55.12 240 TYR B N 1
ATOM 5463 C CA . TYR B 1 240 ? 96.833 80.823 116.127 1.00 55.12 240 TYR B CA 1
ATOM 5464 C C . TYR B 1 240 ? 95.623 81.494 115.492 1.00 55.12 240 TYR B C 1
ATOM 5465 O O . TYR B 1 240 ? 95.551 81.649 114.269 1.00 55.12 240 TYR B O 1
ATOM 5474 N N . SER B 1 241 ? 94.669 81.916 116.322 1.00 52.48 241 SER B N 1
ATOM 5475 C CA . SER B 1 241 ? 93.485 82.593 115.809 1.00 52.48 241 SER B CA 1
ATOM 5476 C C . SER B 1 241 ? 93.835 83.949 115.212 1.00 52.48 241 SER B C 1
ATOM 5477 O O . SER B 1 241 ? 93.228 84.367 114.223 1.00 52.48 241 SER B O 1
ATOM 5480 N N . ALA B 1 242 ? 94.809 84.651 115.795 1.00 52.27 242 ALA B N 1
ATOM 5481 C CA . ALA B 1 242 ? 95.246 85.919 115.217 1.00 52.27 242 ALA B CA 1
ATOM 5482 C C . ALA B 1 242 ? 95.836 85.708 113.827 1.00 52.27 242 ALA B C 1
ATOM 5483 O O . ALA B 1 242 ? 95.511 86.438 112.881 1.00 52.27 242 ALA B O 1
ATOM 5485 N N . SER B 1 243 ? 96.697 84.698 113.684 1.00 52.14 243 SER B N 1
ATOM 5486 C CA . SER B 1 243 ? 97.283 84.400 112.382 1.00 52.14 243 SER B CA 1
ATOM 5487 C C . SER B 1 243 ? 96.215 83.983 111.379 1.00 52.14 243 SER B C 1
ATOM 5488 O O . SER B 1 243 ? 96.269 84.373 110.207 1.00 52.14 243 SER B O 1
ATOM 5491 N N . ILE B 1 244 ? 95.242 83.185 111.818 1.00 51.41 244 ILE B N 1
ATOM 5492 C CA . ILE B 1 244 ? 94.178 82.741 110.921 1.00 51.41 244 ILE B CA 1
ATOM 5493 C C . ILE B 1 244 ? 93.327 83.923 110.472 1.00 51.41 244 ILE B C 1
ATOM 5494 O O . ILE B 1 244 ? 93.022 84.072 109.283 1.00 51.41 244 ILE B O 1
ATOM 5499 N N . GLY B 1 245 ? 92.945 84.791 111.411 1.00 51.08 245 GLY B N 1
ATOM 5500 C CA . GLY B 1 245 ? 92.089 85.918 111.094 1.00 51.08 245 GLY B CA 1
ATOM 5501 C C . GLY B 1 245 ? 92.775 87.018 110.317 1.00 51.08 245 GLY B C 1
ATOM 5502 O O . GLY B 1 245 ? 92.095 87.802 109.647 1.00 51.08 245 GLY B O 1
ATOM 5503 N N . GLY B 1 246 ? 94.105 87.098 110.389 1.00 52.91 246 GLY B N 1
ATOM 5504 C CA . GLY B 1 246 ? 94.813 88.077 109.584 1.00 52.91 246 GLY B CA 1
ATOM 5505 C C . GLY B 1 246 ? 94.691 87.847 108.092 1.00 52.91 246 GLY B C 1
ATOM 5506 O O . GLY B 1 246 ? 94.865 88.787 107.312 1.00 52.91 246 GLY B O 1
ATOM 5507 N N . THR B 1 247 ? 94.390 86.616 107.676 1.00 51.57 247 THR B N 1
ATOM 5508 C CA . THR B 1 247 ? 94.278 86.285 106.261 1.00 51.57 247 THR B CA 1
ATOM 5509 C C . THR B 1 247 ? 92.912 86.611 105.672 1.00 51.57 247 THR B C 1
ATOM 5510 O O . THR B 1 247 ? 92.767 86.585 104.446 1.00 51.57 247 THR B O 1
ATOM 5514 N N . ALA B 1 248 ? 91.913 86.914 106.505 1.00 51.23 248 ALA B N 1
ATOM 5515 C CA . ALA B 1 248 ? 90.558 87.101 105.995 1.00 51.23 248 ALA B CA 1
ATOM 5516 C C . ALA B 1 248 ? 90.423 88.379 105.176 1.00 51.23 248 ALA B C 1
ATOM 5517 O O . ALA B 1 248 ? 89.602 88.436 104.255 1.00 51.23 248 ALA B O 1
ATOM 5519 N N . THR B 1 249 ? 91.209 89.406 105.488 1.00 53.29 249 THR B N 1
ATOM 5520 C CA . THR B 1 249 ? 91.131 90.682 104.796 1.00 53.29 249 THR B CA 1
ATOM 5521 C C . THR B 1 249 ? 92.502 91.056 104.252 1.00 53.29 249 THR B C 1
ATOM 5522 O O . THR B 1 249 ? 93.536 90.590 104.737 1.00 53.29 249 THR B O 1
ATOM 5526 N N . LEU B 1 250 ? 92.495 91.904 103.221 1.00 53.09 250 LEU B N 1
ATOM 5527 C CA . LEU B 1 250 ? 93.749 92.371 102.638 1.00 53.09 250 LEU B CA 1
ATOM 5528 C C . LEU B 1 250 ? 94.562 93.168 103.648 1.00 53.09 250 LEU B C 1
ATOM 5529 O O . LEU B 1 250 ? 95.785 93.007 103.739 1.00 53.09 250 LEU B O 1
ATOM 5534 N N . THR B 1 251 ? 93.901 94.032 104.417 1.00 55.83 251 THR B N 1
ATOM 5535 C CA . THR B 1 251 ? 94.577 94.822 105.436 1.00 55.83 251 THR B CA 1
ATOM 5536 C C . THR B 1 251 ? 94.806 94.048 106.727 1.00 55.83 251 THR B C 1
ATOM 5537 O O . THR B 1 251 ? 95.440 94.581 107.644 1.00 55.83 251 THR B O 1
ATOM 5541 N N . GLY B 1 252 ? 94.302 92.816 106.823 1.00 55.01 252 GLY B N 1
ATOM 5542 C CA . GLY B 1 252 ? 94.489 92.043 108.040 1.00 55.01 252 GLY B CA 1
ATOM 5543 C C . GLY B 1 252 ? 95.945 91.732 108.323 1.00 55.01 252 GLY B C 1
ATOM 5544 O O . GLY B 1 252 ? 96.384 91.769 109.474 1.00 55.01 252 GLY B O 1
ATOM 5545 N N . THR B 1 253 ? 96.714 91.424 107.281 1.00 55.15 253 THR B N 1
ATOM 5546 C CA . THR B 1 253 ? 98.117 91.087 107.458 1.00 55.15 253 THR B CA 1
ATOM 5547 C C . THR B 1 253 ? 98.913 91.587 106.259 1.00 55.15 253 THR B C 1
ATOM 5548 O O . THR B 1 253 ? 98.371 91.768 105.165 1.00 55.15 253 THR B O 1
ATOM 5552 N N . ALA B 1 254 ? 100.203 91.822 106.490 1.00 53.06 254 ALA B N 1
ATOM 5553 C CA . ALA B 1 254 ? 101.072 92.349 105.440 1.00 53.06 254 ALA B CA 1
ATOM 5554 C C . ALA B 1 254 ? 101.202 91.449 104.213 1.00 53.06 254 ALA B C 1
ATOM 5555 O O . ALA B 1 254 ? 101.222 91.992 103.093 1.00 53.06 254 ALA B O 1
ATOM 5557 N N . PRO B 1 255 ? 101.329 90.119 104.326 1.00 51.07 255 PRO B N 1
ATOM 5558 C CA . PRO B 1 255 ? 101.516 89.302 103.112 1.00 51.07 255 PRO B CA 1
ATOM 5559 C C . PRO B 1 255 ? 100.427 89.459 102.062 1.00 51.07 255 PRO B C 1
ATOM 5560 O O . PRO B 1 255 ? 100.722 89.348 100.864 1.00 51.07 255 PRO B O 1
ATOM 5564 N N . ASN B 1 256 ? 99.178 89.695 102.465 1.00 50.57 256 ASN B N 1
ATOM 5565 C CA . ASN B 1 256 ? 98.131 89.939 101.478 1.00 50.57 256 ASN B CA 1
ATOM 5566 C C . ASN B 1 256 ? 98.446 91.178 100.650 1.00 50.57 256 ASN B C 1
ATOM 5567 O O . ASN B 1 256 ? 98.296 91.176 99.420 1.00 50.57 256 ASN B O 1
ATOM 5572 N N . LEU B 1 257 ? 98.907 92.242 101.307 1.00 50.71 257 LEU B N 1
ATOM 5573 C CA . LEU B 1 257 ? 99.296 93.443 100.582 1.00 50.71 257 LEU B CA 1
ATOM 5574 C C . LEU B 1 257 ? 100.566 93.224 99.771 1.00 50.71 257 LEU B C 1
ATOM 5575 O O . LEU B 1 257 ? 100.741 93.856 98.726 1.00 50.71 257 LEU B O 1
ATOM 5580 N N . ILE B 1 258 ? 101.454 92.335 100.220 1.00 50.20 258 ILE B N 1
ATOM 5581 C CA . ILE B 1 258 ? 102.603 91.965 99.395 1.00 50.20 258 ILE B CA 1
ATOM 5582 C C . ILE B 1 258 ? 102.132 91.333 98.093 1.00 50.20 258 ILE B C 1
ATOM 5583 O O . ILE B 1 258 ? 102.623 91.664 97.008 1.00 50.20 258 ILE B O 1
ATOM 5588 N N . LEU B 1 259 ? 101.174 90.412 98.186 1.00 49.73 259 LEU B N 1
ATOM 5589 C CA . LEU B 1 259 ? 100.620 89.799 96.983 1.00 49.73 259 LEU B CA 1
ATOM 5590 C C . LEU B 1 259 ? 99.992 90.853 96.080 1.00 49.73 259 LEU B C 1
ATOM 5591 O O . LEU B 1 259 ? 100.240 90.881 94.868 1.00 49.73 259 LEU B O 1
ATOM 5596 N N . LEU B 1 260 ? 99.195 91.748 96.667 1.00 52.07 260 LEU B N 1
ATOM 5597 C CA . LEU B 1 260 ? 98.520 92.775 95.878 1.00 52.07 260 LEU B CA 1
ATOM 5598 C C . LEU B 1 260 ? 99.520 93.686 95.172 1.00 52.07 260 LEU B C 1
ATOM 5599 O O . LEU B 1 260 ? 99.344 94.016 93.993 1.00 52.07 260 LEU B O 1
ATOM 5604 N N . GLY B 1 261 ? 100.574 94.102 95.874 1.00 53.28 261 GLY B N 1
ATOM 5605 C CA . GLY B 1 261 ? 101.542 95.006 95.275 1.00 53.28 261 GLY B CA 1
ATOM 5606 C C . GLY B 1 261 ? 102.425 94.337 94.240 1.00 53.28 261 GLY B C 1
ATOM 5607 O O . GLY B 1 261 ? 102.731 94.927 93.201 1.00 53.28 261 GLY B O 1
ATOM 5608 N N . GLN B 1 262 ? 102.853 93.099 94.505 1.00 54.63 262 GLN B N 1
ATOM 5609 C CA . GLN B 1 262 ? 103.703 92.397 93.553 1.00 54.63 262 GLN B CA 1
ATOM 5610 C C . GLN B 1 262 ? 102.932 91.950 92.321 1.00 54.63 262 GLN B C 1
ATOM 5611 O O . GLN B 1 262 ? 103.541 91.756 91.262 1.00 54.63 262 GLN B O 1
ATOM 5617 N N . LEU B 1 263 ? 101.609 91.789 92.430 1.00 55.63 263 LEU B N 1
ATOM 5618 C CA . LEU B 1 263 ? 100.808 91.534 91.240 1.00 55.63 263 LEU B CA 1
ATOM 5619 C C . LEU B 1 263 ? 100.914 92.690 90.257 1.00 55.63 263 LEU B C 1
ATOM 5620 O O . LEU B 1 263 ? 100.977 92.476 89.041 1.00 55.63 263 LEU B O 1
ATOM 5625 N N . LYS B 1 264 ? 100.946 93.925 90.766 1.00 60.38 264 LYS B N 1
ATOM 5626 C CA . LYS B 1 264 ? 101.061 95.088 89.893 1.00 60.38 264 LYS B CA 1
ATOM 5627 C C . LYS B 1 264 ? 102.365 95.081 89.106 1.00 60.38 264 LYS B C 1
ATOM 5628 O O . LYS B 1 264 ? 102.415 95.593 87.982 1.00 60.38 264 LYS B O 1
ATOM 5634 N N . SER B 1 265 ? 103.429 94.513 89.675 1.00 59.76 265 SER B N 1
ATOM 5635 C CA . SER B 1 265 ? 104.701 94.460 88.965 1.00 59.76 265 SER B CA 1
ATOM 5636 C C . SER B 1 265 ? 104.749 93.281 88.001 1.00 59.76 265 SER B C 1
ATOM 5637 O O . SER B 1 265 ? 105.145 93.435 86.841 1.00 59.76 265 SER B O 1
ATOM 5640 N N . PHE B 1 266 ? 104.352 92.094 88.464 1.00 58.51 266 PHE B N 1
ATOM 5641 C CA . PHE B 1 266 ? 104.424 90.917 87.605 1.00 58.51 266 PHE B CA 1
ATOM 5642 C C . PHE B 1 266 ? 103.329 90.932 86.545 1.00 58.51 266 PHE B C 1
ATOM 5643 O O . PHE B 1 266 ? 103.585 90.619 85.378 1.00 58.51 266 PHE B O 1
ATOM 5651 N N . PHE B 1 267 ? 102.106 91.294 86.929 1.00 60.48 267 PHE B N 1
ATOM 5652 C CA . PHE B 1 267 ? 100.958 91.310 86.022 1.00 60.48 267 PHE B CA 1
ATOM 5653 C C . PHE B 1 267 ? 100.234 92.640 86.179 1.00 60.48 267 PHE B C 1
ATOM 5654 O O . PHE B 1 267 ? 99.217 92.728 86.881 1.00 60.48 267 PHE B O 1
ATOM 5662 N N . PRO B 1 268 ? 100.736 93.702 85.543 1.00 64.95 268 PRO B N 1
ATOM 5663 C CA . PRO B 1 268 ? 100.127 95.029 85.742 1.00 64.95 268 PRO B CA 1
ATOM 5664 C C . PRO B 1 268 ? 98.672 95.101 85.321 1.00 64.95 268 PRO B C 1
ATOM 5665 O O . PRO B 1 268 ? 97.913 95.900 85.882 1.00 64.95 268 PRO B O 1
ATOM 5669 N N . GLN B 1 269 ? 98.261 94.294 84.347 1.00 69.28 269 GLN B N 1
ATOM 5670 C CA . GLN B 1 269 ? 96.899 94.352 83.836 1.00 69.28 269 GLN B CA 1
ATOM 5671 C C . GLN B 1 269 ? 95.905 93.564 84.681 1.00 69.28 269 GLN B C 1
ATOM 5672 O O . GLN B 1 269 ? 94.702 93.620 84.406 1.00 69.28 269 GLN B O 1
ATOM 5678 N N . CYS B 1 270 ? 96.367 92.839 85.693 1.00 69.00 270 CYS B N 1
ATOM 5679 C CA . CYS B 1 270 ? 95.472 92.097 86.573 1.00 69.00 270 CYS B CA 1
ATOM 5680 C C . CYS B 1 270 ? 94.834 93.037 87.586 1.00 69.00 270 CYS B C 1
ATOM 5681 O O . CYS B 1 270 ? 95.527 93.822 88.241 1.00 69.00 270 CYS B O 1
ATOM 5684 N N . ASP B 1 271 ? 93.509 92.954 87.716 1.00 67.74 271 ASP B N 1
ATOM 5685 C CA . ASP B 1 271 ? 92.792 93.795 88.665 1.00 67.74 271 ASP B CA 1
ATOM 5686 C C . ASP B 1 271 ? 91.674 93.054 89.391 1.00 67.74 271 ASP B C 1
ATOM 5687 O O . ASP B 1 271 ? 90.845 93.705 90.039 1.00 67.74 271 ASP B O 1
ATOM 5692 N N . VAL B 1 272 ? 91.618 91.723 89.309 1.00 61.58 272 VAL B N 1
ATOM 5693 C CA . VAL B 1 272 ? 90.505 90.993 89.911 1.00 61.58 272 VAL B CA 1
ATOM 5694 C C . VAL B 1 272 ? 90.654 90.826 91.418 1.00 61.58 272 VAL B C 1
ATOM 5695 O O . VAL B 1 272 ? 89.670 90.505 92.096 1.00 61.58 272 VAL B O 1
ATOM 5699 N N . VAL B 1 273 ? 91.849 91.030 91.966 1.00 56.23 273 VAL B N 1
ATOM 5700 C CA . VAL B 1 273 ? 92.072 90.918 93.403 1.00 56.23 273 VAL B CA 1
ATOM 5701 C C . VAL B 1 273 ? 91.898 92.302 94.020 1.00 56.23 273 VAL B C 1
ATOM 5702 O O . VAL B 1 273 ? 92.670 93.221 93.738 1.00 56.23 273 VAL B O 1
ATOM 5706 N N . ASN B 1 274 ? 90.882 92.447 94.863 1.00 56.79 274 ASN B N 1
ATOM 5707 C CA . ASN B 1 274 ? 90.656 93.669 95.621 1.00 56.79 274 ASN B CA 1
ATOM 5708 C C . ASN B 1 274 ? 90.149 93.269 97.002 1.00 56.79 274 ASN B C 1
ATOM 5709 O O . ASN B 1 274 ? 90.187 92.095 97.381 1.00 56.79 274 ASN B O 1
ATOM 5714 N N . PHE B 1 275 ? 89.675 94.255 97.765 1.00 52.91 275 PHE B N 1
ATOM 5715 C CA . PHE B 1 275 ? 89.218 93.982 99.123 1.00 52.91 275 PHE B CA 1
ATOM 5716 C C . PHE B 1 275 ? 88.016 93.044 99.124 1.00 52.91 275 PHE B C 1
ATOM 5717 O O . PHE B 1 275 ? 87.982 92.059 99.870 1.00 52.91 275 PHE B O 1
ATOM 5725 N N . GLY B 1 276 ? 87.020 93.332 98.283 1.00 52.43 276 GLY B N 1
ATOM 5726 C CA . GLY B 1 276 ? 85.802 92.535 98.295 1.00 52.43 276 GLY B CA 1
ATOM 5727 C C . GLY B 1 276 ? 86.020 91.102 97.843 1.00 52.43 276 GLY B C 1
ATOM 5728 O O . GLY B 1 276 ? 85.536 90.159 98.478 1.00 52.43 276 GLY B O 1
ATOM 5729 N N . SER B 1 277 ? 86.739 90.919 96.733 1.00 51.53 277 SER B N 1
ATOM 5730 C CA . SER B 1 277 ? 86.978 89.571 96.226 1.00 51.53 277 SER B CA 1
ATOM 5731 C C . SER B 1 277 ? 87.834 88.763 97.192 1.00 51.53 277 SER B C 1
ATOM 5732 O O . SER B 1 277 ? 87.542 87.591 97.466 1.00 51.53 277 SER B O 1
ATOM 5735 N N . TRP B 1 278 ? 88.887 89.378 97.733 1.00 49.54 278 TRP B N 1
ATOM 5736 C CA . TRP B 1 278 ? 89.722 88.677 98.698 1.00 49.54 278 TRP B CA 1
ATOM 5737 C C . TRP B 1 278 ? 88.929 88.309 99.941 1.00 49.54 278 TRP B C 1
ATOM 5738 O O . TRP B 1 278 ? 89.114 87.224 100.503 1.00 49.54 278 TRP B O 1
ATOM 5749 N N . PHE B 1 279 ? 88.041 89.198 100.392 1.00 50.33 279 PHE B N 1
ATOM 5750 C CA . PHE B 1 279 ? 87.232 88.888 101.565 1.00 50.33 279 PHE B CA 1
ATOM 5751 C C . PHE B 1 279 ? 86.287 87.726 101.288 1.00 50.33 279 PHE B C 1
ATOM 5752 O O . PHE B 1 279 ? 86.232 86.762 102.058 1.00 50.33 279 PHE B O 1
ATOM 5760 N N . ILE B 1 280 ? 85.544 87.787 100.179 1.00 51.89 280 ILE B N 1
ATOM 5761 C CA . ILE B 1 280 ? 84.605 86.710 99.884 1.00 51.89 280 ILE B CA 1
ATOM 5762 C C . ILE B 1 280 ? 85.325 85.398 99.611 1.00 51.89 280 ILE B C 1
ATOM 5763 O O . ILE B 1 280 ? 84.713 84.329 99.721 1.00 51.89 280 ILE B O 1
ATOM 5768 N N . PHE B 1 281 ? 86.610 85.440 99.256 1.00 49.43 281 PHE B N 1
ATOM 5769 C CA . PHE B 1 281 ? 87.359 84.196 99.118 1.00 49.43 281 PHE B CA 1
ATOM 5770 C C . PHE B 1 281 ? 87.840 83.674 100.468 1.00 49.43 281 PHE B C 1
ATOM 5771 O O . PHE B 1 281 ? 87.682 82.487 100.774 1.00 49.43 281 PHE B O 1
ATOM 5779 N N . ALA B 1 282 ? 88.425 84.545 101.290 1.00 50.53 282 ALA B N 1
ATOM 5780 C CA . ALA B 1 282 ? 89.172 84.108 102.462 1.00 50.53 282 ALA B CA 1
ATOM 5781 C C . ALA B 1 282 ? 88.324 83.972 103.718 1.00 50.53 282 ALA B C 1
ATOM 5782 O O . ALA B 1 282 ? 88.639 83.134 104.570 1.00 50.53 282 ALA B O 1
ATOM 5784 N N . PHE B 1 283 ? 87.269 84.775 103.868 1.00 51.21 283 PHE B N 1
ATOM 5785 C CA . PHE B 1 283 ? 86.473 84.725 105.092 1.00 51.21 283 PHE B CA 1
ATOM 5786 C C . PHE B 1 283 ? 85.832 83.363 105.332 1.00 51.21 283 PHE B C 1
ATOM 5787 O O . PHE B 1 283 ? 85.894 82.876 106.473 1.00 51.21 283 PHE B O 1
ATOM 5795 N N . PRO B 1 284 ? 85.190 82.708 104.353 1.00 50.84 284 PRO B N 1
ATOM 5796 C CA . PRO B 1 284 ? 84.737 81.329 104.609 1.00 50.84 284 PRO B CA 1
ATOM 5797 C C . PRO B 1 284 ? 85.880 80.378 104.916 1.00 50.84 284 PRO B C 1
ATOM 5798 O O . PRO B 1 284 ? 85.751 79.517 105.797 1.00 50.84 284 PRO B O 1
ATOM 5802 N N . LEU B 1 285 ? 87.006 80.521 104.214 1.00 50.86 285 LEU B N 1
ATOM 5803 C CA . LEU B 1 285 ? 88.175 79.701 104.513 1.00 50.86 285 LEU B CA 1
ATOM 5804 C C . LEU B 1 285 ? 88.699 79.991 105.912 1.00 50.86 285 LEU B C 1
ATOM 5805 O O . LEU B 1 285 ? 89.073 79.069 106.650 1.00 50.86 285 LEU B O 1
ATOM 5810 N N . MET B 1 286 ? 88.730 81.270 106.295 1.00 52.75 286 MET B N 1
ATOM 5811 C CA . MET B 1 286 ? 89.163 81.633 107.639 1.00 52.75 286 MET B CA 1
ATOM 5812 C C . MET B 1 286 ? 88.242 81.031 108.691 1.00 52.75 286 MET B C 1
ATOM 5813 O O . MET B 1 286 ? 88.708 80.537 109.720 1.00 52.75 286 MET B O 1
ATOM 5818 N N . LEU B 1 287 ? 86.930 81.069 108.450 1.00 51.46 287 LEU B N 1
ATOM 5819 C CA . LEU B 1 287 ? 85.982 80.504 109.404 1.00 51.46 287 LEU B CA 1
ATOM 5820 C C . LEU B 1 287 ? 86.156 78.996 109.529 1.00 51.46 287 LEU B C 1
ATOM 5821 O O . LEU B 1 287 ? 86.135 78.452 110.640 1.00 51.46 287 LEU B O 1
ATOM 5826 N N . LEU B 1 288 ? 86.328 78.304 108.400 1.00 51.09 288 LEU B N 1
ATOM 5827 C CA . LEU B 1 288 ? 86.527 76.859 108.447 1.00 51.09 288 LEU B CA 1
ATOM 5828 C C . LEU B 1 288 ? 87.811 76.504 109.187 1.00 51.09 288 LEU B C 1
ATOM 5829 O O . LEU B 1 288 ? 87.828 75.585 110.017 1.00 51.09 288 LEU B O 1
ATOM 5834 N N . PHE B 1 289 ? 88.896 77.230 108.907 1.00 52.36 289 PHE B N 1
ATOM 5835 C CA . PHE B 1 289 ? 90.158 76.955 109.581 1.00 52.36 289 PHE B CA 1
ATOM 5836 C C . PHE B 1 289 ? 90.079 77.283 111.066 1.00 52.36 289 PHE B C 1
ATOM 5837 O O . PHE B 1 289 ? 90.649 76.558 111.887 1.00 52.36 289 PHE B O 1
ATOM 5845 N N . LEU B 1 290 ? 89.372 78.354 111.432 1.00 51.15 290 LEU B N 1
ATOM 5846 C CA . LEU B 1 290 ? 89.192 78.685 112.839 1.00 51.15 290 LEU B CA 1
ATOM 5847 C C . LEU B 1 290 ? 88.384 77.614 113.559 1.00 51.15 290 LEU B C 1
ATOM 5848 O O . LEU B 1 290 ? 88.706 77.247 114.692 1.00 51.15 290 LEU B O 1
ATOM 5853 N N . LEU B 1 291 ? 87.329 77.103 112.920 1.00 52.31 291 LEU B N 1
ATOM 5854 C CA . LEU B 1 291 ? 86.548 76.029 113.525 1.00 52.31 291 LEU B CA 1
ATOM 5855 C C . LEU B 1 291 ? 87.388 74.772 113.711 1.00 52.31 291 LEU B C 1
ATOM 5856 O O . LEU B 1 291 ? 87.343 74.133 114.772 1.00 52.31 291 LEU B O 1
ATOM 5861 N N . ALA B 1 292 ? 88.166 74.402 112.689 1.00 51.48 292 ALA B N 1
ATOM 5862 C CA . ALA B 1 292 ? 89.019 73.223 112.800 1.00 51.48 292 ALA B CA 1
ATOM 5863 C C . ALA B 1 292 ? 90.060 73.397 113.897 1.00 51.48 292 ALA B C 1
ATOM 5864 O O . ALA B 1 292 ? 90.305 72.476 114.686 1.00 51.48 292 ALA B O 1
ATOM 5866 N N . GLY B 1 293 ? 90.677 74.578 113.971 1.00 53.10 293 GLY B N 1
ATOM 5867 C CA . GLY B 1 293 ? 91.650 74.833 115.017 1.00 53.10 293 GLY B CA 1
ATOM 5868 C C . GLY B 1 293 ? 91.036 74.822 116.402 1.00 53.10 293 GLY B C 1
ATOM 5869 O O . GLY B 1 293 ? 91.646 74.330 117.353 1.00 53.10 293 GLY B O 1
ATOM 5870 N N . TRP B 1 294 ? 89.825 75.369 116.538 1.00 54.08 294 TRP B N 1
ATOM 5871 C CA . TRP B 1 294 ? 89.148 75.348 117.828 1.00 54.08 294 TRP B CA 1
ATOM 5872 C C . TRP B 1 294 ? 88.857 73.922 118.264 1.00 54.08 294 TRP B C 1
ATOM 5873 O O . TRP B 1 294 ? 89.085 73.559 119.423 1.00 54.08 294 TRP B O 1
ATOM 5884 N N . LEU B 1 295 ? 88.355 73.096 117.345 1.00 54.29 295 LEU B N 1
ATOM 5885 C CA . LEU B 1 295 ? 88.104 71.699 117.684 1.00 54.29 295 LEU B CA 1
ATOM 5886 C C . LEU B 1 295 ? 89.394 70.990 118.073 1.00 54.29 295 LEU B C 1
ATOM 5887 O O . LEU B 1 295 ? 89.430 70.246 119.060 1.00 54.29 295 LEU B O 1
ATOM 5892 N N . TRP B 1 296 ? 90.470 71.223 117.318 1.00 56.74 296 TRP B N 1
ATOM 5893 C CA . TRP B 1 296 ? 91.738 70.557 117.596 1.00 56.74 296 TRP B CA 1
ATOM 5894 C C . TRP B 1 296 ? 92.290 70.964 118.957 1.00 56.74 296 TRP B C 1
ATOM 5895 O O . TRP B 1 296 ? 92.739 70.117 119.740 1.00 56.74 296 TRP B O 1
ATOM 5906 N N . ILE B 1 297 ? 92.246 72.262 119.268 1.00 57.39 297 ILE B N 1
ATOM 5907 C CA . ILE B 1 297 ? 92.770 72.745 120.541 1.00 57.39 297 ILE B CA 1
ATOM 5908 C C . ILE B 1 297 ? 91.905 72.262 121.698 1.00 57.39 297 ILE B C 1
ATOM 5909 O O . ILE B 1 297 ? 92.421 71.852 122.745 1.00 57.39 297 ILE B O 1
ATOM 5914 N N . SER B 1 298 ? 90.580 72.298 121.534 1.00 62.58 298 SER B N 1
ATOM 5915 C CA . SER B 1 298 ? 89.688 71.848 122.597 1.00 62.58 298 SER B CA 1
ATOM 5916 C C . SER B 1 298 ? 89.865 70.362 122.877 1.00 62.58 298 SER B C 1
ATOM 5917 O O . SER B 1 298 ? 89.870 69.940 124.039 1.00 62.58 298 SER B O 1
ATOM 5920 N N . PHE B 1 299 ? 90.009 69.549 121.828 1.00 64.90 299 PHE B N 1
ATOM 5921 C CA . PHE B 1 299 ? 90.281 68.131 122.031 1.00 64.90 299 PHE B CA 1
ATOM 5922 C C . PHE B 1 299 ? 91.632 67.914 122.696 1.00 64.90 299 PHE B C 1
ATOM 5923 O O . PHE B 1 299 ? 91.760 67.086 123.606 1.00 64.90 299 PHE B O 1
ATOM 5931 N N . LEU B 1 300 ? 92.653 68.654 122.264 1.00 64.24 300 LEU B N 1
ATOM 5932 C CA . LEU B 1 300 ? 94.009 68.385 122.725 1.00 64.24 300 LEU B CA 1
ATOM 5933 C C . LEU B 1 300 ? 94.232 68.832 124.165 1.00 64.24 300 LEU B C 1
ATOM 5934 O O . LEU B 1 300 ? 94.866 68.113 124.946 1.00 64.24 300 LEU B O 1
ATOM 5939 N N . TYR B 1 301 ? 93.724 70.006 124.529 1.00 69.44 301 TYR B N 1
ATOM 5940 C CA . TYR B 1 301 ? 93.945 70.642 125.827 1.00 69.44 301 TYR B CA 1
ATOM 5941 C C . TYR B 1 301 ? 92.670 70.872 126.624 1.00 69.44 301 TYR B C 1
ATOM 5942 O O . TYR B 1 301 ? 92.676 70.664 127.839 1.00 69.44 301 TYR B O 1
ATOM 5951 N N . GLY B 1 302 ? 91.575 71.278 125.978 1.00 71.19 302 GLY B N 1
ATOM 5952 C CA . GLY B 1 302 ? 90.354 71.663 126.661 1.00 71.19 302 GLY B CA 1
ATOM 5953 C C . GLY B 1 302 ? 89.502 70.547 127.225 1.00 71.19 302 GLY B C 1
ATOM 5954 O O . GLY B 1 302 ? 88.440 70.820 127.789 1.00 71.19 302 GLY B O 1
ATOM 5955 N N . GLY B 1 303 ? 89.928 69.293 127.099 1.00 75.01 303 GLY B N 1
ATOM 5956 C CA . GLY B 1 303 ? 89.149 68.192 127.635 1.00 75.01 303 GLY B CA 1
ATOM 5957 C C . GLY B 1 303 ? 87.885 67.882 126.865 1.00 75.01 303 GLY B C 1
ATOM 5958 O O . GLY B 1 303 ? 86.957 67.290 127.424 1.00 75.01 303 GLY B O 1
ATOM 5959 N N . LEU B 1 304 ? 87.822 68.268 125.595 1.00 73.42 304 LEU B N 1
ATOM 5960 C CA . LEU B 1 304 ? 86.649 67.999 124.772 1.00 73.42 304 LEU B CA 1
ATOM 5961 C C . LEU B 1 304 ? 86.502 66.506 124.497 1.00 73.42 304 LEU B C 1
ATOM 5962 O O . LEU B 1 304 ? 87.426 65.865 124.000 1.00 73.42 304 LEU B O 1
ATOM 5967 N N . ASN B 1 319 ? 82.085 77.124 140.806 1.00 86.38 319 ASN B N 1
ATOM 5968 C CA . ASN B 1 319 ? 82.089 78.546 141.134 1.00 86.38 319 ASN B CA 1
ATOM 5969 C C . ASN B 1 319 ? 83.156 79.289 140.340 1.00 86.38 319 ASN B C 1
ATOM 5970 O O . ASN B 1 319 ? 83.224 80.517 140.373 1.00 86.38 319 ASN B O 1
ATOM 5975 N N . ALA B 1 320 ? 83.997 78.532 139.630 1.00 84.70 320 ALA B N 1
ATOM 5976 C CA . ALA B 1 320 ? 85.026 79.149 138.799 1.00 84.70 320 ALA B CA 1
ATOM 5977 C C . ALA B 1 320 ? 84.409 79.926 137.643 1.00 84.70 320 ALA B C 1
ATOM 5978 O O . ALA B 1 320 ? 84.893 81.006 137.280 1.00 84.70 320 ALA B O 1
ATOM 5980 N N . GLU B 1 321 ? 83.341 79.387 137.050 1.00 84.43 321 GLU B N 1
ATOM 5981 C CA . GLU B 1 321 ? 82.668 80.081 135.958 1.00 84.43 321 GLU B CA 1
ATOM 5982 C C . GLU B 1 321 ? 82.109 81.419 136.421 1.00 84.43 321 GLU B C 1
ATOM 5983 O O . GLU B 1 321 ? 82.198 82.422 135.701 1.00 84.43 321 GLU B O 1
ATOM 5989 N N . ASP B 1 322 ? 81.532 81.456 137.624 1.00 84.60 322 ASP B N 1
ATOM 5990 C CA . ASP B 1 322 ? 81.028 82.713 138.165 1.00 84.60 322 ASP B CA 1
ATOM 5991 C C . ASP B 1 322 ? 82.155 83.717 138.366 1.00 84.60 322 ASP B C 1
ATOM 5992 O O . ASP B 1 322 ? 81.990 84.908 138.084 1.00 84.60 322 ASP B O 1
ATOM 5997 N N . ARG B 1 323 ? 83.312 83.255 138.849 1.00 81.73 323 ARG B N 1
ATOM 5998 C CA . ARG B 1 323 ? 84.444 84.157 139.042 1.00 81.73 323 ARG B CA 1
ATOM 5999 C C . ARG B 1 323 ? 84.944 84.716 137.715 1.00 81.73 323 ARG B C 1
ATOM 6000 O O . ARG B 1 323 ? 85.277 85.905 137.617 1.00 81.73 323 ARG B O 1
ATOM 6008 N N . ALA B 1 324 ? 85.027 83.870 136.685 1.00 79.29 324 ALA B N 1
ATOM 6009 C CA . ALA B 1 324 ? 85.460 84.351 135.377 1.00 79.29 324 ALA B CA 1
ATOM 6010 C C . ALA B 1 324 ? 84.460 85.344 134.795 1.00 79.29 324 ALA B C 1
ATOM 6011 O O . ALA B 1 324 ? 84.848 86.362 134.208 1.00 79.29 324 ALA B O 1
ATOM 6013 N N . ARG B 1 325 ? 83.164 85.068 134.953 1.00 80.38 325 ARG B N 1
ATOM 6014 C CA . ARG B 1 325 ? 82.150 86.016 134.507 1.00 80.38 325 ARG B CA 1
ATOM 6015 C C . ARG B 1 325 ? 82.279 87.340 135.252 1.00 80.38 325 ARG B C 1
ATOM 6016 O O . ARG B 1 325 ? 82.134 88.416 134.658 1.00 80.38 325 ARG B O 1
ATOM 6024 N N . ALA B 1 326 ? 82.564 87.277 136.554 1.00 78.09 326 ALA B N 1
ATOM 6025 C CA . ALA B 1 326 ? 82.722 88.490 137.349 1.00 78.09 326 ALA B CA 1
ATOM 6026 C C . ALA B 1 326 ? 83.929 89.303 136.898 1.00 78.09 326 ALA B C 1
ATOM 6027 O O . ALA B 1 326 ? 83.861 90.533 136.827 1.00 78.09 326 ALA B O 1
ATOM 6029 N N . VAL B 1 327 ? 85.049 88.641 136.602 1.00 77.19 327 VAL B N 1
ATOM 6030 C CA . VAL B 1 327 ? 86.216 89.402 136.159 1.00 77.19 327 VAL B CA 1
ATOM 6031 C C . VAL B 1 327 ? 85.975 89.987 134.770 1.00 77.19 327 VAL B C 1
ATOM 6032 O O . VAL B 1 327 ? 86.416 91.108 134.474 1.00 77.19 327 VAL B O 1
ATOM 6036 N N . ILE B 1 328 ? 85.254 89.267 133.904 1.00 75.61 328 ILE B N 1
ATOM 6037 C CA . ILE B 1 328 ? 84.936 89.801 132.583 1.00 75.61 328 ILE B CA 1
ATOM 6038 C C . ILE B 1 328 ? 84.042 91.031 132.705 1.00 75.61 328 ILE B C 1
ATOM 6039 O O . ILE B 1 328 ? 84.241 92.036 132.012 1.00 75.61 328 ILE B O 1
ATOM 6044 N N . ARG B 1 329 ? 83.043 90.974 133.588 1.00 78.81 329 ARG B N 1
ATOM 6045 C CA . ARG B 1 329 ? 82.178 92.137 133.753 1.00 78.81 329 ARG B CA 1
ATOM 6046 C C . ARG B 1 329 ? 82.912 93.284 134.439 1.00 78.81 329 ARG B C 1
ATOM 6047 O O . ARG B 1 329 ? 82.643 94.448 134.140 1.00 78.81 329 ARG B O 1
ATOM 6055 N N . GLU B 1 330 ? 83.859 92.983 135.330 1.00 78.30 330 GLU B N 1
ATOM 6056 C CA . GLU B 1 330 ? 84.740 94.022 135.853 1.00 78.30 330 GLU B CA 1
ATOM 6057 C C . GLU B 1 330 ? 85.486 94.734 134.734 1.00 78.30 330 GLU B C 1
ATOM 6058 O O . GLU B 1 330 ? 85.505 95.970 134.675 1.00 78.30 330 GLU B O 1
ATOM 6064 N N . GLU B 1 331 ? 86.114 93.970 133.844 1.00 76.19 331 GLU B N 1
ATOM 6065 C CA . GLU B 1 331 ? 86.926 94.598 132.809 1.00 76.19 331 GLU B CA 1
ATOM 6066 C C . GLU B 1 331 ? 86.077 95.304 131.759 1.00 76.19 331 GLU B C 1
ATOM 6067 O O . GLU B 1 331 ? 86.555 96.248 131.122 1.00 76.19 331 GLU B O 1
ATOM 6073 N N . TYR B 1 332 ? 84.833 94.861 131.549 1.00 71.93 332 TYR B N 1
ATOM 6074 C CA . TYR B 1 332 ? 83.937 95.608 130.667 1.00 71.93 332 TYR B CA 1
ATOM 6075 C C . TYR B 1 332 ? 83.455 96.898 131.317 1.00 71.93 332 TYR B C 1
ATOM 6076 O O . TYR B 1 332 ? 83.398 97.942 130.658 1.00 71.93 332 TYR B O 1
ATOM 6085 N N . GLN B 1 333 ? 83.095 96.849 132.604 1.00 73.88 333 GLN B N 1
ATOM 6086 C CA . GLN B 1 333 ? 82.621 98.044 133.292 1.00 73.88 333 GLN B CA 1
ATOM 6087 C C . GLN B 1 333 ? 83.729 99.072 133.469 1.00 73.88 333 GLN B C 1
ATOM 6088 O O . GLN B 1 333 ? 83.452 100.277 133.495 1.00 73.88 333 GLN B O 1
ATOM 6094 N N . ASN B 1 334 ? 84.979 98.623 133.594 1.00 73.04 334 ASN B N 1
ATOM 6095 C CA . ASN B 1 334 ? 86.086 99.555 133.765 1.00 73.04 334 ASN B CA 1
ATOM 6096 C C . ASN B 1 334 ? 86.292 100.440 132.544 1.00 73.04 334 ASN B C 1
ATOM 6097 O O . ASN B 1 334 ? 86.952 101.479 132.649 1.00 73.04 334 ASN B O 1
ATOM 6102 N N . LEU B 1 335 ? 85.743 100.055 131.389 1.00 69.02 335 LEU B N 1
ATOM 6103 C CA . LEU B 1 335 ? 85.805 100.907 130.210 1.00 69.02 335 LEU B CA 1
ATOM 6104 C C . LEU B 1 335 ? 84.882 102.112 130.320 1.00 69.02 335 LEU B C 1
ATOM 6105 O O . LEU B 1 335 ? 85.069 103.089 129.588 1.00 69.02 335 LEU B O 1
ATOM 6110 N N . GLY B 1 336 ? 83.898 102.066 131.214 1.00 67.74 336 GLY B N 1
ATOM 6111 C CA . GLY B 1 336 ? 82.938 103.133 131.348 1.00 67.74 336 GLY B CA 1
ATOM 6112 C C . GLY B 1 336 ? 81.866 103.061 130.283 1.00 67.74 336 GLY B C 1
ATOM 6113 O O . GLY B 1 336 ? 81.825 102.129 129.474 1.00 67.74 336 GLY B O 1
ATOM 6114 N N . PRO B 1 337 ? 80.968 104.042 130.266 1.00 65.38 337 PRO B N 1
ATOM 6115 C CA . PRO B 1 337 ? 79.939 104.080 129.223 1.00 65.38 337 PRO B CA 1
ATOM 6116 C C . PRO B 1 337 ? 80.547 104.374 127.861 1.00 65.38 337 PRO B C 1
ATOM 6117 O O . PRO B 1 337 ? 81.642 104.929 127.743 1.00 65.38 337 PRO B O 1
ATOM 6121 N N . ILE B 1 338 ? 79.817 103.979 126.820 1.00 66.61 338 ILE B N 1
ATOM 6122 C CA . ILE B 1 338 ? 80.281 104.180 125.452 1.00 66.61 338 ILE B CA 1
ATOM 6123 C C . ILE B 1 338 ? 80.377 105.673 125.173 1.00 66.61 338 ILE B C 1
ATOM 6124 O O . ILE B 1 338 ? 79.379 106.400 125.246 1.00 66.61 338 ILE B O 1
ATOM 6129 N N . LYS B 1 339 ? 81.580 106.137 124.854 1.00 65.27 339 LYS B N 1
ATOM 6130 C CA . LYS B 1 339 ? 81.792 107.542 124.555 1.00 65.27 339 LYS B CA 1
ATOM 6131 C C . LYS B 1 339 ? 81.266 107.876 123.163 1.00 65.27 339 LYS B C 1
ATOM 6132 O O . LYS B 1 339 ? 81.060 107.001 122.318 1.00 65.27 339 LYS B O 1
ATOM 6138 N N . PHE B 1 340 ? 81.043 109.171 122.933 1.00 65.28 340 PHE B N 1
ATOM 6139 C CA . PHE B 1 340 ? 80.680 109.626 121.594 1.00 65.28 340 PHE B CA 1
ATOM 6140 C C . PHE B 1 340 ? 81.805 109.351 120.606 1.00 65.28 340 PHE B C 1
ATOM 6141 O O . PHE B 1 340 ? 81.555 109.006 119.445 1.00 65.28 340 PHE B O 1
ATOM 6149 N N . ALA B 1 341 ? 83.055 109.503 121.053 1.00 61.63 341 ALA B N 1
ATOM 6150 C CA . ALA B 1 341 ? 84.193 109.217 120.187 1.00 61.63 341 ALA B CA 1
ATOM 6151 C C . ALA B 1 341 ? 84.221 107.751 119.780 1.00 61.63 341 ALA B C 1
ATOM 6152 O O . ALA B 1 341 ? 84.530 107.427 118.629 1.00 61.63 341 ALA B O 1
ATOM 6154 N N . GLU B 1 342 ? 83.904 106.848 120.712 1.00 63.32 342 GLU B N 1
ATOM 6155 C CA . GLU B 1 342 ? 83.865 105.428 120.377 1.00 63.32 342 GLU B CA 1
ATOM 6156 C C . GLU B 1 342 ? 82.800 105.136 119.328 1.00 63.32 342 GLU B C 1
ATOM 6157 O O . GLU B 1 342 ? 83.041 104.379 118.382 1.00 63.32 342 GLU B O 1
ATOM 6163 N N . GLN B 1 343 ? 81.613 105.730 119.479 1.00 62.92 343 GLN B N 1
ATOM 6164 C CA . GLN B 1 343 ? 80.552 105.525 118.498 1.00 62.92 343 GLN B CA 1
ATOM 6165 C C . GLN B 1 343 ? 80.948 106.076 117.134 1.00 62.92 343 GLN B C 1
ATOM 6166 O O . GLN B 1 343 ? 80.703 105.439 116.103 1.00 62.92 343 GLN B O 1
ATOM 6172 N N . ALA B 1 344 ? 81.557 107.265 117.109 1.00 59.86 344 ALA B N 1
ATOM 6173 C CA . ALA B 1 344 ? 81.990 107.846 115.843 1.00 59.86 344 ALA B CA 1
ATOM 6174 C C . ALA B 1 344 ? 83.052 106.985 115.173 1.00 59.86 344 ALA B C 1
ATOM 6175 O O . ALA B 1 344 ? 83.008 106.765 113.958 1.00 59.86 344 ALA B O 1
ATOM 6177 N N . VAL B 1 345 ? 84.013 106.483 115.953 1.00 59.22 345 VAL B N 1
ATOM 6178 C CA . VAL B 1 345 ? 85.061 105.634 115.395 1.00 59.22 345 VAL B CA 1
ATOM 6179 C C . VAL B 1 345 ? 84.471 104.334 114.867 1.00 59.22 345 VAL B C 1
ATOM 6180 O O . VAL B 1 345 ? 84.866 103.847 113.803 1.00 59.22 345 VAL B O 1
ATOM 6184 N N . PHE B 1 346 ? 83.514 103.752 115.595 1.00 63.83 346 PHE B N 1
ATOM 6185 C CA . PHE B 1 346 ? 82.885 102.520 115.132 1.00 63.83 346 PHE B CA 1
ATOM 6186 C C . PHE B 1 346 ? 82.111 102.743 113.839 1.00 63.83 346 PHE B C 1
ATOM 6187 O O . PHE B 1 346 ? 82.166 101.914 112.923 1.00 63.83 346 PHE B O 1
ATOM 6195 N N . ILE B 1 347 ? 81.378 103.853 113.747 1.00 62.62 347 ILE B N 1
ATOM 6196 C CA . ILE B 1 347 ? 80.623 104.144 112.531 1.00 62.62 347 ILE B CA 1
ATOM 6197 C C . ILE B 1 347 ? 81.569 104.380 111.360 1.00 62.62 347 ILE B C 1
ATOM 6198 O O . ILE B 1 347 ? 81.328 103.908 110.241 1.00 62.62 347 ILE B O 1
ATOM 6203 N N . LEU B 1 348 ? 82.667 105.102 111.599 1.00 60.80 348 LEU B N 1
ATOM 6204 C CA . LEU B 1 348 ? 83.648 105.323 110.542 1.00 60.80 348 LEU B CA 1
ATOM 6205 C C . LEU B 1 348 ? 84.303 104.017 110.112 1.00 60.80 348 LEU B C 1
ATOM 6206 O O . LEU B 1 348 ? 84.578 103.820 108.926 1.00 60.80 348 LEU B O 1
ATOM 6211 N N . PHE B 1 349 ? 84.560 103.112 111.059 1.00 60.42 349 PHE B N 1
ATOM 6212 C CA . PHE B 1 349 ? 85.124 101.809 110.720 1.00 60.42 349 PHE B CA 1
ATOM 6213 C C . PHE B 1 349 ? 84.147 100.979 109.895 1.00 60.42 349 PHE B C 1
ATOM 6214 O O . PHE B 1 349 ? 84.551 100.290 108.947 1.00 60.42 349 PHE B O 1
ATOM 6222 N N . CYS B 1 350 ? 82.862 101.016 110.251 1.00 64.95 350 CYS B N 1
ATOM 6223 C CA . CYS B 1 350 ? 81.858 100.308 109.466 1.00 64.95 350 CYS B CA 1
ATOM 6224 C C . CYS B 1 350 ? 81.776 100.869 108.052 1.00 64.95 350 CYS B C 1
ATOM 6225 O O . CYS B 1 350 ? 81.687 100.110 107.079 1.00 64.95 350 CYS B O 1
ATOM 6228 N N . MET B 1 351 ? 81.808 102.198 107.920 1.00 65.33 351 MET B N 1
ATOM 6229 C CA . MET B 1 351 ? 81.828 102.810 106.595 1.00 65.33 351 MET B CA 1
ATOM 6230 C C . MET B 1 351 ? 83.079 102.406 105.826 1.00 65.33 351 MET B C 1
ATOM 6231 O O . MET B 1 351 ? 83.016 102.126 104.625 1.00 65.33 351 MET B O 1
ATOM 6236 N N . PHE B 1 352 ? 84.223 102.376 106.508 1.00 60.11 352 PHE B N 1
ATOM 6237 C CA . PHE B 1 352 ? 85.479 101.941 105.906 1.00 60.11 352 PHE B CA 1
ATOM 6238 C C . PHE B 1 352 ? 85.345 100.546 105.312 1.00 60.11 352 PHE B C 1
ATOM 6239 O O . PHE B 1 352 ? 85.626 100.327 104.126 1.00 60.11 352 PHE B O 1
ATOM 6247 N N . ALA B 1 353 ? 84.872 99.597 106.121 1.00 59.30 353 ALA B N 1
ATOM 6248 C CA . ALA B 1 353 ? 84.749 98.216 105.664 1.00 59.30 353 ALA B CA 1
ATOM 6249 C C . ALA B 1 353 ? 83.742 98.097 104.527 1.00 59.30 353 ALA B C 1
ATOM 6250 O O . ALA B 1 353 ? 84.007 97.434 103.516 1.00 59.30 353 ALA B O 1
ATOM 6252 N N . ILE B 1 354 ? 82.582 98.745 104.666 1.00 61.10 354 ILE B N 1
ATOM 6253 C CA . ILE B 1 354 ? 81.530 98.606 103.664 1.00 61.10 354 ILE B CA 1
ATOM 6254 C C . ILE B 1 354 ? 81.964 99.218 102.336 1.00 61.10 354 ILE B C 1
ATOM 6255 O O . ILE B 1 354 ? 81.751 98.629 101.270 1.00 61.10 354 ILE B O 1
ATOM 6260 N N . LEU B 1 355 ? 82.580 100.401 102.375 1.00 61.05 355 LEU B N 1
ATOM 6261 C CA . LEU B 1 355 ? 83.002 101.053 101.142 1.00 61.05 355 LEU B CA 1
ATOM 6262 C C . LEU B 1 355 ? 84.170 100.326 100.492 1.00 61.05 355 LEU B C 1
ATOM 6263 O O . LEU B 1 355 ? 84.268 100.304 99.259 1.00 61.05 355 LEU B O 1
ATOM 6268 N N . LEU B 1 356 ? 85.066 99.732 101.285 1.00 57.70 356 LEU B N 1
ATOM 6269 C CA . LEU B 1 356 ? 86.105 98.897 100.694 1.00 57.70 356 LEU B CA 1
ATOM 6270 C C . LEU B 1 356 ? 85.506 97.667 100.028 1.00 57.70 356 LEU B C 1
ATOM 6271 O O . LEU B 1 356 ? 85.937 97.267 98.940 1.00 57.70 356 LEU B O 1
ATOM 6276 N N . PHE B 1 357 ? 84.509 97.053 100.667 1.00 61.92 357 PHE B N 1
ATOM 6277 C CA . PHE B 1 357 ? 83.918 95.835 100.124 1.00 61.92 357 PHE B CA 1
ATOM 6278 C C . PHE B 1 357 ? 83.119 96.111 98.856 1.00 61.92 357 PHE B C 1
ATOM 6279 O O . PHE B 1 357 ? 83.167 95.324 97.904 1.00 61.92 357 PHE B O 1
ATOM 6287 N N . THR B 1 358 ? 82.384 97.219 98.819 1.00 63.19 358 THR B N 1
ATOM 6288 C CA . THR B 1 358 ? 81.422 97.478 97.757 1.00 63.19 358 THR B CA 1
ATOM 6289 C C . THR B 1 358 ? 81.977 98.338 96.629 1.00 63.19 358 THR B C 1
ATOM 6290 O O . THR B 1 358 ? 81.209 98.752 95.754 1.00 63.19 358 THR B O 1
ATOM 6294 N N . ARG B 1 359 ? 83.280 98.625 96.626 1.00 63.76 359 ARG B N 1
ATOM 6295 C CA . ARG B 1 359 ? 83.848 99.428 95.547 1.00 63.76 359 ARG B CA 1
ATOM 6296 C C . ARG B 1 359 ? 83.760 98.695 94.214 1.00 63.76 359 ARG B C 1
ATOM 6297 O O . ARG B 1 359 ? 83.312 99.258 93.210 1.00 63.76 359 ARG B O 1
ATOM 6305 N N . ASP B 1 360 ? 84.180 97.434 94.191 1.00 71.94 360 ASP B N 1
ATOM 6306 C CA . ASP B 1 360 ? 84.132 96.615 92.986 1.00 71.94 360 ASP B CA 1
ATOM 6307 C C . ASP B 1 360 ? 84.185 95.142 93.368 1.00 71.94 360 ASP B C 1
ATOM 6308 O O . ASP B 1 360 ? 85.198 94.473 93.124 1.00 71.94 360 ASP B O 1
ATOM 6313 N N . PRO B 1 361 ? 83.120 94.598 93.966 1.00 75.44 361 PRO B N 1
ATOM 6314 C CA . PRO B 1 361 ? 83.169 93.208 94.449 1.00 75.44 361 PRO B CA 1
ATOM 6315 C C . PRO B 1 361 ? 83.187 92.166 93.342 1.00 75.44 361 PRO B C 1
ATOM 6316 O O . PRO B 1 361 ? 83.384 90.981 93.645 1.00 75.44 361 PRO B O 1
ATOM 6320 N N . LYS B 1 362 ? 82.966 92.561 92.088 1.00 76.78 362 LYS B N 1
ATOM 6321 C CA . LYS B 1 362 ? 83.094 91.750 90.877 1.00 76.78 362 LYS B CA 1
ATOM 6322 C C . LYS B 1 362 ? 81.963 90.747 90.678 1.00 76.78 362 LYS B C 1
ATOM 6323 O O . LYS B 1 362 ? 81.941 90.071 89.643 1.00 76.78 362 LYS B O 1
ATOM 6329 N N . PHE B 1 363 ? 81.024 90.620 91.616 1.00 81.51 363 PHE B N 1
ATOM 6330 C CA . PHE B 1 363 ? 79.828 89.819 91.379 1.00 81.51 363 PHE B CA 1
ATOM 6331 C C . PHE B 1 363 ? 78.573 90.679 91.296 1.00 81.51 363 PHE B C 1
ATOM 6332 O O . PHE B 1 363 ? 77.582 90.278 90.679 1.00 81.51 363 PHE B O 1
ATOM 6340 N N . ILE B 1 364 ? 78.599 91.857 91.909 1.00 83.89 364 ILE B N 1
ATOM 6341 C CA . ILE B 1 364 ? 77.554 92.863 91.735 1.00 83.89 364 ILE B CA 1
ATOM 6342 C C . ILE B 1 364 ? 78.243 94.180 91.398 1.00 83.89 364 ILE B C 1
ATOM 6343 O O . ILE B 1 364 ? 79.395 94.389 91.805 1.00 83.89 364 ILE B O 1
ATOM 6348 N N . PRO B 1 365 ? 77.605 95.077 90.649 1.00 84.55 365 PRO B N 1
ATOM 6349 C CA . PRO B 1 365 ? 78.251 96.359 90.339 1.00 84.55 365 PRO B CA 1
ATOM 6350 C C . PRO B 1 365 ? 78.527 97.163 91.599 1.00 84.55 365 PRO B C 1
ATOM 6351 O O . PRO B 1 365 ? 77.735 97.181 92.543 1.00 84.55 365 PRO B O 1
ATOM 6355 N N . GLY B 1 366 ? 79.678 97.836 91.602 1.00 74.56 366 GLY B N 1
ATOM 6356 C CA . GLY B 1 366 ? 80.097 98.662 92.709 1.00 74.56 366 GLY B CA 1
ATOM 6357 C C . GLY B 1 366 ? 79.951 100.145 92.410 1.00 74.56 366 GLY B C 1
ATOM 6358 O O . GLY B 1 366 ? 79.618 100.565 91.305 1.00 74.56 366 GLY B O 1
ATOM 6359 N N . TRP B 1 367 ? 80.214 100.947 93.444 1.00 66.85 367 TRP B N 1
ATOM 6360 C CA . TRP B 1 367 ? 80.113 102.392 93.294 1.00 66.85 367 TRP B CA 1
ATOM 6361 C C . TRP B 1 367 ? 81.275 102.981 92.509 1.00 66.85 367 TRP B C 1
ATOM 6362 O O . TRP B 1 367 ? 81.219 104.161 92.147 1.00 66.85 367 TRP B O 1
ATOM 6373 N N . ALA B 1 368 ? 82.322 102.198 92.239 1.00 69.43 368 ALA B N 1
ATOM 6374 C CA . ALA B 1 368 ? 83.401 102.673 91.383 1.00 69.43 368 ALA B CA 1
ATOM 6375 C C . ALA B 1 368 ? 82.969 102.788 89.928 1.00 69.43 368 ALA B C 1
ATOM 6376 O O . ALA B 1 368 ? 83.623 103.492 89.153 1.00 69.43 368 ALA B O 1
ATOM 6378 N N . SER B 1 369 ? 81.885 102.111 89.541 1.00 72.45 369 SER B N 1
ATOM 6379 C CA . SER B 1 369 ? 81.352 102.232 88.190 1.00 72.45 369 SER B CA 1
ATOM 6380 C C . SER B 1 369 ? 80.769 103.609 87.911 1.00 72.45 369 SER B C 1
ATOM 6381 O O . SER B 1 369 ? 80.525 103.935 86.745 1.00 72.45 369 SER B O 1
ATOM 6384 N N . LEU B 1 370 ? 80.541 104.417 88.943 1.00 73.45 370 LEU B N 1
ATOM 6385 C CA . LEU B 1 370 ? 80.013 105.764 88.786 1.00 73.45 370 LEU B CA 1
ATOM 6386 C C . LEU B 1 370 ? 81.095 106.790 88.482 1.00 73.45 370 LEU B C 1
ATOM 6387 O O . LEU B 1 370 ? 80.777 107.970 88.306 1.00 73.45 370 LEU B O 1
ATOM 6392 N N . PHE B 1 371 ? 82.358 106.373 88.418 1.00 72.78 371 PHE B N 1
ATOM 6393 C CA . PHE B 1 371 ? 83.457 107.296 88.166 1.00 72.78 371 PHE B CA 1
ATOM 6394 C C . PHE B 1 371 ? 84.292 106.825 86.983 1.00 72.78 371 PHE B C 1
ATOM 6395 O O . PHE B 1 371 ? 83.901 105.897 86.270 1.00 72.78 371 PHE B O 1
ATOM 6403 N N . ASN B 1 372 ? 85.435 107.463 86.766 1.00 76.91 372 ASN B N 1
ATOM 6404 C CA . ASN B 1 372 ? 86.291 107.095 85.644 1.00 76.91 372 ASN B CA 1
ATOM 6405 C C . ASN B 1 372 ? 86.900 105.719 85.882 1.00 76.91 372 ASN B C 1
ATOM 6406 O O . ASN B 1 372 ? 87.498 105.485 86.939 1.00 76.91 372 ASN B O 1
ATOM 6411 N N . PRO B 1 373 ? 86.760 104.784 84.943 1.00 73.77 373 PRO B N 1
ATOM 6412 C CA . PRO B 1 373 ? 87.374 103.463 85.121 1.00 73.77 373 PRO B CA 1
ATOM 6413 C C . PRO B 1 373 ? 88.890 103.559 85.196 1.00 73.77 373 PRO B C 1
ATOM 6414 O O . PRO B 1 373 ? 89.516 104.370 84.511 1.00 73.77 373 PRO B O 1
ATOM 6418 N N . GLY B 1 374 ? 89.479 102.716 86.042 1.00 68.74 374 GLY B N 1
ATOM 6419 C CA . GLY B 1 374 ? 90.917 102.652 86.178 1.00 68.74 374 GLY B CA 1
ATOM 6420 C C . GLY B 1 374 ? 91.541 103.742 87.021 1.00 68.74 374 GLY B C 1
ATOM 6421 O O . GLY B 1 374 ? 92.773 103.785 87.130 1.00 68.74 374 GLY B O 1
ATOM 6422 N N . PHE B 1 375 ? 90.742 104.621 87.621 1.00 63.00 375 PHE B N 1
ATOM 6423 C CA . PHE B 1 375 ? 91.258 105.713 88.436 1.00 63.00 375 PHE B CA 1
ATOM 6424 C C . PHE B 1 375 ? 91.158 105.443 89.929 1.00 63.00 375 PHE B C 1
ATOM 6425 O O . PHE B 1 375 ? 92.100 105.738 90.671 1.00 63.00 375 PHE B O 1
ATOM 6433 N N . LEU B 1 376 ? 90.041 104.889 90.389 1.00 61.46 376 LEU B N 1
ATOM 6434 C CA . LEU B 1 376 ? 89.848 104.638 91.807 1.00 61.46 376 LEU B CA 1
ATOM 6435 C C . LEU B 1 376 ? 90.475 103.305 92.211 1.00 61.46 376 LEU B C 1
ATOM 6436 O O . LEU B 1 376 ? 90.781 102.446 91.379 1.00 61.46 376 LEU B O 1
ATOM 6441 N N . SER B 1 377 ? 90.664 103.142 93.516 1.00 58.76 377 SER B N 1
ATOM 6442 C CA . SER B 1 377 ? 91.229 101.923 94.079 1.00 58.76 377 SER B CA 1
ATOM 6443 C C . SER B 1 377 ? 90.856 101.865 95.554 1.00 58.76 377 SER B C 1
ATOM 6444 O O . SER B 1 377 ? 90.226 102.779 96.092 1.00 58.76 377 SER B O 1
ATOM 6447 N N . ASP B 1 378 ? 91.251 100.770 96.208 1.00 59.13 378 ASP B N 1
ATOM 6448 C CA . ASP B 1 378 ? 90.994 100.635 97.637 1.00 59.13 378 ASP B CA 1
ATOM 6449 C C . ASP B 1 378 ? 91.779 101.661 98.443 1.00 59.13 378 ASP B C 1
ATOM 6450 O O . ASP B 1 378 ? 91.319 102.104 99.502 1.00 59.13 378 ASP B O 1
ATOM 6455 N N . ALA B 1 379 ? 92.961 102.048 97.958 1.00 56.72 379 ALA B N 1
ATOM 6456 C CA . ALA B 1 379 ? 93.771 103.036 98.662 1.00 56.72 379 ALA B CA 1
ATOM 6457 C C . ALA B 1 379 ? 93.061 104.379 98.746 1.00 56.72 379 ALA B C 1
ATOM 6458 O O . ALA B 1 379 ? 93.093 105.040 99.789 1.00 56.72 379 ALA B O 1
ATOM 6460 N N . VAL B 1 380 ? 92.433 104.806 97.650 1.00 56.14 380 VAL B N 1
ATOM 6461 C CA . VAL B 1 380 ? 91.753 106.098 97.638 1.00 56.14 380 VAL B CA 1
ATOM 6462 C C . VAL B 1 380 ? 90.610 106.100 98.642 1.00 56.14 380 VAL B C 1
ATOM 6463 O O . VAL B 1 380 ? 90.442 107.047 99.420 1.00 56.14 380 VAL B O 1
ATOM 6467 N N . THR B 1 381 ? 89.813 105.030 98.646 1.00 57.02 381 THR B N 1
ATOM 6468 C CA . THR B 1 381 ? 88.707 104.922 99.591 1.00 57.02 381 THR B CA 1
ATOM 6469 C C . THR B 1 381 ? 89.216 104.923 101.026 1.00 57.02 381 THR B C 1
ATOM 6470 O O . THR B 1 381 ? 88.667 105.615 101.894 1.00 57.02 381 THR B O 1
ATOM 6474 N N . GLY B 1 382 ? 90.279 104.162 101.290 1.00 55.09 382 GLY B N 1
ATOM 6475 C CA . GLY B 1 382 ? 90.818 104.105 102.639 1.00 55.09 382 GLY B CA 1
ATOM 6476 C C . GLY B 1 382 ? 91.329 105.448 103.121 1.00 55.09 382 GLY B C 1
ATOM 6477 O O . GLY B 1 382 ? 91.049 105.864 104.248 1.00 55.09 382 GLY B O 1
ATOM 6478 N N . VAL B 1 383 ? 92.090 106.144 102.272 1.00 53.65 383 VAL B N 1
ATOM 6479 C CA . VAL B 1 383 ? 92.626 107.448 102.650 1.00 53.65 383 VAL B CA 1
ATOM 6480 C C . VAL B 1 383 ? 91.497 108.446 102.866 1.00 53.65 383 VAL B C 1
ATOM 6481 O O . VAL B 1 383 ? 91.508 109.217 103.834 1.00 53.65 383 VAL B O 1
ATOM 6485 N N . ALA B 1 384 ? 90.498 108.440 101.979 1.00 53.59 384 ALA B N 1
ATOM 6486 C CA . ALA B 1 384 ? 89.375 109.358 102.126 1.00 53.59 384 ALA B CA 1
ATOM 6487 C C . ALA B 1 384 ? 88.626 109.112 103.429 1.00 53.59 384 ALA B C 1
ATOM 6488 O O . ALA B 1 384 ? 88.216 110.060 104.105 1.00 53.59 384 ALA B O 1
ATOM 6490 N N . ILE B 1 385 ? 88.434 107.843 103.795 1.00 54.92 385 ILE B N 1
ATOM 6491 C CA . ILE B 1 385 ? 87.707 107.541 105.022 1.00 54.92 385 ILE B CA 1
ATOM 6492 C C . ILE B 1 385 ? 88.529 107.916 106.250 1.00 54.92 385 ILE B C 1
ATOM 6493 O O . ILE B 1 385 ? 88.009 108.522 107.195 1.00 54.92 385 ILE B O 1
ATOM 6498 N N . VAL B 1 386 ? 89.822 107.578 106.261 1.00 53.32 386 VAL B N 1
ATOM 6499 C CA . VAL B 1 386 ? 90.632 107.867 107.441 1.00 53.32 386 VAL B CA 1
ATOM 6500 C C . VAL B 1 386 ? 90.943 109.351 107.571 1.00 53.32 386 VAL B C 1
ATOM 6501 O O . VAL B 1 386 ? 91.358 109.797 108.647 1.00 53.32 386 VAL B O 1
ATOM 6505 N N . THR B 1 387 ? 90.763 110.134 106.503 1.00 53.58 387 THR B N 1
ATOM 6506 C CA . THR B 1 387 ? 90.923 111.580 106.623 1.00 53.58 387 THR B CA 1
ATOM 6507 C C . THR B 1 387 ? 89.900 112.175 107.583 1.00 53.58 387 THR B C 1
ATOM 6508 O O . THR B 1 387 ? 90.190 113.162 108.269 1.00 53.58 387 THR B O 1
ATOM 6512 N N . ILE B 1 388 ? 88.708 111.577 107.661 1.00 52.06 388 ILE B N 1
ATOM 6513 C CA . ILE B 1 388 ? 87.661 112.086 108.544 1.00 52.06 388 ILE B CA 1
ATOM 6514 C C . ILE B 1 388 ? 88.083 111.997 110.003 1.00 52.06 388 ILE B C 1
ATOM 6515 O O . ILE B 1 388 ? 87.700 112.842 110.822 1.00 52.06 388 ILE B O 1
ATOM 6520 N N . LEU B 1 389 ? 88.884 110.987 110.355 1.00 52.74 389 LEU B N 1
ATOM 6521 C CA . LEU B 1 389 ? 89.315 110.812 111.737 1.00 52.74 389 LEU B CA 1
ATOM 6522 C C . LEU B 1 389 ? 90.124 111.994 112.256 1.00 52.74 389 LEU B C 1
ATOM 6523 O O . LEU B 1 389 ? 90.159 112.220 113.470 1.00 52.74 389 LEU B O 1
ATOM 6528 N N . PHE B 1 390 ? 90.770 112.749 111.374 1.00 52.99 390 PHE B N 1
ATOM 6529 C CA . PHE B 1 390 ? 91.677 113.811 111.785 1.00 52.99 390 PHE B CA 1
ATOM 6530 C C . PHE B 1 390 ? 90.993 115.159 111.968 1.00 52.99 390 PHE B C 1
ATOM 6531 O O . PHE B 1 390 ? 91.651 116.112 112.401 1.00 52.99 390 PHE B O 1
ATOM 6539 N N . PHE B 1 391 ? 89.703 115.274 111.655 1.00 54.87 391 PHE B N 1
ATOM 6540 C CA . PHE B 1 391 ? 88.969 116.503 111.932 1.00 54.87 391 PHE B CA 1
ATOM 6541 C C . PHE B 1 391 ? 87.629 116.296 112.619 1.00 54.87 391 PHE B C 1
ATOM 6542 O O . PHE B 1 391 ? 87.077 117.272 113.142 1.00 54.87 391 PHE B O 1
ATOM 6550 N N . PHE B 1 392 ? 87.085 115.088 112.635 1.00 58.59 392 PHE B N 1
ATOM 6551 C CA . PHE B 1 392 ? 85.806 114.866 113.298 1.00 58.59 392 PHE B CA 1
ATOM 6552 C C . PHE B 1 392 ? 85.973 115.023 114.805 1.00 58.59 392 PHE B C 1
ATOM 6553 O O . PHE B 1 392 ? 86.894 114.436 115.384 1.00 58.59 392 PHE B O 1
ATOM 6561 N N . PRO B 1 393 ? 85.121 115.803 115.468 1.00 62.07 393 PRO B N 1
ATOM 6562 C CA . PRO B 1 393 ? 85.293 116.026 116.908 1.00 62.07 393 PRO B CA 1
ATOM 6563 C C . PRO B 1 393 ? 85.105 114.745 117.706 1.00 62.07 393 PRO B C 1
ATOM 6564 O O . PRO B 1 393 ? 84.285 113.892 117.366 1.00 62.07 393 PRO B O 1
ATOM 6568 N N . SER B 1 394 ? 85.879 114.624 118.783 1.00 66.59 394 SER B N 1
ATOM 6569 C CA . SER B 1 394 ? 85.766 113.488 119.687 1.00 66.59 394 SER B CA 1
ATOM 6570 C C . SER B 1 394 ? 84.706 113.689 120.760 1.00 66.59 394 SER B C 1
ATOM 6571 O O . SER B 1 394 ? 84.398 112.742 121.490 1.00 66.59 394 SER B O 1
ATOM 6574 N N . GLN B 1 395 ? 84.150 114.890 120.874 1.00 71.24 395 GLN B N 1
ATOM 6575 C CA . GLN B 1 395 ? 83.078 115.182 121.811 1.00 71.24 395 GLN B CA 1
ATOM 6576 C C . GLN B 1 395 ? 81.794 115.462 121.043 1.00 71.24 395 GLN B C 1
ATOM 6577 O O . GLN B 1 395 ? 81.824 115.902 119.891 1.00 71.24 395 GLN B O 1
ATOM 6583 N N . ARG B 1 396 ? 80.668 115.197 121.689 1.00 78.00 396 ARG B N 1
ATOM 6584 C CA . ARG B 1 396 ? 79.374 115.352 121.037 1.00 78.00 396 ARG B CA 1
ATOM 6585 C C . ARG B 1 396 ? 79.112 116.821 120.732 1.00 78.00 396 ARG B C 1
ATOM 6586 O O . ARG B 1 396 ? 79.093 117.642 121.657 1.00 78.00 396 ARG B O 1
ATOM 6594 N N . PRO B 1 397 ? 78.907 117.197 119.474 1.00 87.50 397 PRO B N 1
ATOM 6595 C CA . PRO B 1 397 ? 78.595 118.591 119.157 1.00 87.50 397 PRO B CA 1
ATOM 6596 C C . PRO B 1 397 ? 77.167 118.948 119.544 1.00 87.50 397 PRO B C 1
ATOM 6597 O O . PRO B 1 397 ? 76.281 118.097 119.632 1.00 87.50 397 PRO B O 1
ATOM 6601 N N . SER B 1 398 ? 76.960 120.242 119.776 1.00 102.16 398 SER B N 1
ATOM 6602 C CA . SER B 1 398 ? 75.649 120.750 120.149 1.00 102.16 398 SER B CA 1
ATOM 6603 C C . SER B 1 398 ? 75.474 122.148 119.580 1.00 102.16 398 SER B C 1
ATOM 6604 O O . SER B 1 398 ? 76.393 122.972 119.622 1.00 102.16 398 SER B O 1
ATOM 6607 N N . LEU B 1 399 ? 74.281 122.410 119.045 1.00 108.22 399 LEU B N 1
ATOM 6608 C CA . LEU B 1 399 ? 73.974 123.726 118.502 1.00 108.22 399 LEU B CA 1
ATOM 6609 C C . LEU B 1 399 ? 73.763 124.773 119.586 1.00 108.22 399 LEU B C 1
ATOM 6610 O O . LEU B 1 399 ? 73.854 125.971 119.298 1.00 108.22 399 LEU B O 1
ATOM 6615 N N . LYS B 1 400 ? 73.482 124.350 120.822 1.00 108.82 400 LYS B N 1
ATOM 6616 C CA . LYS B 1 400 ? 73.285 125.306 121.906 1.00 108.82 400 LYS B CA 1
ATOM 6617 C C . LYS B 1 400 ? 74.577 126.028 122.266 1.00 108.82 400 LYS B C 1
ATOM 6618 O O . LYS B 1 400 ? 74.535 127.099 122.882 1.00 108.82 400 LYS B O 1
ATOM 6624 N N . TRP B 1 401 ? 75.727 125.457 121.901 1.00 107.92 401 TRP B N 1
ATOM 6625 C CA . TRP B 1 401 ? 77.005 126.076 122.239 1.00 107.92 401 TRP B CA 1
ATOM 6626 C C . TRP B 1 401 ? 77.161 127.431 121.558 1.00 107.92 401 TRP B C 1
ATOM 6627 O O . TRP B 1 401 ? 77.681 128.378 122.159 1.00 107.92 401 TRP B O 1
ATOM 6638 N N . TRP B 1 402 ? 76.721 127.541 120.302 1.00 109.03 402 TRP B N 1
ATOM 6639 C CA . TRP B 1 402 ? 76.742 128.833 119.625 1.00 109.03 402 TRP B CA 1
ATOM 6640 C C . TRP B 1 402 ? 75.845 129.840 120.331 1.00 109.03 402 TRP B C 1
ATOM 6641 O O . TRP B 1 402 ? 76.219 131.007 120.501 1.00 109.03 402 TRP B O 1
ATOM 6652 N N . PHE B 1 403 ? 74.653 129.408 120.749 1.00 112.31 403 PHE B N 1
ATOM 6653 C CA . PHE B 1 403 ? 73.716 130.319 121.399 1.00 112.31 403 PHE B CA 1
ATOM 6654 C C . PHE B 1 403 ? 74.181 130.708 122.796 1.00 112.31 403 PHE B C 1
ATOM 6655 O O . PHE B 1 403 ? 73.934 131.837 123.236 1.00 112.31 403 PHE B O 1
ATOM 6663 N N . ASP B 1 404 ? 74.847 129.800 123.504 1.00 114.69 404 ASP B N 1
ATOM 6664 C CA . ASP B 1 404 ? 75.290 130.058 124.874 1.00 114.69 404 ASP B CA 1
ATOM 6665 C C . ASP B 1 404 ? 76.640 130.760 124.824 1.00 114.69 404 ASP B C 1
ATOM 6666 O O . ASP B 1 404 ? 77.666 130.142 124.532 1.00 114.69 404 ASP B O 1
ATOM 6671 N N . PHE B 1 405 ? 76.642 132.062 125.115 1.00 116.96 405 PHE B N 1
ATOM 6672 C CA . PHE B 1 405 ? 77.869 132.847 125.081 1.00 116.96 405 PHE B CA 1
ATOM 6673 C C . PHE B 1 405 ? 78.749 132.629 126.304 1.00 116.96 405 PHE B C 1
ATOM 6674 O O . PHE B 1 405 ? 79.922 133.017 126.275 1.00 116.96 405 PHE B O 1
ATOM 6682 N N . LYS B 1 406 ? 78.222 132.026 127.368 1.00 117.08 406 LYS B N 1
ATOM 6683 C CA . LYS B 1 406 ? 78.983 131.823 128.592 1.00 117.08 406 LYS B CA 1
ATOM 6684 C C . LYS B 1 406 ? 79.728 130.494 128.623 1.00 117.08 406 LYS B C 1
ATOM 6685 O O . LYS B 1 406 ? 80.468 130.240 129.580 1.00 117.08 406 LYS B O 1
ATOM 6691 N N . ALA B 1 407 ? 79.553 129.648 127.612 1.00 116.65 407 ALA B N 1
ATOM 6692 C CA . ALA B 1 407 ? 80.259 128.379 127.573 1.00 116.65 407 ALA B CA 1
ATOM 6693 C C . ALA B 1 407 ? 81.742 128.602 127.279 1.00 116.65 407 ALA B C 1
ATOM 6694 O O . ALA B 1 407 ? 82.110 129.554 126.585 1.00 116.65 407 ALA B O 1
ATOM 6696 N N . PRO B 1 408 ? 82.615 127.742 127.803 1.00 114.70 408 PRO B N 1
ATOM 6697 C CA . PRO B 1 408 ? 84.039 127.850 127.471 1.00 114.70 408 PRO B CA 1
ATOM 6698 C C . PRO B 1 408 ? 84.287 127.576 125.996 1.00 114.70 408 PRO B C 1
ATOM 6699 O O . PRO B 1 408 ? 83.569 126.809 125.352 1.00 114.70 408 PRO B O 1
ATOM 6703 N N . ASN B 1 409 ? 85.321 128.220 125.464 1.00 111.09 409 ASN B N 1
ATOM 6704 C CA . ASN B 1 409 ? 85.651 128.152 124.045 1.00 111.09 409 ASN B CA 1
ATOM 6705 C C . ASN B 1 409 ? 86.936 127.364 123.798 1.00 111.09 409 ASN B C 1
ATOM 6706 O O . ASN B 1 409 ? 87.729 127.701 122.916 1.00 111.09 409 ASN B O 1
ATOM 6711 N N . THR B 1 410 ? 87.155 126.308 124.576 1.00 105.63 410 THR B N 1
ATOM 6712 C CA . THR B 1 410 ? 88.298 125.438 124.343 1.00 105.63 410 THR B CA 1
ATOM 6713 C C . THR B 1 410 ? 88.109 124.661 123.045 1.00 105.63 410 THR B C 1
ATOM 6714 O O . THR B 1 410 ? 87.020 124.159 122.756 1.00 105.63 410 THR B O 1
ATOM 6718 N N . GLU B 1 411 ? 89.179 124.568 122.259 1.00 96.98 411 GLU B N 1
ATOM 6719 C CA . GLU B 1 411 ? 89.101 123.881 120.977 1.00 96.98 411 GLU B CA 1
ATOM 6720 C C . GLU B 1 411 ? 88.894 122.387 121.182 1.00 96.98 411 GLU B C 1
ATOM 6721 O O . GLU B 1 411 ? 89.497 121.773 122.067 1.00 96.98 411 GLU B O 1
ATOM 6727 N N . THR B 1 412 ? 88.034 121.803 120.353 1.00 87.09 412 THR B N 1
ATOM 6728 C CA . THR B 1 412 ? 87.697 120.395 120.494 1.00 87.09 412 THR B CA 1
ATOM 6729 C C . THR B 1 412 ? 88.850 119.506 120.039 1.00 87.09 412 THR B C 1
ATOM 6730 O O . THR B 1 412 ? 89.670 119.885 119.199 1.00 87.09 412 THR B O 1
ATOM 6734 N N . GLU B 1 413 ? 88.908 118.318 120.619 1.00 75.17 413 GLU B N 1
ATOM 6735 C CA . GLU B 1 413 ? 89.879 117.292 120.263 1.00 75.17 413 GLU B CA 1
ATOM 6736 C C . GLU B 1 413 ? 89.333 116.437 119.127 1.00 75.17 413 GLU B C 1
ATOM 6737 O O . GLU B 1 413 ? 88.199 115.952 119.220 1.00 75.17 413 GLU B O 1
ATOM 6743 N N . PRO B 1 414 ? 90.080 116.246 118.045 1.00 64.63 414 PRO B N 1
ATOM 6744 C CA . PRO B 1 414 ? 89.615 115.359 116.975 1.00 64.63 414 PRO B CA 1
ATOM 6745 C C . PRO B 1 414 ? 89.660 113.903 117.415 1.00 64.63 414 PRO B C 1
ATOM 6746 O O . PRO B 1 414 ? 90.244 113.547 118.442 1.00 64.63 414 PRO B O 1
ATOM 6750 N N . LEU B 1 415 ? 89.013 113.052 116.617 1.00 58.16 415 LEU B N 1
ATOM 6751 C CA . LEU B 1 415 ? 89.001 111.622 116.916 1.00 58.16 415 LEU B CA 1
ATOM 6752 C C . LEU B 1 415 ? 90.412 111.054 116.945 1.00 58.16 415 LEU B C 1
ATOM 6753 O O . LEU B 1 415 ? 90.714 110.159 117.743 1.00 58.16 415 LEU B O 1
ATOM 6758 N N . LEU B 1 416 ? 91.290 111.559 116.084 1.00 55.56 416 LEU B N 1
ATOM 6759 C CA . LEU B 1 416 ? 92.675 111.104 116.046 1.00 55.56 416 LEU B CA 1
ATOM 6760 C C . LEU B 1 416 ? 93.561 112.272 115.648 1.00 55.56 416 LEU B C 1
ATOM 6761 O O . LEU B 1 416 ? 93.370 112.856 114.578 1.00 55.56 416 LEU B O 1
ATOM 6766 N N . THR B 1 417 ? 94.515 112.614 116.506 1.00 57.20 417 THR B N 1
ATOM 6767 C CA . THR B 1 417 ? 95.537 113.578 116.137 1.00 57.20 417 THR B CA 1
ATOM 6768 C C . THR B 1 417 ? 96.663 112.875 115.391 1.00 57.20 417 THR B C 1
ATOM 6769 O O . THR B 1 417 ? 96.870 111.666 115.522 1.00 57.20 417 THR B O 1
ATOM 6773 N N . TRP B 1 418 ? 97.398 113.647 114.588 1.00 56.75 418 TRP B N 1
ATOM 6774 C CA . TRP B 1 418 ? 98.477 113.040 113.820 1.00 56.75 418 TRP B CA 1
ATOM 6775 C C . TRP B 1 418 ? 99.627 112.595 114.712 1.00 56.75 418 TRP B C 1
ATOM 6776 O O . TRP B 1 418 ? 100.390 111.705 114.331 1.00 56.75 418 TRP B O 1
ATOM 6787 N N . LYS B 1 419 ? 99.773 113.196 115.893 1.00 60.74 419 LYS B N 1
ATOM 6788 C CA . LYS B 1 419 ? 100.827 112.772 116.810 1.00 60.74 419 LYS B CA 1
ATOM 6789 C C . LYS B 1 419 ? 100.625 111.324 117.243 1.00 60.74 419 LYS B C 1
ATOM 6790 O O . LYS B 1 419 ? 101.541 110.496 117.141 1.00 60.74 419 LYS B O 1
ATOM 6796 N N . LYS B 1 420 ? 99.418 110.998 117.711 1.00 60.70 420 LYS B N 1
ATOM 6797 C CA . LYS B 1 420 ? 99.122 109.633 118.135 1.00 60.70 420 LYS B CA 1
ATOM 6798 C C . LYS B 1 420 ? 99.219 108.658 116.970 1.00 60.70 420 LYS B C 1
ATOM 6799 O O . LYS B 1 420 ? 99.773 107.559 117.112 1.00 60.70 420 LYS B O 1
ATOM 6805 N N . ALA B 1 421 ? 98.688 109.041 115.808 1.00 58.18 421 ALA B N 1
ATOM 6806 C CA . ALA B 1 421 ? 98.751 108.168 114.641 1.00 58.18 421 ALA B CA 1
ATOM 6807 C C . ALA B 1 421 ? 100.196 107.884 114.250 1.00 58.18 421 ALA B C 1
ATOM 6808 O O . ALA B 1 421 ? 100.573 106.731 114.018 1.00 58.18 421 ALA B O 1
ATOM 6810 N N . GLN B 1 422 ? 101.027 108.926 114.199 1.00 57.34 422 GLN B N 1
ATOM 6811 C CA . GLN B 1 422 ? 102.426 108.744 113.832 1.00 57.34 422 GLN B CA 1
ATOM 6812 C C . GLN B 1 422 ? 103.152 107.872 114.845 1.00 57.34 422 GLN B C 1
ATOM 6813 O O . GLN B 1 422 ? 103.964 107.018 114.469 1.00 57.34 422 GLN B O 1
ATOM 6819 N N . GLU B 1 423 ? 102.874 108.063 116.136 1.00 61.54 423 GLU B N 1
ATOM 6820 C CA . GLU B 1 423 ? 103.528 107.241 117.143 1.00 61.54 423 GLU B CA 1
ATOM 6821 C C . GLU B 1 423 ? 102.946 105.835 117.236 1.00 61.54 423 GLU B C 1
ATOM 6822 O O . GLU B 1 423 ? 103.515 104.997 117.943 1.00 61.54 423 GLU B O 1
ATOM 6828 N N . THR B 1 424 ? 101.836 105.554 116.547 1.00 57.78 424 THR B N 1
ATOM 6829 C CA . THR B 1 424 ? 101.252 104.220 116.563 1.00 57.78 424 THR B CA 1
ATOM 6830 C C . THR B 1 424 ? 101.358 103.465 115.242 1.00 57.78 424 THR B C 1
ATOM 6831 O O . THR B 1 424 ? 101.238 102.237 115.248 1.00 57.78 424 THR B O 1
ATOM 6835 N N . VAL B 1 425 ? 101.575 104.149 114.126 1.00 53.73 425 VAL B N 1
ATOM 6836 C CA . VAL B 1 425 ? 101.682 103.469 112.832 1.00 53.73 425 VAL B CA 1
ATOM 6837 C C . VAL B 1 425 ? 103.039 102.776 112.741 1.00 53.73 425 VAL B C 1
ATOM 6838 O O . VAL B 1 425 ? 104.072 103.417 112.989 1.00 53.73 425 VAL B O 1
ATOM 6842 N N . PRO B 1 426 ? 103.078 101.485 112.399 1.00 51.31 426 PRO B N 1
ATOM 6843 C CA . PRO B 1 426 ? 104.364 100.801 112.201 1.00 51.31 426 PRO B CA 1
ATOM 6844 C C . PRO B 1 426 ? 104.991 101.106 110.848 1.00 51.31 426 PRO B C 1
ATOM 6845 O O . PRO B 1 426 ? 104.794 100.362 109.883 1.00 51.31 426 PRO B O 1
ATOM 6849 N N . TRP B 1 427 ? 105.743 102.206 110.768 1.00 52.17 427 TRP B N 1
ATOM 6850 C CA . TRP B 1 427 ? 106.366 102.596 109.506 1.00 52.17 427 TRP B CA 1
ATOM 6851 C C . TRP B 1 427 ? 107.362 101.550 109.017 1.00 52.17 427 TRP B C 1
ATOM 6852 O O . TRP B 1 427 ? 107.653 101.481 107.815 1.00 52.17 427 TRP B O 1
ATOM 6863 N N . ASN B 1 428 ? 107.889 100.726 109.928 1.00 51.28 428 ASN B N 1
ATOM 6864 C CA . ASN B 1 428 ? 108.801 99.661 109.526 1.00 51.28 428 ASN B CA 1
ATOM 6865 C C . ASN B 1 428 ? 108.119 98.675 108.588 1.00 51.28 428 ASN B C 1
ATOM 6866 O O . ASN B 1 428 ? 108.714 98.238 107.597 1.00 51.28 428 ASN B O 1
ATOM 6871 N N . ILE B 1 429 ? 106.868 98.313 108.880 1.00 49.54 429 ILE B N 1
ATOM 6872 C CA . ILE B 1 429 ? 106.149 97.387 108.012 1.00 49.54 429 ILE B CA 1
ATOM 6873 C C . ILE B 1 429 ? 105.848 98.031 106.664 1.00 49.54 429 ILE B C 1
ATOM 6874 O O . ILE B 1 429 ? 105.861 97.354 105.629 1.00 49.54 429 ILE B O 1
ATOM 6879 N N . ILE B 1 430 ? 105.565 99.335 106.649 1.00 49.85 430 ILE B N 1
ATOM 6880 C CA . ILE B 1 430 ? 105.349 100.035 105.384 1.00 49.85 430 ILE B CA 1
ATOM 6881 C C . ILE B 1 430 ? 106.609 99.977 104.530 1.00 49.85 430 ILE B C 1
ATOM 6882 O O . ILE B 1 430 ? 106.559 99.679 103.329 1.00 49.85 430 ILE B O 1
ATOM 6887 N N . LEU B 1 431 ? 107.765 100.247 105.143 1.00 49.64 431 LEU B N 1
ATOM 6888 C CA . LEU B 1 431 ? 109.018 100.161 104.402 1.00 49.64 431 LEU B CA 1
ATOM 6889 C C . LEU B 1 431 ? 109.320 98.732 103.967 1.00 49.64 431 LEU B C 1
ATOM 6890 O O . LEU B 1 431 ? 109.907 98.524 102.902 1.00 49.64 431 LEU B O 1
ATOM 6895 N N . LEU B 1 432 ? 108.931 97.740 104.770 1.00 47.75 432 LEU B N 1
ATOM 6896 C CA . LEU B 1 432 ? 109.122 96.344 104.386 1.00 47.75 432 LEU B CA 1
ATOM 6897 C C . LEU B 1 432 ? 108.292 95.992 103.156 1.00 47.75 432 LEU B C 1
ATOM 6898 O O . LEU B 1 432 ? 108.786 95.352 102.216 1.00 47.75 432 LEU B O 1
ATOM 6903 N N . LEU B 1 433 ? 107.023 96.409 103.145 1.00 49.08 433 LEU B N 1
ATOM 6904 C CA . LEU B 1 433 ? 106.182 96.180 101.976 1.00 49.08 433 LEU B CA 1
ATOM 6905 C C . LEU B 1 433 ? 106.760 96.882 100.757 1.00 49.08 433 LEU B C 1
ATOM 6906 O O . LEU B 1 433 ? 106.736 96.343 99.644 1.00 49.08 433 LEU B O 1
ATOM 6911 N N . GLY B 1 434 ? 107.272 98.099 100.952 1.00 50.32 434 GLY B N 1
ATOM 6912 C CA . GLY B 1 434 ? 107.886 98.814 99.849 1.00 50.32 434 GLY B CA 1
ATOM 6913 C C . GLY B 1 434 ? 109.117 98.118 99.305 1.00 50.32 434 GLY B C 1
ATOM 6914 O O . GLY B 1 434 ? 109.338 98.084 98.094 1.00 50.32 434 GLY B O 1
ATOM 6915 N N . GLY B 1 435 ? 109.947 97.577 100.196 1.00 50.12 435 GLY B N 1
ATOM 6916 C CA . GLY B 1 435 ? 111.088 96.801 99.748 1.00 50.12 435 GLY B CA 1
ATOM 6917 C C . GLY B 1 435 ? 110.671 95.576 98.962 1.00 50.12 435 GLY B C 1
ATOM 6918 O O . GLY B 1 435 ? 111.298 95.224 97.961 1.00 50.12 435 GLY B O 1
ATOM 6919 N N . GLY B 1 436 ? 109.597 94.916 99.399 1.00 50.88 436 GLY B N 1
ATOM 6920 C CA . GLY B 1 436 ? 109.076 93.792 98.633 1.00 50.88 436 GLY B CA 1
ATOM 6921 C C . GLY B 1 436 ? 108.621 94.199 97.243 1.00 50.88 436 GLY B C 1
ATOM 6922 O O . GLY B 1 436 ? 108.920 93.525 96.252 1.00 50.88 436 GLY B O 1
ATOM 6923 N N . PHE B 1 437 ? 107.892 95.315 97.151 1.00 50.37 437 PHE B N 1
ATOM 6924 C CA . PHE B 1 437 ? 107.429 95.791 95.849 1.00 50.37 437 PHE B CA 1
ATOM 6925 C C . PHE B 1 437 ? 108.602 96.160 94.948 1.00 50.37 437 PHE B C 1
ATOM 6926 O O . PHE B 1 437 ? 108.600 95.852 93.749 1.00 50.37 437 PHE B O 1
ATOM 6934 N N . ALA B 1 438 ? 109.610 96.832 95.507 1.00 52.90 438 ALA B N 1
ATOM 6935 C CA . ALA B 1 438 ? 110.779 97.212 94.722 1.00 52.90 438 ALA B CA 1
ATOM 6936 C C . ALA B 1 438 ? 111.556 95.990 94.254 1.00 52.90 438 ALA B C 1
ATOM 6937 O O . ALA B 1 438 ? 112.064 95.967 93.129 1.00 52.90 438 ALA B O 1
ATOM 6939 N N . MET B 1 439 ? 111.676 94.970 95.108 1.00 57.61 439 MET B N 1
ATOM 6940 C CA . MET B 1 439 ? 112.323 93.738 94.679 1.00 57.61 439 MET B CA 1
ATOM 6941 C C . MET B 1 439 ? 111.543 93.055 93.566 1.00 57.61 439 MET B C 1
ATOM 6942 O O . MET B 1 439 ? 112.148 92.516 92.633 1.00 57.61 439 MET B O 1
ATOM 6947 N N . ALA B 1 440 ? 110.210 93.058 93.645 1.00 54.97 440 ALA B N 1
ATOM 6948 C CA . ALA B 1 440 ? 109.416 92.500 92.555 1.00 54.97 440 ALA B CA 1
ATOM 6949 C C . ALA B 1 440 ? 109.655 93.262 91.256 1.00 54.97 440 ALA B C 1
ATOM 6950 O O . ALA B 1 440 ? 109.814 92.655 90.187 1.00 54.97 440 ALA B O 1
ATOM 6952 N N . LYS B 1 441 ? 109.693 94.594 91.332 1.00 58.02 441 LYS B N 1
ATOM 6953 C CA . LYS B 1 441 ? 109.950 95.395 90.139 1.00 58.02 441 LYS B CA 1
ATOM 6954 C C . LYS B 1 441 ? 111.333 95.110 89.568 1.00 58.02 441 LYS B C 1
ATOM 6955 O O . LYS B 1 441 ? 111.499 94.999 88.348 1.00 58.02 441 LYS B O 1
ATOM 6961 N N . GLY B 1 442 ? 112.342 94.995 90.433 1.00 56.66 442 GLY B N 1
ATOM 6962 C CA . GLY B 1 442 ? 113.681 94.688 89.960 1.00 56.66 442 GLY B CA 1
ATOM 6963 C C . GLY B 1 442 ? 113.778 93.311 89.335 1.00 56.66 442 GLY B C 1
ATOM 6964 O O . GLY B 1 442 ? 114.469 93.121 88.331 1.00 56.66 442 GLY B O 1
ATOM 6965 N N . CYS B 1 443 ? 113.090 92.329 89.922 1.00 59.41 443 CYS B N 1
ATOM 6966 C CA . CYS B 1 443 ? 113.066 90.988 89.347 1.00 59.41 443 CYS B CA 1
ATOM 6967 C C . CYS B 1 443 ? 112.406 90.994 87.975 1.00 59.41 443 CYS B C 1
ATOM 6968 O O . CYS B 1 443 ? 112.867 90.311 87.053 1.00 59.41 443 CYS B O 1
ATOM 6971 N N . GLU B 1 444 ? 111.321 91.756 87.823 1.00 62.15 444 GLU B N 1
ATOM 6972 C CA . GLU B 1 444 ? 110.647 91.817 86.529 1.00 62.15 444 GLU B CA 1
ATOM 6973 C C . GLU B 1 444 ? 111.495 92.535 85.484 1.00 62.15 444 GLU B C 1
ATOM 6974 O O . GLU B 1 444 ? 111.611 92.067 84.346 1.00 62.15 444 GLU B O 1
ATOM 6980 N N . GLU B 1 445 ? 112.096 93.670 85.849 1.00 63.91 445 GLU B N 1
ATOM 6981 C CA . GLU B 1 445 ? 112.803 94.488 84.868 1.00 63.91 445 GLU B CA 1
ATOM 6982 C C . GLU B 1 445 ? 114.139 93.878 84.463 1.00 63.91 445 GLU B C 1
ATOM 6983 O O . GLU B 1 445 ? 114.526 93.952 83.291 1.00 63.91 445 GLU B O 1
ATOM 6989 N N . SER B 1 446 ? 114.860 93.275 85.409 1.00 59.67 446 SER B N 1
ATOM 6990 C CA . SER B 1 446 ? 116.178 92.727 85.115 1.00 59.67 446 SER B CA 1
ATOM 6991 C C . SER B 1 446 ? 116.125 91.472 84.258 1.00 59.67 446 SER B C 1
ATOM 6992 O O . SER B 1 446 ? 117.177 91.016 83.796 1.00 59.67 446 SER B O 1
ATOM 6995 N N . GLY B 1 447 ? 114.944 90.905 84.032 1.00 58.13 447 GLY B N 1
ATOM 6996 C CA . GLY B 1 447 ? 114.838 89.653 83.316 1.00 58.13 447 GLY B CA 1
ATOM 6997 C C . GLY B 1 447 ? 115.055 88.422 84.162 1.00 58.13 447 GLY B C 1
ATOM 6998 O O . GLY B 1 447 ? 115.125 87.318 83.613 1.00 58.13 447 GLY B O 1
ATOM 6999 N N . LEU B 1 448 ? 115.174 88.578 85.483 1.00 57.46 448 LEU B N 1
ATOM 7000 C CA . LEU B 1 448 ? 115.359 87.424 86.354 1.00 57.46 448 LEU B CA 1
ATOM 7001 C C . LEU B 1 448 ? 114.133 86.522 86.357 1.00 57.46 448 LEU B C 1
ATOM 7002 O O . LEU B 1 448 ? 114.263 85.305 86.534 1.00 57.46 448 LEU B O 1
ATOM 7007 N N . SER B 1 449 ? 112.941 87.092 86.167 1.00 57.50 449 SER B N 1
ATOM 7008 C CA . SER B 1 449 ? 111.734 86.275 86.104 1.00 57.50 449 SER B CA 1
ATOM 7009 C C . SER B 1 449 ? 111.773 85.321 84.918 1.00 57.50 449 SER B C 1
ATOM 7010 O O . SER B 1 449 ? 111.396 84.150 85.040 1.00 57.50 449 SER B O 1
ATOM 7013 N N . VAL B 1 450 ? 112.226 85.803 83.759 1.00 57.31 450 VAL B N 1
ATOM 7014 C CA . VAL B 1 450 ? 112.315 84.944 82.580 1.00 57.31 450 VAL B CA 1
ATOM 7015 C C . VAL B 1 450 ? 113.305 83.812 82.820 1.00 57.31 450 VAL B C 1
ATOM 7016 O O . VAL B 1 450 ? 113.049 82.654 82.465 1.00 57.31 450 VAL B O 1
ATOM 7020 N N . TRP B 1 451 ? 114.452 84.127 83.428 1.00 59.35 451 TRP B N 1
ATOM 7021 C CA . TRP B 1 451 ? 115.437 83.095 83.733 1.00 59.35 451 TRP B CA 1
ATOM 7022 C C . TRP B 1 451 ? 114.883 82.071 84.717 1.00 59.35 451 TRP B C 1
ATOM 7023 O O . TRP B 1 451 ? 115.102 80.864 84.558 1.00 59.35 451 TRP B O 1
ATOM 7034 N N . ILE B 1 452 ? 114.162 82.534 85.741 1.00 60.38 452 ILE B N 1
ATOM 7035 C CA . ILE B 1 452 ? 113.571 81.621 86.715 1.00 60.38 452 ILE B CA 1
ATOM 7036 C C . ILE B 1 452 ? 112.555 80.709 86.039 1.00 60.38 452 ILE B C 1
ATOM 7037 O O . ILE B 1 452 ? 112.529 79.497 86.281 1.00 60.38 452 ILE B O 1
ATOM 7042 N N . GLY B 1 453 ? 111.708 81.277 85.179 1.00 61.84 453 GLY B N 1
ATOM 7043 C CA . GLY B 1 453 ? 110.760 80.460 84.440 1.00 61.84 453 GLY B CA 1
ATOM 7044 C C . GLY B 1 453 ? 111.445 79.438 83.555 1.00 61.84 453 GLY B C 1
ATOM 7045 O O . GLY B 1 453 ? 110.977 78.306 83.420 1.00 61.84 453 GLY B O 1
ATOM 7046 N N . GLY B 1 454 ? 112.562 79.825 82.936 1.00 62.55 454 GLY B N 1
ATOM 7047 C CA . GLY B 1 454 ? 113.348 78.865 82.182 1.00 62.55 454 GLY B CA 1
ATOM 7048 C C . GLY B 1 454 ? 113.925 77.763 83.048 1.00 62.55 454 GLY B C 1
ATOM 7049 O O . GLY B 1 454 ? 114.064 76.623 82.599 1.00 62.55 454 GLY B O 1
ATOM 7050 N N . GLN B 1 455 ? 114.270 78.086 84.296 1.00 66.11 455 GLN B N 1
ATOM 7051 C CA . GLN B 1 455 ? 114.802 77.080 85.209 1.00 66.11 455 GLN B CA 1
ATOM 7052 C C . GLN B 1 455 ? 113.727 76.139 85.736 1.00 66.11 455 GLN B C 1
ATOM 7053 O O . GLN B 1 455 ? 114.060 75.049 86.215 1.00 66.11 455 GLN B O 1
ATOM 7059 N N . LEU B 1 456 ? 112.455 76.527 85.663 1.00 66.63 456 LEU B N 1
ATOM 7060 C CA . LEU B 1 456 ? 111.355 75.712 86.159 1.00 66.63 456 LEU B CA 1
ATOM 7061 C C . LEU B 1 456 ? 110.817 74.747 85.107 1.00 66.63 456 LEU B C 1
ATOM 7062 O O . LEU B 1 456 ? 109.671 74.296 85.220 1.00 66.63 456 LEU B O 1
ATOM 7067 N N . HIS B 1 457 ? 111.616 74.430 84.090 1.00 75.07 457 HIS B N 1
ATOM 7068 C CA . HIS B 1 457 ? 111.158 73.525 83.038 1.00 75.07 457 HIS B CA 1
ATOM 7069 C C . HIS B 1 457 ? 110.791 72.129 83.536 1.00 75.07 457 HIS B C 1
ATOM 7070 O O . HIS B 1 457 ? 109.738 71.620 83.115 1.00 75.07 457 HIS B O 1
ATOM 7077 N N . PRO B 1 458 ? 111.575 71.457 84.389 1.00 74.16 458 PRO B N 1
ATOM 7078 C CA . PRO B 1 458 ? 111.196 70.092 84.798 1.00 74.16 458 PRO B CA 1
ATOM 7079 C C . PRO B 1 458 ? 109.882 70.009 85.555 1.00 74.16 458 PRO B C 1
ATOM 7080 O O . PRO B 1 458 ? 109.283 68.928 85.603 1.00 74.16 458 PRO B O 1
ATOM 7084 N N . LEU B 1 459 ? 109.412 71.104 86.148 1.00 73.68 459 LEU B N 1
ATOM 7085 C CA . LEU B 1 459 ? 108.169 71.097 86.908 1.00 73.68 459 LEU B CA 1
ATOM 7086 C C . LEU B 1 459 ? 106.943 71.381 86.049 1.00 73.68 459 LEU B C 1
ATOM 7087 O O . LEU B 1 459 ? 105.835 71.458 86.588 1.00 73.68 459 LEU B O 1
ATOM 7092 N N . GLU B 1 460 ? 107.111 71.538 84.735 1.00 76.67 460 GLU B N 1
ATOM 7093 C CA . GLU B 1 460 ? 105.993 71.873 83.863 1.00 76.67 460 GLU B CA 1
ATOM 7094 C C . GLU B 1 460 ? 104.988 70.737 83.713 1.00 76.67 460 GLU B C 1
ATOM 7095 O O . GLU B 1 460 ? 103.868 70.986 83.255 1.00 76.67 460 GLU B O 1
ATOM 7101 N N . ASN B 1 461 ? 105.351 69.510 84.078 1.00 77.32 461 ASN B N 1
ATOM 7102 C CA . ASN B 1 461 ? 104.456 68.367 83.957 1.00 77.32 461 ASN B CA 1
ATOM 7103 C C . ASN B 1 461 ? 103.689 68.070 85.239 1.00 77.32 461 ASN B C 1
ATOM 7104 O O . ASN B 1 461 ? 102.881 67.136 85.256 1.00 77.32 461 ASN B O 1
ATOM 7109 N N . VAL B 1 462 ? 103.920 68.829 86.301 1.00 71.58 462 VAL B N 1
ATOM 7110 C CA . VAL B 1 462 ? 103.222 68.592 87.569 1.00 71.58 462 VAL B CA 1
ATOM 7111 C C . VAL B 1 462 ? 101.762 69.014 87.425 1.00 71.58 462 VAL B C 1
ATOM 7112 O O . VAL B 1 462 ? 101.486 70.087 86.862 1.00 71.58 462 VAL B O 1
ATOM 7116 N N . PRO B 1 463 ? 100.806 68.214 87.890 1.00 67.39 463 PRO B N 1
ATOM 7117 C CA . PRO B 1 463 ? 99.399 68.632 87.854 1.00 67.39 463 PRO B CA 1
ATOM 7118 C C . PRO B 1 463 ? 99.187 69.894 88.669 1.00 67.39 463 PRO B C 1
ATOM 7119 O O . PRO B 1 463 ? 99.818 70.076 89.721 1.00 67.39 463 PRO B O 1
ATOM 7123 N N . PRO B 1 464 ? 98.313 70.794 88.207 1.00 62.03 464 PRO B N 1
ATOM 7124 C CA . PRO B 1 464 ? 98.144 72.079 88.913 1.00 62.03 464 PRO B CA 1
ATOM 7125 C C . PRO B 1 464 ? 97.705 71.940 90.361 1.00 62.03 464 PRO B C 1
ATOM 7126 O O . PRO B 1 464 ? 98.193 72.684 91.220 1.00 62.03 464 PRO B O 1
ATOM 7130 N N . ALA B 1 465 ? 96.798 71.008 90.664 1.00 61.65 465 ALA B N 1
ATOM 7131 C CA . ALA B 1 465 ? 96.374 70.819 92.048 1.00 61.65 465 ALA B CA 1
ATOM 7132 C C . ALA B 1 465 ? 97.516 70.287 92.904 1.00 61.65 465 ALA B C 1
ATOM 7133 O O . ALA B 1 465 ? 97.722 70.743 94.038 1.00 61.65 465 ALA B O 1
ATOM 7135 N N . LEU B 1 466 ? 98.273 69.326 92.374 1.00 62.79 466 LEU B N 1
ATOM 7136 C CA . LEU B 1 466 ? 99.453 68.844 93.081 1.00 62.79 466 LEU B CA 1
ATOM 7137 C C . LEU B 1 466 ? 100.476 69.959 93.250 1.00 62.79 466 LEU B C 1
ATOM 7138 O O . LEU B 1 466 ? 101.149 70.039 94.281 1.00 62.79 466 LEU B O 1
ATOM 7143 N N . ALA B 1 467 ? 100.604 70.827 92.244 1.00 60.85 467 ALA B N 1
ATOM 7144 C CA . ALA B 1 467 ? 101.510 71.965 92.364 1.00 60.85 467 ALA B CA 1
ATOM 7145 C C . ALA B 1 467 ? 101.080 72.892 93.493 1.00 60.85 467 ALA B C 1
ATOM 7146 O O . ALA B 1 467 ? 101.920 73.369 94.265 1.00 60.85 467 ALA B O 1
ATOM 7148 N N . VAL B 1 468 ? 99.776 73.156 93.606 1.00 57.26 468 VAL B N 1
ATOM 7149 C CA . VAL B 1 468 ? 99.270 73.976 94.705 1.00 57.26 468 VAL B CA 1
ATOM 7150 C C . VAL B 1 468 ? 99.597 73.323 96.040 1.00 57.26 468 VAL B C 1
ATOM 7151 O O . VAL B 1 468 ? 100.053 73.983 96.981 1.00 57.26 468 VAL B O 1
ATOM 7155 N N . LEU B 1 469 ? 99.368 72.012 96.137 1.00 58.54 469 LEU B N 1
ATOM 7156 C CA . LEU B 1 469 ? 99.649 71.309 97.385 1.00 58.54 469 LEU B CA 1
ATOM 7157 C C . LEU B 1 469 ? 101.124 71.417 97.760 1.00 58.54 469 LEU B C 1
ATOM 7158 O O . LEU B 1 469 ? 101.463 71.734 98.907 1.00 58.54 469 LEU B O 1
ATOM 7163 N N . LEU B 1 470 ? 102.016 71.177 96.795 1.00 59.16 470 LEU B N 1
ATOM 7164 C CA . LEU B 1 470 ? 103.448 71.220 97.082 1.00 59.16 470 LEU B CA 1
ATOM 7165 C C . LEU B 1 470 ? 103.906 72.622 97.464 1.00 59.16 470 LEU B C 1
ATOM 7166 O O . LEU B 1 470 ? 104.676 72.784 98.417 1.00 59.16 470 LEU B O 1
ATOM 7171 N N . ILE B 1 471 ? 103.460 73.649 96.735 1.00 56.97 471 ILE B N 1
ATOM 7172 C CA . ILE B 1 471 ? 103.915 75.000 97.056 1.00 56.97 471 ILE B CA 1
ATOM 7173 C C . ILE B 1 471 ? 103.368 75.435 98.409 1.00 56.97 471 ILE B C 1
ATOM 7174 O O . ILE B 1 471 ? 104.067 76.091 99.190 1.00 56.97 471 ILE B O 1
ATOM 7179 N N . THR B 1 472 ? 102.122 75.060 98.722 1.00 57.20 472 THR B N 1
ATOM 7180 C CA . THR B 1 472 ? 101.563 75.395 100.025 1.00 57.20 472 THR B CA 1
ATOM 7181 C C . THR B 1 472 ? 102.340 74.715 101.143 1.00 57.20 472 THR B C 1
ATOM 7182 O O . THR B 1 472 ? 102.653 75.344 102.158 1.00 57.20 472 THR B O 1
ATOM 7186 N N . VAL B 1 473 ? 102.682 73.436 100.965 1.00 57.23 473 VAL B N 1
ATOM 7187 C CA . VAL B 1 473 ? 103.445 72.721 101.987 1.00 57.23 473 VAL B CA 1
ATOM 7188 C C . VAL B 1 473 ? 104.819 73.355 102.169 1.00 57.23 473 VAL B C 1
ATOM 7189 O O . VAL B 1 473 ? 105.277 73.578 103.298 1.00 57.23 473 VAL B O 1
ATOM 7193 N N . VAL B 1 474 ? 105.493 73.663 101.058 1.00 56.94 474 VAL B N 1
ATOM 7194 C CA . VAL B 1 474 ? 106.841 74.222 101.128 1.00 56.94 474 VAL B CA 1
ATOM 7195 C C . VAL B 1 474 ? 106.821 75.576 101.825 1.00 56.94 474 VAL B C 1
ATOM 7196 O O . VAL B 1 474 ? 107.650 75.858 102.699 1.00 56.94 474 VAL B O 1
ATOM 7200 N N . ILE B 1 475 ? 105.867 76.432 101.458 1.00 55.81 475 ILE B N 1
ATOM 7201 C CA . ILE B 1 475 ? 105.804 77.764 102.048 1.00 55.81 475 ILE B CA 1
ATOM 7202 C C . ILE B 1 475 ? 105.402 77.685 103.517 1.00 55.81 475 ILE B C 1
ATOM 7203 O O . ILE B 1 475 ? 105.925 78.428 104.356 1.00 55.81 475 ILE B O 1
ATOM 7208 N N . ALA B 1 476 ? 104.482 76.778 103.857 1.00 59.85 476 ALA B N 1
ATOM 7209 C CA . ALA B 1 476 ? 104.065 76.632 105.247 1.00 59.85 476 ALA B CA 1
ATOM 7210 C C . ALA B 1 476 ? 105.212 76.142 106.120 1.00 59.85 476 ALA B C 1
ATOM 7211 O O . ALA B 1 476 ? 105.368 76.593 107.260 1.00 59.85 476 ALA B O 1
ATOM 7213 N N . PHE B 1 477 ? 106.024 75.214 105.609 1.00 64.51 477 PHE B N 1
ATOM 7214 C CA . PHE B 1 477 ? 107.143 74.712 106.394 1.00 64.51 477 PHE B CA 1
ATOM 7215 C C . PHE B 1 477 ? 108.380 75.594 106.288 1.00 64.51 477 PHE B C 1
ATOM 7216 O O . PHE B 1 477 ? 109.351 75.363 107.016 1.00 64.51 477 PHE B O 1
ATOM 7224 N N . PHE B 1 478 ? 108.369 76.593 105.409 1.00 60.44 478 PHE B N 1
ATOM 7225 C CA . PHE B 1 478 ? 109.453 77.565 105.362 1.00 60.44 478 PHE B CA 1
ATOM 7226 C C . PHE B 1 478 ? 109.148 78.792 106.210 1.00 60.44 478 PHE B C 1
ATOM 7227 O O . PHE B 1 478 ? 110.064 79.369 106.807 1.00 60.44 478 PHE B O 1
ATOM 7235 N N . THR B 1 479 ? 107.876 79.187 106.304 1.00 58.08 479 THR B N 1
ATOM 7236 C CA . THR B 1 479 ? 107.497 80.319 107.139 1.00 58.08 479 THR B CA 1
ATOM 7237 C C . THR B 1 479 ? 107.554 79.997 108.627 1.00 58.08 479 THR B C 1
ATOM 7238 O O . THR B 1 479 ? 107.412 80.912 109.445 1.00 58.08 479 THR B O 1
ATOM 7242 N N . GLU B 1 480 ? 107.749 78.728 108.995 1.00 61.22 480 GLU B N 1
ATOM 7243 C CA . GLU B 1 480 ? 107.884 78.369 110.401 1.00 61.22 480 GLU B CA 1
ATOM 7244 C C . GLU B 1 480 ? 109.158 78.926 111.021 1.00 61.22 480 GLU B C 1
ATOM 7245 O O . GLU B 1 480 ? 109.253 78.999 112.250 1.00 61.22 480 GLU B O 1
ATOM 7251 N N . PHE B 1 481 ? 110.137 79.315 110.202 1.00 62.12 481 PHE B N 1
ATOM 7252 C CA . PHE B 1 481 ? 111.418 79.796 110.698 1.00 62.12 481 PHE B CA 1
ATOM 7253 C C . PHE B 1 481 ? 111.668 81.272 110.428 1.00 62.12 481 PHE B C 1
ATOM 7254 O O . PHE B 1 481 ? 112.558 81.851 111.058 1.00 62.12 481 PHE B O 1
ATOM 7262 N N . ALA B 1 482 ? 110.918 81.889 109.521 1.00 59.71 482 ALA B N 1
ATOM 7263 C CA . ALA B 1 482 ? 111.136 83.275 109.137 1.00 59.71 482 ALA B CA 1
ATOM 7264 C C . ALA B 1 482 ? 109.820 84.039 109.187 1.00 59.71 482 ALA B C 1
ATOM 7265 O O . ALA B 1 482 ? 108.745 83.464 109.372 1.00 59.71 482 ALA B O 1
ATOM 7267 N N . SER B 1 483 ? 109.922 85.355 109.025 1.00 58.12 483 SER B N 1
ATOM 7268 C CA . SER B 1 483 ? 108.741 86.205 109.007 1.00 58.12 483 SER B CA 1
ATOM 7269 C C . SER B 1 483 ? 107.859 85.868 107.811 1.00 58.12 483 SER B C 1
ATOM 7270 O O . SER B 1 483 ? 108.351 85.516 106.735 1.00 58.12 483 SER B O 1
ATOM 7273 N N . ASN B 1 484 ? 106.544 85.970 108.008 1.00 56.42 484 ASN B N 1
ATOM 7274 C CA . ASN B 1 484 ? 105.603 85.669 106.934 1.00 56.42 484 ASN B CA 1
ATOM 7275 C C . ASN B 1 484 ? 105.775 86.633 105.767 1.00 56.42 484 ASN B C 1
ATOM 7276 O O . ASN B 1 484 ? 105.746 86.227 104.598 1.00 56.42 484 ASN B O 1
ATOM 7281 N N . THR B 1 485 ? 105.949 87.922 106.070 1.00 54.89 485 THR B N 1
ATOM 7282 C CA . THR B 1 485 ? 106.079 88.924 105.016 1.00 54.89 485 THR B CA 1
ATOM 7283 C C . THR B 1 485 ? 107.318 88.671 104.168 1.00 54.89 485 THR B C 1
ATOM 7284 O O . THR B 1 485 ? 107.253 88.689 102.935 1.00 54.89 485 THR B O 1
ATOM 7288 N N . ALA B 1 486 ? 108.458 88.420 104.815 1.00 52.98 486 ALA B N 1
ATOM 7289 C CA . ALA B 1 486 ? 109.678 88.133 104.069 1.00 52.98 486 ALA B CA 1
ATOM 7290 C C . ALA B 1 486 ? 109.537 86.854 103.255 1.00 52.98 486 ALA B C 1
ATOM 7291 O O . ALA B 1 486 ? 109.987 86.786 102.103 1.00 52.98 486 ALA B O 1
ATOM 7293 N N . THR B 1 487 ? 108.912 85.828 103.839 1.00 53.05 487 THR B N 1
ATOM 7294 C CA . THR B 1 487 ? 108.725 84.566 103.134 1.00 53.05 487 THR B CA 1
ATOM 7295 C C . THR B 1 487 ? 107.907 84.761 101.864 1.00 53.05 487 THR B C 1
ATOM 7296 O O . THR B 1 487 ? 108.290 84.290 100.786 1.00 53.05 487 THR B O 1
ATOM 7300 N N . ILE B 1 488 ? 106.776 85.462 101.969 1.00 50.49 488 ILE B N 1
ATOM 7301 C CA . ILE B 1 488 ? 105.941 85.656 100.789 1.00 50.49 488 ILE B CA 1
ATOM 7302 C C . ILE B 1 488 ? 106.640 86.560 99.781 1.00 50.49 488 ILE B C 1
ATOM 7303 O O . ILE B 1 488 ? 106.542 86.340 98.568 1.00 50.49 488 ILE B O 1
ATOM 7308 N N . ILE B 1 489 ? 107.384 87.564 100.257 1.00 50.84 489 ILE B N 1
ATOM 7309 C CA . ILE B 1 489 ? 108.125 88.434 99.348 1.00 50.84 489 ILE B CA 1
ATOM 7310 C C . ILE B 1 489 ? 109.106 87.619 98.519 1.00 50.84 489 ILE B C 1
ATOM 7311 O O . ILE B 1 489 ? 109.213 87.795 97.300 1.00 50.84 489 ILE B O 1
ATOM 7316 N N . ILE B 1 490 ? 109.831 86.709 99.168 1.00 53.55 490 ILE B N 1
ATOM 7317 C CA . ILE B 1 490 ? 110.832 85.920 98.458 1.00 53.55 490 ILE B CA 1
ATOM 7318 C C . ILE B 1 490 ? 110.170 84.914 97.522 1.00 53.55 490 ILE B C 1
ATOM 7319 O O . ILE B 1 490 ? 110.621 84.713 96.388 1.00 53.55 490 ILE B O 1
ATOM 7324 N N . PHE B 1 491 ? 109.086 84.274 97.969 1.00 55.24 491 PHE B N 1
ATOM 7325 C CA . PHE B 1 491 ? 108.539 83.145 97.223 1.00 55.24 491 PHE B CA 1
ATOM 7326 C C . PHE B 1 491 ? 107.543 83.539 96.137 1.00 55.24 491 PHE B C 1
ATOM 7327 O O . PHE B 1 491 ? 107.289 82.729 95.239 1.00 55.24 491 PHE B O 1
ATOM 7335 N N . LEU B 1 492 ? 106.972 84.742 96.188 1.00 52.39 492 LEU B N 1
ATOM 7336 C CA . LEU B 1 492 ? 105.923 85.093 95.234 1.00 52.39 492 LEU B CA 1
ATOM 7337 C C . LEU B 1 492 ? 106.387 85.140 93.779 1.00 52.39 492 LEU B C 1
ATOM 7338 O O . LEU B 1 492 ? 105.648 84.632 92.916 1.00 52.39 492 LEU B O 1
ATOM 7343 N N . PRO B 1 493 ? 107.534 85.740 93.426 1.00 53.28 493 PRO B N 1
ATOM 7344 C CA . PRO B 1 493 ? 107.963 85.682 92.015 1.00 53.28 493 PRO B CA 1
ATOM 7345 C C . PRO B 1 493 ? 108.129 84.265 91.498 1.00 53.28 493 PRO B C 1
ATOM 7346 O O . PRO B 1 493 ? 107.807 83.987 90.334 1.00 53.28 493 PRO B O 1
ATOM 7350 N N . VAL B 1 494 ? 108.621 83.357 92.343 1.00 54.02 494 VAL B N 1
ATOM 7351 C CA . VAL B 1 494 ? 108.750 81.960 91.940 1.00 54.02 494 VAL B CA 1
ATOM 7352 C C . VAL B 1 494 ? 107.381 81.370 91.638 1.00 54.02 494 VAL B C 1
ATOM 7353 O O . VAL B 1 494 ? 107.207 80.643 90.654 1.00 54.02 494 VAL B O 1
ATOM 7357 N N . LEU B 1 495 ? 106.390 81.668 92.482 1.00 53.08 495 LEU B N 1
ATOM 7358 C CA . LEU B 1 495 ? 105.040 81.168 92.244 1.00 53.08 495 LEU B CA 1
ATOM 7359 C C . LEU B 1 495 ? 104.466 81.720 90.946 1.00 53.08 495 LEU B C 1
ATOM 7360 O O . LEU B 1 495 ? 103.836 80.986 90.177 1.00 53.08 495 LEU B O 1
ATOM 7365 N N . ALA B 1 496 ? 104.675 83.013 90.686 1.00 54.01 496 ALA B N 1
ATOM 7366 C CA . ALA B 1 496 ? 104.165 83.607 89.453 1.00 54.01 496 ALA B CA 1
ATOM 7367 C C . ALA B 1 496 ? 104.801 82.965 88.226 1.00 54.01 496 ALA B C 1
ATOM 7368 O O . ALA B 1 496 ? 104.106 82.631 87.257 1.00 54.01 496 ALA B O 1
ATOM 7370 N N . GLU B 1 497 ? 106.121 82.770 88.254 1.00 57.18 497 GLU B N 1
ATOM 7371 C CA . GLU B 1 497 ? 106.792 82.160 87.111 1.00 57.18 497 GLU B CA 1
ATOM 7372 C C . GLU B 1 497 ? 106.385 80.702 86.938 1.00 57.18 497 GLU B C 1
ATOM 7373 O O . GLU B 1 497 ? 106.229 80.227 85.808 1.00 57.18 497 GLU B O 1
ATOM 7379 N N . LEU B 1 498 ? 106.208 79.977 88.045 1.00 57.31 498 LEU B N 1
ATOM 7380 C CA . LEU B 1 498 ? 105.751 78.595 87.957 1.00 57.31 498 LEU B CA 1
ATOM 7381 C C . LEU B 1 498 ? 104.353 78.518 87.361 1.00 57.31 498 LEU B C 1
ATOM 7382 O O . LEU B 1 498 ? 104.063 77.629 86.554 1.00 57.31 498 LEU B O 1
ATOM 7387 N N . ALA B 1 499 ? 103.471 79.441 87.750 1.00 57.07 499 ALA B N 1
ATOM 7388 C CA . ALA B 1 499 ? 102.129 79.467 87.180 1.00 57.07 499 ALA B CA 1
ATOM 7389 C C . ALA B 1 499 ? 102.167 79.789 85.693 1.00 57.07 499 ALA B C 1
ATOM 7390 O O . ALA B 1 499 ? 101.407 79.213 84.906 1.00 57.07 499 ALA B O 1
ATOM 7392 N N . ILE B 1 500 ? 103.038 80.717 85.289 1.00 60.33 500 ILE B N 1
ATOM 7393 C CA . ILE B 1 500 ? 103.192 81.013 83.867 1.00 60.33 500 ILE B CA 1
ATOM 7394 C C . ILE B 1 500 ? 103.669 79.776 83.115 1.00 60.33 500 ILE B C 1
ATOM 7395 O O . ILE B 1 500 ? 103.175 79.462 82.025 1.00 60.33 500 ILE B O 1
ATOM 7400 N N . ARG B 1 501 ? 104.632 79.052 83.688 1.00 64.61 501 ARG B N 1
ATOM 7401 C CA . ARG B 1 501 ? 105.160 77.857 83.035 1.00 64.61 501 ARG B CA 1
ATOM 7402 C C . ARG B 1 501 ? 104.130 76.733 83.001 1.00 64.61 501 ARG B C 1
ATOM 7403 O O . ARG B 1 501 ? 104.169 75.878 82.110 1.00 64.61 501 ARG B O 1
ATOM 7411 N N . LEU B 1 502 ? 103.206 76.714 83.961 1.00 63.35 502 LEU B N 1
ATOM 7412 C CA . LEU B 1 502 ? 102.276 75.601 84.104 1.00 63.35 502 LEU B CA 1
ATOM 7413 C C . LEU B 1 502 ? 100.982 75.776 83.322 1.00 63.35 502 LEU B C 1
ATOM 7414 O O . LEU B 1 502 ? 100.081 74.945 83.479 1.00 63.35 502 LEU B O 1
ATOM 7419 N N . ARG B 1 503 ? 100.854 76.835 82.515 1.00 69.05 503 ARG B N 1
ATOM 7420 C CA . ARG B 1 503 ? 99.703 77.015 81.627 1.00 69.05 503 ARG B CA 1
ATOM 7421 C C . ARG B 1 503 ? 98.432 77.277 82.444 1.00 69.05 503 ARG B C 1
ATOM 7422 O O . ARG B 1 503 ? 97.308 77.108 81.969 1.00 69.05 503 ARG B O 1
ATOM 7430 N N . VAL B 1 504 ? 98.611 77.715 83.690 1.00 60.20 504 VAL B N 1
ATOM 7431 C CA . VAL B 1 504 ? 97.497 77.913 84.609 1.00 60.20 504 VAL B CA 1
ATOM 7432 C C . VAL B 1 504 ? 97.474 79.359 85.090 1.00 60.20 504 VAL B C 1
ATOM 7433 O O . VAL B 1 504 ? 98.443 80.110 84.954 1.00 60.20 504 VAL B O 1
ATOM 7437 N N . HIS B 1 505 ? 96.342 79.735 85.677 1.00 55.15 505 HIS B N 1
ATOM 7438 C CA . HIS B 1 505 ? 96.137 81.101 86.139 1.00 55.15 505 HIS B CA 1
ATOM 7439 C C . HIS B 1 505 ? 97.167 81.458 87.207 1.00 55.15 505 HIS B C 1
ATOM 7440 O O . HIS B 1 505 ? 97.398 80.662 88.127 1.00 55.15 505 HIS B O 1
ATOM 7447 N N . PRO B 1 506 ? 97.814 82.624 87.115 1.00 53.94 506 PRO B N 1
ATOM 7448 C CA . PRO B 1 506 ? 98.824 82.980 88.128 1.00 53.94 506 PRO B CA 1
ATOM 7449 C C . PRO B 1 506 ? 98.282 83.018 89.544 1.00 53.94 506 PRO B C 1
ATOM 7450 O O . PRO B 1 506 ? 98.979 82.611 90.482 1.00 53.94 506 PRO B O 1
ATOM 7454 N N . LEU B 1 507 ? 97.049 83.491 89.724 1.00 50.64 507 LEU B N 1
ATOM 7455 C CA . LEU B 1 507 ? 96.477 83.555 91.064 1.00 50.64 507 LEU B CA 1
ATOM 7456 C C . LEU B 1 507 ? 96.320 82.171 91.671 1.00 50.64 507 LEU B C 1
ATOM 7457 O O . LEU B 1 507 ? 96.475 82.014 92.886 1.00 50.64 507 LEU B O 1
ATOM 7462 N N . TYR B 1 508 ? 96.063 81.158 90.841 1.00 50.88 508 TYR B N 1
ATOM 7463 C CA . TYR B 1 508 ? 95.862 79.799 91.328 1.00 50.88 508 TYR B CA 1
ATOM 7464 C C . TYR B 1 508 ? 97.066 79.275 92.100 1.00 50.88 508 TYR B C 1
ATOM 7465 O O . TYR B 1 508 ? 96.910 78.371 92.927 1.00 50.88 508 TYR B O 1
ATOM 7474 N N . LEU B 1 509 ? 98.257 79.817 91.853 1.00 50.03 509 LEU B N 1
ATOM 7475 C CA . LEU B 1 509 ? 99.433 79.513 92.657 1.00 50.03 509 LEU B CA 1
ATOM 7476 C C . LEU B 1 509 ? 99.826 80.632 93.608 1.00 50.03 509 LEU B C 1
ATOM 7477 O O . LEU B 1 509 ? 100.371 80.351 94.676 1.00 50.03 509 LEU B O 1
ATOM 7482 N N . MET B 1 510 ? 99.564 81.890 93.246 1.00 49.60 510 MET B N 1
ATOM 7483 C CA . MET B 1 510 ? 100.011 83.006 94.073 1.00 49.60 510 MET B CA 1
ATOM 7484 C C . MET B 1 510 ? 99.166 83.154 95.334 1.00 49.60 510 MET B C 1
ATOM 7485 O O . MET B 1 510 ? 99.704 83.411 96.417 1.00 49.60 510 MET B O 1
ATOM 7490 N N . ILE B 1 511 ? 97.844 83.008 95.215 1.00 48.03 511 ILE B N 1
ATOM 7491 C CA . ILE B 1 511 ? 96.970 83.149 96.382 1.00 48.03 511 ILE B CA 1
ATOM 7492 C C . ILE B 1 511 ? 97.233 82.075 97.433 1.00 48.03 511 ILE B C 1
ATOM 7493 O O . ILE B 1 511 ? 97.353 82.421 98.620 1.00 48.03 511 ILE B O 1
ATOM 7498 N N . PRO B 1 512 ? 97.311 80.778 97.093 1.00 48.11 512 PRO B N 1
ATOM 7499 C CA . PRO B 1 512 ? 97.607 79.787 98.141 1.00 48.11 512 PRO B CA 1
ATOM 7500 C C . PRO B 1 512 ? 98.931 80.029 98.839 1.00 48.11 512 PRO B C 1
ATOM 7501 O O . PRO B 1 512 ? 99.030 79.807 100.048 1.00 48.11 512 PRO B O 1
ATOM 7505 N N . GLY B 1 513 ? 99.953 80.492 98.118 1.00 48.48 513 GLY B N 1
ATOM 7506 C CA . GLY B 1 513 ? 101.208 80.817 98.775 1.00 48.48 513 GLY B CA 1
ATOM 7507 C C . GLY B 1 513 ? 101.068 81.968 99.753 1.00 48.48 513 GLY B C 1
ATOM 7508 O O . GLY B 1 513 ? 101.600 81.922 100.866 1.00 48.48 513 GLY B O 1
ATOM 7509 N N . THR B 1 514 ? 100.337 83.011 99.353 1.00 48.58 514 THR B N 1
ATOM 7510 C CA . THR B 1 514 ? 100.119 84.155 100.232 1.00 48.58 514 THR B CA 1
ATOM 7511 C C . THR B 1 514 ? 99.357 83.750 101.485 1.00 48.58 514 THR B C 1
ATOM 7512 O O . THR B 1 514 ? 99.673 84.209 102.589 1.00 48.58 514 THR B O 1
ATOM 7516 N N . VAL B 1 515 ? 98.347 82.890 101.338 1.00 50.00 515 VAL B N 1
ATOM 7517 C CA . VAL B 1 515 ? 97.585 82.451 102.502 1.00 50.00 515 VAL B CA 1
ATOM 7518 C C . VAL B 1 515 ? 98.426 81.536 103.387 1.00 50.00 515 VAL B C 1
ATOM 7519 O O . VAL B 1 515 ? 98.407 81.653 104.617 1.00 50.00 515 VAL B O 1
ATOM 7523 N N . GLY B 1 516 ? 99.186 80.621 102.780 1.00 51.55 516 GLY B N 1
ATOM 7524 C CA . GLY B 1 516 ? 99.945 79.647 103.540 1.00 51.55 516 GLY B CA 1
ATOM 7525 C C . GLY B 1 516 ? 101.164 80.206 104.236 1.00 51.55 516 GLY B C 1
ATOM 7526 O O . GLY B 1 516 ? 101.616 79.622 105.226 1.00 51.55 516 GLY B O 1
ATOM 7527 N N . CYS B 1 517 ? 101.717 81.317 103.743 1.00 53.57 517 CYS B N 1
ATOM 7528 C CA . CYS B 1 517 ? 102.835 81.933 104.449 1.00 53.57 517 CYS B CA 1
ATOM 7529 C C . CYS B 1 517 ? 102.425 82.456 105.819 1.00 53.57 517 CYS B C 1
ATOM 7530 O O . CYS B 1 517 ? 103.285 82.606 106.692 1.00 53.57 517 CYS B O 1
ATOM 7533 N N . SER B 1 518 ? 101.139 82.734 106.024 1.00 53.14 518 SER B N 1
ATOM 7534 C CA . SER B 1 518 ? 100.637 83.121 107.335 1.00 53.14 518 SER B CA 1
ATOM 7535 C C . SER B 1 518 ? 100.353 81.927 108.234 1.00 53.14 518 SER B C 1
ATOM 7536 O O . SER B 1 518 ? 100.061 82.120 109.419 1.00 53.14 518 SER B O 1
ATOM 7539 N N . PHE B 1 519 ? 100.428 80.705 107.704 1.00 53.93 519 PHE B N 1
ATOM 7540 C CA . PHE B 1 519 ? 100.191 79.493 108.490 1.00 53.93 519 PHE B CA 1
ATOM 7541 C C . PHE B 1 519 ? 101.484 79.100 109.206 1.00 53.93 519 PHE B C 1
ATOM 7542 O O . PHE B 1 519 ? 102.177 78.146 108.850 1.00 53.93 519 PHE B O 1
ATOM 7550 N N . ALA B 1 520 ? 101.804 79.871 110.240 1.00 56.87 520 ALA B N 1
ATOM 7551 C CA . ALA B 1 520 ? 103.010 79.672 111.039 1.00 56.87 520 ALA B CA 1
ATOM 7552 C C . ALA B 1 520 ? 102.577 79.439 112.483 1.00 56.87 520 ALA B C 1
ATOM 7553 O O . ALA B 1 520 ? 102.209 80.382 113.189 1.00 56.87 520 ALA B O 1
ATOM 7555 N N . PHE B 1 521 ? 102.621 78.180 112.919 1.00 57.90 521 PHE B N 1
ATOM 7556 C CA . PHE B 1 521 ? 102.073 77.793 114.209 1.00 57.90 521 PHE B CA 1
ATOM 7557 C C . PHE B 1 521 ? 103.041 77.027 115.099 1.00 57.90 521 PHE B C 1
ATOM 7558 O O . PHE B 1 521 ? 102.758 76.873 116.293 1.00 57.90 521 PHE B O 1
ATOM 7566 N N . MET B 1 522 ? 104.166 76.550 114.571 1.00 63.96 522 MET B N 1
ATOM 7567 C CA . MET B 1 522 ? 104.978 75.570 115.285 1.00 63.96 522 MET B CA 1
ATOM 7568 C C . MET B 1 522 ? 105.996 76.178 116.242 1.00 63.96 522 MET B C 1
ATOM 7569 O O . MET B 1 522 ? 106.283 75.574 117.282 1.00 63.96 522 MET B O 1
ATOM 7574 N N . LEU B 1 523 ? 106.544 77.349 115.939 1.00 61.53 523 LEU B N 1
ATOM 7575 C CA . LEU B 1 523 ? 107.666 77.853 116.713 1.00 61.53 523 LEU B CA 1
ATOM 7576 C C . LEU B 1 523 ? 107.420 79.286 117.157 1.00 61.53 523 LEU B C 1
ATOM 7577 O O . LEU B 1 523 ? 106.675 80.024 116.506 1.00 61.53 523 LEU B O 1
ATOM 7582 N N . PRO B 1 524 ? 108.028 79.705 118.273 1.00 62.26 524 PRO B N 1
ATOM 7583 C CA . PRO B 1 524 ? 107.935 81.121 118.666 1.00 62.26 524 PRO B CA 1
ATOM 7584 C C . PRO B 1 524 ? 108.522 82.064 117.634 1.00 62.26 524 PRO B C 1
ATOM 7585 O O . PRO B 1 524 ? 108.037 83.193 117.485 1.00 62.26 524 PRO B O 1
ATOM 7589 N N . VAL B 1 525 ? 109.562 81.630 116.918 1.00 63.17 525 VAL B N 1
ATOM 7590 C CA . VAL B 1 525 ? 110.195 82.463 115.899 1.00 63.17 525 VAL B CA 1
ATOM 7591 C C . VAL B 1 525 ? 109.344 82.583 114.645 1.00 63.17 525 VAL B C 1
ATOM 7592 O O . VAL B 1 525 ? 109.588 83.473 113.820 1.00 63.17 525 VAL B O 1
ATOM 7596 N N . SER B 1 526 ? 108.327 81.730 114.494 1.00 60.50 526 SER B N 1
ATOM 7597 C CA . SER B 1 526 ? 107.518 81.735 113.279 1.00 60.50 526 SER B CA 1
ATOM 7598 C C . SER B 1 526 ? 106.820 83.074 113.081 1.00 60.50 526 SER B C 1
ATOM 7599 O O . SER B 1 526 ? 106.921 83.688 112.013 1.00 60.50 526 SER B O 1
ATOM 7602 N N . THR B 1 527 ? 106.106 83.546 114.098 1.00 60.78 527 THR B N 1
ATOM 7603 C CA . THR B 1 527 ? 105.413 84.823 114.050 1.00 60.78 527 THR B CA 1
ATOM 7604 C C . THR B 1 527 ? 105.609 85.553 115.370 1.00 60.78 527 THR B C 1
ATOM 7605 O O . THR B 1 527 ? 105.813 84.916 116.410 1.00 60.78 527 THR B O 1
ATOM 7609 N N . PRO B 1 528 ? 105.568 86.882 115.354 1.00 61.11 528 PRO B N 1
ATOM 7610 C CA . PRO B 1 528 ? 105.667 87.651 116.603 1.00 61.11 528 PRO B CA 1
ATOM 7611 C C . PRO B 1 528 ? 104.584 87.283 117.606 1.00 61.11 528 PRO B C 1
ATOM 7612 O O . PRO B 1 528 ? 104.864 87.254 118.815 1.00 61.11 528 PRO B O 1
ATOM 7616 N N . PRO B 1 529 ? 103.336 87.011 117.179 1.00 59.23 529 PRO B N 1
ATOM 7617 C CA . PRO B 1 529 ? 102.349 86.537 118.168 1.00 59.23 529 PRO B CA 1
ATOM 7618 C C . PRO B 1 529 ? 102.777 85.275 118.896 1.00 59.23 529 PRO B C 1
ATOM 7619 O O . PRO B 1 529 ? 102.513 85.135 120.098 1.00 59.23 529 PRO B O 1
ATOM 7623 N N . ASN B 1 530 ? 103.438 84.350 118.197 1.00 59.43 530 ASN B N 1
ATOM 7624 C CA . ASN B 1 530 ? 103.935 83.147 118.854 1.00 59.43 530 ASN B CA 1
ATOM 7625 C C . ASN B 1 530 ? 104.969 83.493 119.917 1.00 59.43 530 ASN B C 1
ATOM 7626 O O . ASN B 1 530 ? 104.968 82.911 121.007 1.00 59.43 530 ASN B O 1
ATOM 7631 N N . SER B 1 531 ? 105.859 84.443 119.618 1.00 62.40 531 SER B N 1
ATOM 7632 C CA . SER B 1 531 ? 106.852 84.865 120.601 1.00 62.40 531 SER B CA 1
ATOM 7633 C C . SER B 1 531 ? 106.193 85.526 121.805 1.00 62.40 531 SER B C 1
ATOM 7634 O O . SER B 1 531 ? 106.598 85.292 122.950 1.00 62.40 531 SER B O 1
ATOM 7637 N N . ILE B 1 532 ? 105.174 86.358 121.569 1.00 62.12 532 ILE B N 1
ATOM 7638 C CA . ILE B 1 532 ? 104.482 87.008 122.680 1.00 62.12 532 ILE B CA 1
ATOM 7639 C C . ILE B 1 532 ? 103.804 85.970 123.566 1.00 62.12 532 ILE B C 1
ATOM 7640 O O . ILE B 1 532 ? 103.842 86.067 124.798 1.00 62.12 532 ILE B O 1
ATOM 7645 N N . ALA B 1 533 ? 103.169 84.967 122.956 1.00 63.66 533 ALA B N 1
ATOM 7646 C CA . ALA B 1 533 ? 102.547 83.907 123.745 1.00 63.66 533 ALA B CA 1
ATOM 7647 C C . ALA B 1 533 ? 103.587 83.107 124.518 1.00 63.66 533 ALA B C 1
ATOM 7648 O O . ALA B 1 533 ? 103.372 82.758 125.685 1.00 63.66 533 ALA B O 1
ATOM 7650 N N . PHE B 1 534 ? 104.720 82.799 123.883 1.00 66.85 534 PHE B N 1
ATOM 7651 C CA . PHE B 1 534 ? 105.772 82.044 124.554 1.00 66.85 534 PHE B CA 1
ATOM 7652 C C . PHE B 1 534 ? 106.394 82.834 125.697 1.00 66.85 534 PHE B C 1
ATOM 7653 O O . PHE B 1 534 ? 106.910 82.240 126.650 1.00 66.85 534 PHE B O 1
ATOM 7661 N N . ALA B 1 535 ? 106.357 84.166 125.620 1.00 67.57 535 ALA B N 1
ATOM 7662 C CA . ALA B 1 535 ? 106.885 84.988 126.702 1.00 67.57 535 ALA B CA 1
ATOM 7663 C C . ALA B 1 535 ? 106.101 84.815 127.997 1.00 67.57 535 ALA B C 1
ATOM 7664 O O . ALA B 1 535 ? 106.602 85.186 129.064 1.00 67.57 535 ALA B O 1
ATOM 7666 N N . SER B 1 536 ? 104.886 84.266 127.930 1.00 70.93 536 SER B N 1
ATOM 7667 C CA . SER B 1 536 ? 104.106 84.034 129.142 1.00 70.93 536 SER B CA 1
ATOM 7668 C C . SER B 1 536 ? 104.750 82.980 130.035 1.00 70.93 536 SER B C 1
ATOM 7669 O O . SER B 1 536 ? 104.654 83.069 131.263 1.00 70.93 536 SER B O 1
ATOM 7672 N N . GLY B 1 537 ? 105.403 81.981 129.442 1.00 72.14 537 GLY B N 1
ATOM 7673 C CA . GLY B 1 537 ? 106.089 80.954 130.193 1.00 72.14 537 GLY B CA 1
ATOM 7674 C C . GLY B 1 537 ? 105.289 79.697 130.462 1.00 72.14 537 GLY B C 1
ATOM 7675 O O . GLY B 1 537 ? 105.864 78.712 130.943 1.00 72.14 537 GLY B O 1
ATOM 7676 N N . HIS B 1 538 ? 103.991 79.691 130.171 1.00 72.18 538 HIS B N 1
ATOM 7677 C CA . HIS B 1 538 ? 103.174 78.500 130.363 1.00 72.18 538 HIS B CA 1
ATOM 7678 C C . HIS B 1 538 ? 103.185 77.568 129.159 1.00 72.18 538 HIS B C 1
ATOM 7679 O O . HIS B 1 538 ? 102.645 76.462 129.249 1.00 72.18 538 HIS B O 1
ATOM 7686 N N . LEU B 1 539 ? 103.785 77.981 128.047 1.00 70.51 539 LEU B N 1
ATOM 7687 C CA . LEU B 1 539 ? 103.804 77.191 126.824 1.00 70.51 539 LEU B CA 1
ATOM 7688 C C . LEU B 1 539 ? 105.203 76.640 126.582 1.00 70.51 539 LEU B C 1
ATOM 7689 O O . LEU B 1 539 ? 106.192 77.368 126.704 1.00 70.51 539 LEU B O 1
ATOM 7694 N N . LEU B 1 540 ? 105.277 75.357 126.250 1.00 72.25 540 LEU B N 1
ATOM 7695 C CA . LEU B 1 540 ? 106.525 74.735 125.841 1.00 72.25 540 LEU B CA 1
ATOM 7696 C C . LEU B 1 540 ? 106.631 74.725 124.319 1.00 72.25 540 LEU B C 1
ATOM 7697 O O . LEU B 1 540 ? 105.640 74.866 123.601 1.00 72.25 540 LEU B O 1
ATOM 7702 N N . VAL B 1 541 ? 107.863 74.563 123.833 1.00 70.40 541 VAL B N 1
ATOM 7703 C CA . VAL B 1 541 ? 108.085 74.492 122.391 1.00 70.40 541 VAL B CA 1
ATOM 7704 C C . VAL B 1 541 ? 107.438 73.239 121.815 1.00 70.40 541 VAL B C 1
ATOM 7705 O O . VAL B 1 541 ? 106.869 73.262 120.716 1.00 70.40 541 VAL B O 1
ATOM 7709 N N . LYS B 1 542 ? 107.503 72.128 122.555 1.00 71.63 542 LYS B N 1
ATOM 7710 C CA . LYS B 1 542 ? 106.924 70.877 122.076 1.00 71.63 542 LYS B CA 1
ATOM 7711 C C . LYS B 1 542 ? 105.412 70.986 121.925 1.00 71.63 542 LYS B C 1
ATOM 7712 O O . LYS B 1 542 ? 104.832 70.416 120.993 1.00 71.63 542 LYS B O 1
ATOM 7718 N N . ASP B 1 543 ? 104.757 71.706 122.837 1.00 72.12 543 ASP B N 1
ATOM 7719 C CA . ASP B 1 543 ? 103.311 71.890 122.746 1.00 72.12 543 ASP B CA 1
ATOM 7720 C C . ASP B 1 543 ? 102.933 72.605 121.455 1.00 72.12 543 ASP B C 1
ATOM 7721 O O . ASP B 1 543 ? 102.039 72.164 120.719 1.00 72.12 543 ASP B O 1
ATOM 7726 N N . MET B 1 544 ? 103.616 73.712 121.160 1.00 68.50 544 MET B N 1
ATOM 7727 C CA . MET B 1 544 ? 103.328 74.444 119.935 1.00 68.50 544 MET B CA 1
ATOM 7728 C C . MET B 1 544 ? 103.670 73.617 118.705 1.00 68.50 544 MET B C 1
ATOM 7729 O O . MET B 1 544 ? 102.961 73.679 117.701 1.00 68.50 544 MET B O 1
ATOM 7734 N N . VAL B 1 545 ? 104.746 72.829 118.764 1.00 66.93 545 VAL B N 1
ATOM 7735 C CA . VAL B 1 545 ? 105.120 71.999 117.619 1.00 66.93 545 VAL B CA 1
ATOM 7736 C C . VAL B 1 545 ? 104.039 70.959 117.335 1.00 66.93 545 VAL B C 1
ATOM 7737 O O . VAL B 1 545 ? 103.612 70.774 116.185 1.00 66.93 545 VAL B O 1
ATOM 7741 N N . ARG B 1 546 ? 103.576 70.267 118.381 1.00 70.02 546 ARG B N 1
ATOM 7742 C CA . ARG B 1 546 ? 102.599 69.203 118.183 1.00 70.02 546 ARG B CA 1
ATOM 7743 C C . ARG B 1 546 ? 101.232 69.754 117.796 1.00 70.02 546 ARG B C 1
ATOM 7744 O O . ARG B 1 546 ? 100.489 69.096 117.061 1.00 70.02 546 ARG B O 1
ATOM 7752 N N . THR B 1 547 ? 100.878 70.952 118.272 1.00 64.55 547 THR B N 1
ATOM 7753 C CA . THR B 1 547 ? 99.648 71.574 117.796 1.00 64.55 547 THR B CA 1
ATOM 7754 C C . THR B 1 547 ? 99.802 72.058 116.357 1.00 64.55 547 THR B C 1
ATOM 7755 O O . THR B 1 547 ? 98.890 71.896 115.532 1.00 64.55 547 THR B O 1
ATOM 7759 N N . GLY B 1 548 ? 100.959 72.637 116.030 1.00 62.92 548 GLY B N 1
ATOM 7760 C CA . GLY B 1 548 ? 101.166 73.250 114.738 1.00 62.92 548 GLY B CA 1
ATOM 7761 C C . GLY B 1 548 ? 101.319 72.275 113.602 1.00 62.92 548 GLY B C 1
ATOM 7762 O O . GLY B 1 548 ? 101.018 72.636 112.465 1.00 62.92 548 GLY B O 1
ATOM 7763 N N . LEU B 1 549 ? 101.756 71.044 113.875 1.00 63.25 549 LEU B N 1
ATOM 7764 C CA . LEU B 1 549 ? 101.771 70.055 112.803 1.00 63.25 549 LEU B CA 1
ATOM 7765 C C . LEU B 1 549 ? 100.372 69.865 112.226 1.00 63.25 549 LEU B C 1
ATOM 7766 O O . LEU B 1 549 ? 100.161 69.974 111.010 1.00 63.25 549 LEU B O 1
ATOM 7771 N N . LEU B 1 550 ? 99.395 69.605 113.091 1.00 61.05 550 LEU B N 1
ATOM 7772 C CA . LEU B 1 550 ? 98.040 69.401 112.596 1.00 61.05 550 LEU B CA 1
ATOM 7773 C C . LEU B 1 550 ? 97.398 70.705 112.152 1.00 61.05 550 LEU B C 1
ATOM 7774 O O . LEU B 1 550 ? 96.594 70.700 111.212 1.00 61.05 550 LEU B O 1
ATOM 7779 N N . MET B 1 551 ? 97.731 71.824 112.799 1.00 59.91 551 MET B N 1
ATOM 7780 C CA . MET B 1 551 ? 97.231 73.103 112.306 1.00 59.91 551 MET B CA 1
ATOM 7781 C C . MET B 1 551 ? 97.683 73.353 110.875 1.00 59.91 551 MET B C 1
ATOM 7782 O O . MET B 1 551 ? 96.879 73.749 110.024 1.00 59.91 551 MET B O 1
ATOM 7787 N N . ASN B 1 552 ? 98.957 73.091 110.583 1.00 59.82 552 ASN B N 1
ATOM 7788 C CA . ASN B 1 552 ? 99.480 73.271 109.236 1.00 59.82 552 ASN B CA 1
ATOM 7789 C C . ASN B 1 552 ? 98.848 72.290 108.259 1.00 59.82 552 ASN B C 1
ATOM 7790 O O . ASN B 1 552 ? 98.538 72.658 107.122 1.00 59.82 552 ASN B O 1
ATOM 7795 N N . LEU B 1 553 ? 98.661 71.035 108.675 1.00 59.67 553 LEU B N 1
ATOM 7796 C CA . LEU B 1 553 ? 98.047 70.054 107.783 1.00 59.67 553 LEU B CA 1
ATOM 7797 C C . LEU B 1 553 ? 96.619 70.455 107.424 1.00 59.67 553 LEU B C 1
ATOM 7798 O O . LEU B 1 553 ? 96.225 70.424 106.249 1.00 59.67 553 LEU B O 1
ATOM 7803 N N . MET B 1 554 ? 95.829 70.846 108.429 1.00 59.49 554 MET B N 1
ATOM 7804 C CA . MET B 1 554 ? 94.461 71.282 108.175 1.00 59.49 554 MET B CA 1
ATOM 7805 C C . MET B 1 554 ? 94.434 72.544 107.327 1.00 59.49 554 MET B C 1
ATOM 7806 O O . MET B 1 554 ? 93.583 72.686 106.443 1.00 59.49 554 MET B O 1
ATOM 7811 N N . GLY B 1 555 ? 95.357 73.475 107.582 1.00 57.99 555 GLY B N 1
ATOM 7812 C CA . GLY B 1 555 ? 95.429 74.672 106.763 1.00 57.99 555 GLY B CA 1
ATOM 7813 C C . GLY B 1 555 ? 95.747 74.367 105.313 1.00 57.99 555 GLY B C 1
ATOM 7814 O O . GLY B 1 555 ? 95.147 74.941 104.406 1.00 57.99 555 GLY B O 1
ATOM 7815 N N . VAL B 1 556 ? 96.689 73.453 105.076 1.00 57.98 556 VAL B N 1
ATOM 7816 C CA . VAL B 1 556 ? 97.044 73.076 103.709 1.00 57.98 556 VAL B CA 1
ATOM 7817 C C . VAL B 1 556 ? 95.851 72.432 103.011 1.00 57.98 556 VAL B C 1
ATOM 7818 O O . VAL B 1 556 ? 95.527 72.761 101.862 1.00 57.98 556 VAL B O 1
ATOM 7822 N N . LEU B 1 557 ? 95.177 71.507 103.699 1.00 58.92 557 LEU B N 1
ATOM 7823 C CA . LEU B 1 557 ? 94.035 70.826 103.094 1.00 58.92 557 LEU B CA 1
ATOM 7824 C C . LEU B 1 557 ? 92.908 71.804 102.783 1.00 58.92 557 LEU B C 1
ATOM 7825 O O . LEU B 1 557 ? 92.325 71.777 101.691 1.00 58.92 557 LEU B O 1
ATOM 7830 N N . LEU B 1 558 ? 92.595 72.691 103.731 1.00 56.09 558 LEU B N 1
ATOM 7831 C CA . LEU B 1 558 ? 91.521 73.655 103.521 1.00 56.09 558 LEU B CA 1
ATOM 7832 C C . LEU B 1 558 ? 91.887 74.667 102.444 1.00 56.09 558 LEU B C 1
ATOM 7833 O O . LEU B 1 558 ? 91.022 75.107 101.682 1.00 56.09 558 LEU B O 1
ATOM 7838 N N . LEU B 1 559 ? 93.162 75.051 102.366 1.00 54.83 559 LEU B N 1
ATOM 7839 C CA . LEU B 1 559 ? 93.604 75.960 101.319 1.00 54.83 559 LEU B CA 1
ATOM 7840 C C . LEU B 1 559 ? 93.479 75.317 99.945 1.00 54.83 559 LEU B C 1
ATOM 7841 O O . LEU B 1 559 ? 93.053 75.970 98.987 1.00 54.83 559 LEU B O 1
ATOM 7846 N N . SER B 1 560 ? 93.841 74.037 99.830 1.00 58.46 560 SER B N 1
ATOM 7847 C CA . SER B 1 560 ? 93.650 73.334 98.566 1.00 58.46 560 SER B CA 1
ATOM 7848 C C . SER B 1 560 ? 92.172 73.252 98.203 1.00 58.46 560 SER B C 1
ATOM 7849 O O . SER B 1 560 ? 91.793 73.472 97.045 1.00 58.46 560 SER B O 1
ATOM 7852 N N . LEU B 1 561 ? 91.322 72.949 99.188 1.00 57.55 561 LEU B N 1
ATOM 7853 C CA . LEU B 1 561 ? 89.884 72.892 98.941 1.00 57.55 561 LEU B CA 1
ATOM 7854 C C . LEU B 1 561 ? 89.357 74.236 98.450 1.00 57.55 561 LEU B C 1
ATOM 7855 O O . LEU B 1 561 ? 88.593 74.301 97.478 1.00 57.55 561 LEU B O 1
ATOM 7860 N N . ALA B 1 562 ? 89.761 75.322 99.112 1.00 54.25 562 ALA B N 1
ATOM 7861 C CA . ALA B 1 562 ? 89.313 76.653 98.714 1.00 54.25 562 ALA B CA 1
ATOM 7862 C C . ALA B 1 562 ? 89.809 77.011 97.322 1.00 54.25 562 ALA B C 1
ATOM 7863 O O . ALA B 1 562 ? 89.059 77.565 96.510 1.00 54.25 562 ALA B O 1
ATOM 7865 N N . MET B 1 563 ? 91.074 76.705 97.026 1.00 54.57 563 MET B N 1
ATOM 7866 C CA . MET B 1 563 ? 91.636 77.042 95.726 1.00 54.57 563 MET B CA 1
ATOM 7867 C C . MET B 1 563 ? 90.987 76.240 94.609 1.00 54.57 563 MET B C 1
ATOM 7868 O O . MET B 1 563 ? 90.915 76.714 93.470 1.00 54.57 563 MET B O 1
ATOM 7873 N N . ASN B 1 564 ? 90.513 75.031 94.906 1.00 58.96 564 ASN B N 1
ATOM 7874 C CA . ASN B 1 564 ? 89.951 74.173 93.876 1.00 58.96 564 ASN B CA 1
ATOM 7875 C C . ASN B 1 564 ? 88.430 74.225 93.785 1.00 58.96 564 ASN B C 1
ATOM 7876 O O . ASN B 1 564 ? 87.874 73.689 92.820 1.00 58.96 564 ASN B O 1
ATOM 7881 N N . THR B 1 565 ? 87.739 74.846 94.742 1.00 56.48 565 THR B N 1
ATOM 7882 C CA . THR B 1 565 ? 86.281 74.815 94.749 1.00 56.48 565 THR B CA 1
ATOM 7883 C C . THR B 1 565 ? 85.642 76.176 94.501 1.00 56.48 565 THR B C 1
ATOM 7884 O O . THR B 1 565 ? 84.882 76.325 93.541 1.00 56.48 565 THR B O 1
ATOM 7888 N N . TRP B 1 566 ? 85.925 77.186 95.328 1.00 51.74 566 TRP B N 1
ATOM 7889 C CA . TRP B 1 566 ? 85.231 78.460 95.189 1.00 51.74 566 TRP B CA 1
ATOM 7890 C C . TRP B 1 566 ? 86.129 79.630 94.822 1.00 51.74 566 TRP B C 1
ATOM 7891 O O . TRP B 1 566 ? 85.609 80.676 94.424 1.00 51.74 566 TRP B O 1
ATOM 7902 N N . ALA B 1 567 ? 87.450 79.491 94.942 1.00 51.44 567 ALA B N 1
ATOM 7903 C CA .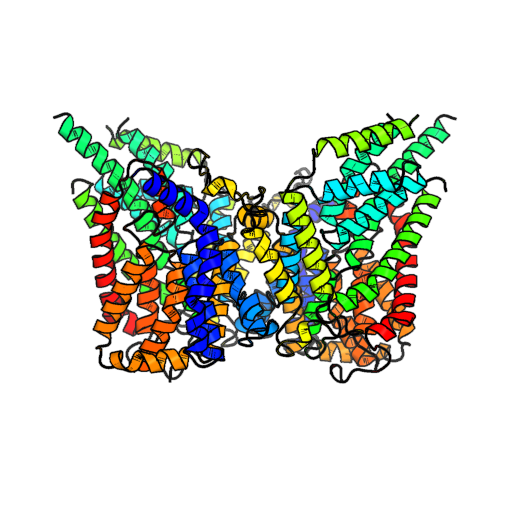 ALA B 1 567 ? 88.334 80.507 94.386 1.00 51.44 567 ALA B CA 1
ATOM 7904 C C . ALA B 1 567 ? 88.236 80.544 92.866 1.00 51.44 567 ALA B C 1
ATOM 7905 O O . ALA B 1 567 ? 88.441 81.600 92.254 1.00 51.44 567 ALA B O 1
ATOM 7907 N N . GLN B 1 568 ? 87.912 79.404 92.249 1.00 52.98 568 GLN B N 1
ATOM 7908 C CA . GLN B 1 568 ? 87.778 79.346 90.797 1.00 52.98 568 GLN B CA 1
ATOM 7909 C C . GLN B 1 568 ? 86.680 80.279 90.306 1.00 52.98 568 GLN B C 1
ATOM 7910 O O . GLN B 1 568 ? 86.857 80.991 89.312 1.00 52.98 568 GLN B O 1
ATOM 7916 N N . THR B 1 569 ? 85.534 80.283 90.988 1.00 52.76 569 THR B N 1
ATOM 7917 C CA . THR B 1 569 ? 84.436 81.152 90.581 1.00 52.76 569 THR B CA 1
ATOM 7918 C C . THR B 1 569 ? 84.742 82.611 90.891 1.00 52.76 569 THR B C 1
ATOM 7919 O O . THR B 1 569 ? 84.404 83.503 90.105 1.00 52.76 569 THR B O 1
ATOM 7923 N N . ILE B 1 570 ? 85.382 82.873 92.031 1.00 49.89 570 ILE B N 1
ATOM 7924 C CA . ILE B 1 570 ? 85.606 84.251 92.456 1.00 49.89 570 ILE B CA 1
ATOM 7925 C C . ILE B 1 570 ? 86.625 84.936 91.551 1.00 49.89 570 ILE B C 1
ATOM 7926 O O . ILE B 1 570 ? 86.436 86.085 91.138 1.00 49.89 570 ILE B O 1
ATOM 7931 N N . PHE B 1 571 ? 87.717 84.245 91.224 1.00 50.61 571 PHE B N 1
ATOM 7932 C CA . PHE B 1 571 ? 88.821 84.864 90.501 1.00 50.61 571 PHE B CA 1
ATOM 7933 C C . PHE B 1 571 ? 88.938 84.405 89.051 1.00 50.61 571 PHE B C 1
ATOM 7934 O O . PHE B 1 571 ? 89.899 84.784 88.375 1.00 50.61 571 PHE B O 1
ATOM 7942 N N . GLN B 1 572 ? 87.984 83.619 88.555 1.00 56.01 572 GLN B N 1
ATOM 7943 C CA . GLN B 1 572 ? 88.025 83.096 87.186 1.00 56.01 572 GLN B CA 1
ATOM 7944 C C . GLN B 1 572 ? 89.342 82.366 86.918 1.00 56.01 572 GLN B C 1
ATOM 7945 O O . GLN B 1 572 ? 90.062 82.656 85.960 1.00 56.01 572 GLN B O 1
ATOM 7951 N N . LEU B 1 573 ? 89.653 81.405 87.788 1.00 53.55 573 LEU B N 1
ATOM 7952 C CA . LEU B 1 573 ? 90.891 80.640 87.703 1.00 53.55 573 LEU B CA 1
ATOM 7953 C C . LEU B 1 573 ? 90.813 79.480 86.722 1.00 53.55 573 LEU B C 1
ATOM 7954 O O . LEU B 1 573 ? 91.824 78.802 86.512 1.00 53.55 573 LEU B O 1
ATOM 7959 N N . GLY B 1 574 ? 89.647 79.232 86.125 1.00 59.49 574 GLY B N 1
ATOM 7960 C CA . GLY B 1 574 ? 89.493 78.095 85.237 1.00 59.49 574 GLY B CA 1
ATOM 7961 C C . GLY B 1 574 ? 90.210 78.237 83.912 1.00 59.49 574 GLY B C 1
ATOM 7962 O O . GLY B 1 574 ? 90.513 77.222 83.275 1.00 59.49 574 GLY B O 1
ATOM 7963 N N . THR B 1 575 ? 90.489 79.465 83.481 1.00 65.32 575 THR B N 1
ATOM 7964 C CA . THR B 1 575 ? 91.129 79.710 82.198 1.00 65.32 575 THR B CA 1
ATOM 7965 C C . THR B 1 575 ? 92.350 80.598 82.392 1.00 65.32 575 THR B C 1
ATOM 7966 O O . THR B 1 575 ? 92.403 81.418 83.312 1.00 65.32 575 THR B O 1
ATOM 7970 N N . PHE B 1 576 ? 93.329 80.424 81.517 1.00 69.72 576 PHE B N 1
ATOM 7971 C CA . PHE B 1 576 ? 94.511 81.276 81.534 1.00 69.72 576 PHE B CA 1
ATOM 7972 C C . PHE B 1 576 ? 94.116 82.692 81.140 1.00 69.72 576 PHE B C 1
ATOM 7973 O O . PHE B 1 576 ? 93.566 82.888 80.048 1.00 69.72 576 PHE B O 1
ATOM 7981 N N . PRO B 1 577 ? 94.372 83.696 81.972 1.00 69.83 577 PRO B N 1
ATOM 7982 C CA . PRO B 1 577 ? 93.973 85.065 81.626 1.00 69.83 577 PRO B CA 1
ATOM 7983 C C . PRO B 1 577 ? 94.819 85.643 80.499 1.00 69.83 577 PRO B C 1
ATOM 7984 O O . PRO B 1 577 ? 95.943 85.213 80.237 1.00 69.83 577 PRO B O 1
ATOM 7988 N N . ASP B 1 578 ? 94.244 86.638 79.816 1.00 77.21 578 ASP B N 1
ATOM 7989 C CA . ASP B 1 578 ? 94.960 87.301 78.730 1.00 77.21 578 ASP B CA 1
ATOM 7990 C C . ASP B 1 578 ? 96.143 88.108 79.252 1.00 77.21 578 ASP B C 1
ATOM 7991 O O . ASP B 1 578 ? 97.175 88.215 78.579 1.00 77.21 578 ASP B O 1
ATOM 7996 N N . TRP B 1 579 ? 96.017 88.682 80.450 1.00 72.24 579 TRP B N 1
ATOM 7997 C CA . TRP B 1 579 ? 97.090 89.508 80.989 1.00 72.24 579 TRP B CA 1
ATOM 7998 C C . TRP B 1 579 ? 98.276 88.701 81.495 1.00 72.24 579 TRP B C 1
ATOM 7999 O O . TRP B 1 579 ? 99.301 89.298 81.842 1.00 72.24 579 TRP B O 1
ATOM 8010 N N . ALA B 1 580 ? 98.161 87.377 81.560 1.00 74.16 580 ALA B N 1
ATOM 8011 C CA . ALA B 1 580 ? 99.269 86.529 81.976 1.00 74.16 580 ALA B CA 1
ATOM 8012 C C . ALA B 1 580 ? 100.087 86.014 80.802 1.00 74.16 580 ALA B C 1
ATOM 8013 O O . ALA B 1 580 ? 101.261 85.667 80.979 1.00 74.16 580 ALA B O 1
ATOM 8015 N N . ASP B 1 581 ? 99.493 85.950 79.616 1.00 80.95 581 ASP B N 1
ATOM 8016 C CA . ASP B 1 581 ? 100.181 85.435 78.441 1.00 80.95 581 ASP B CA 1
ATOM 8017 C C . ASP B 1 581 ? 100.964 86.537 77.739 1.00 80.95 581 ASP B C 1
ATOM 8018 O O . ASP B 1 581 ? 100.541 87.690 77.710 1.00 80.95 581 ASP B O 1
#

Sequence (1026 aa):
MAALAAAAKKVWSARRLLVLLFTPLALLPVVFALPPKEGRCLFVILLMAVYWCTEALPLSVTALLPIVLFPFMGILPSNKVCPQYFLDTNFLFLSGLIMASAIEEWNLHRRIALKILMLVGVQPARLILGMMVTTSFLSMWLSNTASTAMMLPIANAILKSLFGDSRKEDEYRRNIWKGFLISIPYSASIGGTATLTGTAPNLILLGQLKSFFPQCDVVNFGSWFIFAFPLMLLFLLAGWLWISFLYGGLNAEDRARAVIREEYQNLGPIKFAEQAVFILFCMFAILLFTRDPKFIPGWASLFNPGFLSDAVTGVAIVTILFFFPSQRPSLKWWFDFKAPNTETEPLLTWKKAQETVPWNIILLLGGGFAMAKGCEESGLSVWIGGQLHPLENVPPALAVLLITVVIAFFTEFASNTATIIIFLPVLAELAIRLRVHPLYLMIPGTVGCSFAFMLPVSTPPNSIAFASGHLLVKDMVRTGLLMNLMGVLLLSLAMNTWAQTIFQLGTFPDWADMAALAAAAKKVWSARRLLVLLFTPLALLPVVFALPPKEGRCLFVILLMAVYWCTEALPLSVTALLPIVLFPFMGILPSNKVCPQYFLDTNFLFLSGLIMASAIEEWNLHRRIALKILMLVGVQPARLILGMMVTTSFLSMWLSNTASTAMMLPIANAILKSLFGDSRKEDEYRRNIWKGFLISIPYSASIGGTATLTGTAPNLILLGQLKSFFPQCDVVNFGSWFIFAFPLMLLFLLAGWLWISFLYGGLNAEDRARAVIREEYQNLGPIKFAEQAVFILFCMFAILLFTRDPKFIPGWASLFNPGFLSDAVTGVAIVTILFFFPSQRPSLKWWFDFKAPNTETEPLLTWKKAQETVPWNIILLLGGGFAMAKGCEESGLSVWIGGQLHPLENVPPALAVLLITVVIAFFTEFASNTATIIIFLPVLAELAIRLRVHPLYLMIPGTVGCSFAFMLPVSTPPNSIAFASGHLLVKDMVRTGLLMNLMGVLLLSLAMNTWAQTIFQLGTFPDWAD

Secondary structure (DSSP, 8-state):
-HHHHHHHHHHHHTHHHHHHHHHHHHHHHHHHHS-HHHHHHHHHHHHHHHHHHHTSS-HHHHHTHHHHHHHHHTSS-HHHHTGGGG-HHHHHHHHHHHHHHHHHHTTHHHHHHHHHHHHH-SSHHHHHHHHHHHHHHHHTTS-HHHHHHHHHHHHHHHHHHHH--HHHHHHHHHHHHHHHHHHHHHHHHHHHTSSGGGSHHHHHHHHHHHHH-TT----SHHHHHHHHHHHHHHHHHHHHHHHHHHTS---HHHHHHHHHHHHHHTT-SPPHHHHHHHHHHHHHHHHHHTS--SSS--GGGGS-TTT--HHHHHHHHHHHTTTSBSS---THHHH-TTS--PPPPBSS-HHHHHHHS-HHHHHHHHHHHHHHHHHHHTTHHHHHHHHTGGGGGS-HHHHHHHHHHHHHHHTTTS-HHHHHHHHHHHHHHHHHHTTS-HHHHHHHHHHHTT---S-TTT-HHHHHHHTTSS--HHHHHHHHHHHHHHHHHHHHHHHHHTHHHHHTTTS--TTT-/-HHHHHHHHHHHHTHHHHHHHHHHHHHHHHHHHS-HHHHHHHHHHHHHHHHHHHTSS-HHHHHTHHHHHHHHHTSS-HHHHTGGGG-HHHHHHHHHHHHHHHHHHTTHHHHHHHHHHHHH-SSHHHHHHHHHHHHHHHHTTS-HHHHHHHHHHHHHHHHHHHH--HHHHHHHHHHHHHHHHHHHHHHHHHHHTSSGGGSHHHHHHHHHHHHH-TT----SHHHHHHHHHHHHHHHHHHHHHHHHHHTS---HHHHHHHHHHHHHHTT-SPPHHHHHHHHHHHHHHHHHHTS--SSS--GGGGS-TTT--HHHHHHHHHHHTTTSBSS---THHHH-TTS--PPPPBSS-HHHHHHHS-HHHHHHHHHHHHHHHHHHHTTHHHHHHHHTGGGGGS-HHHHHHHHHHHHHHHTTTS-HHHHHHHHHHHHHHHHHHTTS-HHHHHHHHHHHTT---S-TTT-HHHHHHHTTSS--HHHHHHHHHHHHHHHHHHHHHHHHHTHHHHHTTTS--TTT-

Solvent-accessible surface area: 40098 Å² total; per-residue (Å²): 198,83,54,126,60,23,40,57,121,2,75,161,14,25,66,93,54,50,39,13,96,127,11,38,127,77,26,83,78,29,30,147,86,23,57,86,82,37,0,78,0,27,18,0,10,57,9,0,13,49,10,2,50,56,77,6,4,38,38,1,0,0,0,2,15,0,0,19,29,0,0,62,40,6,3,8,26,5,66,113,0,0,16,26,1,7,17,8,2,0,0,1,13,1,1,8,20,1,4,9,6,0,8,65,68,43,60,9,6,93,14,33,0,2,90,30,1,70,126,34,16,6,66,50,24,112,0,0,46,0,0,0,53,0,0,4,63,5,0,8,35,3,51,14,54,29,0,0,47,13,0,10,77,10,0,35,28,2,0,120,23,20,62,92,147,91,210,125,96,40,89,72,86,134,43,3,20,44,0,1,0,2,0,0,2,1,0,0,0,1,0,0,4,0,0,0,11,2,16,11,2,0,0,0,0,24,0,1,6,73,12,16,6,87,133,15,99,34,10,5,3,1,0,0,45,43,0,1,63,50,4,4,84,73,2,5,88,22,0,39,81,44,1,0,127,40,9,7,61,112,151,32,73,82,98,0,103,35,32,5,96,94,68,43,119,124,30,27,120,88,104,40,0,3,71,11,0,88,104,11,16,40,87,3,19,106,58,2,50,43,27,45,2,86,112,93,124,9,52,17,84,142,76,74,125,70,41,19,18,8,2,0,6,0,2,28,8,1,13,47,0,7,51,65,16,3,111,156,89,69,149,158,60,89,166,53,99,196,24,103,54,120,77,65,92,30,2,3,42,20,155,73,0,43,99,66,2,37,9,41,43,6,4,2,0,0,0,0,1,0,2,1,42,0,0,71,90,6,18,0,3,118,72,22,2,41,100,24,97,107,79,72,133,34,73,53,50,80,4,0,61,86,17,0,54,82,1,0,92,81,0,2,127,6,27,12,12,2,2,0,0,27,34,0,5,56,5,3,19,12,0,61,89,13,155,23,6,0,0,14,0,0,0,0,0,0,0,0,0,0,3,0,0,25,36,26,94,1,5,74,1,1,52,49,0,74,85,41,59,79,4,89,66,123,5,2,43,108,0,0,88,59,0,2,92,35,0,6,101,31,0,15,79,0,0,63,71,60,0,47,105,36,1,125,11,66,102,44,18,126,44,11,134,197,84,56,128,60,24,39,56,122,2,75,159,12,24,66,93,53,49,40,13,97,129,11,39,128,77,25,83,78,29,31,147,86,23,55,86,83,37,0,79,0,26,16,0,10,54,10,0,13,49,9,2,52,56,77,6,4,38,37,1,0,0,0,3,16,0,0,18,30,0,0,64,40,7,3,8,25,5,65,110,0,0,15,25,1,7,17,7,2,0,0,1,13,2,0,8,20,1,4,9,6,0,9,66,66,42,60,9,6,91,14,35,0,3,92,31,1,69,124,34,16,7,65,51,26,112,1,0,46,0,0,0,54,0,0,4,64,5,0,8,34,3,50,14,54,30,0,0,46,13,0,10,76,10,0,35,28,2,0,120,24,21,62,92,149,91,210,124,96,40,88,72,87,133,42,4,19,44,0,0,0,1,0,0,2,2,0,0,0,0,0,0,4,0,0,0,12,2,16,11,1,0,0,0,0,25,0,0,5,72,13,17,6,89,133,14,100,33,10,5,4,1,0,0,46,43,0,1,62,49,5,4,82,73,2,5,85,23,0,38,80,44,1,0,125,40,8,7,61,112,152,31,75,81,97,0,103,34,31,6,95,96,68,43,120,124,30,30,120,88,104,39,1,3,72,10,0,89,102,10,16,39,88,3,19,106,58,1,50,44,27,47,1,86,114,93,125,10,53,17,84,142,76,75,127,70,41,18,18,9,2,0,5,0,2,28,7,1,13,48,0,7,53,66,16,3,110,156,91,68,148,157,59,86,167,53,98,196,24,105,56,121,76,63,92,30,1,3,43,20,157,72,0,43,98,63,2,37,8,41,42,6,4,1,0,0,0,0,0,0,2,1,42,0,0,69,90,6,19,0,3,117,73,22,2,40,101,23,97,105,78,73,137,35,75,54,50,79,3,0,60,86,18,0,54,81,1,0,93,83,0,2,128,5,28,13,12,2,2,0,0,28,34,0,4,56,6,2,20,13,0,60,91,12,155,23,5,0,0,15,0,0,0,0,0,0,1,0,0,0,3,0,0,26,36,26,95,0,6,74,1,1,51,49,0,73,86,42,58,79,3,89,67,121,5,3,44,108,1,0,87,58,0,2,93,34,0,6,100,30,0,15,82,0,0,63,70,59,0,47,106,35,1,124,11,64,102,46,17,128,43,12,132

Organism: Homo sapiens (NCBI:txid9606)

B-factor: mean 65.83, std 15.04, range [47.75, 126.34]

Foldseek 3Di:
DVVVVVVVVVCVVCVLVVCLVCLLVVLVVQCVVDDNLLSLLVSLLSSLLSCQLSVSDQLLVSLCSCLPRCCVSVLDNNVPLVVLLPDLLLLLLLLLLLLLLLCVVLCVLVLVLLVLCLVQAQQLLSNLLSLLVSLLVNLLRDPLLVSLLVSVVLLVLLLCLLPCVVVVVVLLSLLSSQLSLQSRSQSSLLSLQLFCNSYLLSSLLVLLCCQQQVPDDLDFGQLSNVLRVVLSVVLSVVLSVLSCVVRVVVVSRVSSSVVSVVSNCVSPDQFPLSVVSVVLVVVLNVLRNQQCNPVDHHPVVVDDPPPDGNSVSSVVSSVQQAPAFRHDDDPVVVVDPPDDDDDGDGSDHVVSSVVRRPVSSSSSSSSLSSSSNSCSSSCNLVVLLVVCQVVLPPDLLVVLLVLLLVLLVVLLSGELNSSLSSCQSNLQSSCLSNQWASCLRSVSSSSSSSLHFQACNSYVSSVVSVVVVSYDSVNSNVSSVVSSVVSSVSSSVSSPPPSCVSSVRPHHDPSSD/DVVVVVVVVVCVVCVLVVCLVCLLVVLVVQCVVDDNLLSLLVSLLSSLLSCQLSVSDQLLVSLCSCLPRCCVSVLDNNVPLVVLLPDLLLLLLLLLLLLLLLCVVLCVLVLVLLVLCLVQAQQLLSNLLSLLVSLLVNLLRDPLLVSLLVSVVLLVLLLCLLPCVVVVVVLLSLLSSQLSLQSRSQSSLLSLQLFCNSYLLSSLLVLLCCQQQVPDDLDFGQLSNVLRVVLSVVLSVVLSVLSCVVRVVVVSRVSSSVVSVVSNCVSPDQFPLSVVSVVLVVVLNVLRNQQCNPVDHHPVVVDDPPPDGNSVSSVVSSVQQAPAFRHDDDPVVVVDPPDDDDDGDGSDHVVSSVVRRPVSSSSSSSSLSSSSNSCSSSCNLVVLLVVCQVVLPPDLLVVLLVLLLVLLVVLLSGELNSSLSSCQSNLQSSCLSNQWASCLRSVSSSSSSSLHFQACNSYVSSVVSVVVVSYDSVNSNVSSVVSSVVSSVSSSVSSPPPSCVSSVRPHHDPSSD

GO terms:
  GO:0005310 dicarboxylic acid transmembrane transporter activity (F, IDA)
  GO:0034775 glutathione transmembrane transport (P, IDA)
  GO:0016323 basolateral plasma membrane (C, IDA)
  GO:0017153 sodium:dicarboxylate symporter activity (F, IDA)
  GO:0034634 glutathione transmembrane transporter activity (F, IDA)
  GO:0015141 succinate transmembrane transporter activity (F, IDA)
  GO:0071422 succinate transmembrane transport (P, IDA)
  GO:0006835 dicarboxylic acid transport (P, IDA)
  GO:0005310 dicarboxylic acid transmembrane transporter activity (F, TAS)
  GO:0017153 sodium:dicarboxylate symporter activity (F, TAS)
  GO:0015141 succinate transmembrane transporter activity (F, TAS)
  GO:0071422 succinate transmembrane transport (P, TAS)
  GO:0006835 dicarboxylic acid transport (P, TAS)
  GO:0015139 alpha-ketoglutarate transmembrane transporter activity (F, IDA)
  GO:0015362 high-affinity sodium:dicarboxylate symporter activity (F, TAS)
  GO:0005886 plasma membrane (C, TAS)
  GO:0005515 protein binding (F, IPI)
  GO:0005886 plasma membrane (C, IDA)
  GO:0070062 extracellular exosome (C, HDA)

Nearest PDB structures (foldseek):
  8uvc-assembly1_A  TM=1.002E+00  e=6.820E-69  Homo sapiens
  8uvi-assembly1_A  TM=8.023E-01  e=1.075E-56  Homo sapiens
  8uvb-assembly1_A  TM=9.665E-01  e=3.170E-40  Homo sapiens
  7jsj-assembly1_A  TM=9.648E-01  e=1.430E-38  Homo sapiens
  8w6g-assembly1_B  TM=5.931E-01  e=1.110E-34  Homo sapiens

Radius of gyration: 30.67 Å; Cα contacts (8 Å, |Δi|>4): 1713; chains: 2; bounding box: 68×91×67 Å